Protein AF-A0A9Q8T609-F1 (afdb_monomer)

Mean predicted aligned error: 22.26 Å

Structure (mmCIF, N/CA/C/O backbone):
data_AF-A0A9Q8T609-F1
#
_entry.id   AF-A0A9Q8T609-F1
#
loop_
_atom_site.group_PDB
_atom_site.id
_atom_site.type_symbol
_atom_site.label_atom_id
_atom_site.label_alt_id
_atom_site.label_comp_id
_atom_site.label_asym_id
_atom_site.label_entity_id
_atom_site.label_seq_id
_atom_site.pdbx_PDB_ins_code
_atom_site.Cartn_x
_atom_site.Cartn_y
_atom_site.Cartn_z
_atom_site.occupancy
_atom_site.B_iso_or_equiv
_atom_site.auth_seq_id
_atom_site.auth_comp_id
_atom_site.auth_asym_id
_atom_site.auth_atom_id
_atom_site.pdbx_PDB_model_num
ATOM 1 N N . MET A 1 1 ? 31.200 -46.946 -3.004 1.00 31.06 1 MET A N 1
ATOM 2 C CA . MET A 1 1 ? 31.914 -47.804 -2.026 1.00 31.06 1 MET A CA 1
ATOM 3 C C . MET A 1 1 ? 32.815 -46.915 -1.184 1.00 31.06 1 MET A C 1
ATOM 5 O O . MET A 1 1 ? 33.437 -46.073 -1.811 1.00 31.06 1 MET A O 1
ATOM 9 N N . LYS A 1 2 ? 32.974 -47.193 0.125 1.00 30.47 2 LYS A N 1
ATOM 10 C CA . LYS A 1 2 ? 34.071 -46.719 1.011 1.00 30.47 2 LYS A CA 1
ATOM 11 C C . LYS A 1 2 ? 34.234 -45.188 1.188 1.00 30.47 2 LYS A C 1
ATOM 13 O O . LYS A 1 2 ? 33.857 -44.422 0.320 1.00 30.47 2 LYS A O 1
ATOM 18 N N . ASN A 1 3 ? 34.893 -44.673 2.230 1.00 35.91 3 ASN A N 1
ATOM 19 C CA . ASN A 1 3 ? 34.887 -44.954 3.684 1.00 35.91 3 ASN A CA 1
ATOM 20 C C . ASN A 1 3 ? 35.670 -43.798 4.351 1.00 35.91 3 ASN A C 1
ATOM 22 O O . ASN A 1 3 ? 36.646 -43.342 3.762 1.00 35.91 3 ASN A O 1
ATOM 26 N N . GLY A 1 4 ? 35.326 -43.366 5.572 1.00 28.55 4 GLY A N 1
ATOM 27 C CA . GLY A 1 4 ? 36.106 -42.311 6.243 1.00 28.55 4 GLY A CA 1
ATOM 28 C C . GLY A 1 4 ? 35.560 -41.804 7.581 1.00 28.55 4 GLY A C 1
ATOM 29 O O . GLY A 1 4 ? 35.157 -40.652 7.672 1.00 28.55 4 GLY A O 1
ATOM 30 N N . LYS A 1 5 ? 35.570 -42.644 8.626 1.00 31.84 5 LYS A N 1
ATOM 31 C CA . LYS A 1 5 ? 35.538 -42.157 10.020 1.00 31.84 5 LYS A CA 1
ATOM 32 C C . LYS A 1 5 ? 36.901 -41.564 10.390 1.00 31.84 5 LYS A C 1
ATOM 34 O O . LYS A 1 5 ? 37.906 -42.143 9.990 1.00 31.84 5 LYS A O 1
ATOM 39 N N . TRP A 1 6 ? 36.912 -40.569 11.277 1.00 28.39 6 TRP A N 1
ATOM 40 C CA . TRP A 1 6 ? 37.879 -40.480 12.382 1.00 28.39 6 TRP A CA 1
ATOM 41 C C . TRP A 1 6 ? 37.185 -39.920 13.631 1.00 28.39 6 TRP A C 1
ATOM 43 O O . TRP A 1 6 ? 36.187 -39.210 13.521 1.00 28.39 6 TRP A O 1
ATOM 53 N N . GLU A 1 7 ? 37.663 -40.321 14.809 1.00 29.00 7 GLU A N 1
ATOM 54 C CA . GLU A 1 7 ? 36.998 -40.131 16.108 1.00 29.00 7 GLU A CA 1
ATOM 55 C C . GLU A 1 7 ? 37.816 -39.221 17.046 1.00 29.00 7 GLU A C 1
ATOM 57 O O . GLU A 1 7 ? 38.952 -38.851 16.753 1.00 29.00 7 GLU A O 1
ATOM 62 N N . THR A 1 8 ? 37.210 -38.813 18.162 1.00 33.47 8 THR A N 1
ATOM 63 C CA . THR A 1 8 ? 37.684 -37.738 19.051 1.00 33.47 8 THR A CA 1
ATOM 64 C C . THR A 1 8 ? 38.719 -38.152 20.104 1.00 33.47 8 THR A C 1
ATOM 66 O O . THR A 1 8 ? 38.557 -39.165 20.780 1.00 33.47 8 THR A O 1
ATOM 69 N N . LEU A 1 9 ? 39.657 -37.242 20.377 1.00 26.39 9 LEU A N 1
ATOM 70 C CA . LEU A 1 9 ? 40.377 -37.043 21.649 1.00 26.39 9 LEU A CA 1
ATOM 71 C C . LEU A 1 9 ? 40.203 -35.540 21.996 1.00 26.39 9 LEU A C 1
ATOM 73 O O . LEU A 1 9 ? 40.107 -34.735 21.075 1.00 26.39 9 LEU A O 1
ATOM 77 N N . GLY A 1 10 ? 40.051 -35.054 23.234 1.00 24.52 10 GLY A N 1
ATOM 78 C CA . GLY A 1 10 ? 40.616 -35.488 24.520 1.00 24.52 10 GLY A CA 1
ATOM 79 C C . GLY A 1 10 ? 41.835 -34.595 24.845 1.00 24.52 10 GLY A C 1
ATOM 80 O O . GLY A 1 10 ? 42.736 -34.539 24.023 1.00 24.52 10 GLY A O 1
ATOM 81 N N . CYS A 1 11 ? 41.961 -33.878 25.975 1.00 23.91 11 CYS A N 1
ATOM 82 C CA . CYS A 1 11 ? 41.193 -33.881 27.232 1.00 23.91 11 CYS A CA 1
ATOM 83 C C . CYS A 1 11 ? 41.397 -32.566 28.055 1.00 23.91 11 CYS A C 1
ATOM 85 O O . CYS A 1 11 ? 42.337 -31.826 27.798 1.00 23.91 11 CYS A O 1
ATOM 87 N N . LYS A 1 12 ? 40.516 -32.330 29.046 1.00 26.23 12 LYS A N 1
ATOM 88 C CA . LYS A 1 12 ? 40.528 -31.400 30.218 1.00 26.23 12 LYS A CA 1
ATOM 89 C C . LYS A 1 12 ? 41.727 -30.457 30.503 1.00 26.23 12 LYS A C 1
ATOM 91 O O . LYS A 1 12 ? 42.850 -30.931 30.637 1.00 26.23 12 LYS A O 1
ATOM 96 N N . VAL A 1 13 ? 41.400 -29.231 30.950 1.00 26.06 13 VAL A N 1
ATOM 97 C CA . VAL A 1 13 ? 41.923 -28.573 32.186 1.00 26.06 13 VAL A CA 1
ATOM 98 C C . VAL A 1 13 ? 40.744 -27.845 32.883 1.00 26.06 13 VAL A C 1
ATOM 100 O O . VAL A 1 13 ? 39.734 -27.598 32.225 1.00 26.06 13 VAL A O 1
ATOM 103 N N . SER A 1 14 ? 40.822 -27.573 34.194 1.00 29.27 14 SER A N 1
ATOM 104 C CA . SER A 1 14 ? 39.751 -27.012 35.052 1.00 29.27 14 SER A CA 1
ATOM 105 C C . SER A 1 14 ? 40.099 -25.652 35.697 1.00 29.27 14 SER A C 1
ATOM 107 O O . SER A 1 14 ? 41.209 -25.152 35.530 1.00 29.27 14 SER A O 1
ATOM 109 N N . ASP A 1 15 ? 39.139 -25.068 36.422 1.00 32.31 15 ASP A N 1
ATOM 110 C CA . ASP A 1 15 ? 39.164 -23.730 37.042 1.00 32.31 15 ASP A CA 1
ATOM 111 C C . ASP A 1 15 ? 40.187 -23.527 38.180 1.00 32.31 15 ASP A C 1
ATOM 113 O O . ASP A 1 15 ? 40.457 -24.460 38.931 1.00 32.31 15 ASP A O 1
ATOM 117 N N . GLU A 1 16 ? 40.619 -22.270 38.403 1.00 27.09 16 GLU A N 1
ATOM 118 C CA . GLU A 1 16 ? 40.756 -21.671 39.751 1.00 27.09 16 GLU A CA 1
ATOM 119 C C . GLU A 1 16 ? 40.812 -20.117 39.715 1.00 27.09 16 GLU A C 1
ATOM 121 O O . GLU A 1 16 ? 40.652 -19.517 38.651 1.00 27.09 16 GLU A O 1
ATOM 126 N N . SER A 1 17 ? 40.894 -19.431 40.872 1.00 27.98 17 SER A N 1
ATOM 127 C CA . SER A 1 17 ? 40.297 -18.083 41.058 1.00 27.98 17 SER A CA 1
ATOM 128 C C . SER A 1 17 ? 41.176 -16.929 41.600 1.00 27.98 17 SER A C 1
ATOM 130 O O . SER A 1 17 ? 41.828 -17.067 42.624 1.00 27.98 17 SER A O 1
ATOM 132 N N . ARG A 1 18 ? 40.927 -15.726 41.034 1.00 27.86 18 ARG A N 1
ATOM 133 C CA . ARG A 1 18 ? 40.918 -14.356 41.636 1.00 27.86 18 ARG A CA 1
ATOM 134 C C . ARG A 1 18 ? 42.197 -13.656 42.176 1.00 27.86 18 ARG A C 1
ATOM 136 O O . ARG A 1 18 ? 42.909 -14.164 43.025 1.00 27.86 18 ARG A O 1
ATOM 143 N N . ALA A 1 19 ? 42.211 -12.337 41.892 1.00 27.77 19 ALA A N 1
ATOM 144 C CA . ALA A 1 19 ? 42.904 -11.219 42.578 1.00 27.77 19 ALA A CA 1
ATOM 145 C C . ALA A 1 19 ? 44.429 -11.080 42.306 1.00 27.77 19 ALA A C 1
ATOM 147 O O . ALA A 1 19 ? 45.089 -12.061 42.009 1.00 27.77 19 ALA A O 1
ATOM 148 N N . GLN A 1 20 ? 45.043 -9.882 42.302 1.00 26.61 20 GLN A N 1
ATOM 149 C CA . GLN A 1 20 ? 44.813 -8.689 43.142 1.00 26.61 20 GLN A CA 1
ATOM 150 C C . GLN A 1 20 ? 45.096 -7.315 42.469 1.00 26.61 20 GLN A C 1
ATOM 152 O O . GLN A 1 20 ? 45.850 -7.219 41.514 1.00 26.61 20 GLN A O 1
ATOM 157 N N . MET A 1 21 ? 44.556 -6.266 43.115 1.00 25.81 21 MET A N 1
ATOM 158 C CA . MET A 1 21 ? 45.001 -4.853 43.199 1.00 25.81 21 MET A CA 1
ATOM 159 C C . MET A 1 21 ? 45.035 -3.907 41.973 1.00 25.81 21 MET A C 1
ATOM 161 O O . MET A 1 21 ? 45.574 -4.179 40.909 1.00 25.81 21 MET A O 1
ATOM 165 N N . ARG A 1 22 ? 44.493 -2.703 42.227 1.00 29.80 22 ARG A N 1
ATOM 166 C CA . ARG A 1 22 ? 44.718 -1.433 41.509 1.00 29.80 22 ARG A CA 1
ATOM 167 C C . ARG A 1 22 ? 45.923 -0.717 42.139 1.00 29.80 22 ARG A C 1
ATOM 169 O O . ARG A 1 22 ? 46.106 -0.893 43.338 1.00 29.80 22 ARG A O 1
ATOM 176 N N . GLU A 1 23 ? 46.572 0.213 41.428 1.00 30.14 23 GLU A N 1
ATOM 177 C CA . GLU A 1 23 ? 46.599 1.649 41.802 1.00 30.14 23 GLU A CA 1
ATOM 178 C C . GLU A 1 23 ? 47.384 2.540 40.809 1.00 30.14 23 GLU A C 1
ATOM 180 O O . GLU A 1 23 ? 48.241 2.041 40.097 1.00 30.14 23 GLU A O 1
ATOM 185 N N . ASN A 1 24 ? 47.058 3.848 40.807 1.00 27.86 24 ASN A N 1
ATOM 186 C CA . ASN A 1 24 ? 47.837 5.053 40.417 1.00 27.86 24 ASN A CA 1
ATOM 187 C C . ASN A 1 24 ? 48.691 5.075 39.110 1.00 27.86 24 ASN A C 1
ATOM 189 O O . ASN A 1 24 ? 49.462 4.175 38.829 1.00 27.86 24 ASN A O 1
ATOM 193 N N . GLY A 1 25 ? 48.740 6.150 38.305 1.00 27.23 25 GLY A N 1
ATOM 194 C CA . GLY A 1 25 ? 47.990 7.416 38.313 1.00 27.23 25 GLY A CA 1
ATOM 195 C C . GLY A 1 25 ? 48.813 8.648 37.859 1.00 27.23 25 GLY A C 1
ATOM 196 O O . GLY A 1 25 ? 49.946 8.808 38.293 1.00 27.23 25 GLY A O 1
ATOM 197 N N . LYS A 1 26 ? 48.162 9.570 37.118 1.00 26.81 26 LYS A N 1
ATOM 198 C CA . LYS A 1 26 ? 48.525 10.990 36.821 1.00 26.81 26 LYS A CA 1
ATOM 199 C C . LYS A 1 26 ? 49.594 11.348 35.750 1.00 26.81 26 LYS A C 1
ATOM 201 O O . LYS A 1 26 ? 50.727 10.906 35.821 1.00 26.81 26 LYS A O 1
ATOM 206 N N . MET A 1 27 ? 49.230 12.387 34.965 1.00 25.52 27 MET A N 1
ATOM 207 C CA . MET A 1 27 ? 50.067 13.479 34.389 1.00 25.52 27 MET A CA 1
ATOM 208 C C . MET A 1 27 ? 51.085 13.166 33.262 1.00 25.52 27 MET A C 1
ATOM 210 O O . MET A 1 27 ? 51.623 12.074 33.207 1.00 25.52 27 MET A O 1
ATOM 214 N N . HIS A 1 28 ? 51.479 14.106 32.376 1.00 26.91 28 HIS A N 1
ATOM 215 C CA . HIS A 1 28 ? 50.818 15.277 31.731 1.00 26.91 28 HIS A CA 1
ATOM 216 C C . HIS A 1 28 ? 51.755 15.837 30.613 1.00 26.91 28 HIS A C 1
ATOM 218 O O . HIS A 1 28 ? 52.906 15.422 30.551 1.00 26.91 28 HIS A O 1
ATOM 224 N N . LEU A 1 29 ? 51.314 16.857 29.842 1.00 27.38 29 LEU A N 1
ATOM 225 C CA . LEU A 1 29 ? 52.112 17.677 28.881 1.00 27.38 29 LEU A CA 1
ATOM 226 C C . LEU A 1 29 ? 52.690 16.933 27.636 1.00 27.38 29 LEU A C 1
ATOM 228 O O . LEU A 1 29 ? 52.712 15.713 27.611 1.00 27.38 29 LEU A O 1
ATOM 232 N N . SER A 1 30 ? 53.231 17.580 26.581 1.00 28.02 30 SER A N 1
ATOM 233 C CA . SER A 1 30 ? 52.795 18.768 25.790 1.00 28.02 30 SER A CA 1
ATOM 234 C C . SER A 1 30 ? 53.681 18.955 24.520 1.00 28.02 30 SER A C 1
ATOM 236 O O . SER A 1 30 ? 54.744 18.352 24.449 1.00 28.02 30 SER A O 1
ATOM 238 N N . ARG A 1 31 ? 53.306 19.885 23.612 1.00 28.55 31 ARG A N 1
ATOM 239 C CA . ARG A 1 31 ? 54.139 20.579 22.578 1.00 28.55 31 ARG A CA 1
ATOM 240 C C . ARG A 1 31 ? 54.613 19.843 21.293 1.00 28.55 31 ARG A C 1
ATOM 242 O O . ARG A 1 31 ? 55.639 19.183 21.271 1.00 28.55 31 ARG A O 1
ATOM 249 N N . SER A 1 32 ? 53.917 20.140 20.184 1.00 30.94 32 SER A N 1
ATOM 250 C CA . SER A 1 32 ? 54.398 20.817 18.940 1.00 30.94 32 SER A CA 1
ATOM 251 C C . SER A 1 32 ? 55.887 20.790 18.503 1.00 30.94 32 SER A C 1
ATOM 253 O O . SER A 1 32 ? 56.733 21.218 19.288 1.00 30.94 32 SER A O 1
ATOM 255 N N . GLY A 1 33 ? 56.182 20.576 17.194 1.00 27.28 33 GLY A N 1
ATOM 256 C CA . GLY A 1 33 ? 57.485 21.013 16.624 1.00 27.28 33 GLY A CA 1
ATOM 257 C C . GLY A 1 33 ? 57.980 20.679 15.183 1.00 27.28 33 GLY A C 1
ATOM 258 O O . GLY A 1 33 ? 59.115 20.245 15.090 1.00 27.28 33 GLY A O 1
ATOM 259 N N . GLY A 1 34 ? 57.246 20.978 14.091 1.00 26.55 34 GLY A N 1
ATOM 260 C CA . GLY A 1 34 ? 57.783 21.527 12.799 1.00 26.55 34 GLY A CA 1
ATOM 261 C C . GLY A 1 34 ? 58.767 20.774 11.844 1.00 26.55 34 GLY A C 1
ATOM 262 O O . GLY A 1 34 ? 59.248 19.693 12.150 1.00 26.55 34 GLY A O 1
ATOM 263 N N . VAL A 1 35 ? 59.082 21.449 10.707 1.00 27.67 35 VAL A N 1
ATOM 264 C CA . VAL A 1 35 ? 60.098 21.172 9.628 1.00 27.67 35 VAL A CA 1
ATOM 265 C C . VAL A 1 35 ? 59.763 19.988 8.675 1.00 27.67 35 VAL A C 1
ATOM 267 O O . VAL A 1 35 ? 59.678 18.855 9.124 1.00 27.67 35 VAL A O 1
ATOM 270 N N . GLU A 1 36 ? 59.321 20.188 7.414 1.00 30.50 36 GLU A N 1
ATOM 271 C CA . GLU A 1 36 ? 60.047 20.482 6.129 1.00 30.50 36 GLU A CA 1
ATOM 272 C C . GLU A 1 36 ? 60.939 19.317 5.601 1.00 30.50 36 GLU A C 1
ATOM 274 O O . GLU A 1 36 ? 61.480 18.562 6.397 1.00 30.50 36 GLU A O 1
ATOM 279 N N . VAL A 1 37 ? 61.071 19.014 4.290 1.00 28.11 37 VAL A N 1
ATOM 280 C CA . VAL A 1 37 ? 61.586 19.830 3.148 1.00 28.11 37 VAL A CA 1
ATOM 281 C C . VAL A 1 37 ? 60.996 19.408 1.762 1.00 28.11 37 VAL A C 1
ATOM 283 O O . VAL A 1 37 ? 60.432 18.329 1.612 1.00 28.11 37 VAL A O 1
ATOM 286 N N . HIS A 1 38 ? 61.131 20.277 0.742 1.00 30.44 38 HIS A N 1
ATOM 287 C CA . HIS A 1 38 ? 60.688 20.158 -0.671 1.00 30.44 38 HIS A CA 1
ATOM 288 C C . HIS A 1 38 ? 61.397 19.110 -1.576 1.00 30.44 38 HIS A C 1
ATOM 290 O O . HIS A 1 38 ? 62.567 18.797 -1.377 1.00 30.44 38 HIS A O 1
ATOM 296 N N . GLY A 1 39 ? 60.751 18.746 -2.707 1.00 26.22 39 GLY A N 1
ATOM 297 C CA . GLY A 1 39 ? 61.421 18.225 -3.920 1.00 26.22 39 GLY A CA 1
ATOM 298 C C . GLY A 1 39 ? 60.491 17.873 -5.108 1.00 26.22 39 GLY A C 1
ATOM 299 O O . GLY A 1 39 ? 59.763 16.893 -5.037 1.00 26.22 39 GLY A O 1
ATOM 300 N N . ASN A 1 40 ? 60.547 18.628 -6.219 1.00 31.06 40 ASN A N 1
ATOM 301 C CA . ASN A 1 40 ? 59.840 18.366 -7.498 1.00 31.06 40 ASN A CA 1
ATOM 302 C C . ASN A 1 40 ? 60.847 18.106 -8.641 1.00 31.06 40 ASN A C 1
ATOM 304 O O . ASN A 1 40 ? 61.924 18.688 -8.582 1.00 31.06 40 ASN A O 1
ATOM 308 N N . PHE A 1 41 ? 60.469 17.381 -9.714 1.00 25.09 41 PHE A N 1
ATOM 309 C CA . PHE A 1 41 ? 60.634 17.807 -11.133 1.00 25.09 41 PHE A CA 1
ATOM 310 C C . PHE A 1 41 ? 59.871 16.886 -12.134 1.00 25.09 41 PHE A C 1
ATOM 312 O O . PHE A 1 41 ? 59.037 16.092 -11.707 1.00 25.09 41 PHE A O 1
ATOM 319 N N . PHE A 1 42 ? 60.042 17.075 -13.455 1.00 28.67 42 PHE A N 1
ATOM 320 C CA . PHE A 1 42 ? 59.032 16.828 -14.513 1.00 28.67 42 PHE A CA 1
ATOM 321 C C . PHE A 1 42 ? 59.411 15.789 -15.610 1.00 28.67 42 PHE A C 1
ATOM 323 O O . PHE A 1 42 ? 60.583 15.516 -15.832 1.00 28.67 42 PHE A O 1
ATOM 330 N N . THR A 1 43 ? 58.369 15.290 -16.306 1.00 29.58 43 THR A N 1
ATOM 331 C CA . THR A 1 43 ? 58.205 14.775 -17.709 1.00 29.58 43 THR A CA 1
ATOM 332 C C . THR A 1 43 ? 59.425 14.706 -18.675 1.00 29.58 43 THR A C 1
ATOM 334 O O . THR A 1 43 ? 60.277 15.581 -18.626 1.00 29.58 43 THR A O 1
ATOM 337 N N . ALA A 1 44 ? 59.491 13.841 -19.713 1.00 30.77 44 ALA A N 1
ATOM 338 C CA . ALA A 1 44 ? 58.498 13.747 -20.809 1.00 30.77 44 ALA A CA 1
ATOM 339 C C . ALA A 1 44 ? 58.705 12.615 -21.867 1.00 30.77 44 ALA A C 1
ATOM 341 O O . ALA A 1 44 ? 59.821 12.173 -22.094 1.00 30.77 44 ALA A O 1
ATOM 342 N N . PHE A 1 45 ? 57.597 12.269 -22.554 1.00 28.48 45 PHE A N 1
ATOM 343 C CA . PHE A 1 45 ? 57.391 11.816 -23.958 1.00 28.48 45 PHE A CA 1
ATOM 344 C C . PHE A 1 45 ? 58.316 10.819 -24.706 1.00 28.48 45 PHE A C 1
ATOM 346 O O . PHE A 1 45 ? 59.522 10.991 -24.821 1.00 28.48 45 PHE A O 1
ATOM 353 N N . GLY A 1 46 ? 57.667 9.895 -25.437 1.00 23.17 46 GLY A N 1
ATOM 354 C CA . GLY A 1 46 ? 58.217 9.149 -26.582 1.00 23.17 46 GLY A CA 1
ATOM 355 C C . GLY A 1 46 ? 57.128 8.331 -27.302 1.00 23.17 46 GLY A C 1
ATOM 356 O O . GLY A 1 46 ? 56.347 7.652 -26.642 1.00 23.17 46 GLY A O 1
ATOM 357 N N . GLN A 1 47 ? 57.036 8.408 -28.636 1.00 30.75 47 GLN A N 1
ATOM 358 C CA . GLN A 1 47 ? 55.968 7.782 -29.438 1.00 30.75 47 GLN A CA 1
ATOM 359 C C . GLN A 1 47 ? 56.544 7.201 -30.741 1.00 30.75 47 GLN A C 1
ATOM 361 O O . GLN A 1 47 ? 57.256 7.915 -31.439 1.00 30.75 47 GLN A O 1
ATOM 366 N N . PHE A 1 48 ? 56.223 5.948 -31.091 1.00 24.58 48 PHE A N 1
ATOM 367 C CA . PHE A 1 48 ? 56.367 5.387 -32.449 1.00 24.58 48 PHE A CA 1
ATOM 368 C C . PHE A 1 48 ? 55.522 4.108 -32.605 1.00 24.58 48 PHE A C 1
ATOM 370 O O . PHE A 1 48 ? 55.152 3.486 -31.610 1.00 24.58 48 PHE A O 1
ATOM 377 N N . ALA A 1 49 ? 55.211 3.716 -33.844 1.00 29.67 49 ALA A N 1
ATOM 378 C CA . ALA A 1 49 ? 54.427 2.521 -34.176 1.00 29.67 49 ALA A CA 1
ATOM 379 C C . ALA A 1 49 ? 54.870 1.915 -35.520 1.00 29.67 49 ALA A C 1
ATOM 381 O O . ALA A 1 49 ? 55.310 2.669 -36.386 1.00 29.67 49 ALA A O 1
ATOM 382 N N . LEU A 1 50 ? 54.707 0.593 -35.702 1.00 28.17 50 LEU A N 1
ATOM 383 C CA . LEU A 1 50 ? 54.498 -0.095 -36.995 1.00 28.17 50 LEU A CA 1
ATOM 384 C C . LEU A 1 50 ? 54.136 -1.592 -36.796 1.00 28.17 50 LEU A C 1
ATOM 386 O O . LEU A 1 50 ? 54.005 -2.057 -35.667 1.00 28.17 50 LEU A O 1
ATOM 390 N N . SER A 1 51 ? 53.879 -2.315 -37.893 1.00 26.31 51 SER A N 1
ATOM 391 C CA . SER A 1 51 ? 53.050 -3.539 -37.976 1.00 26.31 51 SER A CA 1
ATOM 392 C C . SER A 1 51 ? 53.786 -4.878 -38.191 1.00 26.31 51 SER A C 1
ATOM 394 O O . SER A 1 51 ? 54.750 -4.905 -38.952 1.00 26.31 51 SER A O 1
ATOM 396 N N . ALA A 1 52 ? 53.217 -6.001 -37.708 1.00 23.83 52 ALA A N 1
ATOM 397 C CA . ALA A 1 52 ? 53.385 -7.359 -38.279 1.00 23.83 52 ALA A CA 1
ATOM 398 C C . ALA A 1 52 ? 52.283 -8.360 -37.818 1.00 23.83 52 ALA A C 1
ATOM 400 O O . ALA A 1 52 ? 51.655 -8.153 -36.783 1.00 23.83 52 ALA A O 1
ATOM 401 N N . THR A 1 53 ? 52.059 -9.444 -38.582 1.00 25.89 53 THR A N 1
ATOM 402 C CA . THR A 1 53 ? 51.133 -10.597 -38.346 1.00 25.89 53 THR A CA 1
ATOM 403 C C . THR A 1 53 ? 51.679 -11.849 -39.089 1.00 25.89 53 THR A C 1
ATOM 405 O O . THR A 1 53 ? 52.667 -11.678 -39.806 1.00 25.89 53 THR A O 1
ATOM 408 N N . PRO A 1 54 ? 51.015 -13.035 -39.133 1.00 51.53 54 PRO A N 1
ATOM 409 C CA . PRO A 1 54 ? 50.433 -13.942 -38.111 1.00 51.53 54 PRO A CA 1
ATOM 410 C C . PRO A 1 54 ? 51.264 -15.278 -38.021 1.00 51.53 54 PRO A C 1
ATOM 412 O O . PRO A 1 54 ? 52.428 -15.207 -38.421 1.00 51.53 54 PRO A O 1
ATOM 415 N N . PRO A 1 55 ? 50.799 -16.468 -37.506 1.00 38.28 55 PRO A N 1
ATOM 416 C CA . PRO A 1 55 ? 49.890 -17.382 -38.262 1.00 38.28 55 PRO A CA 1
ATOM 417 C C . PRO A 1 55 ? 48.990 -18.434 -37.499 1.00 38.28 55 PRO A C 1
ATOM 419 O O . PRO A 1 55 ? 49.340 -18.981 -36.463 1.00 38.28 55 PRO A O 1
ATOM 422 N N . SER A 1 56 ? 47.836 -18.758 -38.113 1.00 27.08 56 SER A N 1
ATOM 423 C CA . SER A 1 56 ? 47.061 -20.039 -38.236 1.00 27.08 56 SER A CA 1
ATOM 424 C C . SER A 1 56 ? 46.955 -21.201 -37.186 1.00 27.08 56 SER A C 1
ATOM 426 O O . SER A 1 56 ? 47.902 -21.948 -36.976 1.00 27.08 56 SER A O 1
ATOM 428 N N . CYS A 1 57 ? 45.688 -21.512 -36.828 1.00 24.61 57 CYS A N 1
ATOM 429 C CA . CYS A 1 57 ? 44.924 -22.800 -36.923 1.00 24.61 57 CYS A CA 1
ATOM 430 C C . CYS A 1 57 ? 45.246 -24.132 -36.178 1.00 24.61 57 CYS A C 1
ATOM 432 O O . CYS A 1 57 ? 46.175 -24.840 -36.547 1.00 24.61 57 CYS A O 1
ATOM 434 N N . SER A 1 58 ? 44.255 -24.608 -35.387 1.00 23.05 58 SER A N 1
ATOM 435 C CA . SER A 1 58 ? 43.543 -25.928 -35.480 1.00 23.05 58 SER A CA 1
ATOM 436 C C . SER A 1 58 ? 42.398 -25.974 -34.426 1.00 23.05 58 SER A C 1
ATOM 438 O O . SER A 1 58 ? 42.651 -25.605 -33.286 1.00 23.05 58 SER A O 1
ATOM 440 N N . CYS A 1 59 ? 41.099 -26.176 -34.728 1.00 24.97 59 CYS A N 1
ATOM 441 C CA . CYS A 1 59 ? 40.362 -27.425 -35.067 1.00 24.97 59 CYS A CA 1
ATOM 442 C C . CYS A 1 59 ? 40.539 -28.567 -34.036 1.00 24.97 59 CYS A C 1
ATOM 444 O O . CYS A 1 59 ? 41.673 -28.913 -33.740 1.00 24.97 59 CYS A O 1
ATOM 446 N N . SER A 1 60 ? 39.512 -29.235 -33.479 1.00 25.97 60 SER A N 1
ATOM 447 C CA . SER A 1 60 ? 38.034 -29.277 -33.693 1.00 25.97 60 SER A CA 1
ATOM 448 C C . SER A 1 60 ? 37.301 -29.350 -32.311 1.00 25.97 60 SER A C 1
ATOM 450 O O . SER A 1 60 ? 37.919 -28.925 -31.342 1.00 25.97 60 SER A O 1
ATOM 452 N N . ASN A 1 61 ? 36.054 -29.788 -32.036 1.00 25.80 61 ASN A N 1
ATOM 453 C CA . ASN A 1 61 ? 34.937 -30.495 -32.717 1.00 25.80 61 ASN A CA 1
ATOM 454 C C . ASN A 1 61 ? 33.631 -30.154 -31.916 1.00 25.80 61 ASN A C 1
ATOM 456 O O . ASN A 1 61 ? 33.698 -30.092 -30.694 1.00 25.80 61 ASN A O 1
ATOM 460 N N . SER A 1 62 ? 32.494 -29.737 -32.496 1.00 24.77 62 SER A N 1
ATOM 461 C CA . SER A 1 62 ? 31.405 -30.500 -33.166 1.00 24.77 62 SER A CA 1
ATOM 462 C C . SER A 1 62 ? 30.246 -30.997 -32.270 1.00 24.77 62 SER A C 1
ATOM 464 O O . SER A 1 62 ? 30.383 -31.975 -31.542 1.00 24.77 62 SER A O 1
ATOM 466 N N . ILE A 1 63 ? 29.063 -30.384 -32.438 1.00 24.75 63 ILE A N 1
ATOM 467 C CA . ILE A 1 63 ? 27.730 -30.925 -32.096 1.00 24.75 63 ILE A CA 1
ATOM 468 C C . ILE A 1 63 ? 26.878 -30.851 -33.372 1.00 24.75 63 ILE A C 1
ATOM 470 O O . ILE A 1 63 ? 26.917 -29.843 -34.076 1.00 24.75 63 ILE A O 1
ATOM 474 N N . ILE A 1 64 ? 26.139 -31.916 -33.689 1.00 24.00 64 ILE A N 1
ATOM 475 C CA . ILE A 1 64 ? 25.432 -32.081 -34.968 1.00 24.00 64 ILE A CA 1
ATOM 476 C C . ILE A 1 64 ? 23.925 -31.861 -34.780 1.00 24.00 64 ILE A C 1
ATOM 478 O O . ILE A 1 64 ? 23.281 -32.598 -34.037 1.00 24.00 64 ILE A O 1
ATOM 482 N N . PHE A 1 65 ? 23.358 -30.901 -35.515 1.00 22.92 65 PHE A N 1
ATOM 483 C CA . PHE A 1 65 ? 21.947 -30.947 -35.911 1.00 22.92 65 PHE A CA 1
ATOM 484 C C . PHE A 1 65 ? 21.802 -31.893 -37.107 1.00 22.92 65 PHE A C 1
ATOM 486 O O . PHE A 1 65 ? 22.634 -31.870 -38.014 1.00 22.92 65 PHE A O 1
ATOM 493 N N . CYS A 1 66 ? 20.741 -32.697 -37.134 1.00 22.56 66 CYS A N 1
ATOM 494 C CA . CYS A 1 66 ? 20.399 -33.516 -38.291 1.00 22.56 66 CYS A CA 1
ATOM 495 C C . CYS A 1 66 ? 18.915 -33.340 -38.620 1.00 22.56 66 CYS A C 1
ATOM 497 O O . CYS A 1 66 ? 18.068 -33.447 -37.737 1.00 22.56 66 CYS A O 1
ATOM 499 N N . ASP A 1 67 ? 18.639 -33.059 -39.888 1.00 24.38 67 ASP A N 1
ATOM 500 C CA . ASP A 1 67 ? 17.315 -32.864 -40.471 1.00 24.38 67 ASP A CA 1
ATOM 501 C C . ASP A 1 67 ? 17.286 -33.606 -41.815 1.00 24.38 67 ASP A C 1
ATOM 503 O O . ASP A 1 67 ? 18.305 -33.625 -42.521 1.00 24.38 67 ASP A O 1
ATOM 507 N N . ARG A 1 68 ? 16.173 -34.279 -42.139 1.00 24.61 68 ARG A N 1
ATOM 508 C CA . ARG A 1 68 ? 15.990 -35.001 -43.410 1.00 24.61 68 ARG A CA 1
ATOM 509 C C . ARG A 1 68 ? 14.569 -35.531 -43.622 1.00 24.61 68 ARG A C 1
ATOM 511 O O . ARG A 1 68 ? 14.127 -36.452 -42.939 1.00 24.61 68 ARG A O 1
ATOM 518 N N . GLU A 1 69 ? 13.936 -35.073 -44.696 1.00 27.62 69 GLU A N 1
ATOM 519 C CA . GLU A 1 69 ? 12.929 -35.849 -45.429 1.00 27.62 69 GLU A CA 1
ATOM 520 C C . GLU A 1 69 ? 13.609 -36.767 -46.467 1.00 27.62 69 GLU A C 1
ATOM 522 O O . GLU A 1 69 ? 14.634 -36.381 -47.031 1.00 27.62 69 GLU A O 1
ATOM 527 N N . GLN A 1 70 ? 13.022 -37.939 -46.771 1.00 27.70 70 GLN A N 1
ATOM 528 C CA . GLN A 1 70 ? 12.530 -38.308 -48.123 1.00 27.70 70 GLN A CA 1
ATOM 529 C C . GLN A 1 70 ? 12.110 -39.796 -48.265 1.00 27.70 70 GLN A C 1
ATOM 531 O O . GLN A 1 70 ? 12.915 -40.692 -48.058 1.00 27.70 70 GLN A O 1
ATOM 536 N N . GLN A 1 71 ? 10.854 -39.983 -48.704 1.00 25.31 71 GLN A N 1
ATOM 537 C CA . GLN A 1 71 ? 10.284 -40.951 -49.677 1.00 25.31 71 GLN A CA 1
ATOM 538 C C . GLN A 1 71 ? 10.579 -42.482 -49.689 1.00 25.31 71 GLN A C 1
ATOM 540 O O . GLN A 1 71 ? 11.690 -42.947 -49.481 1.00 25.31 71 GLN A O 1
ATOM 545 N N . ALA A 1 72 ? 9.541 -43.207 -50.162 1.00 25.84 72 ALA A N 1
ATOM 546 C CA . ALA A 1 72 ? 9.453 -44.628 -50.570 1.00 25.84 72 ALA A CA 1
ATOM 547 C C . ALA A 1 72 ? 9.498 -45.683 -49.432 1.00 25.84 72 ALA A C 1
ATOM 549 O O . ALA A 1 72 ? 10.162 -45.494 -48.424 1.00 25.84 72 ALA A O 1
ATOM 550 N N . ASP A 1 73 ? 8.767 -46.807 -49.493 1.00 23.06 73 ASP A N 1
ATOM 551 C CA . ASP A 1 73 ? 8.276 -47.558 -50.670 1.00 23.06 73 ASP A CA 1
ATOM 552 C C . ASP A 1 73 ? 6.849 -48.169 -50.486 1.00 23.06 73 ASP A C 1
ATOM 554 O O . ASP A 1 73 ? 6.219 -48.021 -49.439 1.00 23.06 73 ASP A O 1
ATOM 558 N N . CYS A 1 74 ? 6.305 -48.833 -51.515 1.00 22.05 74 CYS A N 1
ATOM 559 C CA . CYS A 1 74 ? 4.906 -49.284 -51.629 1.00 22.05 74 CYS A CA 1
ATOM 560 C C . CYS A 1 74 ? 4.669 -50.779 -51.316 1.00 22.05 74 CYS A C 1
ATOM 562 O O . CYS A 1 74 ? 5.538 -51.604 -51.598 1.00 22.05 74 CYS A O 1
ATOM 564 N N . ARG A 1 75 ? 3.426 -51.160 -50.930 1.00 22.77 75 ARG A N 1
ATOM 565 C CA . ARG A 1 75 ? 2.768 -52.427 -51.371 1.00 22.77 75 ARG A CA 1
ATOM 566 C C . ARG A 1 75 ? 1.253 -52.564 -51.062 1.00 22.77 75 ARG A C 1
ATOM 568 O O . ARG A 1 75 ? 0.871 -52.928 -49.963 1.00 22.77 75 ARG A O 1
ATOM 575 N N . ILE A 1 76 ? 0.451 -52.383 -52.121 1.00 24.28 76 ILE A N 1
ATOM 576 C CA . ILE A 1 76 ? -0.615 -53.284 -52.641 1.00 24.28 76 ILE A CA 1
ATOM 577 C C . ILE A 1 76 ? -1.908 -53.578 -51.811 1.00 24.28 76 ILE A C 1
ATOM 579 O O . ILE A 1 76 ? -1.889 -53.939 -50.643 1.00 24.28 76 ILE A O 1
ATOM 583 N N . LEU A 1 77 ? -3.040 -53.449 -52.529 1.00 21.94 77 LEU A N 1
ATOM 584 C CA . LEU A 1 77 ? -4.478 -53.702 -52.235 1.00 21.94 77 LEU A CA 1
ATOM 585 C C . LEU A 1 77 ? -4.867 -55.205 -52.450 1.00 21.94 77 LEU A C 1
ATOM 587 O O . LEU A 1 77 ? -3.935 -55.987 -52.636 1.00 21.94 77 LEU A O 1
ATOM 591 N N . PRO A 1 78 ? -6.150 -55.672 -52.545 1.00 42.53 78 PRO A N 1
ATOM 592 C CA . PRO A 1 78 ? -7.498 -55.054 -52.417 1.00 42.53 78 PRO A CA 1
ATOM 593 C C . PRO A 1 78 ? -8.398 -55.786 -51.369 1.00 42.53 78 PRO A C 1
ATOM 595 O O . PRO A 1 78 ? -7.878 -56.586 -50.604 1.00 42.53 78 PRO A O 1
ATOM 598 N N . THR A 1 79 ? -9.691 -55.506 -51.115 1.00 25.11 79 THR A N 1
ATOM 599 C CA . THR A 1 79 ? -10.952 -55.558 -51.923 1.00 25.11 79 THR A CA 1
ATOM 600 C C . THR A 1 79 ? -12.140 -55.168 -50.998 1.00 25.11 79 THR A C 1
ATOM 602 O O . THR A 1 79 ? -11.980 -55.301 -49.791 1.00 25.11 79 THR A O 1
ATOM 605 N N . SER A 1 80 ? -13.379 -54.815 -51.393 1.00 24.75 80 SER A N 1
ATOM 606 C CA . SER A 1 80 ? -14.026 -54.326 -52.638 1.00 24.75 80 SER A CA 1
ATOM 607 C C . SER A 1 80 ? -15.546 -54.106 -52.375 1.00 24.75 80 SER A C 1
ATOM 609 O O . SER A 1 80 ? -16.040 -54.656 -51.399 1.00 24.75 80 SER A O 1
ATOM 611 N N . ILE A 1 81 ? -16.290 -53.475 -53.309 1.00 27.75 81 ILE A N 1
ATOM 612 C CA . ILE A 1 81 ? -17.784 -53.411 -53.398 1.00 27.75 81 ILE A CA 1
ATOM 613 C C . ILE A 1 81 ? -18.474 -52.409 -52.422 1.00 27.75 81 ILE A C 1
ATOM 615 O O . ILE A 1 81 ? -18.054 -52.304 -51.280 1.00 27.75 81 ILE A O 1
ATOM 619 N N . ASN A 1 82 ? -19.621 -51.764 -52.719 1.00 24.72 82 ASN A N 1
ATOM 620 C CA . ASN A 1 82 ? -20.081 -50.853 -53.806 1.00 24.72 82 ASN A CA 1
ATOM 621 C C . ASN A 1 82 ? -21.614 -50.578 -53.620 1.00 24.72 82 ASN A C 1
ATOM 623 O O . ASN A 1 82 ? -22.285 -51.358 -52.953 1.00 24.72 82 ASN A O 1
ATOM 627 N N . CYS A 1 83 ? -22.160 -49.531 -54.262 1.00 24.11 83 CYS A N 1
ATOM 628 C CA . CYS A 1 83 ? -23.594 -49.203 -54.470 1.00 24.11 83 CYS A CA 1
ATOM 629 C C . CYS A 1 83 ? -24.472 -48.658 -53.304 1.00 24.11 83 CYS A C 1
ATOM 631 O O . CYS A 1 83 ? -24.680 -49.293 -52.277 1.00 24.11 83 CYS A O 1
ATOM 633 N N . GLN A 1 84 ? -25.101 -47.497 -53.565 1.00 20.23 84 GLN A N 1
ATOM 634 C CA . GLN A 1 84 ? -26.431 -47.057 -53.069 1.00 20.23 84 GLN A CA 1
ATOM 635 C C . GLN A 1 84 ? -27.531 -47.528 -54.075 1.00 20.23 84 GLN A C 1
ATOM 637 O O . GLN A 1 84 ? -27.136 -48.179 -55.049 1.00 20.23 84 GLN A O 1
ATOM 642 N N . PRO A 1 85 ? -28.845 -47.157 -54.015 1.00 47.34 85 PRO A N 1
ATOM 643 C CA . PRO A 1 85 ? -29.682 -46.428 -53.026 1.00 47.34 85 PRO A CA 1
ATOM 644 C C . PRO A 1 85 ? -30.890 -47.344 -52.605 1.00 47.34 85 PRO A C 1
ATOM 646 O O . PRO A 1 85 ? -30.578 -48.495 -52.309 1.00 47.34 85 PRO A O 1
ATOM 649 N N . PRO A 1 86 ? -32.222 -47.025 -52.619 1.00 44.16 86 PRO A N 1
ATOM 650 C CA . PRO A 1 86 ? -33.012 -45.770 -52.529 1.00 44.16 86 PRO A CA 1
ATOM 651 C C . PRO A 1 86 ? -34.274 -45.805 -51.592 1.00 44.16 86 PRO A C 1
ATOM 653 O O . PRO A 1 86 ? -34.569 -46.794 -50.940 1.00 44.16 86 PRO A O 1
ATOM 656 N N . HIS A 1 87 ? -35.061 -44.711 -51.626 1.00 24.41 87 HIS A N 1
ATOM 657 C CA . HIS A 1 87 ? -36.514 -44.564 -51.327 1.00 24.41 87 HIS A CA 1
ATOM 658 C C . HIS A 1 87 ? -37.109 -44.722 -49.893 1.00 24.41 87 HIS A C 1
ATOM 660 O O . HIS A 1 87 ? -37.281 -45.817 -49.384 1.00 24.41 87 HIS A O 1
ATOM 666 N N . ARG A 1 88 ? -37.584 -43.578 -49.340 1.00 24.39 88 ARG A N 1
ATOM 667 C CA . ARG A 1 88 ? -39.016 -43.183 -49.110 1.00 24.39 88 ARG A CA 1
ATOM 668 C C . ARG A 1 88 ? -40.004 -44.260 -48.565 1.00 24.39 88 ARG A C 1
ATOM 670 O O . ARG A 1 88 ? -40.115 -45.307 -49.178 1.00 24.39 88 ARG A O 1
ATOM 677 N N . VAL A 1 89 ? -40.875 -44.040 -47.552 1.00 24.19 89 VAL A N 1
ATOM 678 C CA . VAL A 1 89 ? -41.425 -42.821 -46.876 1.00 24.19 89 VAL A CA 1
ATOM 679 C C . VAL A 1 89 ? -41.898 -43.141 -45.419 1.00 24.19 89 VAL A C 1
ATOM 681 O O . VAL A 1 89 ? -42.169 -44.296 -45.125 1.00 24.19 89 VAL A O 1
ATOM 684 N N . PHE A 1 90 ? -42.131 -42.091 -44.603 1.00 22.31 90 PHE A N 1
ATOM 685 C CA . PHE A 1 90 ? -43.178 -41.908 -43.551 1.00 22.31 90 PHE A CA 1
ATOM 686 C C . PHE A 1 90 ? -42.837 -41.891 -42.031 1.00 22.31 90 PHE A C 1
ATOM 688 O O . PHE A 1 90 ? -42.477 -42.891 -41.432 1.00 22.31 90 PHE A O 1
ATOM 695 N N . ILE A 1 91 ? -43.182 -40.730 -41.436 1.00 24.81 91 ILE A N 1
ATOM 696 C CA . ILE A 1 91 ? -43.803 -40.446 -40.115 1.00 24.81 91 ILE A CA 1
ATOM 697 C C . ILE A 1 91 ? -43.020 -40.612 -38.785 1.00 24.81 91 ILE A C 1
ATOM 699 O O . ILE A 1 91 ? -42.539 -41.669 -38.408 1.00 24.81 91 ILE A O 1
ATOM 703 N N . MET A 1 92 ? -43.019 -39.482 -38.059 1.00 25.66 92 MET A N 1
ATOM 704 C CA . MET A 1 92 ? -42.883 -39.213 -36.614 1.00 25.66 92 MET A CA 1
ATOM 705 C C . MET A 1 92 ? -42.585 -40.365 -35.631 1.00 25.66 92 MET A C 1
ATOM 707 O O . MET A 1 92 ? -43.432 -41.219 -35.395 1.00 25.66 92 MET A O 1
ATOM 711 N N . ALA A 1 93 ? -41.534 -40.183 -34.823 1.00 23.19 93 ALA A N 1
ATOM 712 C CA . ALA A 1 93 ? -41.673 -39.647 -33.456 1.00 23.19 93 ALA A CA 1
ATOM 713 C C . ALA A 1 93 ? -40.312 -39.133 -32.931 1.00 23.19 93 ALA A C 1
ATOM 715 O O . ALA A 1 93 ? -39.271 -39.411 -33.521 1.00 23.19 93 ALA A O 1
ATOM 716 N N . ALA A 1 94 ? -40.308 -38.355 -31.845 1.00 33.47 94 ALA A N 1
ATOM 717 C CA . ALA A 1 94 ? -39.085 -37.798 -31.263 1.00 33.47 94 ALA A CA 1
ATOM 718 C C . ALA A 1 94 ? -38.421 -38.746 -30.249 1.00 33.47 94 ALA A C 1
ATOM 720 O O . ALA A 1 94 ? -39.127 -39.383 -29.471 1.00 33.47 94 ALA A O 1
ATOM 721 N N . HIS A 1 95 ? -37.085 -38.728 -30.189 1.00 25.66 95 HIS A N 1
ATOM 722 C CA . HIS A 1 95 ? -36.263 -38.662 -28.965 1.00 25.66 95 HIS A CA 1
ATOM 723 C C . HIS A 1 95 ? -34.884 -38.073 -29.340 1.00 25.66 95 HIS A C 1
ATOM 725 O O . HIS A 1 95 ? -34.464 -38.175 -30.491 1.00 25.66 95 HIS A O 1
ATOM 731 N N . GLY A 1 96 ? -34.227 -37.366 -28.413 1.00 27.73 96 GLY A N 1
ATOM 732 C CA . GLY A 1 96 ? -33.057 -36.521 -28.711 1.00 27.73 96 GLY A CA 1
ATOM 733 C C . GLY A 1 96 ? -31.689 -37.165 -28.453 1.00 27.73 96 GLY A C 1
ATOM 734 O O . GLY A 1 96 ? -31.596 -38.211 -27.815 1.00 27.73 96 GLY A O 1
ATOM 735 N N . ALA A 1 97 ? -30.624 -36.489 -28.899 1.00 29.09 97 ALA A N 1
ATOM 736 C CA . ALA A 1 97 ? -29.235 -36.858 -28.627 1.00 29.09 97 ALA A CA 1
ATOM 737 C C . ALA A 1 97 ? -28.369 -35.625 -28.292 1.00 29.09 97 ALA A C 1
ATOM 739 O O . ALA A 1 97 ? -28.184 -34.739 -29.119 1.00 29.09 97 ALA A O 1
ATOM 740 N N . ASN A 1 98 ? -27.872 -35.609 -27.054 1.00 31.70 98 ASN A N 1
ATOM 741 C CA . ASN A 1 98 ? -26.699 -34.921 -26.499 1.00 31.70 98 ASN A CA 1
ATOM 742 C C . ASN A 1 98 ? -26.069 -33.752 -27.291 1.00 31.70 98 ASN A C 1
ATOM 744 O O . ASN A 1 98 ? -25.245 -33.959 -28.179 1.00 31.70 98 ASN A O 1
ATOM 748 N N . GLY A 1 99 ? -26.305 -32.529 -26.810 1.00 37.81 99 GLY A N 1
ATOM 749 C CA . GLY A 1 99 ? -25.234 -31.535 -26.676 1.00 37.81 99 GLY A CA 1
ATOM 750 C C . GLY A 1 99 ? -24.751 -31.525 -25.221 1.00 37.81 99 GLY A C 1
ATOM 751 O O . GLY A 1 99 ? -25.559 -31.753 -24.319 1.00 37.81 99 GLY A O 1
ATOM 752 N N . GLU A 1 100 ? -23.460 -31.297 -24.974 1.00 49.53 100 GLU A N 1
ATOM 753 C CA . GLU A 1 100 ? -22.950 -31.156 -23.604 1.00 49.53 100 GLU A CA 1
ATOM 754 C C . GLU A 1 100 ? -23.468 -29.858 -22.958 1.00 49.53 100 GLU A C 1
ATOM 756 O O . GLU A 1 100 ? -23.602 -28.821 -23.613 1.00 49.53 100 GLU A O 1
ATOM 761 N N . ALA A 1 101 ? -23.778 -29.913 -21.662 1.00 59.28 101 ALA A N 1
ATOM 762 C CA . ALA A 1 101 ? -24.198 -28.739 -20.905 1.00 59.28 101 ALA A CA 1
ATOM 763 C C . ALA A 1 101 ? -22.978 -27.872 -20.566 1.00 59.28 101 ALA A C 1
ATOM 765 O O . ALA A 1 101 ? -22.044 -28.339 -19.912 1.00 59.28 101 ALA A O 1
ATOM 766 N N . SER A 1 102 ? -22.996 -26.597 -20.961 1.00 66.00 102 SER A N 1
ATOM 767 C CA . SER A 1 102 ? -21.896 -25.655 -20.708 1.00 66.00 102 SER A CA 1
ATOM 768 C C . SER A 1 102 ? -21.972 -25.011 -19.317 1.00 66.00 102 SER A C 1
ATOM 770 O O . SER A 1 102 ? -21.124 -24.192 -18.960 1.00 66.00 102 SER A O 1
ATOM 772 N N . VAL A 1 103 ? -23.035 -25.308 -18.564 1.00 65.88 103 VAL A N 1
ATOM 773 C CA . VAL A 1 103 ? -23.353 -24.708 -17.266 1.00 65.88 103 VAL A CA 1
ATOM 774 C C . VAL A 1 103 ? -23.530 -25.801 -16.211 1.00 65.88 103 VAL A C 1
ATOM 776 O O . VAL A 1 103 ? -24.322 -26.734 -16.373 1.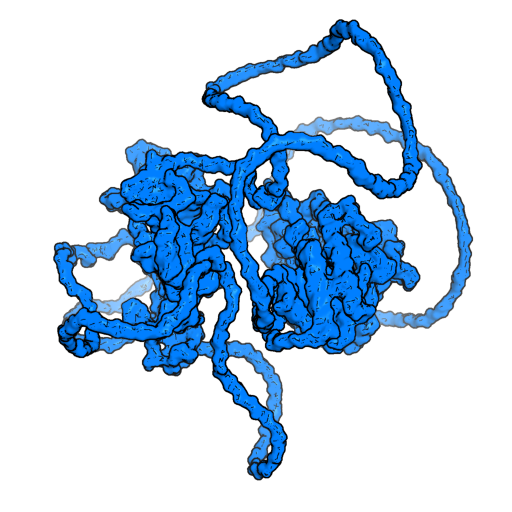00 65.88 103 VAL A O 1
ATOM 779 N N . GLY A 1 104 ? -22.797 -25.663 -15.107 1.00 60.44 104 GLY A N 1
ATOM 780 C CA . GLY A 1 104 ? -22.694 -26.663 -14.049 1.00 60.44 104 GLY A CA 1
ATOM 781 C C . GLY A 1 104 ? -21.402 -27.484 -14.080 1.00 60.44 104 GLY A C 1
ATOM 782 O O . GLY A 1 104 ? -20.525 -27.302 -14.918 1.00 60.44 104 GLY A O 1
ATOM 783 N N . SER A 1 105 ? -21.282 -28.386 -13.109 1.00 61.06 105 SER A N 1
ATOM 784 C CA . SER A 1 105 ? -20.192 -29.360 -12.987 1.00 61.06 105 SER A CA 1
ATOM 785 C C . SER A 1 105 ? -20.563 -30.673 -13.676 1.00 61.06 105 SER A C 1
ATOM 787 O O . SER A 1 105 ? -21.719 -31.080 -13.608 1.00 61.06 105 SER A O 1
ATOM 789 N N . SER A 1 106 ? -19.584 -31.388 -14.234 1.00 59.25 106 SER A N 1
ATOM 790 C CA . SER A 1 106 ? -19.776 -32.763 -14.725 1.00 59.25 106 SER A CA 1
ATOM 791 C C . SER A 1 106 ? -19.955 -33.802 -13.601 1.00 59.25 106 SER A C 1
ATOM 793 O O . SER A 1 106 ? -20.462 -34.892 -13.852 1.00 59.25 106 SER A O 1
ATOM 795 N N . GLU A 1 107 ? -19.593 -33.472 -12.352 1.00 68.44 107 GLU A N 1
ATOM 796 C CA . GLU A 1 107 ? -19.978 -34.255 -11.165 1.00 68.44 107 GLU A CA 1
ATOM 797 C C . GLU A 1 107 ? -21.512 -34.181 -10.942 1.00 68.44 107 GLU A C 1
ATOM 799 O O . GLU A 1 107 ? -22.071 -33.077 -10.964 1.00 68.44 107 GLU A O 1
ATOM 804 N N . PRO A 1 108 ? -22.203 -35.317 -10.696 1.00 66.25 108 PRO A N 1
ATOM 805 C CA . PRO A 1 108 ? -23.664 -35.377 -10.623 1.00 66.25 108 PRO A CA 1
ATOM 806 C C . PRO A 1 108 ? -24.226 -34.617 -9.410 1.00 66.25 108 PRO A C 1
ATOM 808 O O . PRO A 1 108 ? -23.995 -34.984 -8.256 1.00 66.25 108 PRO A O 1
ATOM 811 N N . ARG A 1 109 ? -25.010 -33.567 -9.680 1.00 79.50 109 ARG A N 1
ATOM 812 C CA . ARG A 1 109 ? -25.672 -32.728 -8.667 1.00 79.50 109 ARG A CA 1
ATOM 813 C C . ARG A 1 109 ? -26.973 -33.359 -8.153 1.00 79.50 109 ARG A C 1
ATOM 815 O O . ARG A 1 109 ? -27.677 -34.055 -8.883 1.00 79.50 109 ARG A O 1
ATOM 822 N N . GLN A 1 110 ? -27.314 -33.090 -6.890 1.00 82.88 110 GLN A N 1
ATOM 823 C CA . GLN A 1 110 ? -28.581 -33.532 -6.293 1.00 82.88 110 GLN A CA 1
ATOM 824 C C . GLN A 1 110 ? -29.752 -32.719 -6.858 1.00 82.88 110 GLN A C 1
ATOM 826 O O . GLN A 1 110 ? -29.652 -31.498 -6.964 1.00 82.88 110 GLN A O 1
ATOM 831 N N . LYS A 1 111 ? -30.867 -33.384 -7.180 1.00 85.56 111 LYS A N 1
ATOM 832 C CA . LYS A 1 111 ? -32.109 -32.744 -7.639 1.00 85.56 111 LYS A CA 1
ATOM 833 C C . LYS A 1 111 ? -33.162 -32.700 -6.537 1.00 85.56 111 LYS A C 1
ATOM 835 O O . LYS A 1 111 ? -33.262 -33.636 -5.746 1.00 85.56 111 LYS A O 1
ATOM 840 N N . GLY A 1 112 ? -33.954 -31.633 -6.515 1.00 85.50 112 GLY A N 1
ATOM 841 C CA . GLY A 1 112 ? -35.156 -31.532 -5.689 1.00 85.50 112 GLY A CA 1
ATOM 842 C C . GLY A 1 112 ? -35.797 -30.148 -5.754 1.00 85.50 112 GLY A C 1
ATOM 843 O O . GLY A 1 112 ? -35.129 -29.173 -6.103 1.00 85.50 112 GLY A O 1
ATOM 844 N N . LYS A 1 113 ? -37.082 -30.058 -5.402 1.00 85.94 113 LYS A N 1
ATOM 845 C CA . LYS A 1 113 ? -37.862 -28.812 -5.427 1.00 85.94 113 LYS A CA 1
ATOM 846 C C . LYS A 1 113 ? -37.220 -27.687 -4.614 1.00 85.94 113 LYS A C 1
ATOM 848 O O . LYS A 1 113 ? -36.712 -27.906 -3.515 1.00 85.94 113 LYS A O 1
ATOM 853 N N . ALA A 1 114 ? -37.338 -26.472 -5.138 1.00 85.75 114 ALA A N 1
ATOM 854 C CA . ALA A 1 114 ? -37.016 -25.235 -4.442 1.00 85.75 114 ALA A CA 1
ATOM 855 C C . ALA A 1 114 ? -38.232 -24.303 -4.417 1.00 85.75 114 ALA A C 1
ATOM 857 O O . ALA A 1 114 ? -39.083 -24.339 -5.300 1.00 85.75 114 ALA A O 1
ATOM 858 N N . THR A 1 115 ? -38.268 -23.429 -3.421 1.00 85.88 115 THR A N 1
ATOM 859 C CA . THR A 1 115 ? -39.098 -22.218 -3.373 1.00 85.88 115 THR A CA 1
ATOM 860 C C . THR A 1 115 ? -38.209 -20.964 -3.498 1.00 85.88 115 THR A C 1
ATOM 862 O O . THR A 1 115 ? -36.991 -21.072 -3.281 1.00 85.88 115 THR A O 1
ATOM 865 N N . PRO A 1 116 ? -38.767 -19.768 -3.778 1.00 82.06 116 PRO A N 1
ATOM 866 C CA . PRO A 1 116 ? -38.012 -18.507 -3.861 1.00 82.06 116 PRO A CA 1
ATOM 867 C C . PRO A 1 116 ? -37.194 -18.154 -2.605 1.00 82.06 116 PRO A C 1
ATOM 869 O O . PRO A 1 116 ? -36.216 -17.404 -2.683 1.00 82.06 116 PRO A O 1
ATOM 872 N N . GLU A 1 117 ? -37.581 -18.696 -1.448 1.00 80.75 117 GLU A N 1
ATOM 873 C CA . GLU A 1 117 ? -36.921 -18.509 -0.153 1.00 80.75 117 GLU A CA 1
ATOM 874 C C . GLU A 1 117 ? -35.713 -19.441 0.012 1.00 80.75 117 GLU A C 1
ATOM 876 O O . GLU A 1 117 ? -34.703 -19.034 0.584 1.00 80.75 117 GLU A O 1
ATOM 881 N N . THR A 1 118 ? -35.817 -20.677 -0.490 1.00 84.44 118 THR A N 1
ATOM 882 C CA . THR A 1 118 ? -34.799 -21.740 -0.336 1.00 84.44 118 THR A CA 1
ATOM 883 C C . THR A 1 118 ? -33.710 -21.738 -1.410 1.00 84.44 118 THR A C 1
ATOM 885 O O . THR A 1 118 ? -32.626 -22.278 -1.181 1.00 84.44 118 THR A O 1
ATOM 888 N N . ILE A 1 119 ? -33.995 -21.189 -2.594 1.00 87.00 119 ILE A N 1
ATOM 889 C CA . ILE A 1 119 ? -33.083 -21.246 -3.738 1.00 87.00 119 ILE A CA 1
ATOM 890 C C . ILE A 1 119 ? -31.835 -20.383 -3.481 1.00 87.00 119 ILE A C 1
ATOM 892 O O . ILE A 1 119 ? -31.930 -19.254 -2.998 1.00 87.00 119 ILE A O 1
ATOM 896 N N . ARG A 1 120 ? -30.648 -20.925 -3.779 1.00 86.00 120 ARG A N 1
ATOM 897 C CA . ARG A 1 120 ? -29.344 -20.328 -3.435 1.00 86.00 120 ARG A CA 1
ATOM 898 C C . ARG A 1 120 ? -28.443 -20.161 -4.659 1.00 86.00 120 ARG A C 1
ATOM 900 O O . ARG A 1 120 ? -28.671 -20.778 -5.698 1.00 86.00 120 ARG A O 1
ATOM 907 N N . ALA A 1 121 ? -27.399 -19.344 -4.525 1.00 84.94 121 ALA A N 1
ATOM 908 C CA . ALA A 1 121 ? -26.357 -19.252 -5.544 1.00 84.94 121 ALA A CA 1
ATOM 909 C C . ALA A 1 121 ? -25.688 -20.626 -5.765 1.00 84.94 121 ALA A C 1
ATOM 911 O O . ALA A 1 121 ? -25.534 -21.408 -4.825 1.00 84.94 121 ALA A O 1
ATOM 912 N N . GLY A 1 122 ? -25.338 -20.933 -7.014 1.00 81.75 122 GLY A N 1
ATOM 913 C CA . GLY A 1 122 ? -24.869 -22.246 -7.464 1.00 81.75 122 GLY A CA 1
ATOM 914 C C . GLY A 1 122 ? -25.980 -23.260 -7.778 1.00 81.75 122 GLY A C 1
ATOM 915 O O . GLY A 1 122 ? -25.674 -24.351 -8.255 1.00 81.75 122 GLY A O 1
ATOM 916 N N . CYS A 1 123 ? -27.262 -22.948 -7.544 1.00 87.00 123 CYS A N 1
ATOM 917 C CA . CYS A 1 123 ? -28.360 -23.785 -8.043 1.00 87.00 123 CYS A CA 1
ATOM 918 C C . CYS A 1 123 ? -28.534 -23.622 -9.558 1.00 87.00 123 CYS A C 1
ATOM 920 O O . CYS A 1 123 ? -28.424 -22.511 -10.077 1.00 87.00 123 CYS A O 1
ATOM 922 N N . ILE A 1 124 ? -28.880 -24.710 -10.248 1.00 89.38 124 ILE A N 1
ATOM 923 C CA . ILE A 1 124 ? -29.287 -24.688 -11.658 1.00 89.38 124 ILE A CA 1
ATOM 924 C C . ILE A 1 124 ? -30.788 -24.953 -11.737 1.00 89.38 124 ILE A C 1
ATOM 926 O O . ILE A 1 124 ? -31.274 -25.954 -11.213 1.00 89.38 124 ILE A O 1
ATOM 930 N N . ALA A 1 125 ? -31.515 -24.049 -12.386 1.00 90.88 125 ALA A N 1
ATOM 931 C CA . ALA A 1 125 ? -32.967 -24.080 -12.518 1.00 90.88 125 ALA A CA 1
ATOM 932 C C . ALA A 1 125 ? -33.389 -23.872 -13.981 1.00 90.88 125 ALA A C 1
ATOM 934 O O . ALA A 1 125 ? -32.583 -23.473 -14.827 1.00 90.88 125 ALA A O 1
ATOM 935 N N . MET A 1 126 ? -34.667 -24.111 -14.279 1.00 90.75 126 MET A N 1
ATOM 936 C CA . MET A 1 126 ? -35.256 -23.724 -15.560 1.00 90.75 126 MET A CA 1
ATOM 937 C C . MET A 1 126 ? -35.747 -22.276 -15.474 1.00 90.75 126 MET A C 1
ATOM 939 O O . MET A 1 126 ? -36.568 -21.924 -14.631 1.00 90.75 126 MET A O 1
ATOM 943 N N . VAL A 1 127 ? -35.222 -21.416 -16.345 1.00 90.50 127 VAL A N 1
ATOM 944 C CA . VAL A 1 127 ? -35.459 -19.969 -16.342 1.00 90.50 127 VAL A CA 1
ATOM 945 C C . VAL A 1 127 ? -35.916 -19.525 -17.728 1.00 90.50 127 VAL A C 1
ATOM 947 O O . VAL A 1 127 ? -35.267 -19.795 -18.738 1.00 90.50 127 VAL A O 1
ATOM 950 N N . LYS A 1 128 ? -37.050 -18.825 -17.797 1.00 88.50 128 LYS A N 1
ATOM 951 C CA . LYS A 1 128 ? -37.619 -18.308 -19.048 1.00 88.50 128 LYS A CA 1
ATOM 952 C C . LYS A 1 128 ? -36.749 -17.174 -19.590 1.00 88.50 128 LYS A C 1
ATOM 954 O O . LYS A 1 128 ? -36.604 -16.140 -18.934 1.00 88.50 128 LYS A O 1
ATOM 959 N N . LYS A 1 129 ? -36.209 -17.333 -20.799 1.00 83.38 129 LYS A N 1
ATOM 960 C CA . LYS A 1 129 ? -35.458 -16.323 -21.560 1.00 83.38 129 LYS A CA 1
ATOM 961 C C . LYS A 1 129 ? -36.084 -16.169 -22.936 1.00 83.38 129 LYS A C 1
ATOM 963 O O . LYS A 1 129 ? -36.249 -17.156 -23.643 1.00 83.38 129 LYS A O 1
ATOM 968 N N . GLU A 1 130 ? -36.473 -14.939 -23.274 1.00 80.62 130 GLU A N 1
ATOM 969 C CA . GLU A 1 130 ? -37.240 -14.640 -24.498 1.00 80.62 130 GLU A CA 1
ATOM 970 C C . GLU A 1 130 ? -38.532 -15.492 -24.577 1.00 80.62 130 GLU A C 1
ATOM 972 O O . GLU A 1 130 ? -38.907 -16.011 -25.621 1.00 80.62 130 GLU A O 1
ATOM 977 N N . GLY A 1 131 ? -39.183 -15.706 -23.424 1.00 77.25 131 GLY A N 1
ATOM 978 C CA . GLY A 1 131 ? -40.355 -16.579 -23.255 1.00 77.25 131 GLY A CA 1
ATOM 979 C C . GLY A 1 131 ? -40.041 -18.079 -23.134 1.00 77.25 131 GLY A C 1
ATOM 980 O O . GLY A 1 131 ? -40.774 -18.798 -22.458 1.00 77.25 131 GLY A O 1
ATOM 981 N N . ILE A 1 132 ? -38.930 -18.543 -23.709 1.00 85.19 132 ILE A N 1
ATOM 982 C CA . ILE A 1 132 ? -38.544 -19.961 -23.771 1.00 85.19 132 ILE A CA 1
ATOM 983 C C . ILE A 1 132 ? -37.884 -20.398 -22.448 1.00 85.19 132 ILE A C 1
ATOM 985 O O . ILE A 1 132 ? -36.920 -19.757 -22.024 1.00 85.19 132 ILE A O 1
ATOM 989 N N . PRO A 1 133 ? -38.328 -21.482 -21.781 1.00 86.12 133 PRO A N 1
ATOM 990 C CA . PRO A 1 133 ? -37.637 -22.021 -20.609 1.00 86.12 133 PRO A CA 1
ATOM 991 C C . PRO A 1 133 ? -36.279 -22.621 -21.010 1.00 86.12 133 PRO A C 1
ATOM 993 O O . PRO A 1 133 ? -36.200 -23.460 -21.906 1.00 86.12 133 PRO A O 1
ATOM 996 N N . ARG A 1 134 ? -35.199 -22.195 -20.346 1.00 89.31 134 ARG A N 1
ATOM 997 C CA . ARG A 1 134 ? -33.822 -22.659 -20.584 1.00 89.31 134 ARG A CA 1
ATOM 998 C C . ARG A 1 134 ? -33.138 -22.992 -19.260 1.00 89.31 134 ARG A C 1
ATOM 1000 O O . ARG A 1 134 ? -33.405 -22.340 -18.256 1.00 89.31 134 ARG A O 1
ATOM 1007 N N . ARG A 1 135 ? -32.236 -23.974 -19.259 1.00 89.25 135 ARG A N 1
ATOM 1008 C CA . ARG A 1 135 ? -31.420 -24.321 -18.086 1.00 89.25 135 ARG A CA 1
ATOM 1009 C C . ARG A 1 135 ? -30.449 -23.170 -17.782 1.00 89.25 135 ARG A C 1
ATOM 1011 O O . ARG A 1 135 ? -29.862 -22.605 -18.708 1.00 89.25 135 ARG A O 1
ATOM 1018 N N . ALA A 1 136 ? -30.323 -22.774 -16.517 1.00 89.56 136 ALA A N 1
ATOM 1019 C CA . ALA A 1 136 ? -29.477 -21.653 -16.106 1.00 89.56 136 ALA A CA 1
ATOM 1020 C C . ALA A 1 136 ? -28.981 -21.792 -14.658 1.00 89.56 136 ALA A C 1
ATOM 1022 O O . ALA A 1 136 ? -29.742 -22.195 -13.779 1.00 89.56 136 ALA A O 1
ATOM 1023 N N . GLU A 1 137 ? -27.723 -21.427 -14.400 1.00 89.69 137 GLU A N 1
ATOM 1024 C CA . GLU A 1 137 ? -27.127 -21.387 -13.058 1.00 89.69 137 GLU A CA 1
ATOM 1025 C C . GLU A 1 137 ? -27.303 -19.996 -12.444 1.00 89.69 137 GLU A C 1
ATOM 1027 O O . GLU A 1 137 ? -26.998 -18.970 -13.060 1.00 89.69 137 GLU A O 1
ATOM 1032 N N . ILE A 1 138 ? -27.817 -19.963 -11.217 1.00 88.88 138 ILE A N 1
ATOM 1033 C CA . ILE A 1 138 ? -28.015 -18.748 -10.431 1.00 88.88 138 ILE A CA 1
ATOM 1034 C C . ILE A 1 138 ? -26.672 -18.396 -9.795 1.00 88.88 138 ILE A C 1
ATOM 1036 O O . ILE A 1 138 ? -26.250 -19.022 -8.826 1.00 88.88 138 ILE A O 1
ATOM 1040 N N . LEU A 1 139 ? -25.985 -17.396 -10.339 1.00 84.88 139 LEU A N 1
ATOM 1041 C CA . LEU A 1 139 ? -24.676 -16.956 -9.848 1.00 84.88 139 LEU A CA 1
ATOM 1042 C C . LEU A 1 139 ? -24.790 -15.987 -8.663 1.00 84.88 139 LEU A C 1
ATOM 1044 O O . LEU A 1 139 ? -23.873 -15.890 -7.851 1.00 84.88 139 LEU A O 1
ATOM 1048 N N . SER A 1 140 ? -25.897 -15.247 -8.563 1.00 83.31 140 SER A N 1
ATOM 1049 C CA . SER A 1 140 ? -26.122 -14.269 -7.495 1.00 83.31 140 SER A CA 1
ATOM 1050 C C . SER A 1 140 ? -27.609 -14.022 -7.251 1.00 83.31 140 SER A C 1
ATOM 1052 O O . SER A 1 140 ? -28.450 -14.320 -8.100 1.00 83.31 140 SER A O 1
ATOM 1054 N N . ILE A 1 141 ? -27.928 -13.461 -6.087 1.00 86.56 141 ILE A N 1
ATOM 1055 C CA . ILE A 1 141 ? -29.281 -13.118 -5.648 1.00 86.56 141 ILE A CA 1
ATOM 1056 C C . ILE A 1 141 ? -29.209 -11.725 -5.022 1.00 86.56 141 ILE A C 1
ATOM 1058 O O . ILE A 1 141 ? -28.327 -11.475 -4.201 1.00 86.56 141 ILE A O 1
ATOM 1062 N N . LYS A 1 142 ? -30.123 -10.825 -5.394 1.00 83.75 142 LYS A N 1
ATOM 1063 C CA . LYS A 1 142 ? -30.283 -9.516 -4.745 1.00 83.75 142 LYS A CA 1
ATOM 1064 C C . LYS A 1 142 ? -31.746 -9.237 -4.436 1.00 83.75 142 LYS A C 1
ATOM 1066 O O . LYS A 1 142 ? -32.645 -9.794 -5.065 1.00 83.75 142 LYS A O 1
ATOM 1071 N N . GLU A 1 143 ? -31.976 -8.335 -3.496 1.00 83.00 143 GLU A N 1
ATOM 1072 C CA . GLU A 1 143 ? -33.308 -7.835 -3.174 1.00 83.00 143 GLU A CA 1
ATOM 1073 C C . GLU A 1 143 ? -33.441 -6.396 -3.688 1.00 83.00 143 GLU A C 1
ATOM 1075 O O . GLU A 1 143 ? -32.513 -5.589 -3.606 1.00 83.00 143 GLU A O 1
ATOM 1080 N N . THR A 1 144 ? -34.579 -6.120 -4.317 1.00 80.06 144 THR A N 1
ATOM 1081 C CA . THR A 1 144 ? -34.928 -4.862 -4.991 1.00 80.06 144 THR A CA 1
ATOM 1082 C C . THR A 1 144 ? -36.330 -4.442 -4.569 1.00 80.06 144 THR A C 1
ATOM 1084 O O . THR A 1 144 ? -37.051 -5.225 -3.946 1.00 80.06 144 THR A O 1
ATOM 1087 N N . LYS A 1 145 ? -36.761 -3.230 -4.929 1.00 78.19 145 LYS A N 1
ATOM 1088 C CA . LYS A 1 145 ? -38.117 -2.756 -4.598 1.00 78.19 145 LYS A CA 1
ATOM 1089 C C . LYS A 1 145 ? -39.228 -3.607 -5.230 1.00 78.19 145 LYS A C 1
ATOM 1091 O O . LYS A 1 145 ? -40.291 -3.729 -4.628 1.00 78.19 145 LYS A O 1
ATOM 1096 N N . SER A 1 146 ? -38.981 -4.238 -6.383 1.00 75.31 146 SER A N 1
ATOM 1097 C CA . SER A 1 146 ? -39.889 -5.225 -6.994 1.00 75.31 146 SER A CA 1
ATOM 1098 C C . SER A 1 146 ? -39.835 -6.634 -6.372 1.00 75.31 146 SER A C 1
ATOM 1100 O O . SER A 1 146 ? -40.607 -7.508 -6.771 1.00 75.31 146 SER A O 1
ATOM 1102 N N . GLY A 1 147 ? -38.951 -6.872 -5.396 1.00 81.94 147 GLY A N 1
ATOM 1103 C CA . GLY A 1 147 ? -38.740 -8.165 -4.742 1.00 81.94 147 GLY A CA 1
ATOM 1104 C C . GLY A 1 147 ? -37.375 -8.787 -5.056 1.00 81.94 147 GLY A C 1
ATOM 1105 O O . GLY A 1 147 ? -36.390 -8.094 -5.326 1.00 81.94 147 GLY A O 1
ATOM 1106 N N . ARG A 1 148 ? -37.294 -10.119 -4.978 1.00 84.44 148 ARG A N 1
ATOM 1107 C CA . ARG A 1 148 ? -36.046 -10.874 -5.162 1.00 84.44 148 ARG A CA 1
ATOM 1108 C C . ARG A 1 148 ? -35.722 -11.067 -6.650 1.00 84.44 148 ARG A C 1
ATOM 1110 O O . ARG A 1 148 ? -36.570 -11.492 -7.436 1.00 84.44 148 ARG A O 1
ATOM 1117 N N . GLN A 1 149 ? -34.484 -10.756 -7.027 1.00 86.94 149 GLN A N 1
ATOM 1118 C CA . GLN A 1 149 ? -33.943 -10.928 -8.376 1.00 86.94 149 GLN A CA 1
ATOM 1119 C C . GLN A 1 149 ? -32.742 -11.875 -8.353 1.00 86.94 149 GLN A C 1
ATOM 1121 O O . GLN A 1 149 ? -31.946 -11.873 -7.413 1.00 86.94 149 GLN A O 1
ATOM 1126 N N . PHE A 1 150 ? -32.598 -12.660 -9.416 1.00 87.12 150 PHE A N 1
ATOM 1127 C CA . PHE A 1 150 ? -31.595 -13.714 -9.552 1.00 87.12 150 PHE A CA 1
ATOM 1128 C C . PHE A 1 150 ? -30.726 -13.434 -10.780 1.00 87.12 150 PHE A C 1
ATOM 1130 O O . PHE A 1 150 ? -31.259 -13.179 -11.858 1.00 87.12 150 PHE A O 1
ATOM 1137 N N . TYR A 1 151 ? -29.403 -13.437 -10.627 1.00 87.50 151 TYR A N 1
ATOM 1138 C CA . TYR A 1 151 ? -28.467 -13.242 -11.735 1.00 87.50 151 TYR A CA 1
ATOM 1139 C C . TYR A 1 151 ? -28.157 -14.600 -12.361 1.00 87.50 151 TYR A C 1
ATOM 1141 O O . TYR A 1 151 ? -27.523 -15.445 -11.723 1.00 87.50 151 TYR A O 1
ATOM 1149 N N . CYS A 1 152 ? -28.645 -14.822 -13.579 1.00 86.31 152 CYS A N 1
ATOM 1150 C CA . CYS A 1 152 ? -28.644 -16.135 -14.218 1.00 86.31 152 CYS A CA 1
ATOM 1151 C C . CYS A 1 152 ? -27.681 -16.194 -15.410 1.00 86.31 152 CYS A C 1
ATOM 1153 O O . CYS A 1 152 ? -27.808 -15.402 -16.347 1.00 86.31 152 CYS A O 1
ATOM 1155 N N . ASN A 1 153 ? -26.788 -17.186 -15.389 1.00 87.31 153 ASN A N 1
ATOM 1156 C CA . ASN A 1 153 ? -25.973 -17.612 -16.527 1.00 87.31 153 ASN A CA 1
ATOM 1157 C C . ASN A 1 153 ? -26.672 -18.772 -17.244 1.00 87.31 153 ASN A C 1
ATOM 1159 O O . ASN A 1 153 ? -27.040 -19.759 -16.608 1.00 87.31 153 ASN A O 1
ATOM 1163 N N . PHE A 1 154 ? -26.888 -18.646 -18.552 1.00 85.25 154 PHE A N 1
ATOM 1164 C CA . PHE A 1 154 ? -27.757 -19.539 -19.324 1.00 85.25 154 PHE A CA 1
ATOM 1165 C C . PHE A 1 154 ? -26.954 -20.569 -20.119 1.00 85.25 154 PHE A C 1
ATOM 1167 O O . PHE A 1 154 ? -25.948 -20.238 -20.743 1.00 85.25 154 PHE A O 1
ATOM 1174 N N . ASP A 1 155 ? -27.431 -21.813 -20.129 1.00 82.19 155 ASP A N 1
ATOM 1175 C CA . ASP A 1 155 ? -26.753 -22.939 -20.775 1.00 82.19 155 ASP A CA 1
ATOM 1176 C C . ASP A 1 155 ? -26.554 -22.680 -22.280 1.00 82.19 155 ASP A C 1
ATOM 1178 O O . ASP A 1 155 ? -27.512 -22.383 -23.001 1.00 82.19 155 ASP A O 1
ATOM 1182 N N . ASN A 1 156 ? -25.300 -22.760 -22.736 1.00 75.44 156 ASN A N 1
ATOM 1183 C CA . ASN A 1 156 ? -24.821 -22.387 -24.072 1.00 75.44 156 ASN A CA 1
ATOM 1184 C C . ASN A 1 156 ? -24.968 -20.893 -24.474 1.00 75.44 156 ASN A C 1
ATOM 1186 O O . ASN A 1 156 ? -25.088 -20.573 -25.660 1.00 75.44 156 ASN A O 1
ATOM 1190 N N . PHE A 1 157 ? -24.902 -19.953 -23.518 1.00 72.25 157 PHE A N 1
ATOM 1191 C CA . PHE A 1 157 ? -24.776 -18.506 -23.781 1.00 72.25 157 PHE A CA 1
ATOM 1192 C C . PHE A 1 157 ? -23.443 -17.937 -23.254 1.00 72.25 157 PHE A C 1
ATOM 1194 O O . PHE A 1 157 ? -22.973 -18.293 -22.178 1.00 72.25 157 PHE A O 1
ATOM 1201 N N . ASN A 1 158 ? -22.847 -16.984 -23.981 1.00 66.81 158 ASN A N 1
ATOM 1202 C CA . ASN A 1 158 ? -21.727 -16.178 -23.476 1.00 66.81 158 ASN A CA 1
ATOM 1203 C C . ASN A 1 158 ? -22.175 -15.309 -22.277 1.00 66.81 158 ASN A C 1
ATOM 1205 O O . ASN A 1 158 ? -23.163 -14.582 -22.390 1.00 66.81 158 ASN A O 1
ATOM 1209 N N . LYS A 1 159 ? -21.395 -15.317 -21.182 1.00 68.50 159 LYS A N 1
ATOM 1210 C CA . LYS A 1 159 ? -21.660 -14.631 -19.895 1.00 68.50 159 LYS A CA 1
ATOM 1211 C C . LYS A 1 159 ? -21.998 -13.133 -19.979 1.00 68.50 159 LYS A C 1
ATOM 1213 O O . LYS A 1 159 ? -22.622 -12.584 -19.078 1.00 68.50 159 LYS A O 1
ATOM 1218 N N . ARG A 1 160 ? -21.650 -12.439 -21.070 1.00 62.44 160 ARG A N 1
ATOM 1219 C CA . ARG A 1 160 ? -22.116 -11.052 -21.321 1.00 62.44 160 ARG A CA 1
ATOM 1220 C C . ARG A 1 160 ? -23.631 -10.933 -21.559 1.00 62.44 160 ARG A C 1
ATOM 1222 O O . ARG A 1 160 ? -24.153 -9.826 -21.655 1.00 62.44 160 ARG A O 1
ATOM 1229 N N . LEU A 1 161 ? -24.313 -12.066 -21.730 1.00 71.69 161 LEU A N 1
ATOM 1230 C CA . LEU A 1 161 ? -25.761 -12.190 -21.898 1.00 71.69 161 LEU A CA 1
ATOM 1231 C C . LEU A 1 161 ? -26.457 -12.637 -20.600 1.00 71.69 161 LEU A C 1
ATOM 1233 O O . LEU A 1 161 ? -27.662 -12.904 -20.631 1.00 71.69 161 LEU A O 1
ATOM 1237 N N . ASP A 1 162 ? -25.726 -12.719 -19.486 1.00 80.69 162 ASP A N 1
ATOM 1238 C CA . ASP A 1 162 ? -26.281 -12.927 -18.150 1.00 80.69 162 ASP A CA 1
ATOM 1239 C C . ASP A 1 162 ? -27.194 -11.751 -17.767 1.00 80.69 162 ASP A C 1
ATOM 1241 O O . ASP A 1 162 ? -26.959 -10.583 -18.107 1.00 80.69 162 ASP A O 1
ATOM 1245 N N . GLU A 1 163 ? -28.276 -12.051 -17.057 1.00 83.19 163 GLU A N 1
ATOM 1246 C CA . GLU A 1 163 ? -29.302 -11.066 -16.724 1.00 83.19 163 GLU A CA 1
ATOM 1247 C C . GLU A 1 163 ? -29.888 -11.293 -15.331 1.00 83.19 163 GLU A C 1
ATOM 1249 O O . GLU A 1 163 ? -29.953 -12.418 -14.835 1.00 83.19 163 GLU A O 1
ATOM 1254 N N . TRP A 1 164 ? -30.344 -10.198 -14.716 1.00 84.69 164 TRP A N 1
ATOM 1255 C CA . TRP A 1 164 ? -31.205 -10.252 -13.541 1.00 84.69 164 TRP A CA 1
ATOM 1256 C C . TRP A 1 164 ? -32.620 -10.624 -13.968 1.00 84.69 164 TRP A C 1
ATOM 1258 O O . TRP A 1 164 ? -33.256 -9.888 -14.726 1.00 84.69 164 TRP A O 1
ATOM 1268 N N . VAL A 1 165 ? -33.124 -11.742 -13.453 1.00 86.44 165 VAL A N 1
ATOM 1269 C CA . VAL A 1 165 ? -34.507 -12.175 -13.651 1.00 86.44 165 VAL A CA 1
ATOM 1270 C C . VAL A 1 165 ? -35.298 -12.030 -12.342 1.00 86.44 165 VAL A C 1
ATOM 1272 O O . VAL A 1 165 ? -34.789 -12.408 -11.284 1.00 86.44 165 VAL A O 1
ATOM 1275 N N . PRO A 1 166 ? -36.532 -11.493 -12.360 1.00 87.38 166 PRO A N 1
ATOM 1276 C CA . PRO A 1 166 ? -37.443 -11.582 -11.220 1.00 87.38 166 PRO A CA 1
ATOM 1277 C C . PRO A 1 166 ? -37.916 -13.026 -11.006 1.00 87.38 166 PRO A C 1
ATOM 1279 O O . PRO A 1 166 ? -37.988 -13.804 -11.962 1.00 87.38 166 PRO A O 1
ATOM 1282 N N . THR A 1 167 ? -38.327 -13.352 -9.777 1.00 87.00 167 THR A N 1
ATOM 1283 C CA . THR A 1 167 ? -38.842 -14.673 -9.357 1.00 87.00 167 THR A CA 1
ATOM 1284 C C . THR A 1 167 ? -39.774 -15.344 -10.375 1.00 87.00 167 THR A C 1
ATOM 1286 O O . THR A 1 167 ? -39.598 -16.516 -10.680 1.00 87.00 167 THR A O 1
ATOM 1289 N N . ILE A 1 168 ? -40.717 -14.600 -10.968 1.00 87.38 168 ILE A N 1
ATOM 1290 C CA . ILE A 1 168 ? -41.725 -15.110 -11.924 1.00 87.38 168 ILE A CA 1
ATOM 1291 C C . ILE A 1 168 ? -41.148 -15.692 -13.235 1.00 87.38 168 ILE A C 1
ATOM 1293 O O . ILE A 1 168 ? -41.855 -16.372 -13.982 1.00 87.38 168 ILE A O 1
ATOM 1297 N N . ARG A 1 169 ? -39.869 -15.436 -13.550 1.00 88.69 169 ARG A N 1
ATOM 1298 C CA . ARG A 1 169 ? -39.180 -16.045 -14.703 1.00 88.69 169 ARG A CA 1
ATOM 1299 C C . ARG A 1 169 ? -38.516 -17.385 -14.376 1.00 88.69 169 ARG A C 1
ATOM 1301 O O . ARG A 1 169 ? -38.108 -18.061 -15.319 1.00 88.69 169 ARG A O 1
ATOM 1308 N N . ILE A 1 170 ? -38.415 -17.773 -13.107 1.00 88.25 170 ILE A N 1
ATOM 1309 C CA . ILE A 1 170 ? -37.910 -19.086 -12.686 1.00 88.25 170 ILE A CA 1
ATOM 1310 C C . ILE A 1 170 ? -39.089 -20.059 -12.582 1.00 88.25 170 ILE A C 1
ATOM 1312 O O . ILE A 1 170 ? -40.144 -19.720 -12.048 1.00 88.25 170 ILE A O 1
ATOM 1316 N N . ASP A 1 171 ? -38.910 -21.259 -13.119 1.00 86.62 171 ASP A N 1
ATOM 1317 C CA . ASP A 1 171 ? -39.826 -22.382 -12.949 1.00 86.62 171 ASP A CA 1
ATOM 1318 C C . ASP A 1 171 ? -39.454 -23.139 -11.662 1.00 86.62 171 ASP A C 1
ATOM 1320 O O . ASP A 1 171 ? -38.355 -23.685 -11.552 1.00 86.62 171 ASP A O 1
ATOM 1324 N N . PHE A 1 172 ? -40.360 -23.114 -10.680 1.00 86.12 172 PHE A N 1
ATOM 1325 C CA . PHE A 1 172 ? -40.226 -23.796 -9.386 1.00 86.12 172 PHE A CA 1
ATOM 1326 C C . PHE A 1 172 ? -41.061 -25.089 -9.304 1.00 86.12 172 PHE A C 1
ATOM 1328 O O . PHE A 1 172 ? -41.012 -25.797 -8.294 1.00 86.12 172 PHE A O 1
ATOM 1335 N N . ASP A 1 173 ? -41.834 -25.417 -10.345 1.00 83.44 173 ASP A N 1
ATOM 1336 C CA . ASP A 1 173 ? -42.586 -26.672 -10.401 1.00 83.44 173 ASP A CA 1
ATOM 1337 C C . ASP A 1 173 ? -41.657 -27.846 -10.744 1.00 83.44 173 ASP A C 1
ATOM 1339 O O . ASP A 1 173 ? -41.850 -28.959 -10.233 1.00 83.44 173 ASP A O 1
ATOM 1343 N N . GLN A 1 174 ? -40.611 -27.572 -11.532 1.00 84.69 174 GLN A N 1
ATOM 1344 C CA . GLN A 1 174 ? -39.504 -28.482 -11.839 1.00 84.69 174 GLN A CA 1
ATOM 1345 C C . GLN A 1 174 ? -38.454 -28.548 -10.708 1.00 84.69 174 GLN A C 1
ATOM 1347 O O . GLN A 1 174 ? -38.196 -27.570 -10.008 1.00 84.69 174 GLN A O 1
ATOM 1352 N N . ASP A 1 175 ? -37.810 -29.709 -10.542 1.00 85.94 175 ASP A N 1
ATOM 1353 C CA . ASP A 1 175 ? -36.706 -29.881 -9.587 1.00 85.94 175 ASP A CA 1
ATOM 1354 C C . ASP A 1 175 ? -35.455 -29.099 -10.023 1.00 85.94 175 ASP A C 1
ATOM 1356 O O . ASP A 1 175 ? -35.000 -29.228 -11.163 1.00 85.94 175 ASP A O 1
ATOM 1360 N N . VAL A 1 176 ? -34.842 -28.359 -9.093 1.00 88.50 176 VAL A N 1
ATOM 1361 C CA . VAL A 1 176 ? -33.561 -27.673 -9.330 1.00 88.50 176 VAL A CA 1
ATOM 1362 C C . VAL A 1 176 ? -32.382 -28.586 -8.993 1.00 88.50 176 VAL A C 1
ATOM 1364 O O . VAL A 1 176 ? -32.479 -29.457 -8.126 1.00 88.50 176 VAL A O 1
ATOM 1367 N N . GLU A 1 177 ? -31.248 -28.377 -9.659 1.00 88.00 177 GLU A N 1
ATOM 1368 C CA . GLU A 1 177 ? -29.979 -29.033 -9.329 1.00 88.00 177 GLU A CA 1
ATOM 1369 C C . GLU A 1 177 ? -29.222 -28.181 -8.302 1.00 88.00 177 GLU A C 1
ATOM 1371 O O . GLU A 1 177 ? -28.819 -27.051 -8.586 1.00 88.00 177 GLU A O 1
ATOM 1376 N N . TRP A 1 178 ? -29.015 -28.713 -7.101 1.00 85.69 178 TRP A N 1
ATOM 1377 C CA . TRP A 1 178 ? -28.351 -28.006 -6.007 1.00 85.69 178 TRP A CA 1
ATOM 1378 C C . TRP A 1 178 ? -26.821 -28.026 -6.170 1.00 85.69 178 TRP A C 1
ATOM 1380 O O . TRP A 1 178 ? -26.270 -29.026 -6.641 1.00 85.69 178 TRP A O 1
ATOM 1390 N N . PRO A 1 179 ? -26.098 -26.963 -5.759 1.00 83.19 179 PRO A N 1
ATOM 1391 C CA . PRO A 1 179 ? -24.643 -26.976 -5.776 1.00 83.19 179 PRO A CA 1
ATOM 1392 C C . PRO A 1 179 ? -24.124 -28.024 -4.792 1.00 83.19 179 PRO A C 1
ATOM 1394 O O . PRO A 1 179 ? -24.704 -28.225 -3.716 1.00 83.19 179 PRO A O 1
ATOM 1397 N N . LEU A 1 180 ? -23.026 -28.666 -5.189 1.00 78.44 180 LEU A N 1
ATOM 1398 C CA . LEU A 1 180 ? -22.314 -29.670 -4.405 1.00 78.44 180 LEU A CA 1
ATOM 1399 C C . LEU A 1 180 ? -21.869 -29.079 -3.054 1.00 78.44 180 LEU A C 1
ATOM 1401 O O . LEU A 1 180 ? -21.537 -27.894 -3.000 1.00 78.44 180 LEU A O 1
ATOM 1405 N N . PRO A 1 181 ? -21.853 -29.871 -1.967 1.00 72.12 181 PRO A N 1
ATOM 1406 C CA . PRO A 1 181 ? -21.262 -29.430 -0.710 1.00 72.12 181 PRO A CA 1
ATOM 1407 C C . PRO A 1 181 ? -19.751 -29.231 -0.876 1.00 72.12 181 PRO A C 1
ATOM 1409 O O . PRO A 1 181 ? -19.087 -30.022 -1.554 1.00 72.12 181 PRO A O 1
ATOM 1412 N N . ASP A 1 182 ? -19.208 -28.199 -0.231 1.00 56.53 182 ASP A N 1
ATOM 1413 C CA . ASP A 1 182 ? -17.769 -27.952 -0.204 1.00 56.53 182 ASP A CA 1
ATOM 1414 C C . ASP A 1 182 ? -17.018 -29.167 0.363 1.00 56.53 182 ASP A C 1
ATOM 1416 O O . ASP A 1 182 ? -17.402 -29.752 1.379 1.00 56.53 182 ASP A O 1
ATOM 1420 N N . LYS A 1 183 ? -15.934 -29.568 -0.311 1.00 44.59 183 LYS A N 1
ATOM 1421 C CA . LYS A 1 183 ? -15.103 -30.704 0.106 1.00 44.59 183 LYS A CA 1
ATOM 1422 C C . LYS A 1 183 ? -14.227 -30.273 1.290 1.00 44.59 183 LYS A C 1
ATOM 1424 O O . LYS A 1 183 ? -13.119 -29.773 1.093 1.00 44.59 183 LYS A O 1
ATOM 1429 N N . ASP A 1 184 ? -14.748 -30.463 2.505 1.00 39.94 184 ASP A N 1
ATOM 1430 C CA . ASP A 1 184 ? -14.024 -30.295 3.774 1.00 39.94 184 ASP A CA 1
ATOM 1431 C C . ASP A 1 184 ? -12.617 -30.912 3.694 1.00 39.94 184 ASP A C 1
ATOM 1433 O O . ASP A 1 184 ? -12.451 -32.076 3.315 1.00 39.94 184 ASP A O 1
ATOM 1437 N N . LYS A 1 185 ? -11.588 -30.146 4.081 1.00 30.86 185 LYS A N 1
ATOM 1438 C CA . LYS A 1 185 ? -10.208 -30.655 4.118 1.00 30.86 185 LYS A CA 1
ATOM 1439 C C . LYS A 1 185 ? -10.117 -31.796 5.147 1.00 30.86 185 LYS A C 1
ATOM 1441 O O . LYS A 1 185 ? -10.507 -31.588 6.300 1.00 30.86 185 LYS A O 1
ATOM 1446 N N . PRO A 1 186 ? -9.613 -32.988 4.773 1.00 32.78 186 PRO A N 1
ATOM 1447 C CA . PRO A 1 186 ? -9.669 -34.160 5.638 1.00 32.78 186 PRO A CA 1
ATOM 1448 C C . PRO A 1 186 ? -8.835 -33.984 6.913 1.00 32.78 186 PRO A C 1
ATOM 1450 O O . PRO A 1 186 ? -7.713 -33.483 6.885 1.00 32.78 186 PRO A O 1
ATOM 1453 N N . LYS A 1 187 ? -9.394 -34.442 8.039 1.00 33.72 187 LYS A N 1
ATOM 1454 C CA . LYS A 1 187 ? -8.692 -34.589 9.320 1.00 33.72 187 LYS A CA 1
ATOM 1455 C C . LYS A 1 187 ? -8.200 -36.026 9.452 1.00 33.72 187 LYS A C 1
ATOM 1457 O O . LYS A 1 187 ? -9.024 -36.929 9.600 1.00 33.72 187 LYS A O 1
ATOM 1462 N N . ASP A 1 188 ? -6.886 -36.224 9.446 1.00 29.20 188 ASP A N 1
ATOM 1463 C CA . ASP A 1 188 ? -6.287 -37.539 9.695 1.00 29.20 188 ASP A CA 1
ATOM 1464 C C . ASP A 1 188 ? -6.323 -37.941 11.192 1.00 29.20 188 ASP A C 1
ATOM 1466 O O . ASP A 1 188 ? -6.576 -37.101 12.067 1.00 29.20 188 ASP A O 1
ATOM 1470 N N . PRO A 1 189 ? -6.217 -39.248 11.518 1.00 33.34 189 PRO A N 1
ATOM 1471 C CA . PRO A 1 189 ? -7.097 -39.818 12.537 1.00 33.34 189 PRO A CA 1
ATOM 1472 C C . PRO A 1 189 ? -6.433 -40.119 13.887 1.00 33.34 189 PRO A C 1
ATOM 1474 O O . PRO A 1 189 ? -5.275 -40.522 13.977 1.00 33.34 189 PRO A O 1
ATOM 1477 N N . LYS A 1 190 ? -7.238 -40.081 14.960 1.00 29.41 190 LYS A N 1
ATOM 1478 C CA . LYS A 1 190 ? -6.892 -40.734 16.235 1.00 29.41 190 LYS A CA 1
ATOM 1479 C C . LYS A 1 190 ? -7.258 -42.222 16.220 1.00 29.41 190 LYS A C 1
ATOM 1481 O O . LYS A 1 190 ? -8.266 -42.638 15.652 1.00 29.41 190 LYS A O 1
ATOM 1486 N N . THR A 1 191 ? -6.409 -43.022 16.857 1.00 30.22 191 THR A N 1
ATOM 1487 C CA . THR A 1 191 ? -6.413 -44.490 16.828 1.00 30.22 191 THR A CA 1
ATOM 1488 C C . THR A 1 191 ? -7.634 -45.127 17.500 1.00 30.22 191 THR A C 1
ATOM 1490 O O . THR A 1 191 ? -8.155 -44.639 18.502 1.00 30.22 191 THR A O 1
ATOM 1493 N N . LYS A 1 192 ? -8.062 -46.281 16.970 1.00 28.33 192 LYS A N 1
ATOM 1494 C CA . LYS A 1 192 ? -9.161 -47.090 17.521 1.00 28.33 192 LYS A CA 1
ATOM 1495 C C . LYS A 1 192 ? -8.825 -47.622 18.924 1.00 28.33 192 LYS A C 1
ATOM 1497 O O . LYS A 1 192 ? -7.761 -48.202 19.125 1.00 28.33 192 LYS A O 1
ATOM 1502 N N . LYS A 1 193 ? -9.796 -47.572 19.842 1.00 28.33 193 LYS A N 1
ATOM 1503 C CA . LYS A 1 193 ? -9.948 -48.564 20.925 1.00 28.33 193 LYS A CA 1
ATOM 1504 C C . LYS A 1 193 ? -11.254 -49.342 20.729 1.00 28.33 193 LYS A C 1
ATOM 1506 O O . LYS A 1 193 ? -12.142 -48.891 20.011 1.00 28.33 193 LYS A O 1
ATOM 1511 N N . GLY A 1 194 ? -11.290 -50.562 21.266 1.00 25.58 194 GLY A N 1
ATOM 1512 C CA . GLY A 1 194 ? -12.244 -51.606 20.879 1.00 25.58 194 GLY A CA 1
ATOM 1513 C C . GLY A 1 194 ? -13.685 -51.422 21.366 1.00 25.58 194 GLY A C 1
ATOM 1514 O O . GLY A 1 194 ? -13.984 -50.597 22.225 1.00 25.58 194 GLY A O 1
ATOM 1515 N N . VAL A 1 195 ? -14.570 -52.248 20.805 1.00 27.86 195 VAL A N 1
ATOM 1516 C CA . VAL A 1 195 ? -15.999 -52.324 21.142 1.00 27.86 195 VAL A CA 1
ATOM 1517 C C . VAL A 1 195 ? -16.203 -52.982 22.510 1.00 27.86 195 VAL A C 1
ATOM 1519 O O . VAL A 1 195 ? -15.637 -54.038 22.777 1.00 27.86 195 VAL A O 1
ATOM 1522 N N . ALA A 1 196 ? -17.098 -52.419 23.322 1.00 25.14 196 ALA A N 1
ATOM 1523 C CA . ALA A 1 196 ? -17.744 -53.115 24.433 1.00 25.14 196 ALA A CA 1
ATOM 1524 C C . ALA A 1 196 ? -19.226 -52.710 24.496 1.00 25.14 196 ALA A C 1
ATOM 1526 O O . ALA A 1 196 ? -19.564 -51.531 24.402 1.00 25.14 196 ALA A O 1
ATOM 1527 N N . THR A 1 197 ? -20.122 -53.689 24.623 1.00 24.89 197 THR A N 1
ATOM 1528 C CA . THR A 1 197 ? -21.579 -53.493 24.578 1.00 24.89 197 THR A CA 1
ATOM 1529 C C . THR A 1 197 ? -22.216 -53.518 25.963 1.00 24.89 197 THR A C 1
ATOM 1531 O O . THR A 1 197 ? -21.985 -54.461 26.718 1.00 24.89 197 THR A O 1
ATOM 1534 N N . SER A 1 198 ? -23.160 -52.615 26.237 1.00 24.50 198 SER A N 1
ATOM 1535 C CA . SER A 1 198 ? -24.279 -52.923 27.137 1.00 24.50 198 SER A CA 1
ATOM 1536 C C . SER A 1 198 ? -25.537 -52.115 26.785 1.00 24.50 198 SER A C 1
ATOM 1538 O O . SER A 1 198 ? -25.473 -51.057 26.160 1.00 24.50 198 SER A O 1
ATOM 1540 N N . LYS A 1 199 ? -26.703 -52.643 27.170 1.00 23.69 199 LYS A N 1
ATOM 1541 C CA . LYS A 1 199 ? -28.000 -51.949 27.189 1.00 23.69 199 LYS A CA 1
ATOM 1542 C C . LYS A 1 199 ? -28.508 -51.995 28.629 1.00 23.69 199 LYS A C 1
ATOM 1544 O O . LYS A 1 199 ? -28.516 -53.098 29.172 1.00 23.69 199 LYS A O 1
ATOM 1549 N N . ASN A 1 200 ? -29.038 -50.902 29.195 1.00 25.80 200 ASN A N 1
ATOM 1550 C CA . ASN A 1 200 ? -30.275 -50.987 29.995 1.00 25.80 200 ASN A CA 1
ATOM 1551 C C . ASN A 1 200 ? -30.943 -49.645 30.369 1.00 25.80 200 ASN A C 1
ATOM 1553 O O . ASN A 1 200 ? -30.476 -48.564 30.027 1.00 25.80 200 ASN A O 1
ATOM 1557 N N . LYS A 1 201 ? -32.123 -49.780 30.990 1.00 24.80 201 LYS A N 1
ATOM 1558 C CA . LYS A 1 201 ? -33.219 -48.807 31.132 1.00 24.80 201 LYS A CA 1
ATOM 1559 C C . LYS A 1 201 ? -33.024 -47.688 32.179 1.00 24.80 201 LYS A C 1
ATOM 1561 O O . LYS A 1 201 ? -32.700 -47.957 33.326 1.00 24.80 201 LYS A O 1
ATOM 1566 N N . VAL A 1 202 ? -33.424 -46.476 31.778 1.00 23.03 202 VAL A N 1
ATOM 1567 C CA . VAL A 1 202 ? -34.401 -45.561 32.428 1.00 23.03 202 VAL A CA 1
ATOM 1568 C C . VAL A 1 202 ? -34.466 -45.469 33.968 1.00 23.03 202 VAL A C 1
ATOM 1570 O O . VAL A 1 202 ? -34.981 -46.366 34.629 1.00 23.03 202 VAL A O 1
ATOM 1573 N N . SER A 1 203 ? -34.241 -44.256 34.494 1.00 23.09 203 SER A N 1
ATOM 1574 C CA . SER A 1 203 ? -35.007 -43.685 35.623 1.00 23.09 203 SER A CA 1
ATOM 1575 C C . SER A 1 203 ? -35.049 -42.139 35.539 1.00 23.09 203 SER A C 1
ATOM 1577 O O . SER A 1 203 ? -34.183 -41.527 34.916 1.00 23.09 203 SER A O 1
ATOM 1579 N N . LYS A 1 204 ? -36.091 -41.487 36.088 1.00 24.00 204 LYS A N 1
ATOM 1580 C CA . LYS A 1 204 ? -36.294 -40.015 36.054 1.00 24.00 204 LYS A CA 1
ATOM 1581 C C . LYS A 1 204 ? -36.262 -39.404 37.460 1.00 24.00 204 LYS A C 1
ATOM 1583 O O . LYS A 1 204 ? -37.029 -39.858 38.304 1.00 24.00 204 LYS A O 1
ATOM 1588 N N . LYS A 1 205 ? -35.511 -38.306 37.639 1.00 23.52 205 LYS A N 1
ATOM 1589 C CA . LYS A 1 205 ? -35.761 -37.137 38.529 1.00 23.52 205 LYS A CA 1
ATOM 1590 C C . LYS A 1 205 ? -34.528 -36.204 38.487 1.00 23.52 205 LYS A C 1
ATOM 1592 O O . LYS A 1 205 ? -33.424 -36.719 38.476 1.00 23.52 205 LYS A O 1
ATOM 1597 N N . SER A 1 206 ? -34.561 -34.874 38.604 1.00 22.06 206 SER A N 1
ATOM 1598 C CA . SER A 1 206 ? -35.375 -33.794 38.007 1.00 22.06 206 SER A CA 1
ATOM 1599 C C . SER A 1 206 ? -35.139 -32.499 38.813 1.00 22.06 206 SER A C 1
ATOM 1601 O O . SER A 1 206 ? -35.829 -32.280 39.805 1.00 22.06 206 SER A O 1
ATOM 1603 N N . GLN A 1 207 ? -34.217 -31.627 38.389 1.00 24.70 207 GLN A N 1
ATOM 1604 C CA . GLN A 1 207 ? -34.129 -30.207 38.798 1.00 24.70 207 GLN A CA 1
ATOM 1605 C C . GLN A 1 207 ? -33.237 -29.477 37.767 1.00 24.70 207 GLN A C 1
ATOM 1607 O O . GLN A 1 207 ? -32.047 -29.737 37.688 1.00 24.70 207 GLN A O 1
ATOM 1612 N N . LYS A 1 208 ? -33.804 -28.824 36.744 1.00 22.20 208 LYS A N 1
ATOM 1613 C CA . LYS A 1 208 ? -34.309 -27.430 36.701 1.00 22.20 208 LYS A CA 1
ATOM 1614 C C . LYS A 1 208 ? -33.233 -26.330 36.828 1.00 22.20 208 LYS A C 1
ATOM 1616 O O . LYS A 1 208 ? -33.023 -25.783 37.904 1.00 22.20 208 LYS A O 1
ATOM 1621 N N . ARG A 1 209 ? -32.760 -25.845 35.674 1.00 21.97 209 ARG A N 1
ATOM 1622 C CA . ARG A 1 209 ? -32.671 -24.401 35.364 1.00 21.97 209 ARG A CA 1
ATOM 1623 C C . ARG A 1 209 ? -32.951 -24.219 33.853 1.00 21.97 209 ARG A C 1
ATOM 1625 O O . ARG A 1 209 ? -32.591 -25.124 33.102 1.00 21.97 209 ARG A O 1
ATOM 1632 N N . PRO A 1 210 ? -33.686 -23.182 33.399 1.00 25.08 210 PRO A N 1
ATOM 1633 C CA . PRO A 1 210 ? -34.251 -23.180 32.046 1.00 25.08 210 PRO A CA 1
ATOM 1634 C C . PRO A 1 210 ? -33.367 -22.468 31.014 1.00 25.08 210 PRO A C 1
ATOM 1636 O O . PRO A 1 210 ? -32.904 -21.357 31.256 1.00 25.08 210 PRO A O 1
ATOM 1639 N N . SER A 1 211 ? -33.240 -23.055 29.824 1.00 21.55 211 SER A N 1
ATOM 1640 C CA . SER A 1 211 ? -32.945 -22.313 28.597 1.00 21.55 211 SER A CA 1
ATOM 1641 C C . SER A 1 211 ? -34.256 -21.797 27.994 1.00 21.55 211 SER A C 1
ATOM 1643 O O . SER A 1 211 ? -35.240 -22.535 27.903 1.00 21.55 211 SER A O 1
ATOM 1645 N N . LYS A 1 212 ? -34.290 -20.522 27.591 1.00 24.12 212 LYS A N 1
ATOM 1646 C CA . LYS A 1 212 ? -35.382 -19.955 26.785 1.00 24.12 212 LYS A CA 1
ATOM 1647 C C . LYS A 1 212 ? -34.894 -19.785 2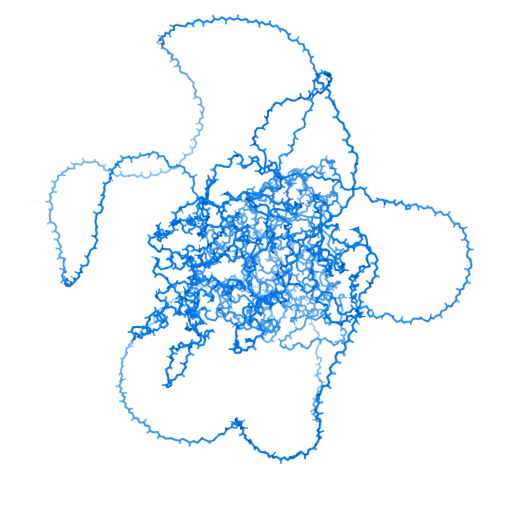5.343 1.00 24.12 212 LYS A C 1
ATOM 1649 O O . LYS A 1 212 ? -33.697 -19.675 25.100 1.00 24.12 212 LYS A O 1
ATOM 1654 N N . ARG A 1 213 ? -35.829 -19.850 24.399 1.00 22.67 213 ARG A N 1
ATOM 1655 C CA . ARG A 1 213 ? -35.594 -19.970 22.958 1.00 22.67 213 ARG A CA 1
ATOM 1656 C C . ARG A 1 213 ? -36.281 -18.807 22.253 1.00 22.67 213 ARG A C 1
ATOM 1658 O O . ARG A 1 213 ? -37.508 -18.773 22.218 1.00 22.67 213 ARG A O 1
ATOM 1665 N N . GLU A 1 214 ? -35.493 -17.902 21.696 1.00 23.97 214 GLU A N 1
ATOM 1666 C CA . GLU A 1 214 ? -35.938 -16.845 20.781 1.00 23.97 214 GLU A CA 1
ATOM 1667 C C . GLU A 1 214 ? -35.601 -17.352 19.365 1.00 23.97 214 GLU A C 1
ATOM 1669 O O . GLU A 1 214 ? -34.524 -17.905 19.156 1.00 23.97 214 GLU A O 1
ATOM 1674 N N . GLN A 1 215 ? -36.529 -17.500 18.414 1.00 23.91 215 GLN A N 1
ATOM 1675 C CA . GLN A 1 215 ? -37.534 -16.569 17.872 1.00 23.91 215 GLN A CA 1
ATOM 1676 C C . GLN A 1 215 ? -36.883 -15.395 17.137 1.00 23.91 215 GLN A C 1
ATOM 1678 O O . GLN A 1 215 ? -36.310 -14.501 17.743 1.00 23.91 215 GLN A O 1
ATOM 1683 N N . SER A 1 216 ? -36.977 -15.446 15.808 1.00 21.58 216 SER A N 1
ATOM 1684 C CA . SER A 1 216 ? -36.239 -14.613 14.861 1.00 21.58 216 SER A CA 1
ATOM 1685 C C . SER A 1 216 ? -37.191 -13.955 13.858 1.00 21.58 216 SER A C 1
ATOM 1687 O O . SER A 1 216 ? -37.646 -14.629 12.935 1.00 21.58 216 SER A O 1
ATOM 1689 N N . ALA A 1 217 ? -37.495 -12.670 14.059 1.00 22.11 217 ALA A N 1
ATOM 1690 C CA . ALA A 1 217 ? -38.029 -11.696 13.090 1.00 22.11 217 ALA A CA 1
ATOM 1691 C C . ALA A 1 217 ? -38.409 -10.392 13.832 1.00 22.11 217 ALA A C 1
ATOM 1693 O O . ALA A 1 217 ? -38.727 -10.476 15.021 1.00 22.11 217 ALA A O 1
ATOM 1694 N N . PRO A 1 218 ? -38.516 -9.227 13.160 1.00 25.52 218 PRO A N 1
ATOM 1695 C CA . PRO A 1 218 ? -37.959 -8.835 11.860 1.00 25.52 218 PRO A CA 1
ATOM 1696 C C . PRO A 1 218 ? -36.965 -7.655 11.993 1.00 25.52 218 PRO A C 1
ATOM 1698 O O . PRO A 1 218 ? -36.770 -7.110 13.077 1.00 25.52 218 PRO A O 1
ATOM 1701 N N . SER A 1 219 ? -36.370 -7.217 10.881 1.00 23.56 219 SER A N 1
ATOM 1702 C CA . SER A 1 219 ? -35.587 -5.974 10.798 1.00 23.56 219 SER A CA 1
ATOM 1703 C C . SER A 1 219 ? -36.308 -4.922 9.947 1.00 23.56 219 SER A C 1
ATOM 1705 O O . SER A 1 219 ? -36.447 -5.113 8.739 1.00 23.56 219 SER A O 1
ATOM 1707 N N . GLU A 1 220 ? -36.715 -3.805 10.553 1.00 24.38 220 GLU A N 1
ATOM 1708 C CA . GLU A 1 220 ? -37.037 -2.560 9.834 1.00 24.38 220 GLU A CA 1
ATOM 1709 C C . GLU A 1 220 ? -35.833 -1.598 9.821 1.00 24.38 220 GLU A C 1
ATOM 1711 O O . GLU A 1 220 ? -34.790 -1.873 10.418 1.00 24.38 220 GLU A O 1
ATOM 1716 N N . ALA A 1 221 ? -35.941 -0.508 9.058 1.00 26.94 221 ALA A N 1
ATOM 1717 C CA . ALA A 1 221 ? -34.796 0.160 8.442 1.00 26.94 221 ALA A CA 1
ATOM 1718 C C . ALA A 1 221 ? -34.580 1.635 8.855 1.00 26.94 221 ALA A C 1
ATOM 1720 O O . ALA A 1 221 ? -35.373 2.242 9.566 1.00 26.94 221 ALA A O 1
ATOM 1721 N N . ALA A 1 222 ? -33.534 2.206 8.244 1.00 27.12 222 ALA A N 1
ATOM 1722 C CA . ALA A 1 222 ? -33.321 3.623 7.930 1.00 27.12 222 ALA A CA 1
ATOM 1723 C C . ALA A 1 222 ? -32.774 4.583 9.011 1.00 27.12 222 ALA A C 1
ATOM 1725 O O . ALA A 1 222 ? -33.386 4.889 10.028 1.00 27.12 222 ALA A O 1
ATOM 1726 N N . THR A 1 223 ? -31.637 5.195 8.669 1.00 23.64 223 THR A N 1
ATOM 1727 C CA . THR A 1 223 ? -31.229 6.583 8.976 1.00 23.64 223 THR A CA 1
ATOM 1728 C C . THR A 1 223 ? -30.197 7.005 7.894 1.00 23.64 223 THR A C 1
ATOM 1730 O O . THR A 1 223 ? -29.722 6.130 7.167 1.00 23.64 223 THR A O 1
ATOM 1733 N N . PRO A 1 224 ? -29.949 8.308 7.626 1.00 27.22 224 PRO A N 1
ATOM 1734 C CA . PRO A 1 224 ? -29.933 8.764 6.228 1.00 27.22 224 PRO A CA 1
ATOM 1735 C C . PRO A 1 224 ? -28.639 9.447 5.739 1.00 27.22 224 PRO A C 1
ATOM 1737 O O . PRO A 1 224 ? -27.759 9.825 6.512 1.00 27.22 224 PRO A O 1
ATOM 1740 N N . HIS A 1 225 ? -28.577 9.692 4.425 1.00 25.72 225 HIS A N 1
ATOM 1741 C CA . HIS A 1 225 ? -27.559 10.521 3.767 1.00 25.72 225 HIS A CA 1
ATOM 1742 C C . HIS A 1 225 ? -28.182 11.662 2.928 1.00 25.72 225 HIS A C 1
ATOM 1744 O O . HIS A 1 225 ? -29.357 11.569 2.566 1.00 25.72 225 HIS A O 1
ATOM 1750 N N . PRO A 1 226 ? -27.453 12.771 2.669 1.00 27.92 226 PRO A N 1
ATOM 1751 C CA . PRO A 1 226 ? -28.095 14.084 2.558 1.00 27.92 226 PRO A CA 1
ATOM 1752 C C . PRO A 1 226 ? -28.079 14.703 1.149 1.00 27.92 226 PRO A C 1
ATOM 1754 O O . PRO A 1 226 ? -27.010 14.867 0.571 1.00 27.92 226 PRO A O 1
ATOM 1757 N N . TRP A 1 227 ? -29.246 15.148 0.654 1.00 23.14 227 TRP A N 1
ATOM 1758 C CA . TRP A 1 227 ? -29.389 16.175 -0.402 1.00 23.14 227 TRP A CA 1
ATOM 1759 C C . TRP A 1 227 ? -30.810 16.786 -0.432 1.00 23.14 227 TRP A C 1
ATOM 1761 O O . TRP A 1 227 ? -31.580 16.533 -1.357 1.00 23.14 227 TRP A O 1
ATOM 1771 N N . THR A 1 228 ? -31.163 17.637 0.539 1.00 24.23 228 THR A N 1
ATOM 1772 C CA . THR A 1 228 ? -32.335 18.538 0.429 1.00 24.23 228 THR A CA 1
ATOM 1773 C C . THR A 1 228 ? -32.169 19.821 1.246 1.00 24.23 228 THR A C 1
ATOM 1775 O O . THR A 1 228 ? -32.443 19.828 2.439 1.00 24.23 228 THR A O 1
ATOM 1778 N N . GLU A 1 229 ? -31.853 20.925 0.570 1.00 23.16 229 GLU A N 1
ATOM 1779 C CA . GLU A 1 229 ? -32.357 22.257 0.930 1.00 23.16 229 GLU A CA 1
ATOM 1780 C C . GLU A 1 229 ? -32.749 22.997 -0.355 1.00 23.16 229 GLU A C 1
ATOM 1782 O O . GLU A 1 229 ? -31.902 23.569 -1.034 1.00 23.16 229 GLU A O 1
ATOM 1787 N N . PHE A 1 230 ? -34.037 22.955 -0.711 1.00 21.36 230 PHE A N 1
ATOM 1788 C CA . PHE A 1 230 ? -34.759 24.115 -1.248 1.00 21.36 230 PHE A CA 1
ATOM 1789 C C . PHE A 1 230 ? -36.270 23.843 -1.270 1.00 21.36 230 PHE A C 1
ATOM 1791 O O . PHE A 1 230 ? -36.703 22.779 -1.707 1.00 21.36 230 PHE A O 1
ATOM 1798 N N . VAL A 1 231 ? -37.057 24.853 -0.885 1.00 24.05 231 VAL A N 1
ATOM 1799 C CA . VAL A 1 231 ? -38.532 24.844 -0.803 1.00 24.05 231 VAL A CA 1
ATOM 1800 C C . VAL A 1 231 ? -39.114 23.847 0.210 1.00 24.05 231 VAL A C 1
ATOM 1802 O O . VAL A 1 231 ? -39.618 22.787 -0.152 1.00 24.05 231 VAL A O 1
ATOM 1805 N N . GLU A 1 232 ? -39.177 24.267 1.474 1.00 25.03 232 GLU A N 1
ATOM 1806 C CA . GLU A 1 232 ? -40.283 23.885 2.356 1.00 25.03 232 GLU A CA 1
ATOM 1807 C C . GLU A 1 232 ? -41.171 25.118 2.578 1.00 25.03 232 GLU A C 1
ATOM 1809 O O . GLU A 1 232 ? -40.705 26.148 3.066 1.00 25.03 232 GLU A O 1
ATOM 1814 N N . SER A 1 233 ? -42.448 25.042 2.195 1.00 24.23 233 SER A N 1
ATOM 1815 C CA . SER A 1 233 ? -43.467 25.991 2.648 1.00 24.23 233 SER A CA 1
ATOM 1816 C C . SER A 1 233 ? -44.884 25.407 2.544 1.00 24.23 233 SER A C 1
ATOM 1818 O O . SER A 1 233 ? -45.207 24.659 1.628 1.00 24.23 233 SER A O 1
ATOM 1820 N N . GLN A 1 234 ? -45.723 25.814 3.502 1.00 23.48 234 GLN A N 1
ATOM 1821 C CA . GLN A 1 234 ? -47.182 25.637 3.588 1.00 23.48 234 GLN A CA 1
ATOM 1822 C C . GLN A 1 234 ? -47.776 24.251 3.963 1.00 23.48 234 GLN A C 1
ATOM 1824 O O . GLN A 1 234 ? -48.102 23.409 3.138 1.00 23.48 234 GLN A O 1
ATOM 1829 N N . SER A 1 235 ? -48.132 24.170 5.255 1.00 23.47 235 SER A N 1
ATOM 1830 C CA . SER A 1 235 ? -49.532 24.002 5.710 1.00 23.47 235 SER A CA 1
ATOM 1831 C C . SER A 1 235 ? -50.210 22.616 5.749 1.00 23.47 235 SER A C 1
ATOM 1833 O O . SER A 1 235 ? -51.001 22.242 4.894 1.00 23.47 235 SER A O 1
ATOM 1835 N N . ARG A 1 236 ? -50.053 21.963 6.910 1.00 22.69 236 ARG A N 1
ATOM 1836 C CA . ARG A 1 236 ? -51.134 21.489 7.817 1.00 22.69 236 ARG A CA 1
ATOM 1837 C C . ARG A 1 236 ? -52.499 21.023 7.233 1.00 22.69 236 ARG A C 1
ATOM 1839 O O . ARG A 1 236 ? -53.369 21.845 6.996 1.00 22.69 236 ARG A O 1
ATOM 1846 N N . LYS A 1 237 ? -52.728 19.705 7.373 1.00 23.27 237 LYS A N 1
ATOM 1847 C CA . LYS A 1 237 ? -53.855 19.019 8.077 1.00 23.27 237 LYS A CA 1
ATOM 1848 C C . LYS A 1 237 ? -55.343 19.218 7.670 1.00 23.27 237 LYS A C 1
ATOM 1850 O O . LYS A 1 237 ? -55.839 20.325 7.562 1.00 23.27 237 LYS A O 1
ATOM 1855 N N . MET A 1 238 ? -56.057 18.081 7.787 1.00 20.05 238 MET A N 1
ATOM 1856 C CA . MET A 1 238 ? -57.510 17.853 8.000 1.00 20.05 238 MET A CA 1
ATOM 1857 C C . MET A 1 238 ? -58.464 17.760 6.788 1.00 20.05 238 MET A C 1
ATOM 1859 O O . MET A 1 238 ? -58.935 18.747 6.243 1.00 20.05 238 MET A O 1
ATOM 1863 N N . THR A 1 239 ? -58.853 16.512 6.498 1.00 22.20 239 THR A N 1
ATOM 1864 C CA . THR A 1 239 ? -60.223 16.055 6.160 1.00 22.20 239 THR A CA 1
ATOM 1865 C C . THR A 1 239 ? -61.186 16.252 7.359 1.00 22.20 239 THR A C 1
ATOM 1867 O O . THR A 1 239 ? -60.663 16.418 8.468 1.00 22.20 239 THR A O 1
ATOM 1870 N N . PRO A 1 240 ? -62.537 16.149 7.233 1.00 26.20 240 PRO A N 1
ATOM 1871 C CA . PRO A 1 240 ? -63.312 15.462 6.177 1.00 26.20 240 PRO A CA 1
ATOM 1872 C C . PRO A 1 240 ? -64.554 16.234 5.650 1.00 26.20 240 PRO A C 1
ATOM 1874 O O . PRO A 1 240 ? -64.735 17.400 5.978 1.00 26.20 240 PRO A O 1
ATOM 1877 N N . THR A 1 241 ? -65.439 15.515 4.929 1.00 19.31 241 THR A N 1
ATOM 1878 C CA . THR A 1 241 ? -66.868 15.822 4.621 1.00 19.31 241 THR A CA 1
ATOM 1879 C C . THR A 1 241 ? -67.172 17.056 3.748 1.00 19.31 241 THR A C 1
ATOM 1881 O O . THR A 1 241 ? -66.530 18.085 3.891 1.00 19.31 241 THR A O 1
ATOM 1884 N N . ALA A 1 242 ? -68.165 17.043 2.849 1.00 20.91 242 ALA A N 1
ATOM 1885 C CA . ALA A 1 242 ? -68.995 15.957 2.291 1.00 20.91 242 ALA A CA 1
ATOM 1886 C C . ALA A 1 242 ? -69.652 16.435 0.971 1.00 20.91 242 ALA A C 1
ATOM 1888 O O . ALA A 1 242 ? -69.706 17.640 0.762 1.00 20.91 242 ALA A O 1
ATOM 1889 N N . GLU A 1 243 ? -70.177 15.485 0.177 1.00 20.64 243 GLU A N 1
ATOM 1890 C CA . GLU A 1 243 ? -71.334 15.608 -0.749 1.00 20.64 243 GLU A CA 1
ATOM 1891 C C . GLU A 1 243 ? -71.353 16.700 -1.856 1.00 20.64 243 GLU A C 1
ATOM 1893 O O . GLU A 1 243 ? -70.720 17.742 -1.772 1.00 20.64 243 GLU A O 1
ATOM 1898 N N . GLU A 1 244 ? -72.158 16.594 -2.919 1.00 22.34 244 GLU A N 1
ATOM 1899 C CA . GLU A 1 244 ? -72.431 15.487 -3.862 1.00 22.34 244 GLU A CA 1
ATOM 1900 C C . GLU A 1 244 ? -73.180 16.091 -5.084 1.00 22.34 244 GLU A C 1
ATOM 1902 O O . GLU A 1 244 ? -73.255 17.315 -5.197 1.00 22.34 244 GLU A O 1
ATOM 1907 N N . SER A 1 245 ? -73.790 15.265 -5.956 1.00 21.61 245 SER A N 1
ATOM 1908 C CA . SER A 1 245 ? -74.589 15.642 -7.152 1.00 21.61 245 SER A CA 1
ATOM 1909 C C . SER A 1 245 ? -73.788 16.270 -8.316 1.00 21.61 245 SER A C 1
ATOM 1911 O O . SER A 1 245 ? -72.879 17.058 -8.095 1.00 21.61 245 SER A O 1
ATOM 1913 N N . GLN A 1 246 ? -74.024 15.983 -9.604 1.00 22.03 246 GLN A N 1
ATOM 1914 C CA . GLN A 1 246 ? -74.922 15.074 -10.355 1.00 22.03 246 GLN A CA 1
ATOM 1915 C C . GLN A 1 246 ? -74.211 14.783 -11.719 1.00 22.03 246 GLN A C 1
ATOM 1917 O O . GLN A 1 246 ? -73.357 15.569 -12.117 1.00 22.03 246 GLN A O 1
ATOM 1922 N N . SER A 1 247 ? -74.453 13.725 -12.508 1.00 21.97 247 SER A N 1
ATOM 1923 C CA . SER A 1 247 ? -75.417 12.613 -12.443 1.00 21.97 247 SER A CA 1
ATOM 1924 C C . SER A 1 247 ? -75.018 11.439 -13.372 1.00 21.97 247 SER A C 1
ATOM 1926 O O . SER A 1 247 ? -74.587 11.674 -14.493 1.00 21.97 247 SER A O 1
ATOM 1928 N N . GLN A 1 248 ? -75.327 10.208 -12.941 1.00 22.22 248 GLN A N 1
ATOM 1929 C CA . GLN A 1 248 ? -75.794 9.050 -13.743 1.00 22.22 248 GLN A CA 1
ATOM 1930 C C . GLN A 1 248 ? -74.873 8.333 -14.778 1.00 22.22 248 GLN A C 1
ATOM 1932 O O . GLN A 1 248 ? -74.635 8.769 -15.898 1.00 22.22 248 GLN A O 1
ATOM 1937 N N . THR A 1 249 ? -74.488 7.118 -14.355 1.00 18.28 249 THR A N 1
ATOM 1938 C CA . THR A 1 249 ? -74.377 5.799 -15.042 1.00 18.28 249 THR A CA 1
ATOM 1939 C C . THR A 1 249 ? -75.428 5.513 -16.146 1.00 18.28 249 THR A C 1
ATOM 1941 O O . THR A 1 249 ? -76.412 6.253 -16.176 1.00 18.28 249 THR A O 1
ATOM 1944 N N . PRO A 1 250 ? -75.326 4.459 -17.020 1.00 28.77 250 PRO A N 1
ATOM 1945 C CA . PRO A 1 250 ? -74.871 3.054 -16.769 1.00 28.77 250 PRO A CA 1
ATOM 1946 C C . PRO A 1 250 ? -74.051 2.368 -17.913 1.00 28.77 250 PRO A C 1
ATOM 1948 O O . PRO A 1 250 ? -73.775 3.004 -18.920 1.00 28.77 250 PRO A O 1
ATOM 1951 N N . ALA A 1 251 ? -73.674 1.070 -17.908 1.00 21.25 251 ALA A N 1
ATOM 1952 C CA . ALA A 1 251 ? -73.247 0.091 -16.874 1.00 21.25 251 ALA A CA 1
ATOM 1953 C C . ALA A 1 251 ? -72.727 -1.217 -17.554 1.00 21.25 251 ALA A C 1
ATOM 1955 O O . ALA A 1 251 ? -73.016 -1.442 -18.725 1.00 21.25 251 ALA A O 1
ATOM 1956 N N . THR A 1 252 ? -72.093 -2.131 -16.787 1.00 21.69 252 THR A N 1
ATOM 1957 C CA . THR A 1 252 ? -71.764 -3.556 -17.127 1.00 21.69 252 THR A CA 1
ATOM 1958 C C . THR A 1 252 ? -70.772 -3.802 -18.297 1.00 21.69 252 THR A C 1
ATOM 1960 O O . THR A 1 252 ? -70.567 -2.923 -19.119 1.00 21.69 252 THR A O 1
ATOM 1963 N N . ALA A 1 253 ? -70.052 -4.934 -18.419 1.00 23.05 253 ALA A N 1
ATOM 1964 C CA . ALA A 1 253 ? -70.100 -6.227 -17.709 1.00 23.05 253 ALA A CA 1
ATOM 1965 C C . ALA A 1 253 ? -68.695 -6.834 -17.400 1.00 23.05 253 ALA A C 1
ATOM 1967 O O . ALA A 1 253 ? -67.665 -6.191 -17.574 1.00 23.05 253 ALA A O 1
ATOM 1968 N N . THR A 1 254 ? -68.683 -8.073 -16.896 1.00 22.02 254 THR A N 1
ATOM 1969 C CA . THR A 1 254 ? -67.567 -8.841 -16.298 1.00 22.02 254 THR A CA 1
ATOM 1970 C C . THR A 1 254 ? -66.714 -9.685 -17.263 1.00 22.02 254 THR A C 1
ATOM 1972 O O . THR A 1 254 ? -67.285 -10.364 -18.110 1.00 22.02 254 THR A O 1
ATOM 1975 N N . GLY A 1 255 ? -65.412 -9.827 -16.956 1.00 22.03 255 GLY A N 1
ATOM 1976 C CA . GLY A 1 255 ? -64.583 -11.017 -17.263 1.00 22.03 255 GLY A CA 1
ATOM 1977 C C . GLY A 1 255 ? -64.141 -11.228 -18.725 1.00 22.03 255 GLY A C 1
ATOM 1978 O O . GLY A 1 255 ? -64.592 -10.523 -19.617 1.00 22.03 255 GLY A O 1
ATOM 1979 N N . ASP A 1 256 ? -63.263 -12.188 -19.045 1.00 21.78 256 ASP A N 1
ATOM 1980 C CA . ASP A 1 256 ? -62.237 -12.885 -18.238 1.00 21.78 256 ASP A CA 1
ATOM 1981 C C . ASP A 1 256 ? -61.183 -13.523 -19.190 1.00 21.78 256 ASP A C 1
ATOM 1983 O O . ASP A 1 256 ? -61.459 -13.700 -20.373 1.00 21.78 256 ASP A O 1
ATOM 1987 N N . ALA A 1 257 ? -60.013 -13.898 -18.661 1.00 24.33 257 ALA A N 1
ATOM 1988 C CA . ALA A 1 257 ? -59.075 -14.918 -19.162 1.00 24.33 257 ALA A CA 1
ATOM 1989 C C . ALA A 1 257 ? -58.479 -14.879 -20.609 1.00 24.33 257 ALA A C 1
ATOM 1991 O O . ALA A 1 257 ? -59.146 -15.080 -21.617 1.00 24.33 257 ALA A O 1
ATOM 1992 N N . THR A 1 258 ? -57.136 -14.973 -20.647 1.00 24.06 258 THR A N 1
ATOM 1993 C CA . THR A 1 258 ? -56.288 -15.724 -21.623 1.00 24.06 258 THR A CA 1
ATOM 1994 C C . THR A 1 258 ? -55.977 -15.202 -23.046 1.00 24.06 258 THR A C 1
ATOM 1996 O O . THR A 1 258 ? -56.647 -14.353 -23.613 1.00 24.06 258 THR A O 1
ATOM 1999 N N . ALA A 1 259 ? -54.925 -15.836 -23.602 1.00 22.00 259 ALA A N 1
ATOM 2000 C CA . ALA A 1 259 ? -54.469 -15.933 -24.998 1.00 22.00 259 ALA A CA 1
ATOM 2001 C C . ALA A 1 259 ? -53.494 -14.871 -25.561 1.00 22.00 259 ALA A C 1
ATOM 2003 O O . ALA A 1 259 ? -53.751 -13.673 -25.595 1.00 22.00 259 ALA A O 1
ATOM 2004 N N . THR A 1 260 ? -52.380 -15.383 -26.101 1.00 36.56 260 THR A N 1
ATOM 2005 C CA . THR A 1 260 ? -51.380 -14.668 -26.908 1.00 36.56 260 THR A CA 1
ATOM 2006 C C . THR A 1 260 ? -51.535 -15.061 -28.382 1.00 36.56 260 THR A C 1
ATOM 2008 O O . THR A 1 260 ? -51.411 -16.250 -28.679 1.00 36.56 260 THR A O 1
ATOM 2011 N N . PRO A 1 261 ? -51.685 -14.110 -29.318 1.00 24.73 261 PRO A N 1
ATOM 2012 C CA . PRO A 1 261 ? -51.256 -14.262 -30.710 1.00 24.73 261 PRO A CA 1
ATOM 2013 C C . PRO A 1 261 ? -49.770 -13.855 -30.805 1.00 24.73 261 PRO A C 1
ATOM 2015 O O . PRO A 1 261 ? -49.366 -12.848 -30.229 1.00 24.73 261 PRO A O 1
ATOM 2018 N N . ALA A 1 262 ? -48.854 -14.665 -31.339 1.00 22.12 262 ALA A N 1
ATOM 2019 C CA . ALA A 1 262 ? -48.779 -15.150 -32.723 1.00 22.12 262 ALA A CA 1
ATOM 2020 C C . ALA A 1 262 ? -48.515 -14.000 -33.715 1.00 22.12 262 ALA A C 1
ATOM 2022 O O . ALA A 1 262 ? -49.280 -13.045 -33.789 1.00 22.12 262 ALA A O 1
ATOM 2023 N N . ALA A 1 263 ? -47.401 -14.095 -34.446 1.00 31.44 263 ALA A N 1
ATOM 2024 C CA . ALA A 1 263 ? -46.986 -13.121 -35.452 1.00 31.44 263 ALA A CA 1
ATOM 2025 C C . ALA A 1 263 ? -47.332 -13.615 -36.864 1.00 31.44 263 ALA A C 1
ATOM 2027 O O . ALA A 1 263 ? -47.305 -14.817 -37.122 1.00 31.44 263 ALA A O 1
ATOM 2028 N N . GLY A 1 264 ? -47.604 -12.667 -37.760 1.00 23.81 264 GLY A N 1
ATOM 2029 C CA . GLY A 1 264 ? -48.099 -12.900 -39.117 1.00 23.81 264 GLY A CA 1
ATOM 2030 C C . GLY A 1 264 ? -49.410 -12.133 -39.333 1.00 23.81 264 GLY A C 1
ATOM 2031 O O . GLY A 1 264 ? -50.309 -12.224 -38.505 1.00 23.81 264 GLY A O 1
ATOM 2032 N N . GLY A 1 265 ? -49.552 -11.329 -40.381 1.00 24.02 265 GLY A N 1
ATOM 2033 C CA . GLY A 1 265 ? -48.550 -10.939 -41.374 1.00 24.02 265 GLY A CA 1
ATOM 2034 C C . GLY A 1 265 ? -49.158 -9.977 -42.394 1.00 24.02 265 GLY A C 1
ATOM 2035 O O . GLY A 1 265 ? -50.371 -9.814 -42.423 1.00 24.02 265 GLY A O 1
ATOM 2036 N N . ASP A 1 266 ? -48.309 -9.359 -43.206 1.00 24.52 266 ASP A N 1
ATOM 2037 C CA . ASP A 1 266 ? -48.663 -8.886 -44.546 1.00 24.52 266 ASP A CA 1
ATOM 2038 C C . ASP A 1 266 ? -47.371 -8.874 -45.371 1.00 24.52 266 ASP A C 1
ATOM 2040 O O . ASP A 1 266 ? -46.296 -8.538 -44.858 1.00 24.52 266 ASP A O 1
ATOM 2044 N N . GLU A 1 267 ? -47.456 -9.340 -46.612 1.00 27.61 267 GLU A N 1
ATOM 2045 C CA . GLU A 1 267 ? -46.305 -9.829 -47.375 1.00 27.61 267 GLU A CA 1
ATOM 2046 C C . GLU A 1 267 ? -45.918 -8.898 -48.530 1.00 27.61 267 GLU A C 1
ATOM 2048 O O . GLU A 1 267 ? -46.706 -8.090 -49.021 1.00 27.61 267 GLU A O 1
ATOM 2053 N N . MET A 1 268 ? -44.682 -9.050 -49.004 1.00 26.36 268 MET A N 1
ATOM 2054 C CA . MET A 1 268 ? -44.324 -8.710 -50.379 1.00 26.36 268 MET A CA 1
ATOM 2055 C C . MET A 1 268 ? -43.180 -9.630 -50.810 1.00 26.36 268 MET A C 1
ATOM 2057 O O . MET A 1 268 ? -42.059 -9.520 -50.310 1.00 26.36 268 MET A O 1
ATOM 2061 N N . GLU A 1 269 ? -43.500 -10.588 -51.677 1.00 28.59 269 GLU A N 1
ATOM 2062 C CA . GLU A 1 269 ? -42.576 -11.611 -52.169 1.00 28.59 269 GLU A CA 1
ATOM 2063 C C . GLU A 1 269 ? -41.484 -11.016 -53.071 1.00 28.59 269 GLU A C 1
ATOM 2065 O O . GLU A 1 269 ? -41.759 -10.161 -53.914 1.00 28.59 269 GLU A O 1
ATOM 2070 N N . ILE A 1 270 ? -40.259 -11.532 -52.933 1.00 26.48 270 ILE A N 1
ATOM 2071 C CA . ILE A 1 270 ? -39.260 -11.639 -54.008 1.00 26.48 270 ILE A CA 1
ATOM 2072 C C . ILE A 1 270 ? -38.595 -13.017 -53.837 1.00 26.48 270 ILE A C 1
ATOM 2074 O O . ILE A 1 270 ? -38.313 -13.424 -52.708 1.00 26.48 270 ILE A O 1
ATOM 2078 N N . ASP A 1 271 ? -38.400 -13.740 -54.940 1.00 25.48 271 ASP A N 1
ATOM 2079 C CA . ASP A 1 271 ? -38.272 -15.204 -54.971 1.00 25.48 271 ASP A CA 1
ATOM 2080 C C . ASP A 1 271 ? -37.083 -15.837 -54.223 1.00 25.48 271 ASP A C 1
ATOM 2082 O O . ASP A 1 271 ? -35.974 -15.303 -54.148 1.00 25.48 271 ASP A O 1
ATOM 2086 N N . LEU A 1 272 ? -37.314 -17.068 -53.748 1.00 30.72 272 LEU A N 1
ATOM 2087 C CA . LEU A 1 272 ? -36.368 -17.922 -53.016 1.00 30.72 272 LEU A CA 1
ATOM 2088 C C . LEU A 1 272 ? -35.750 -19.045 -53.886 1.00 30.72 272 LEU A C 1
ATOM 2090 O O . LEU A 1 272 ? -35.537 -20.157 -53.405 1.00 30.72 272 LEU A O 1
ATOM 2094 N N . GLU A 1 273 ? -35.411 -18.772 -55.152 1.00 26.84 273 GLU A N 1
ATOM 2095 C CA . GLU A 1 273 ? -34.865 -19.780 -56.088 1.00 26.84 273 GLU A CA 1
ATOM 2096 C C . GLU A 1 273 ? -33.420 -19.520 -56.584 1.00 26.84 273 GLU A C 1
ATOM 2098 O O . GLU A 1 273 ? -33.138 -19.621 -57.773 1.00 26.84 273 GLU A O 1
ATOM 2103 N N . GLU A 1 274 ? -32.451 -19.263 -55.687 1.00 25.58 274 GLU A N 1
ATOM 2104 C CA . GLU A 1 274 ? -31.017 -19.461 -56.039 1.00 25.58 274 GLU A CA 1
ATOM 2105 C C . GLU A 1 274 ? -30.064 -19.902 -54.891 1.00 25.58 274 GLU A C 1
ATOM 2107 O O . GLU A 1 274 ? -28.886 -20.175 -55.128 1.00 25.58 274 GLU A O 1
ATOM 2112 N N . GLU A 1 275 ? -30.533 -20.070 -53.645 1.00 26.28 275 GLU A N 1
ATOM 2113 C CA . GLU A 1 275 ? -29.672 -20.364 -52.469 1.00 26.28 275 GLU A CA 1
ATOM 2114 C C . GLU A 1 275 ? -29.092 -21.800 -52.394 1.00 26.28 275 GLU A C 1
ATOM 2116 O O . GLU A 1 275 ? -28.284 -22.103 -51.513 1.00 26.28 275 GLU A O 1
ATOM 2121 N N . VAL A 1 276 ? -29.449 -22.715 -53.303 1.00 32.09 276 VAL A N 1
ATOM 2122 C CA . VAL A 1 276 ? -29.084 -24.144 -53.175 1.00 32.09 276 VAL A CA 1
ATOM 2123 C C . VAL A 1 276 ? -27.653 -24.464 -53.649 1.00 32.09 276 VAL A C 1
ATOM 2125 O O . VAL A 1 276 ? -27.070 -25.447 -53.187 1.00 32.09 276 VAL A O 1
ATOM 2128 N N . GLN A 1 277 ? -27.044 -23.668 -54.544 1.00 28.95 277 GLN A N 1
ATOM 2129 C CA . GLN A 1 277 ? -25.768 -24.036 -55.197 1.00 28.95 277 GLN A CA 1
ATOM 2130 C C . GLN A 1 277 ? -24.716 -22.913 -55.296 1.00 28.95 277 GLN A C 1
ATOM 2132 O O . GLN A 1 277 ? -24.294 -22.530 -56.389 1.00 28.95 277 GLN A O 1
ATOM 2137 N N . LYS A 1 278 ? -24.186 -22.460 -54.145 1.00 30.33 278 LYS A N 1
ATOM 2138 C CA . LYS A 1 278 ? -22.814 -21.891 -54.070 1.00 30.33 278 LYS A CA 1
ATOM 2139 C C . LYS A 1 278 ? -22.121 -21.954 -52.698 1.00 30.33 278 LYS A C 1
ATOM 2141 O O . LYS A 1 278 ? -21.316 -21.091 -52.356 1.00 30.33 278 LYS A O 1
ATOM 2146 N N . LYS A 1 279 ? -22.345 -23.033 -51.940 1.00 32.69 279 LYS A N 1
ATOM 2147 C CA . LYS A 1 279 ? -21.467 -23.412 -50.817 1.00 32.69 279 LYS A CA 1
ATOM 2148 C C . LYS A 1 279 ? -20.135 -23.996 -51.317 1.00 32.69 279 LYS A C 1
ATOM 2150 O O . LYS A 1 279 ? -19.938 -25.198 -51.208 1.00 32.69 279 LYS A O 1
ATOM 2155 N N . ASP A 1 280 ? -19.235 -23.151 -51.832 1.00 37.41 280 ASP A N 1
ATOM 2156 C CA . ASP A 1 280 ? -17.781 -23.395 -51.756 1.00 37.41 280 ASP A CA 1
ATOM 2157 C C . ASP A 1 280 ? -16.917 -22.144 -52.088 1.00 37.41 280 ASP A C 1
ATOM 2159 O O . ASP A 1 280 ? -17.424 -21.124 -52.557 1.00 37.41 280 ASP A O 1
ATOM 2163 N N . LEU A 1 281 ? -15.592 -22.248 -51.890 1.00 34.78 281 LEU A N 1
ATOM 2164 C CA . LEU A 1 281 ? -14.511 -21.347 -52.354 1.00 34.78 281 LEU A CA 1
ATOM 2165 C C . LEU A 1 281 ? -14.203 -20.032 -51.594 1.00 34.78 281 LEU A C 1
ATOM 2167 O O . LEU A 1 281 ? -13.624 -19.103 -52.184 1.00 34.78 281 LEU A O 1
ATOM 2171 N N . LEU A 1 282 ? -14.412 -19.961 -50.270 1.00 34.88 282 LEU A N 1
ATOM 2172 C CA . LEU A 1 282 ? -13.765 -18.915 -49.444 1.00 34.88 282 LEU A CA 1
ATOM 2173 C C . LEU A 1 282 ? -13.322 -19.342 -48.024 1.00 34.88 282 LEU A C 1
ATOM 2175 O O . LEU A 1 282 ? -13.574 -18.660 -47.034 1.00 34.88 282 LEU A O 1
ATOM 2179 N N . SER A 1 283 ? -12.562 -20.437 -47.927 1.00 41.62 283 SER A N 1
ATOM 2180 C CA . SER A 1 283 ? -11.830 -20.808 -46.705 1.00 41.62 283 SER A CA 1
ATOM 2181 C C . SER A 1 283 ? -10.829 -19.709 -46.290 1.00 41.62 283 SER A C 1
ATOM 2183 O O . SER A 1 283 ? -9.764 -19.563 -46.897 1.00 41.62 283 SER A O 1
ATOM 2185 N N . GLY A 1 284 ? -11.159 -18.922 -45.262 1.00 38.28 284 GLY A N 1
ATOM 2186 C CA . GLY A 1 284 ? -10.274 -17.868 -44.753 1.00 38.28 284 GLY A CA 1
ATOM 2187 C C . GLY A 1 284 ? -10.881 -17.015 -43.642 1.00 38.28 284 GLY A C 1
ATOM 2188 O O . GLY A 1 284 ? -10.352 -17.009 -42.538 1.00 38.28 284 GLY A O 1
ATOM 2189 N N . PHE A 1 285 ? -11.985 -16.319 -43.929 1.00 43.72 285 PHE A N 1
ATOM 2190 C CA . PHE A 1 285 ? -12.696 -15.466 -42.969 1.00 43.72 285 PHE A CA 1
ATOM 2191 C C . PHE A 1 285 ? -14.200 -15.466 -43.272 1.00 43.72 285 PHE A C 1
ATOM 2193 O O . PHE A 1 285 ? -14.654 -14.774 -44.182 1.00 43.72 285 PHE A O 1
ATOM 2200 N N . SER A 1 286 ? -14.961 -16.229 -42.488 1.00 42.97 286 SER A N 1
ATOM 2201 C CA . SER A 1 286 ? -16.415 -16.086 -42.378 1.00 42.97 286 SER A CA 1
ATOM 2202 C C . SER A 1 286 ? -16.714 -15.116 -41.235 1.00 42.97 286 SER A C 1
ATOM 2204 O O . SER A 1 286 ? -16.228 -15.296 -40.114 1.00 42.97 286 SER A O 1
ATOM 2206 N N . ARG A 1 287 ? -17.480 -14.059 -41.523 1.00 44.53 287 ARG A N 1
ATOM 2207 C CA . ARG A 1 287 ? -17.864 -13.037 -40.534 1.00 44.53 287 ARG A CA 1
ATOM 2208 C C . ARG A 1 287 ? -18.870 -13.614 -39.538 1.00 44.53 287 ARG A C 1
ATOM 2210 O O . ARG A 1 287 ? -18.891 -13.239 -38.368 1.00 44.53 287 ARG A O 1
ATOM 2217 N N . GLU A 1 288 ? -19.683 -14.537 -40.023 1.00 47.38 288 GLU A N 1
ATOM 2218 C CA . GLU A 1 288 ? -20.741 -15.231 -39.313 1.00 47.38 288 GLU A CA 1
ATOM 2219 C C . GLU A 1 288 ? -20.130 -16.223 -38.307 1.00 47.38 288 GLU A C 1
ATOM 2221 O O . GLU A 1 288 ? -20.481 -16.166 -37.130 1.00 47.38 288 GLU A O 1
ATOM 2226 N N . ASP A 1 289 ? -19.114 -17.000 -38.708 1.00 48.06 289 ASP A N 1
ATOM 2227 C CA . ASP A 1 289 ? -18.355 -17.899 -37.819 1.00 48.06 289 ASP A CA 1
ATOM 2228 C C . ASP A 1 289 ? -17.660 -17.137 -36.678 1.00 48.06 289 ASP A C 1
ATOM 2230 O O . ASP A 1 289 ? -17.562 -17.634 -35.557 1.00 48.06 289 ASP A O 1
ATOM 2234 N N . GLU A 1 290 ? -17.133 -15.938 -36.948 1.00 54.28 290 GLU A N 1
ATOM 2235 C CA . GLU A 1 290 ? -16.448 -15.114 -35.943 1.00 54.28 290 GLU A CA 1
ATOM 2236 C C . GLU A 1 290 ? -17.455 -14.489 -34.957 1.00 54.28 290 GLU A C 1
ATOM 2238 O O . GLU A 1 290 ? -17.213 -14.455 -33.748 1.00 54.28 290 GLU A O 1
ATOM 2243 N N . ILE A 1 291 ? -18.640 -14.098 -35.440 1.00 51.12 291 ILE A N 1
ATOM 2244 C CA . ILE A 1 291 ? -19.770 -13.676 -34.597 1.00 51.12 291 ILE A CA 1
ATOM 2245 C C . ILE A 1 291 ? -20.306 -14.845 -33.752 1.00 51.12 291 ILE A C 1
ATOM 2247 O O . ILE A 1 291 ? -20.636 -14.640 -32.582 1.00 51.12 291 ILE A O 1
ATOM 2251 N N . GLU A 1 292 ? -20.370 -16.060 -34.299 1.00 49.31 292 GLU A N 1
ATOM 2252 C CA . GLU A 1 292 ? -20.835 -17.266 -33.600 1.00 49.31 292 GLU A CA 1
ATOM 2253 C C . GLU A 1 292 ? -19.809 -17.785 -32.578 1.00 49.31 292 GLU A C 1
ATOM 2255 O O . GLU A 1 292 ? -20.174 -18.154 -31.456 1.00 49.31 292 GLU A O 1
ATOM 2260 N N . LYS A 1 293 ? -18.509 -17.682 -32.880 1.00 52.88 293 LYS A N 1
ATOM 2261 C CA . LYS A 1 293 ? -17.433 -17.864 -31.892 1.00 52.88 293 LYS A CA 1
ATOM 2262 C C . LYS A 1 293 ? -17.570 -16.869 -30.745 1.00 52.88 293 LYS A C 1
ATOM 2264 O O . LYS A 1 293 ? -17.600 -17.297 -29.600 1.00 52.88 293 LYS A O 1
ATOM 2269 N N . LEU A 1 294 ? -17.793 -15.581 -31.013 1.00 45.56 294 LEU A N 1
ATOM 2270 C CA . LEU A 1 294 ? -18.068 -14.589 -29.959 1.00 45.56 294 LEU A CA 1
ATOM 2271 C C . LEU A 1 294 ? -19.424 -14.803 -29.245 1.00 45.56 294 LEU A C 1
ATOM 2273 O O . LEU A 1 294 ? -19.674 -14.216 -28.186 1.00 45.56 294 LEU A O 1
ATOM 2277 N N . ARG A 1 295 ? -20.340 -15.605 -29.800 1.00 43.00 295 ARG A N 1
ATOM 2278 C CA . ARG A 1 295 ? -21.631 -15.960 -29.177 1.00 43.00 295 ARG A CA 1
ATOM 2279 C C . ARG A 1 295 ? -21.505 -17.124 -28.190 1.00 43.00 295 ARG A C 1
ATOM 2281 O O . ARG A 1 295 ? -22.257 -17.156 -27.218 1.00 43.00 295 ARG A O 1
ATOM 2288 N N . THR A 1 296 ? -20.557 -18.027 -28.433 1.00 38.56 296 THR A N 1
ATOM 2289 C CA . THR A 1 296 ? -20.336 -19.277 -27.682 1.00 38.56 296 THR A CA 1
ATOM 2290 C C . THR A 1 296 ? -19.125 -19.212 -26.747 1.00 38.56 296 THR A C 1
ATOM 2292 O O . THR A 1 296 ? -19.181 -19.719 -25.632 1.00 38.56 296 THR A O 1
ATOM 2295 N N . HIS A 1 297 ? -18.053 -18.541 -27.166 1.00 43.31 297 HIS A N 1
ATOM 2296 C CA . HIS A 1 297 ? -16.787 -18.409 -26.450 1.00 43.31 297 HIS A CA 1
ATOM 2297 C C . HIS A 1 297 ? -16.562 -16.952 -26.003 1.00 43.31 297 HIS A C 1
ATOM 2299 O O . HIS A 1 297 ? -17.073 -16.002 -26.604 1.00 43.31 297 HIS A O 1
ATOM 2305 N N . GLY A 1 298 ? -15.840 -16.783 -24.892 1.00 44.44 298 GLY A N 1
ATOM 2306 C CA . GLY A 1 298 ? -15.513 -15.478 -24.306 1.00 44.44 298 GLY A CA 1
ATOM 2307 C C . GLY A 1 298 ? -14.266 -14.818 -24.910 1.00 44.44 298 GLY A C 1
ATOM 2308 O O . GLY A 1 298 ? -13.609 -15.390 -25.775 1.00 44.44 298 GLY A O 1
ATOM 2309 N N . SER A 1 299 ? -13.952 -13.617 -24.412 1.00 39.41 299 SER A N 1
ATOM 2310 C CA . SER A 1 299 ? -12.780 -12.812 -24.794 1.00 39.41 299 SER A CA 1
ATOM 2311 C C . SER A 1 299 ? -11.457 -13.590 -24.738 1.00 39.41 299 SER A C 1
ATOM 2313 O O . SER A 1 299 ? -11.247 -14.435 -23.867 1.00 39.41 299 SER A O 1
ATOM 2315 N N . MET A 1 300 ? -10.517 -13.206 -25.605 1.00 33.19 300 MET A N 1
ATOM 2316 C CA . MET A 1 300 ? -9.123 -13.675 -25.611 1.00 33.19 300 MET A CA 1
ATOM 2317 C C . MET A 1 300 ? -8.264 -13.159 -24.429 1.00 33.19 300 MET A C 1
ATOM 2319 O O . MET A 1 300 ? -7.071 -13.458 -24.368 1.00 33.19 300 MET A O 1
ATOM 2323 N N . THR A 1 301 ? -8.825 -12.400 -23.478 1.00 36.41 301 THR A N 1
ATOM 2324 C CA . THR A 1 301 ? -8.106 -11.886 -22.295 1.00 36.41 301 THR A CA 1
ATOM 2325 C C . THR A 1 301 ? -8.155 -12.855 -21.101 1.00 36.41 301 THR A C 1
ATOM 2327 O O . THR A 1 301 ? -9.126 -12.919 -20.348 1.00 36.41 301 THR A O 1
ATOM 2330 N N . GLN A 1 302 ? -7.068 -13.608 -20.887 1.00 33.50 302 GLN A N 1
ATOM 2331 C CA . GLN A 1 302 ? -6.942 -14.587 -19.795 1.00 33.50 302 GLN A CA 1
ATOM 2332 C C . GLN A 1 302 ? -6.684 -13.943 -18.415 1.00 33.50 302 GLN A C 1
ATOM 2334 O O . GLN A 1 302 ? -5.578 -14.017 -17.882 1.00 33.50 302 GLN A O 1
ATOM 2339 N N . ASN A 1 303 ? -7.710 -13.362 -17.785 1.00 33.44 303 ASN A N 1
ATOM 2340 C CA . ASN A 1 303 ? -7.684 -13.093 -16.340 1.00 33.44 303 ASN A CA 1
ATOM 2341 C C . ASN A 1 303 ? -9.025 -13.447 -15.662 1.00 33.44 303 ASN A C 1
ATOM 2343 O O . ASN A 1 303 ? -9.949 -12.628 -15.652 1.00 33.44 303 ASN A O 1
ATOM 2347 N N . PRO A 1 304 ? -9.145 -14.641 -15.045 1.00 36.22 304 PRO A N 1
ATOM 2348 C CA . PRO A 1 304 ? -10.369 -15.073 -14.367 1.00 36.22 304 PRO A CA 1
ATOM 2349 C C . PRO A 1 304 ? -10.841 -14.157 -13.226 1.00 36.22 304 PRO A C 1
ATOM 2351 O O . PRO A 1 304 ? -12.027 -14.170 -12.902 1.00 36.22 304 PRO A O 1
ATOM 2354 N N . ALA A 1 305 ? -9.952 -13.358 -12.622 1.00 40.84 305 ALA A N 1
ATOM 2355 C CA . ALA A 1 305 ? -10.293 -12.525 -11.469 1.00 40.84 305 ALA A CA 1
ATOM 2356 C C . ALA A 1 305 ? -11.283 -11.396 -11.815 1.00 40.84 305 ALA A C 1
ATOM 2358 O O . ALA A 1 305 ? -12.204 -11.123 -11.043 1.00 40.84 305 ALA A O 1
ATOM 2359 N N . GLU A 1 306 ? -11.142 -10.759 -12.983 1.00 43.31 306 GLU A N 1
ATOM 2360 C CA . GLU A 1 306 ? -11.963 -9.593 -13.355 1.00 43.31 306 GLU A CA 1
ATOM 2361 C C . GLU A 1 306 ? -13.349 -9.964 -13.901 1.00 43.31 306 GLU A C 1
ATOM 2363 O O . GLU A 1 306 ? -14.296 -9.185 -13.775 1.00 43.31 306 GLU A O 1
ATOM 2368 N N . ILE A 1 307 ? -13.499 -11.189 -14.416 1.00 43.28 307 ILE A N 1
ATOM 2369 C CA . ILE A 1 307 ? -14.758 -11.741 -14.954 1.00 43.28 307 ILE A CA 1
ATOM 2370 C C . ILE A 1 307 ? -15.833 -11.889 -13.849 1.00 43.28 307 ILE A C 1
ATOM 2372 O O . ILE A 1 307 ? -17.016 -12.049 -14.139 1.00 43.28 307 ILE A O 1
ATOM 2376 N N . SER A 1 308 ? -15.448 -11.796 -12.571 1.00 42.38 308 SER A N 1
ATOM 2377 C CA . SER A 1 308 ? -16.319 -12.017 -11.407 1.00 42.38 308 SER A CA 1
ATOM 2378 C C . SER A 1 308 ? -17.221 -10.836 -11.002 1.00 42.38 308 SER A C 1
ATOM 2380 O O . SER A 1 308 ? -18.087 -11.011 -10.141 1.00 42.38 308 SER A O 1
ATOM 2382 N N . ARG A 1 309 ? -17.071 -9.634 -11.587 1.00 57.59 309 ARG A N 1
ATOM 2383 C CA . ARG A 1 309 ? -17.901 -8.467 -11.214 1.00 57.59 309 ARG A CA 1
ATOM 2384 C C . ARG A 1 309 ? -19.316 -8.557 -11.790 1.00 57.59 309 ARG A C 1
ATOM 2386 O O . ARG A 1 309 ? -19.617 -7.954 -12.821 1.00 57.59 309 ARG A O 1
ATOM 2393 N N . ILE A 1 310 ? -20.180 -9.271 -11.068 1.00 64.44 310 ILE A N 1
ATOM 2394 C CA . ILE A 1 310 ? -21.632 -9.338 -11.279 1.00 64.44 310 ILE A CA 1
ATOM 2395 C C . ILE A 1 310 ? -22.183 -7.933 -11.561 1.00 64.44 310 ILE A C 1
ATOM 2397 O O . ILE A 1 310 ? -21.981 -6.992 -10.788 1.00 64.44 310 ILE A O 1
ATOM 2401 N N . ARG A 1 311 ? -22.888 -7.794 -12.686 1.00 76.88 311 ARG A N 1
ATOM 2402 C CA . ARG A 1 311 ? -23.595 -6.571 -13.085 1.00 76.88 311 ARG A CA 1
ATOM 2403 C C . ARG A 1 311 ? -24.520 -6.119 -11.955 1.00 76.88 311 ARG A C 1
ATOM 2405 O O . ARG A 1 311 ? -25.379 -6.876 -11.529 1.00 76.88 311 ARG A O 1
ATOM 2412 N N . ASN A 1 312 ? -24.415 -4.874 -11.509 1.00 81.12 312 ASN A N 1
ATOM 2413 C CA . ASN A 1 312 ? -25.228 -4.347 -10.409 1.00 81.12 312 ASN A CA 1
ATOM 2414 C C . ASN A 1 312 ? -26.604 -3.804 -10.855 1.00 81.12 312 ASN A C 1
ATOM 2416 O O . ASN A 1 312 ? -27.601 -3.983 -10.152 1.00 81.12 312 ASN A O 1
ATOM 2420 N N . ILE A 1 313 ? -26.676 -3.179 -12.035 1.00 85.19 313 ILE A N 1
ATOM 2421 C CA . ILE A 1 313 ? -27.841 -2.397 -12.490 1.00 85.19 313 ILE A CA 1
ATOM 2422 C C . ILE A 1 313 ? -28.771 -3.239 -13.378 1.00 85.19 313 ILE A C 1
ATOM 2424 O O . ILE A 1 313 ? -28.356 -3.753 -14.424 1.00 85.19 313 ILE A O 1
ATOM 2428 N N . SER A 1 314 ? -30.043 -3.361 -12.981 1.00 83.44 314 SER A N 1
ATOM 2429 C CA . SER A 1 314 ? -31.029 -4.219 -13.660 1.00 83.44 314 SER A CA 1
ATOM 2430 C C . SER A 1 314 ? -31.545 -3.609 -14.971 1.00 83.44 314 SER A C 1
ATOM 2432 O O . SER A 1 314 ? -31.586 -4.312 -15.981 1.00 83.44 314 SER A O 1
ATOM 2434 N N . LYS A 1 315 ? -31.847 -2.306 -15.014 1.00 89.25 315 LYS A N 1
ATOM 2435 C CA . LYS A 1 315 ? -32.323 -1.603 -16.220 1.00 89.25 315 LYS A CA 1
ATOM 2436 C C . LYS A 1 315 ? -31.950 -0.117 -16.175 1.00 89.25 315 LYS A C 1
ATOM 2438 O O . LYS A 1 315 ? -31.846 0.459 -15.094 1.00 89.25 315 LYS A O 1
ATOM 2443 N N . VAL A 1 316 ? -31.777 0.512 -17.337 1.00 93.62 316 VAL A N 1
ATOM 2444 C CA . VAL A 1 316 ? -31.543 1.959 -17.464 1.00 93.62 316 VAL A CA 1
ATOM 2445 C C . VAL A 1 316 ? -32.501 2.556 -18.491 1.00 93.62 316 VAL A C 1
ATOM 2447 O O . VAL A 1 316 ? -32.490 2.152 -19.649 1.00 93.62 316 VAL A O 1
ATOM 2450 N N . GLN A 1 317 ? -33.298 3.540 -18.088 1.00 94.75 317 GLN A N 1
ATOM 2451 C CA . GLN A 1 317 ? -34.079 4.378 -18.996 1.00 94.75 317 GLN A CA 1
ATOM 2452 C C . GLN A 1 317 ? -33.163 5.500 -19.511 1.00 94.75 317 GLN A C 1
ATOM 2454 O O . GLN A 1 317 ? -32.538 6.206 -18.714 1.00 94.75 317 GLN A O 1
ATOM 2459 N N . PHE A 1 318 ? -33.042 5.642 -20.833 1.00 94.44 318 PHE A N 1
ATOM 2460 C CA . PHE A 1 318 ? -32.234 6.680 -21.476 1.00 94.44 318 PHE A CA 1
ATOM 2461 C C . PHE A 1 318 ? -32.994 7.300 -22.659 1.00 94.44 318 PHE A C 1
ATOM 2463 O O . PHE A 1 318 ? -33.092 6.724 -23.749 1.00 94.44 318 PHE A O 1
ATOM 2470 N N . GLY A 1 319 ? -33.556 8.491 -22.443 1.00 89.12 319 GLY A N 1
ATOM 2471 C CA . GLY A 1 319 ? -34.366 9.189 -23.445 1.00 89.12 319 GLY A CA 1
ATOM 2472 C C . GLY A 1 319 ? -35.672 8.440 -23.723 1.00 89.12 319 GLY A C 1
ATOM 2473 O O . GLY A 1 319 ? -36.539 8.367 -22.856 1.00 89.12 319 GLY A O 1
ATOM 2474 N N . LYS A 1 320 ? -35.809 7.869 -24.928 1.00 88.19 320 LYS A N 1
ATOM 2475 C CA . LYS A 1 320 ? -36.936 6.995 -25.325 1.00 88.19 320 LYS A CA 1
ATOM 2476 C C . LYS A 1 320 ? -36.597 5.496 -25.345 1.00 88.19 320 LYS A C 1
ATOM 2478 O O . LYS A 1 320 ? -37.361 4.712 -25.902 1.00 88.19 320 LYS A O 1
ATOM 2483 N N . HIS A 1 321 ? -35.427 5.109 -24.838 1.00 92.00 321 HIS A N 1
ATOM 2484 C CA . HIS A 1 321 ? -34.902 3.751 -24.959 1.00 92.00 321 HIS A CA 1
ATOM 2485 C C . HIS A 1 321 ? -34.624 3.121 -23.598 1.00 92.00 321 HIS A C 1
ATOM 2487 O O . HIS A 1 321 ? -34.020 3.738 -22.724 1.00 92.00 321 HIS A O 1
ATOM 2493 N N . ASP A 1 322 ? -35.011 1.856 -23.468 1.00 92.19 322 ASP A N 1
ATOM 2494 C CA . ASP A 1 322 ? -34.588 0.989 -22.379 1.00 92.19 322 ASP A CA 1
ATOM 2495 C C . ASP A 1 322 ? -33.256 0.326 -22.741 1.00 92.19 322 ASP A C 1
ATOM 2497 O O . ASP A 1 322 ? -33.139 -0.349 -23.766 1.00 92.19 322 ASP A O 1
ATOM 2501 N N . LEU A 1 323 ? -32.246 0.529 -21.899 1.00 91.56 323 LEU A N 1
ATOM 2502 C CA . LEU A 1 323 ? -30.912 -0.038 -22.041 1.00 91.56 323 LEU A CA 1
ATOM 2503 C C . LEU A 1 323 ? -30.661 -1.063 -20.931 1.00 91.56 323 LEU A C 1
ATOM 2505 O O . LEU A 1 323 ? -30.978 -0.842 -19.760 1.00 91.56 323 LEU A O 1
ATOM 2509 N N . PHE A 1 324 ? -30.035 -2.176 -21.302 1.00 89.25 324 PHE A N 1
ATOM 2510 C CA . PHE A 1 324 ? -29.656 -3.247 -20.387 1.00 89.25 324 PHE A CA 1
ATOM 2511 C C . PHE A 1 324 ? -28.125 -3.304 -20.311 1.00 89.25 324 PHE A C 1
ATOM 2513 O O . PHE A 1 324 ? -27.502 -3.692 -21.300 1.00 89.25 324 PHE A O 1
ATOM 2520 N N . PRO A 1 325 ? -27.510 -2.879 -19.188 1.00 89.06 325 PRO A N 1
ATOM 2521 C CA . PRO A 1 325 ? -26.067 -2.964 -18.973 1.00 89.06 325 PRO A CA 1
ATOM 2522 C C . PRO A 1 325 ? -25.494 -4.354 -19.254 1.00 89.06 325 PRO A C 1
ATOM 2524 O O . PRO A 1 325 ? -26.136 -5.364 -18.981 1.00 89.06 325 PRO A O 1
ATOM 2527 N N . TRP A 1 326 ? -24.271 -4.403 -19.770 1.00 84.38 326 TRP A N 1
ATOM 2528 C CA . TRP A 1 326 ? -23.523 -5.641 -20.021 1.00 84.38 326 TRP A CA 1
ATOM 2529 C C . TRP A 1 326 ? -22.504 -5.926 -18.913 1.00 84.38 326 TRP A C 1
ATOM 2531 O O . TRP A 1 326 ? -22.175 -7.078 -18.655 1.00 84.38 326 TRP A O 1
ATOM 2541 N N . TYR A 1 327 ? -22.034 -4.879 -18.228 1.00 84.56 327 TYR A N 1
ATOM 2542 C CA . TYR A 1 327 ? -20.990 -4.966 -17.208 1.00 84.56 327 TYR A CA 1
ATOM 2543 C C . TYR A 1 327 ? -21.349 -4.154 -15.957 1.00 84.56 327 TYR A C 1
ATOM 2545 O O . TYR A 1 327 ? -22.158 -3.224 -16.001 1.00 84.56 327 TYR A O 1
ATOM 2553 N N . PHE A 1 328 ? -20.697 -4.477 -14.838 1.00 85.62 328 PHE A N 1
ATOM 2554 C CA . PHE A 1 328 ? -20.723 -3.670 -13.616 1.00 85.62 328 PHE A CA 1
ATOM 2555 C C . PHE A 1 328 ? -20.258 -2.223 -13.868 1.00 85.62 328 PHE A C 1
ATOM 2557 O O . PHE A 1 328 ? -19.227 -2.007 -14.518 1.00 85.62 328 PHE A O 1
ATOM 2564 N N . SER A 1 329 ? -20.967 -1.251 -13.278 1.00 88.00 329 SER A N 1
ATOM 2565 C CA . SER A 1 329 ? -20.574 0.166 -13.228 1.00 88.00 329 SER A CA 1
ATOM 2566 C C . SER A 1 329 ? -20.847 0.765 -11.836 1.00 88.00 329 SER A C 1
ATOM 2568 O O . SER A 1 329 ? -21.968 0.625 -11.342 1.00 88.00 329 SER A O 1
ATOM 2570 N N . PRO A 1 330 ? -19.874 1.440 -11.190 1.00 87.25 330 PRO A N 1
ATOM 2571 C CA . PRO A 1 330 ? -19.971 1.923 -9.811 1.00 87.25 330 PRO A CA 1
ATOM 2572 C C . PRO A 1 330 ? -20.796 3.217 -9.694 1.00 87.25 330 PRO A C 1
ATOM 2574 O O . PRO A 1 330 ? -20.291 4.278 -9.327 1.00 87.25 330 PRO A O 1
ATOM 2577 N N . TYR A 1 331 ? -22.091 3.125 -9.991 1.00 88.12 331 TYR A N 1
ATOM 2578 C CA . TYR A 1 331 ? -23.074 4.084 -9.487 1.00 88.12 331 TYR A CA 1
ATOM 2579 C C . TYR A 1 331 ? -23.192 3.957 -7.953 1.00 88.12 331 TYR A C 1
ATOM 2581 O O . TYR A 1 331 ? -22.859 2.901 -7.407 1.00 88.12 331 TYR A O 1
ATOM 2589 N N . PRO A 1 332 ? -23.661 5.001 -7.237 1.00 86.69 332 PRO A N 1
ATOM 2590 C CA . PRO A 1 332 ? -23.844 4.932 -5.788 1.00 86.69 332 PRO A CA 1
ATOM 2591 C C . PRO A 1 332 ? -24.768 3.778 -5.375 1.00 86.69 332 PRO A C 1
ATOM 2593 O O . PRO A 1 332 ? -25.736 3.472 -6.068 1.00 86.69 332 PRO A O 1
ATOM 2596 N N . GLU A 1 333 ? -24.496 3.154 -4.230 1.00 78.69 333 GLU A N 1
ATOM 2597 C CA . GLU A 1 333 ? -25.101 1.866 -3.858 1.00 78.69 333 GLU A CA 1
ATOM 2598 C C . GLU A 1 333 ? -26.636 1.874 -3.788 1.00 78.69 333 GLU A C 1
ATOM 2600 O O . GLU A 1 333 ? -27.271 0.887 -4.157 1.00 78.69 333 GLU A O 1
ATOM 2605 N N . VAL A 1 334 ? -27.242 3.009 -3.426 1.00 81.44 334 VAL A N 1
ATOM 2606 C CA . VAL A 1 334 ? -28.704 3.197 -3.418 1.00 81.44 334 VAL A CA 1
ATOM 2607 C C . VAL A 1 334 ? -29.362 2.876 -4.769 1.00 81.44 334 VAL A C 1
ATOM 2609 O O . VAL A 1 334 ? -30.496 2.411 -4.796 1.00 81.44 334 VAL A O 1
ATOM 2612 N N . PHE A 1 335 ? -28.646 3.042 -5.887 1.00 84.81 335 PHE A N 1
ATOM 2613 C CA . PHE A 1 335 ? -29.145 2.734 -7.231 1.00 84.81 335 PHE A CA 1
ATOM 2614 C C . PHE A 1 335 ? -29.030 1.241 -7.609 1.00 84.81 335 PHE A C 1
ATOM 2616 O O . PHE A 1 335 ? -29.581 0.831 -8.626 1.00 84.81 335 PHE A O 1
ATOM 2623 N N . ASN A 1 336 ? -28.356 0.405 -6.806 1.00 80.31 336 ASN A N 1
ATOM 2624 C CA . ASN A 1 336 ? -28.274 -1.049 -7.036 1.00 80.31 336 ASN A CA 1
ATOM 2625 C C . ASN A 1 336 ? -29.588 -1.774 -6.677 1.00 80.31 336 ASN A C 1
ATOM 2627 O O . ASN A 1 336 ? -29.879 -2.843 -7.225 1.00 80.31 336 ASN A O 1
ATOM 2631 N N . GLN A 1 337 ? -30.355 -1.191 -5.748 1.00 78.75 337 GLN A N 1
ATOM 2632 C CA . GLN A 1 337 ? -31.648 -1.683 -5.251 1.00 78.75 337 GLN A CA 1
ATOM 2633 C C . GLN A 1 337 ? -32.834 -1.232 -6.124 1.00 78.75 337 GLN A C 1
ATOM 2635 O O . GLN A 1 337 ? -33.940 -1.756 -5.981 1.00 78.75 337 GLN A O 1
ATOM 2640 N N . GLU A 1 338 ? -32.604 -0.268 -7.021 1.00 85.12 338 GLU A N 1
ATOM 2641 C CA . GLU A 1 338 ? -33.594 0.214 -7.982 1.00 85.12 338 GLU A CA 1
ATOM 2642 C C . GLU A 1 338 ? -33.725 -0.753 -9.163 1.00 85.12 338 GLU A C 1
ATOM 2644 O O . GLU A 1 338 ? -32.737 -1.246 -9.718 1.00 85.12 338 GLU A O 1
ATOM 2649 N N . ASP A 1 339 ? -34.962 -0.986 -9.590 1.00 82.69 339 ASP A N 1
ATOM 2650 C CA . ASP A 1 339 ? -35.266 -1.813 -10.759 1.00 82.69 339 ASP A CA 1
ATOM 2651 C C . ASP A 1 339 ? -34.880 -1.123 -12.076 1.00 82.69 339 ASP A C 1
ATOM 2653 O O . ASP A 1 339 ? -34.462 -1.780 -13.034 1.00 82.69 339 ASP A O 1
ATOM 2657 N N . VAL A 1 340 ? -34.996 0.211 -12.111 1.00 89.44 340 VAL A N 1
ATOM 2658 C CA . VAL A 1 340 ? -34.704 1.066 -13.267 1.00 89.44 340 VAL A CA 1
ATOM 2659 C C . VAL A 1 340 ? -34.012 2.346 -12.803 1.00 89.44 340 VAL A C 1
ATOM 2661 O O . VAL A 1 340 ? -34.550 3.066 -11.968 1.00 89.44 340 VAL A O 1
ATOM 2664 N N . ILE A 1 341 ? -32.855 2.673 -13.383 1.00 93.94 341 ILE A N 1
ATOM 2665 C CA . ILE A 1 341 ? -32.238 4.001 -13.236 1.00 93.94 341 ILE A CA 1
ATOM 2666 C C . ILE A 1 341 ? -32.667 4.873 -14.416 1.00 93.94 341 ILE A C 1
ATOM 2668 O O . ILE A 1 341 ? -32.480 4.489 -15.569 1.00 93.94 341 ILE A O 1
ATOM 2672 N N . PHE A 1 342 ? -33.187 6.065 -14.149 1.00 95.31 342 PHE A N 1
ATOM 2673 C CA . PHE A 1 342 ? -33.565 7.039 -15.170 1.00 95.31 342 PHE A CA 1
ATOM 2674 C C . PHE A 1 342 ? -32.420 8.023 -15.409 1.00 95.31 342 PHE A C 1
ATOM 2676 O O . PHE A 1 342 ? -31.988 8.703 -14.476 1.00 95.31 342 PHE A O 1
ATOM 2683 N N . ILE A 1 343 ? -31.920 8.117 -16.643 1.00 96.19 343 ILE A N 1
ATOM 2684 C CA . ILE A 1 343 ? -30.797 8.993 -17.004 1.00 96.19 343 ILE A CA 1
ATOM 2685 C C . ILE A 1 343 ? -31.242 10.016 -18.050 1.00 96.19 343 ILE A C 1
ATOM 2687 O O . ILE A 1 343 ? -31.716 9.680 -19.136 1.00 96.19 343 ILE A O 1
ATOM 2691 N N . CYS A 1 344 ? -31.051 11.296 -17.733 1.00 94.75 344 CYS A N 1
ATOM 2692 C CA . CYS A 1 344 ? -31.373 12.394 -18.636 1.00 94.75 344 CYS A CA 1
ATOM 2693 C C . CYS A 1 344 ? -30.385 12.430 -19.809 1.00 94.75 344 CYS A C 1
ATOM 2695 O O . CYS A 1 344 ? -29.212 12.749 -19.630 1.00 94.75 344 CYS A O 1
ATOM 2697 N N . GLU A 1 345 ? -30.872 12.153 -21.021 1.00 92.12 345 GLU A N 1
ATOM 2698 C CA . GLU A 1 345 ? -30.058 12.025 -22.243 1.00 92.12 345 GLU A CA 1
ATOM 2699 C C . GLU A 1 345 ? -29.266 13.292 -22.635 1.00 92.12 345 GLU A C 1
ATOM 2701 O O . GLU A 1 345 ? -28.351 13.207 -23.451 1.00 92.12 345 GLU A O 1
ATOM 2706 N N . PHE A 1 346 ? -29.591 14.449 -22.042 1.00 93.81 346 PHE A N 1
ATOM 2707 C CA . PHE A 1 346 ? -28.966 15.745 -22.331 1.00 93.81 346 PHE A CA 1
ATOM 2708 C C . PHE A 1 346 ? -27.918 16.189 -21.305 1.00 93.81 346 PHE A C 1
ATOM 2710 O O . PHE A 1 346 ? -26.920 16.790 -21.687 1.00 93.81 346 PHE A O 1
ATOM 2717 N N . CYS A 1 347 ? -28.131 15.929 -20.010 1.00 93.88 347 CYS A N 1
ATOM 2718 C CA . CYS A 1 347 ? -27.227 16.365 -18.932 1.00 93.88 347 CYS A CA 1
ATOM 2719 C C . CYS A 1 347 ? -26.517 15.208 -18.213 1.00 93.88 347 CYS A C 1
ATOM 2721 O O . CYS A 1 347 ? -25.638 15.448 -17.387 1.00 93.88 347 CYS A O 1
ATOM 2723 N N . LEU A 1 348 ? -26.916 13.967 -18.508 1.00 95.81 348 LEU A N 1
ATOM 2724 C CA . LEU A 1 348 ? -26.435 12.726 -17.900 1.00 95.81 348 LEU A CA 1
ATOM 2725 C C . LEU A 1 348 ? -26.665 12.618 -16.380 1.00 95.81 348 LEU A C 1
ATOM 2727 O O . LEU A 1 348 ? -26.090 11.753 -15.724 1.00 95.81 348 LEU A O 1
ATOM 2731 N N . GLY A 1 349 ? -27.528 13.459 -15.801 1.00 94.31 349 GLY A N 1
ATOM 2732 C CA . GLY A 1 349 ? -28.034 13.289 -14.436 1.00 94.31 349 GLY A CA 1
ATOM 2733 C C . GLY A 1 349 ? -28.868 12.011 -14.308 1.00 94.31 349 GLY A C 1
ATOM 2734 O O . GLY A 1 349 ? -29.666 11.709 -15.198 1.00 94.31 349 GLY A O 1
ATOM 2735 N N . TYR A 1 350 ? -28.669 11.270 -13.216 1.00 94.88 350 TYR A N 1
ATOM 2736 C CA . TYR A 1 350 ? -29.259 9.953 -12.965 1.00 94.88 350 TYR A CA 1
ATOM 2737 C C . TYR A 1 350 ? -30.153 9.949 -11.713 1.00 94.88 350 TYR A C 1
ATOM 2739 O O . TYR A 1 350 ? -29.842 10.603 -10.717 1.00 94.88 350 TYR A O 1
ATOM 2747 N N . TYR A 1 351 ? -31.268 9.217 -11.776 1.00 94.56 351 TYR A N 1
ATOM 2748 C CA . TYR A 1 351 ? -32.361 9.242 -10.798 1.00 94.56 351 TYR A CA 1
ATOM 2749 C C . TYR A 1 351 ? -32.913 7.829 -10.558 1.00 94.56 351 TYR A C 1
ATOM 2751 O O . TYR A 1 351 ? -33.003 7.039 -11.494 1.00 94.56 351 TYR A O 1
ATOM 2759 N N . GLY A 1 352 ? -33.269 7.509 -9.309 1.00 88.88 352 GLY A N 1
ATOM 2760 C CA . GLY A 1 352 ? -33.826 6.201 -8.931 1.00 88.88 352 GLY A CA 1
ATOM 2761 C C . GLY A 1 352 ? -35.350 6.141 -9.041 1.00 88.88 352 GLY A C 1
ATOM 2762 O O . GLY A 1 352 ? -35.911 5.077 -9.268 1.00 88.88 352 GLY A O 1
ATOM 2763 N N . ASP A 1 353 ? -36.026 7.290 -8.939 1.00 88.12 353 ASP A N 1
ATOM 2764 C CA . ASP A 1 353 ? -37.477 7.391 -9.064 1.00 88.12 353 ASP A CA 1
ATOM 2765 C C . ASP A 1 353 ? -37.905 8.279 -10.245 1.00 88.12 353 ASP A C 1
ATOM 2767 O O . ASP A 1 353 ? -37.327 9.335 -10.529 1.00 88.12 353 ASP A O 1
ATOM 2771 N N . GLU A 1 354 ? -38.974 7.853 -10.916 1.00 91.31 354 GLU A N 1
ATOM 2772 C CA . GLU A 1 354 ? -39.524 8.527 -12.092 1.00 91.31 354 GLU A CA 1
ATOM 2773 C C . GLU A 1 354 ? -40.036 9.943 -11.776 1.00 91.31 354 GLU A C 1
ATOM 2775 O O . GLU A 1 354 ? -39.917 10.850 -12.599 1.00 91.31 354 GLU A O 1
ATOM 2780 N N . LYS A 1 355 ? -40.556 10.186 -10.563 1.00 91.81 355 LYS A N 1
ATOM 2781 C CA . LYS A 1 355 ? -41.117 11.493 -10.179 1.00 91.81 355 LYS A CA 1
ATOM 2782 C C . LYS A 1 355 ? -40.020 12.552 -10.049 1.00 91.81 355 LYS A C 1
ATOM 2784 O O . LYS A 1 355 ? -40.230 13.695 -10.463 1.00 91.81 355 LYS A O 1
ATOM 2789 N N . SER A 1 356 ? -38.851 12.198 -9.519 1.00 92.31 356 SER A N 1
ATOM 2790 C CA . SER A 1 356 ? -37.666 13.063 -9.503 1.00 92.31 356 SER A CA 1
ATOM 2791 C C . SER A 1 356 ? -37.075 13.242 -10.898 1.00 92.31 356 SER A C 1
ATOM 2793 O O . SER A 1 356 ? -36.704 14.364 -11.244 1.00 92.31 356 SER A O 1
ATOM 2795 N N . PHE A 1 357 ? -37.052 12.192 -11.725 1.00 94.81 357 PHE A N 1
ATOM 2796 C CA . PHE A 1 357 ? -36.606 12.286 -13.119 1.00 94.81 357 PHE A CA 1
ATOM 2797 C C . PHE A 1 357 ? -37.474 13.242 -13.953 1.00 94.81 357 PHE A C 1
ATOM 2799 O O . PHE A 1 357 ? -36.947 14.157 -14.586 1.00 94.81 357 PHE A O 1
ATOM 2806 N N . VAL A 1 358 ? -38.801 13.102 -13.900 1.00 93.62 358 VAL A N 1
ATOM 2807 C CA . VAL A 1 358 ? -39.752 13.995 -14.586 1.00 93.62 358 VAL A CA 1
ATOM 2808 C C . VAL A 1 358 ? -39.618 15.429 -14.061 1.00 93.62 358 VAL A C 1
ATOM 2810 O O . VAL A 1 358 ? -39.478 16.368 -14.848 1.00 93.62 358 VAL A O 1
ATOM 2813 N N . ARG A 1 359 ? -39.540 15.617 -12.735 1.00 94.12 359 ARG A N 1
ATOM 2814 C CA . ARG A 1 359 ? -39.307 16.933 -12.106 1.00 94.12 359 ARG A CA 1
ATOM 2815 C C . ARG A 1 359 ? -37.977 17.563 -12.533 1.00 94.12 359 ARG A C 1
ATOM 2817 O O . ARG A 1 359 ? -37.921 18.776 -12.728 1.00 94.12 359 ARG A O 1
ATOM 2824 N N . HIS A 1 360 ? -36.922 16.765 -12.695 1.00 94.06 360 HIS A N 1
ATOM 2825 C CA . HIS A 1 360 ? -35.665 17.217 -13.284 1.00 94.06 360 HIS A CA 1
ATOM 2826 C C . HIS A 1 360 ? -35.857 17.598 -14.754 1.00 94.06 360 HIS A C 1
ATOM 2828 O O . HIS A 1 360 ? -35.414 18.672 -15.157 1.00 94.06 360 HIS A O 1
ATOM 2834 N N . ARG A 1 361 ? -36.540 16.774 -15.556 1.00 90.81 361 ARG A N 1
ATOM 2835 C CA . ARG A 1 361 ? -36.697 17.014 -16.996 1.00 90.81 361 ARG A CA 1
ATOM 2836 C C . ARG A 1 361 ? -37.477 18.297 -17.298 1.00 90.81 361 ARG A C 1
ATOM 2838 O O . ARG A 1 361 ? -37.101 18.991 -18.235 1.00 90.81 361 ARG A O 1
ATOM 2845 N N . HIS A 1 362 ? -38.451 18.673 -16.465 1.00 90.56 362 HIS A N 1
ATOM 2846 C CA . HIS A 1 362 ? -39.120 19.984 -16.534 1.00 90.56 362 HIS A CA 1
ATOM 2847 C C . HIS A 1 362 ? -38.218 21.181 -16.170 1.00 90.56 362 HIS A C 1
ATOM 2849 O O . HIS A 1 362 ? -38.513 22.302 -16.573 1.00 90.56 362 HIS A O 1
ATOM 2855 N N . LYS A 1 363 ? -37.134 20.970 -15.410 1.00 92.38 363 LYS A N 1
ATOM 2856 C CA . LYS A 1 363 ? -36.164 22.013 -15.012 1.00 92.38 363 LYS A CA 1
ATOM 2857 C C . LYS A 1 363 ? -34.878 22.011 -15.851 1.00 92.38 363 LYS A C 1
ATOM 2859 O O . LYS A 1 363 ? -34.078 22.937 -15.746 1.00 92.38 363 LYS A O 1
ATOM 2864 N N . CYS A 1 364 ? -34.640 20.967 -16.641 1.00 90.75 364 CYS A N 1
ATOM 2865 C CA . CYS A 1 364 ? -33.406 20.777 -17.393 1.00 90.75 364 CYS A CA 1
ATOM 2866 C C . CYS A 1 364 ? -33.412 21.624 -18.673 1.00 90.75 364 CYS A C 1
ATOM 2868 O O . CYS A 1 364 ? -34.002 21.240 -19.681 1.00 90.75 364 CYS A O 1
ATOM 2870 N N . THR A 1 365 ? -32.721 22.763 -18.634 1.00 91.88 365 THR A N 1
ATOM 2871 C CA . THR A 1 365 ? -32.567 23.690 -19.769 1.00 91.88 365 THR A CA 1
ATOM 2872 C C . THR A 1 365 ? -31.604 23.199 -20.853 1.00 91.88 365 THR A C 1
ATOM 2874 O O . THR A 1 365 ? -31.564 23.771 -21.939 1.00 91.88 365 THR A O 1
ATOM 2877 N N . LEU A 1 366 ? -30.819 22.152 -20.582 1.00 92.56 366 LEU A N 1
ATOM 2878 C CA . LEU A 1 366 ? -29.794 21.660 -21.498 1.00 92.56 366 LEU A CA 1
ATOM 2879 C C . LEU A 1 366 ? -30.414 20.822 -22.631 1.00 92.56 366 LEU A C 1
ATOM 2881 O O . LEU A 1 366 ? -31.181 19.889 -22.380 1.00 92.56 366 LEU A O 1
ATOM 2885 N N . GLN A 1 367 ? -30.057 21.156 -23.874 1.00 92.56 367 GLN A N 1
ATOM 2886 C CA . GLN A 1 367 ? -30.553 20.510 -25.100 1.00 92.56 367 GLN A CA 1
ATOM 2887 C C . GLN A 1 367 ? -29.432 19.957 -26.000 1.00 92.56 367 GLN A C 1
ATOM 2889 O O . GLN A 1 367 ? -29.703 19.440 -27.080 1.00 92.56 367 GLN A O 1
ATOM 2894 N N . HIS A 1 368 ? -28.170 20.041 -25.584 1.00 93.94 368 HIS A N 1
ATOM 2895 C CA . HIS A 1 368 ? -27.017 19.474 -26.291 1.00 93.94 368 HIS A CA 1
ATOM 2896 C C . HIS A 1 368 ? -25.869 19.215 -25.298 1.00 93.94 368 HIS A C 1
ATOM 2898 O O . HIS A 1 368 ? -25.908 19.753 -24.189 1.00 93.94 368 HIS A O 1
ATOM 2904 N N . PRO A 1 369 ? -24.836 18.429 -25.653 1.00 96.25 369 PRO A N 1
ATOM 2905 C CA . PRO A 1 369 ? -23.669 18.249 -24.794 1.00 96.25 369 PRO A CA 1
ATOM 2906 C C . PRO A 1 369 ? -22.995 19.598 -24.462 1.00 96.25 369 PRO A C 1
ATOM 2908 O O . PRO A 1 369 ? -22.893 20.451 -25.348 1.00 96.25 369 PRO A O 1
ATOM 2911 N N . PRO A 1 370 ? -22.526 19.828 -23.220 1.00 92.62 370 PRO A N 1
ATOM 2912 C CA . PRO A 1 370 ? -22.159 21.161 -22.724 1.00 92.62 370 PRO A CA 1
ATOM 2913 C C . PRO A 1 370 ? -20.734 21.603 -23.132 1.00 92.62 370 PRO A C 1
ATOM 2915 O O . PRO A 1 370 ? -19.930 22.027 -22.298 1.00 92.62 370 PRO A O 1
ATOM 2918 N N . GLY A 1 371 ? -20.411 21.492 -24.420 1.00 91.94 371 GLY A N 1
ATOM 2919 C CA . GLY A 1 371 ? -19.114 21.833 -25.007 1.00 91.94 371 GLY A CA 1
ATOM 2920 C C . GLY A 1 371 ? -19.228 22.596 -26.331 1.00 91.94 371 GLY A C 1
ATOM 2921 O O . GLY A 1 371 ? -20.306 23.065 -26.694 1.00 91.94 371 GLY A O 1
ATOM 2922 N N . ASN A 1 372 ? -18.109 22.718 -27.044 1.00 94.25 372 ASN A N 1
ATOM 2923 C CA . ASN A 1 372 ? -18.042 23.382 -28.348 1.00 94.25 372 ASN A CA 1
ATOM 2924 C C . ASN A 1 372 ? -18.579 22.431 -29.429 1.00 94.25 372 ASN A C 1
ATOM 2926 O O . ASN A 1 372 ? -18.104 21.303 -29.513 1.00 94.25 372 ASN A O 1
ATOM 2930 N N . GLU A 1 373 ? -19.506 22.854 -30.292 1.00 95.94 373 GLU A N 1
ATOM 2931 C CA . GLU A 1 373 ? -19.802 22.093 -31.515 1.00 95.94 373 GLU A CA 1
ATOM 2932 C C . GLU A 1 373 ? -18.674 22.328 -32.529 1.00 95.94 373 GLU A C 1
ATOM 2934 O O . GLU A 1 373 ? -18.429 23.466 -32.922 1.00 95.94 373 GLU A O 1
ATOM 2939 N N . ILE A 1 374 ? -17.971 21.264 -32.924 1.00 96.19 374 ILE A N 1
ATOM 2940 C CA . ILE A 1 374 ? -16.776 21.341 -33.791 1.00 96.19 374 ILE A CA 1
ATOM 2941 C C . ILE A 1 374 ? -16.993 20.709 -35.172 1.00 96.19 374 ILE A C 1
ATOM 2943 O O . ILE A 1 374 ? -16.127 20.777 -36.042 1.00 96.19 374 ILE A O 1
ATOM 2947 N N . TYR A 1 375 ? -18.147 20.075 -35.380 1.00 96.50 375 TYR A N 1
ATOM 2948 C CA . TYR A 1 375 ? -18.569 19.511 -36.658 1.00 96.50 375 TYR A CA 1
ATOM 2949 C C . TYR A 1 375 ? -20.089 19.397 -36.706 1.00 96.50 375 TYR A C 1
ATOM 2951 O O . TYR A 1 375 ? -20.709 18.969 -35.727 1.00 96.50 375 TYR A O 1
ATOM 2959 N N . ARG A 1 376 ? -20.667 19.699 -37.871 1.00 93.75 376 ARG A N 1
ATOM 2960 C CA . ARG A 1 376 ? -22.091 19.530 -38.169 1.00 93.75 376 ARG A CA 1
ATOM 2961 C C . ARG A 1 376 ? -22.272 19.103 -39.624 1.00 93.75 376 ARG A C 1
ATOM 2963 O O . ARG A 1 376 ? -21.825 19.802 -40.531 1.00 93.75 376 ARG A O 1
ATOM 2970 N N . ASP A 1 377 ? -23.005 18.017 -39.843 1.00 90.00 377 ASP A N 1
ATOM 2971 C CA . ASP A 1 377 ? -23.609 17.688 -41.137 1.00 90.00 377 ASP A CA 1
ATOM 2972 C C . ASP A 1 377 ? -25.134 17.520 -41.014 1.00 90.00 377 ASP A C 1
ATOM 2974 O O . ASP A 1 377 ? -25.739 17.857 -39.991 1.00 90.00 377 ASP A O 1
ATOM 2978 N N . GLU A 1 378 ? -25.787 17.067 -42.082 1.00 85.25 378 GLU A N 1
ATOM 2979 C CA . GLU A 1 378 ? -27.240 16.852 -42.147 1.00 85.25 378 GLU A CA 1
ATOM 2980 C C . GLU A 1 378 ? -27.735 15.765 -41.177 1.00 85.25 378 GLU A C 1
ATOM 2982 O O . GLU A 1 378 ? -28.891 15.789 -40.759 1.00 85.25 378 GLU A O 1
ATOM 2987 N N . SER A 1 379 ? -26.859 14.835 -40.789 1.00 83.50 379 SER A N 1
ATOM 2988 C CA . SER A 1 379 ? -27.173 13.611 -40.048 1.00 83.50 379 SER A CA 1
ATOM 2989 C C . SER A 1 379 ? -26.646 13.584 -38.609 1.00 83.50 379 SER A C 1
ATOM 2991 O O . SER A 1 379 ? -27.286 12.971 -37.745 1.00 83.50 379 SER A O 1
ATOM 2993 N N . VAL A 1 380 ? -25.501 14.224 -38.337 1.00 94.25 380 VAL A N 1
ATOM 2994 C CA . VAL A 1 380 ? -24.835 14.230 -37.024 1.00 94.25 380 VAL A CA 1
ATOM 2995 C C . VAL A 1 380 ? -24.145 15.559 -36.693 1.00 94.25 380 VAL A C 1
ATOM 2997 O O . VAL A 1 380 ? -23.775 16.333 -37.575 1.00 94.25 380 VAL A O 1
ATOM 3000 N N . SER A 1 381 ? -23.917 15.775 -35.397 1.00 95.62 381 SER A N 1
ATOM 3001 C CA . SER A 1 381 ? -23.061 16.837 -34.850 1.00 95.62 381 SER A CA 1
ATOM 3002 C C . SER A 1 381 ? -22.084 16.270 -33.816 1.00 95.62 381 SER A C 1
ATOM 3004 O O . SER A 1 381 ? -22.487 15.425 -33.008 1.00 95.62 381 SER A O 1
ATOM 3006 N N . PHE A 1 382 ? -20.833 16.745 -33.799 1.00 97.56 382 PHE A N 1
ATOM 3007 C CA . PHE A 1 382 ? -19.845 16.412 -32.758 1.00 97.56 382 PHE A CA 1
ATOM 3008 C C . PHE A 1 382 ? -19.577 17.605 -31.839 1.00 97.56 382 PHE A C 1
ATOM 3010 O O . PHE A 1 382 ? -19.310 18.716 -32.302 1.00 97.56 382 PHE A O 1
ATOM 3017 N N . PHE A 1 383 ? -19.567 17.331 -30.535 1.00 97.56 383 PHE A N 1
ATOM 3018 C CA . PHE A 1 383 ? -19.248 18.292 -29.485 1.00 97.56 383 PHE A CA 1
ATOM 3019 C C . PHE A 1 383 ? -17.928 17.926 -28.797 1.00 97.56 383 PHE A C 1
ATOM 3021 O O . PHE A 1 383 ? -17.801 16.822 -28.268 1.00 97.56 383 PHE A O 1
ATOM 3028 N N . GLU A 1 384 ? -16.971 18.852 -28.776 1.00 96.94 384 GLU A N 1
ATOM 3029 C CA . GLU A 1 384 ? -15.753 18.787 -27.963 1.00 96.94 384 GLU A CA 1
ATOM 3030 C C . GLU A 1 384 ? -16.049 19.288 -26.546 1.00 96.94 384 GLU A C 1
ATOM 3032 O O . GLU A 1 384 ? -16.531 20.406 -26.346 1.00 96.94 384 GLU A O 1
ATOM 3037 N N . ILE A 1 385 ? -15.732 18.467 -25.547 1.00 96.62 385 ILE A N 1
ATOM 3038 C CA . ILE A 1 385 ? -15.995 18.746 -24.138 1.00 96.62 385 ILE A CA 1
ATOM 3039 C C . ILE A 1 385 ? -14.715 18.520 -23.334 1.00 96.62 385 ILE A C 1
ATOM 3041 O O . ILE A 1 385 ? -14.209 17.402 -23.234 1.00 96.62 385 ILE A O 1
ATOM 3045 N N . ASP A 1 386 ? -14.205 19.584 -22.721 1.00 94.25 386 ASP A N 1
ATOM 3046 C CA . ASP A 1 386 ? -13.094 19.506 -21.775 1.00 94.25 386 ASP A CA 1
ATOM 3047 C C . ASP A 1 386 ? -13.582 18.946 -20.428 1.00 94.25 386 ASP A C 1
ATOM 3049 O O . ASP A 1 386 ? -14.408 19.570 -19.750 1.00 94.25 386 ASP A O 1
ATOM 3053 N N . GLY A 1 387 ? -13.042 17.796 -20.009 1.00 92.69 387 GLY A N 1
ATOM 3054 C CA . GLY A 1 387 ? -13.367 17.179 -18.723 1.00 92.69 387 GLY A CA 1
ATOM 3055 C C . GLY A 1 387 ? -13.073 18.074 -17.514 1.00 92.69 387 GLY A C 1
ATOM 3056 O O . GLY A 1 387 ? -13.873 18.085 -16.579 1.00 92.69 387 GLY A O 1
ATOM 3057 N N . ARG A 1 388 ? -12.034 18.924 -17.570 1.00 89.94 388 ARG A N 1
ATOM 3058 C CA . ARG A 1 388 ? -11.700 19.903 -16.511 1.00 89.94 388 ARG A CA 1
ATOM 3059 C C . ARG A 1 388 ? -12.760 20.997 -16.378 1.00 89.94 388 ARG A C 1
ATOM 3061 O O . ARG A 1 388 ? -12.975 21.514 -15.281 1.00 89.94 388 ARG A O 1
ATOM 3068 N N . ARG A 1 389 ? -13.443 21.341 -17.477 1.00 91.31 389 ARG A N 1
ATOM 3069 C CA . ARG A 1 389 ? -14.538 22.329 -17.497 1.00 91.31 389 ARG A CA 1
ATOM 3070 C C . ARG A 1 389 ? -15.890 21.707 -17.147 1.00 91.31 389 ARG A C 1
ATOM 3072 O O . ARG A 1 389 ? -16.684 22.360 -16.483 1.00 91.31 389 ARG A O 1
ATOM 3079 N N . GLN A 1 390 ? -16.146 20.464 -17.562 1.00 93.94 390 GLN A N 1
ATOM 3080 C CA . GLN A 1 390 ? -17.455 19.801 -17.442 1.00 93.94 390 GLN A CA 1
ATOM 3081 C C . GLN A 1 390 ? -17.407 18.506 -16.617 1.00 93.94 390 GLN A C 1
ATOM 3083 O O . GLN A 1 390 ? -18.018 17.495 -16.975 1.00 93.94 390 GLN A O 1
ATOM 3088 N N . ARG A 1 391 ? -16.694 18.540 -15.482 1.00 92.62 391 ARG A N 1
ATOM 3089 C CA . ARG A 1 391 ? -16.392 17.365 -14.643 1.00 92.62 391 ARG A CA 1
ATOM 3090 C C . ARG A 1 391 ? -17.596 16.462 -14.375 1.00 92.62 391 ARG A C 1
ATOM 3092 O O . ARG A 1 391 ? -17.497 15.256 -14.560 1.00 92.62 391 ARG A O 1
ATOM 3099 N N . THR A 1 392 ? -18.736 17.025 -13.970 1.00 92.62 392 THR A N 1
ATOM 3100 C CA . THR A 1 392 ? -19.955 16.253 -13.663 1.00 92.62 392 THR A CA 1
ATOM 3101 C C . THR A 1 392 ? -20.503 15.527 -14.892 1.00 92.62 392 THR A C 1
ATOM 3103 O O . THR A 1 392 ? -20.802 14.339 -14.818 1.00 92.62 392 THR A O 1
ATOM 3106 N N . TYR A 1 393 ? -20.576 16.206 -16.040 1.00 95.56 393 TYR A N 1
ATOM 3107 C CA . TYR A 1 393 ? -21.059 15.608 -17.284 1.00 95.56 393 TYR A CA 1
ATOM 3108 C C . TYR A 1 393 ? -20.135 14.475 -17.749 1.00 95.56 393 TYR A C 1
ATOM 3110 O O . TYR A 1 393 ? -20.597 13.372 -18.036 1.00 95.56 393 TYR A O 1
ATOM 3118 N N . CYS A 1 394 ? -18.820 14.711 -17.757 1.00 95.44 394 CYS A N 1
ATOM 3119 C CA . CYS A 1 394 ? -17.841 13.724 -18.211 1.00 95.44 394 CYS A CA 1
ATOM 3120 C C . CYS A 1 394 ? -17.706 12.529 -17.246 1.00 95.44 394 CYS A C 1
ATOM 3122 O O . CYS A 1 394 ? -17.572 11.394 -17.702 1.00 95.44 394 CYS A O 1
ATOM 3124 N N . ARG A 1 395 ? -17.834 12.739 -15.926 1.00 93.69 395 ARG A N 1
ATOM 3125 C CA . ARG A 1 395 ? -17.945 11.650 -14.932 1.00 93.69 395 ARG A CA 1
ATOM 3126 C C . ARG A 1 395 ? -19.183 10.790 -15.179 1.00 93.69 395 ARG A C 1
ATOM 3128 O O . ARG A 1 395 ? -19.069 9.568 -15.244 1.00 93.69 395 ARG A O 1
ATOM 3135 N N . ASN A 1 396 ? -20.342 11.413 -15.386 1.00 95.00 396 ASN A N 1
ATOM 3136 C CA . ASN A 1 396 ? -21.587 10.689 -15.640 1.00 95.00 396 ASN A CA 1
ATOM 3137 C C . ASN A 1 396 ? -21.562 9.958 -16.995 1.00 95.00 396 ASN A C 1
ATOM 3139 O O . ASN A 1 396 ? -22.062 8.838 -17.091 1.00 95.00 396 ASN A O 1
ATOM 3143 N N . LEU A 1 397 ? -20.912 10.529 -18.017 1.00 95.19 397 LEU A N 1
ATOM 3144 C CA . LEU A 1 397 ? -20.642 9.855 -19.291 1.00 95.19 397 LEU A CA 1
ATOM 3145 C C . LEU A 1 397 ? -19.733 8.633 -19.103 1.00 95.19 397 LEU A C 1
ATOM 3147 O O . LEU A 1 397 ? -20.014 7.572 -19.656 1.00 95.19 397 LEU A O 1
ATOM 3151 N N . CYS A 1 398 ? -18.683 8.736 -18.287 1.00 93.62 398 CYS A N 1
ATOM 3152 C CA . CYS A 1 398 ? -17.828 7.600 -17.943 1.00 93.62 398 CYS A CA 1
ATOM 3153 C C . CYS A 1 398 ? -18.593 6.488 -17.199 1.00 93.62 398 CYS A C 1
ATOM 3155 O O . CYS A 1 398 ? -18.446 5.321 -17.568 1.00 93.62 398 CYS A O 1
ATOM 3157 N N . LEU A 1 399 ? -19.452 6.828 -16.228 1.00 92.62 399 LEU A N 1
ATOM 3158 C CA . LEU A 1 399 ? -20.321 5.869 -15.524 1.00 92.62 399 LEU A CA 1
ATOM 3159 C C . LEU A 1 399 ? -21.317 5.175 -16.470 1.00 92.62 399 LEU A C 1
ATOM 3161 O O . LEU A 1 399 ? -21.430 3.944 -16.443 1.00 92.62 399 LEU A O 1
ATOM 3165 N N . LEU A 1 400 ? -21.969 5.941 -17.355 1.00 94.12 400 LEU A N 1
ATOM 3166 C CA . LEU A 1 400 ? -22.842 5.425 -18.417 1.00 94.12 400 LEU A CA 1
ATOM 3167 C C . LEU A 1 400 ? -22.089 4.451 -19.331 1.00 94.12 400 LEU A C 1
ATOM 3169 O O . LEU A 1 400 ? -22.615 3.410 -19.714 1.00 94.12 400 LEU A O 1
ATOM 3173 N N . SER A 1 401 ? -20.837 4.769 -19.650 1.00 92.56 401 SER A N 1
ATOM 3174 C CA . SER A 1 401 ? -20.030 3.999 -20.598 1.00 92.56 401 SER A CA 1
ATOM 3175 C C . SER A 1 401 ? -19.459 2.720 -19.997 1.00 92.56 401 SER A C 1
ATOM 3177 O O . SER A 1 401 ? -19.370 1.708 -20.689 1.00 92.56 401 SER A O 1
ATOM 3179 N N . LYS A 1 402 ? -19.138 2.714 -18.696 1.00 90.56 402 LYS A N 1
ATOM 3180 C CA . LYS A 1 402 ? -18.671 1.513 -17.986 1.00 90.56 402 LYS A CA 1
ATOM 3181 C C . LYS A 1 402 ? -19.727 0.397 -17.936 1.00 90.56 402 LYS A C 1
ATOM 3183 O O . LYS A 1 402 ? -19.361 -0.770 -17.838 1.00 90.56 402 LYS A O 1
ATOM 3188 N N . MET A 1 403 ? -21.014 0.726 -18.086 1.00 89.12 403 MET A N 1
ATOM 3189 C CA . MET A 1 403 ? -22.086 -0.270 -18.231 1.00 89.12 403 MET A CA 1
ATOM 3190 C C . MET A 1 403 ? -22.009 -1.073 -19.542 1.00 89.12 403 MET A C 1
ATOM 3192 O O . MET A 1 403 ? -22.597 -2.150 -19.616 1.00 89.12 403 MET A O 1
ATOM 3196 N N . PHE A 1 404 ? -21.281 -0.588 -20.555 1.00 88.88 404 PHE A N 1
ATOM 3197 C CA . PHE A 1 404 ? -21.178 -1.201 -21.891 1.00 88.88 404 PHE A CA 1
ATOM 3198 C C . PHE A 1 404 ? -19.730 -1.464 -22.340 1.00 88.88 404 PHE A C 1
ATOM 3200 O O . PHE A 1 404 ? -19.510 -1.878 -23.475 1.00 88.88 404 PHE A O 1
ATOM 3207 N N . LEU A 1 405 ? -18.753 -1.240 -21.455 1.00 85.00 405 LEU A N 1
ATOM 3208 C CA . LEU A 1 405 ? -17.331 -1.508 -21.670 1.00 85.00 405 LEU A CA 1
ATOM 3209 C C . LEU A 1 405 ? -16.764 -2.271 -20.466 1.00 85.00 405 LEU A C 1
ATOM 3211 O O . LEU A 1 405 ? -16.879 -1.810 -19.326 1.00 85.00 405 LEU A O 1
ATOM 3215 N N . ASP A 1 406 ? -16.133 -3.413 -20.721 1.00 73.56 406 ASP A N 1
ATOM 3216 C CA . ASP A 1 406 ? -15.402 -4.224 -19.740 1.00 73.56 406 ASP A CA 1
ATOM 3217 C C . ASP A 1 406 ? -14.180 -3.458 -19.227 1.00 73.56 406 ASP A C 1
ATOM 3219 O O . ASP A 1 406 ? -14.193 -2.946 -18.101 1.00 73.56 406 ASP A O 1
ATOM 3223 N N . HIS A 1 407 ? -13.173 -3.320 -20.089 1.00 72.94 407 HIS A N 1
ATOM 3224 C CA . HIS A 1 407 ? -11.844 -2.789 -19.792 1.00 72.94 407 HIS A CA 1
ATOM 3225 C C . HIS A 1 407 ? -11.806 -1.251 -19.825 1.00 72.94 407 HIS A C 1
ATOM 3227 O O . HIS A 1 407 ? -10.924 -0.642 -20.420 1.00 72.94 407 HIS A O 1
ATOM 3233 N N . LYS A 1 408 ? -12.779 -0.597 -19.175 1.00 80.31 408 LYS A N 1
ATOM 3234 C CA . LYS A 1 408 ? -12.744 0.854 -18.938 1.00 80.31 408 LYS A CA 1
ATOM 3235 C C . LYS A 1 408 ? -12.330 1.161 -17.501 1.00 80.31 408 LYS A C 1
ATOM 3237 O O . LYS A 1 408 ? -13.133 1.021 -16.577 1.00 80.31 408 LYS A O 1
ATOM 3242 N N . THR A 1 409 ? -11.121 1.688 -17.331 1.00 73.38 409 THR A N 1
ATOM 3243 C CA . THR A 1 409 ? -10.694 2.317 -16.076 1.00 73.38 409 THR A CA 1
ATOM 3244 C C . THR A 1 409 ? -11.553 3.552 -15.791 1.00 73.38 409 THR A C 1
ATOM 3246 O O . THR A 1 409 ? -11.803 4.383 -16.671 1.00 73.38 409 THR A O 1
ATOM 3249 N N . LEU A 1 410 ? -12.037 3.666 -14.552 1.00 70.38 410 LEU A N 1
ATOM 3250 C CA . LEU A 1 410 ? -12.798 4.819 -14.074 1.00 70.38 410 LEU A CA 1
ATOM 3251 C C . LEU A 1 410 ? -11.936 5.676 -13.156 1.00 70.38 410 LEU A C 1
ATOM 3253 O O . LEU A 1 410 ? -11.942 5.525 -11.936 1.00 70.38 410 LEU A O 1
ATOM 3257 N N . TYR A 1 411 ? -11.226 6.616 -13.766 1.00 59.22 411 TYR A N 1
ATOM 3258 C CA . TYR A 1 411 ? -10.650 7.738 -13.047 1.00 59.22 411 TYR A CA 1
ATOM 3259 C C . TYR A 1 411 ? -11.785 8.623 -12.511 1.00 59.22 411 TYR A C 1
ATOM 3261 O O . TYR A 1 411 ? -12.658 9.068 -13.259 1.00 59.22 411 TYR A O 1
ATOM 3269 N N . TYR A 1 412 ? -11.782 8.884 -11.200 1.00 60.66 412 TYR A N 1
ATOM 3270 C CA . TYR A 1 412 ? -12.642 9.915 -10.608 1.00 60.66 412 TYR A CA 1
ATOM 3271 C C . TYR A 1 412 ? -12.220 11.320 -11.058 1.00 60.66 412 TYR A C 1
ATOM 3273 O O . TYR A 1 412 ? -13.028 12.249 -11.023 1.00 60.66 412 TYR A O 1
ATOM 3281 N N . ASP A 1 413 ? -10.973 11.484 -11.494 1.00 74.12 413 ASP A N 1
ATOM 3282 C CA . ASP A 1 413 ? -10.535 12.652 -12.241 1.00 74.12 413 ASP A CA 1
ATOM 3283 C C . ASP A 1 413 ? -10.836 12.482 -13.739 1.00 74.12 413 ASP A C 1
ATOM 3285 O O . ASP A 1 413 ? -10.580 11.433 -14.324 1.00 74.12 413 ASP A O 1
ATOM 3289 N N . VAL A 1 414 ? -11.394 13.520 -14.355 1.00 88.94 414 VAL A N 1
ATOM 3290 C CA . VAL A 1 414 ? -11.652 13.596 -15.803 1.00 88.94 414 VAL A CA 1
ATOM 3291 C C . VAL A 1 414 ? -10.924 14.782 -16.443 1.00 88.94 414 VAL A C 1
ATOM 3293 O O . VAL A 1 414 ? -11.009 14.971 -17.655 1.00 88.94 414 VAL A O 1
ATOM 3296 N N . ASP A 1 415 ? -10.174 15.556 -15.655 1.00 89.50 415 ASP A N 1
ATOM 3297 C CA . ASP A 1 415 ? -9.431 16.733 -16.091 1.00 89.50 415 ASP A CA 1
ATOM 3298 C C . ASP A 1 415 ? -8.376 16.485 -17.189 1.00 89.50 415 ASP A C 1
ATOM 3300 O O . ASP A 1 415 ? -8.224 17.388 -18.021 1.00 89.50 415 ASP A O 1
ATOM 3304 N N . PRO A 1 416 ? -7.667 15.335 -17.276 1.00 89.56 416 PRO A N 1
ATOM 3305 C CA . PRO A 1 416 ? -6.692 15.106 -18.349 1.00 89.56 416 PRO A CA 1
ATOM 3306 C C . PRO A 1 416 ? -7.319 14.711 -19.699 1.00 89.56 416 PRO A C 1
ATOM 3308 O O . PRO A 1 416 ? -6.589 14.576 -20.679 1.00 89.56 416 PRO A O 1
ATOM 3311 N N . PHE A 1 417 ? -8.647 14.564 -19.795 1.00 92.75 417 PHE A N 1
ATOM 3312 C CA . PHE A 1 417 ? -9.328 14.088 -21.005 1.00 92.75 417 PHE A CA 1
ATOM 3313 C C . PHE A 1 417 ? -10.133 15.177 -21.736 1.00 92.75 417 PHE A C 1
ATOM 3315 O O . PHE A 1 417 ? -10.792 16.029 -21.130 1.00 92.75 417 PHE A O 1
ATOM 3322 N N . LEU A 1 418 ? -10.138 15.086 -23.066 1.00 94.62 418 LEU A N 1
ATOM 3323 C CA . LEU A 1 418 ? -11.164 15.655 -23.943 1.00 94.62 418 LEU A CA 1
ATOM 3324 C C . LEU A 1 418 ? -12.168 14.563 -24.324 1.00 94.62 418 LEU A C 1
ATOM 3326 O O . LEU A 1 418 ? -11.794 13.404 -24.515 1.00 94.62 418 LEU A O 1
ATOM 3330 N N . PHE A 1 419 ? -13.436 14.936 -24.474 1.00 97.00 419 PHE A N 1
ATOM 3331 C CA . PHE A 1 419 ? -14.525 14.047 -24.875 1.00 97.00 419 PHE A CA 1
ATOM 3332 C C . PHE A 1 419 ? -15.174 14.587 -26.151 1.00 97.00 419 PHE A C 1
ATOM 3334 O O . PHE A 1 419 ? -15.632 15.726 -26.176 1.00 97.00 419 PHE A O 1
ATOM 3341 N N . TYR A 1 420 ? -15.240 13.761 -27.191 1.00 97.69 420 TYR A N 1
ATOM 3342 C CA . TYR A 1 420 ? -15.823 14.082 -28.491 1.00 97.69 420 TYR A CA 1
ATOM 3343 C C . TYR A 1 420 ? -17.138 13.318 -28.646 1.00 97.69 420 TYR A C 1
ATOM 3345 O O . TYR A 1 420 ? -17.153 12.125 -28.963 1.00 97.69 420 TYR A O 1
ATOM 3353 N N . VAL A 1 421 ? -18.250 13.991 -28.348 1.00 97.88 421 VAL A N 1
ATOM 3354 C CA . VAL A 1 421 ? -19.589 13.390 -28.258 1.00 97.88 421 VAL A CA 1
ATOM 3355 C C . VAL A 1 421 ? -20.346 13.584 -29.567 1.00 97.88 421 VAL A C 1
ATOM 3357 O O . VAL A 1 421 ? -20.668 14.711 -29.939 1.00 97.88 421 VAL A O 1
ATOM 3360 N N . MET A 1 422 ? -20.662 12.480 -30.243 1.00 97.44 422 MET A N 1
ATOM 3361 C CA . MET A 1 422 ? -21.453 12.458 -31.471 1.00 97.44 422 MET A CA 1
ATOM 3362 C C . MET A 1 422 ? -22.948 12.373 -31.146 1.00 97.44 422 MET A C 1
ATOM 3364 O O . MET A 1 422 ? -23.388 11.560 -30.324 1.00 97.44 422 MET A O 1
ATOM 3368 N N . THR A 1 423 ? -23.740 13.188 -31.833 1.00 96.62 423 THR A N 1
ATOM 3369 C CA . THR A 1 423 ? -25.174 13.364 -31.582 1.00 96.62 423 THR A CA 1
ATOM 3370 C C . THR A 1 423 ? -25.999 13.348 -32.867 1.00 96.62 423 THR A C 1
ATOM 3372 O O . THR A 1 423 ? -25.496 13.706 -33.931 1.00 96.62 423 THR A O 1
ATOM 3375 N N . SER A 1 424 ? -27.274 12.968 -32.764 1.00 94.00 424 SER A N 1
ATOM 3376 C CA . SER A 1 424 ? -28.304 13.189 -33.791 1.00 94.00 424 SER A CA 1
ATOM 3377 C C . SER A 1 424 ? -29.182 14.368 -33.385 1.00 94.00 424 SER A C 1
ATOM 3379 O O . SER A 1 424 ? -29.630 14.430 -32.236 1.00 94.00 424 SER A O 1
ATOM 3381 N N . ARG A 1 425 ? -29.470 15.272 -34.321 1.00 90.38 425 ARG A N 1
ATOM 3382 C CA . ARG A 1 425 ? -30.310 16.454 -34.080 1.00 90.38 425 ARG A CA 1
ATOM 3383 C C . ARG A 1 425 ? -31.801 16.119 -34.242 1.00 90.38 425 ARG A C 1
ATOM 3385 O O . ARG A 1 425 ? -32.168 15.353 -35.129 1.00 90.38 425 ARG A O 1
ATOM 3392 N N . SER A 1 426 ? -32.644 16.701 -33.394 1.00 88.75 426 SER A N 1
ATOM 3393 C CA . SER A 1 426 ? -34.109 16.729 -33.507 1.00 88.75 426 SER A CA 1
ATOM 3394 C C . SER A 1 426 ? -34.641 18.087 -33.031 1.00 88.75 426 SER A C 1
ATOM 3396 O O . SER A 1 426 ? -33.889 18.876 -32.454 1.00 88.75 426 SER A O 1
ATOM 3398 N N . ASP A 1 427 ? -35.943 18.330 -33.177 1.00 83.62 427 ASP A N 1
ATOM 3399 C CA . ASP A 1 427 ? -36.621 19.542 -32.677 1.00 83.62 427 ASP A CA 1
ATOM 3400 C C . ASP A 1 427 ? -36.525 19.711 -31.145 1.00 83.62 427 ASP A C 1
ATOM 3402 O O . ASP A 1 427 ? -36.805 20.782 -30.611 1.00 83.62 427 ASP A O 1
ATOM 3406 N N . LYS A 1 428 ? -36.129 18.652 -30.420 1.00 83.00 428 LYS A N 1
ATOM 3407 C CA . LYS A 1 428 ? -35.916 18.649 -28.961 1.00 83.00 428 LYS A CA 1
ATOM 3408 C C . LYS A 1 428 ? -34.446 18.813 -28.549 1.00 83.00 428 LYS A C 1
ATOM 3410 O O . LYS A 1 428 ? -34.173 18.845 -27.348 1.00 83.00 428 LYS A O 1
ATOM 3415 N N . GLY A 1 429 ? -33.518 18.883 -29.509 1.00 89.44 429 GLY A N 1
ATOM 3416 C CA . GLY A 1 429 ? -32.084 19.062 -29.272 1.00 89.44 429 GLY A CA 1
ATOM 3417 C C . GLY A 1 429 ? -31.184 17.986 -29.894 1.00 89.44 429 GLY A C 1
ATOM 3418 O O . GLY A 1 429 ? -31.559 17.266 -30.818 1.00 89.44 429 GLY A O 1
ATOM 3419 N N . CYS A 1 430 ? -29.956 17.891 -29.386 1.00 93.12 430 CYS A N 1
ATOM 3420 C CA . CYS A 1 430 ? -28.910 16.978 -29.847 1.00 93.12 430 CYS A CA 1
ATOM 3421 C C . CYS A 1 430 ? -28.825 15.745 -28.932 1.00 93.12 430 CYS A C 1
ATOM 3423 O O . CYS A 1 430 ? -28.295 15.818 -27.823 1.00 93.12 430 CYS A O 1
ATOM 3425 N N . HIS A 1 431 ? -29.331 14.608 -29.408 1.00 93.94 431 HIS A N 1
ATOM 3426 C CA . HIS A 1 431 ? -29.383 13.339 -28.677 1.00 93.94 431 HIS A CA 1
ATOM 3427 C C . HIS A 1 431 ? -28.085 12.546 -28.857 1.00 93.94 431 HIS A C 1
ATOM 3429 O O . HIS A 1 431 ? -27.630 12.365 -29.986 1.00 93.94 431 HIS A O 1
ATOM 3435 N N . ILE A 1 432 ? -27.498 12.035 -27.773 1.00 95.69 432 ILE A N 1
ATOM 3436 C CA . ILE A 1 432 ? -26.216 11.310 -27.812 1.00 95.69 432 ILE A CA 1
ATOM 3437 C C . ILE A 1 432 ? -26.358 9.968 -28.543 1.00 95.69 432 ILE A C 1
ATOM 3439 O O . ILE A 1 432 ? -27.211 9.150 -28.199 1.00 95.69 432 ILE A O 1
ATOM 3443 N N . ILE A 1 433 ? -25.472 9.726 -29.513 1.00 95.56 433 ILE A N 1
ATOM 3444 C CA . ILE A 1 433 ? -25.336 8.454 -30.243 1.00 95.56 433 ILE A CA 1
ATOM 3445 C C . ILE A 1 433 ? -24.193 7.615 -29.656 1.00 95.56 433 ILE A C 1
ATOM 3447 O O . ILE A 1 433 ? -24.278 6.391 -29.526 1.00 95.56 433 ILE A O 1
ATOM 3451 N N . GLY A 1 434 ? -23.097 8.291 -29.323 1.00 95.75 434 GLY A N 1
ATOM 3452 C CA . GLY A 1 434 ? -21.843 7.700 -28.887 1.00 95.75 434 GLY A CA 1
ATOM 3453 C C . GLY A 1 434 ? -20.772 8.774 -28.736 1.00 95.75 434 GLY A C 1
ATOM 3454 O O . GLY A 1 434 ? -21.027 9.954 -28.978 1.00 95.75 434 GLY A O 1
ATOM 3455 N N . TYR A 1 435 ? -19.574 8.380 -28.332 1.00 97.25 435 TYR A N 1
ATOM 3456 C CA . TYR A 1 435 ? -18.456 9.299 -28.146 1.00 97.25 435 TYR A CA 1
ATOM 3457 C C . TYR A 1 435 ? -17.117 8.567 -28.247 1.00 97.25 435 TYR A C 1
ATOM 3459 O O . TYR A 1 435 ? -17.065 7.333 -28.199 1.00 97.25 435 TYR A O 1
ATOM 3467 N N . PHE A 1 436 ? -16.037 9.338 -28.310 1.00 96.56 436 PHE A N 1
ATOM 3468 C CA . PHE A 1 436 ? -14.732 8.882 -27.840 1.00 96.56 436 PHE A CA 1
ATOM 3469 C C . PHE A 1 436 ? -14.103 9.912 -26.895 1.00 96.56 436 PHE A C 1
ATOM 3471 O O . PHE A 1 436 ? -14.467 11.088 -26.919 1.00 96.56 436 PHE A O 1
ATOM 3478 N N . SER A 1 437 ? -13.174 9.483 -26.044 1.00 94.94 437 SER A N 1
ATOM 3479 C CA . SER A 1 437 ? -12.305 10.374 -25.271 1.00 94.94 437 SER A CA 1
ATOM 3480 C C . SER A 1 437 ? -10.848 10.205 -25.678 1.00 94.94 437 SER A C 1
ATOM 3482 O O . SER A 1 437 ? -10.420 9.103 -26.027 1.00 94.94 437 SER A O 1
ATOM 3484 N N . LYS A 1 438 ? -10.096 11.300 -25.601 1.00 92.25 438 LYS A N 1
ATOM 3485 C CA . LYS A 1 438 ? -8.671 11.400 -25.930 1.00 92.25 438 LYS A CA 1
ATOM 3486 C C . LYS A 1 438 ? -7.956 12.105 -24.779 1.00 92.25 438 LYS A C 1
ATOM 3488 O O . LYS A 1 438 ? -8.499 13.059 -24.219 1.00 92.25 438 LYS A O 1
ATOM 3493 N N . GLU A 1 439 ? -6.766 11.649 -24.418 1.00 90.50 439 GLU A N 1
ATOM 3494 C CA . GLU A 1 439 ? -5.914 12.356 -23.458 1.00 90.50 439 GLU A CA 1
ATOM 3495 C C . GLU A 1 439 ? -5.402 13.669 -24.062 1.00 90.50 439 GLU A C 1
ATOM 3497 O O . GLU A 1 439 ? -5.111 13.754 -25.256 1.00 90.50 439 GLU A O 1
ATOM 3502 N N . LYS A 1 440 ? -5.280 14.710 -23.238 1.00 89.12 440 LYS A N 1
ATOM 3503 C CA . LYS A 1 440 ? -4.725 16.004 -23.666 1.00 89.12 440 LYS A CA 1
ATOM 3504 C C . LYS A 1 440 ? -3.249 15.894 -24.047 1.00 89.12 440 LYS A C 1
ATOM 3506 O O . LYS A 1 440 ? -2.811 16.523 -25.007 1.00 89.12 440 LYS A O 1
ATOM 3511 N N . GLU A 1 441 ? -2.514 15.066 -23.311 1.00 81.75 441 GLU A N 1
ATOM 3512 C CA . GLU A 1 441 ? -1.127 14.683 -23.559 1.00 81.75 441 GLU A CA 1
ATOM 3513 C C . GLU A 1 441 ? -1.039 13.171 -23.295 1.00 81.75 441 GLU A C 1
ATOM 3515 O O . GLU A 1 441 ? -1.170 12.750 -22.151 1.00 81.75 441 GLU A O 1
ATOM 3520 N N . SER A 1 442 ? -0.898 12.359 -24.352 1.00 81.25 442 SER A N 1
ATOM 3521 C CA . SER A 1 442 ? -0.766 10.895 -24.260 1.00 81.25 442 SER A CA 1
ATOM 3522 C C . SER A 1 442 ? 0.686 10.498 -24.499 1.00 81.25 442 SER A C 1
ATOM 3524 O O . SER A 1 442 ? 1.257 10.895 -25.519 1.00 81.25 442 SER A O 1
ATOM 3526 N N . ALA A 1 443 ? 1.282 9.731 -23.584 1.00 74.38 443 ALA A N 1
ATOM 3527 C CA . ALA A 1 443 ? 2.698 9.354 -23.653 1.00 74.38 443 ALA A CA 1
ATOM 3528 C C . ALA A 1 443 ? 3.008 8.448 -24.859 1.00 74.38 443 ALA A C 1
ATOM 3530 O O . ALA A 1 443 ? 3.985 8.678 -25.568 1.00 74.38 443 ALA A O 1
ATOM 3531 N N . ASP A 1 444 ? 2.124 7.487 -25.137 1.00 76.44 444 ASP A N 1
ATOM 3532 C CA . ASP A 1 444 ? 2.228 6.547 -26.263 1.00 76.44 444 ASP A CA 1
ATOM 3533 C C . ASP A 1 444 ? 1.658 7.116 -27.582 1.00 76.44 444 ASP A C 1
ATOM 3535 O O . ASP A 1 444 ? 1.644 6.444 -28.614 1.00 76.44 444 ASP A O 1
ATOM 3539 N N . GLY A 1 445 ? 1.152 8.356 -27.568 1.00 82.50 445 GLY A N 1
ATOM 3540 C CA . GLY A 1 445 ? 0.582 9.015 -28.746 1.00 82.50 445 GLY A CA 1
ATOM 3541 C C . GLY A 1 445 ? -0.813 8.526 -29.164 1.00 82.50 445 GLY A C 1
ATOM 3542 O O . GLY A 1 445 ? -1.201 8.725 -30.319 1.00 82.50 445 GLY A O 1
ATOM 3543 N N . TYR A 1 446 ? -1.590 7.905 -28.268 1.00 91.31 446 TYR A N 1
ATOM 3544 C CA . TYR A 1 446 ? -2.931 7.423 -28.611 1.00 91.31 446 TYR A CA 1
ATOM 3545 C C . TYR A 1 446 ? -3.886 8.570 -28.993 1.00 91.31 446 TYR A C 1
ATOM 3547 O O . TYR A 1 446 ? -3.948 9.614 -28.339 1.00 91.31 446 TYR A O 1
ATOM 3555 N N . ASN A 1 447 ? -4.682 8.373 -30.052 1.00 92.31 447 ASN A N 1
ATOM 3556 C CA . ASN A 1 447 ? -5.709 9.334 -30.478 1.00 92.31 447 ASN A CA 1
ATOM 3557 C C . ASN A 1 447 ? -7.109 9.022 -29.922 1.00 92.31 447 ASN A C 1
ATOM 3559 O O . ASN A 1 447 ? -7.987 9.887 -29.957 1.00 92.31 447 ASN A O 1
ATOM 3563 N N . VAL A 1 448 ? -7.296 7.822 -29.366 1.00 94.19 448 VAL A N 1
ATOM 3564 C CA . VAL A 1 448 ? -8.518 7.356 -28.702 1.00 94.19 448 VAL A CA 1
ATOM 3565 C C . VAL A 1 448 ? -8.133 6.535 -27.475 1.00 94.19 448 VAL A C 1
ATOM 3567 O O . VAL A 1 448 ? -7.557 5.464 -27.623 1.00 94.19 448 VAL A O 1
ATOM 3570 N N . ALA A 1 449 ? -8.508 7.005 -26.286 1.00 90.94 449 ALA A N 1
ATOM 3571 C CA . ALA A 1 449 ? -8.383 6.257 -25.031 1.00 90.94 449 ALA A CA 1
ATOM 3572 C C . ALA A 1 449 ? -9.609 5.355 -24.780 1.00 90.94 449 ALA A C 1
ATOM 3574 O O . ALA A 1 449 ? -9.540 4.231 -24.301 1.00 90.94 449 ALA A O 1
ATOM 3575 N N . CYS A 1 450 ? -10.799 5.843 -25.134 1.00 92.12 450 CYS A N 1
ATOM 3576 C CA . CYS A 1 450 ? -12.048 5.109 -24.939 1.00 92.12 450 CYS A CA 1
ATOM 3577 C C . CYS A 1 450 ? -13.046 5.500 -26.024 1.00 92.12 450 CYS A C 1
ATOM 3579 O O . CYS A 1 450 ? -13.179 6.682 -26.325 1.00 92.12 450 CYS A O 1
ATOM 3581 N N . ILE A 1 451 ? -13.780 4.535 -26.578 1.00 94.06 451 ILE A N 1
ATOM 3582 C CA . ILE A 1 451 ? -14.754 4.740 -27.657 1.00 94.06 451 ILE A CA 1
ATOM 3583 C C . ILE A 1 451 ? -16.000 3.885 -27.419 1.00 94.06 451 ILE A C 1
ATOM 3585 O O . ILE A 1 451 ? -15.901 2.707 -27.079 1.00 94.06 451 ILE A O 1
ATOM 3589 N N . LEU A 1 452 ? -17.186 4.475 -27.588 1.00 93.88 452 LEU A N 1
ATOM 3590 C CA . LEU A 1 452 ? -18.462 3.783 -27.404 1.00 93.88 452 LEU A CA 1
ATOM 3591 C C . LEU A 1 452 ? -19.527 4.301 -28.374 1.00 93.88 452 LEU A C 1
ATOM 3593 O O . LEU A 1 452 ? -19.813 5.494 -28.427 1.00 93.88 452 LEU A O 1
ATOM 3597 N N . THR A 1 453 ? -20.190 3.380 -29.075 1.00 94.50 453 THR A N 1
ATOM 3598 C CA . THR A 1 453 ? -21.521 3.608 -29.664 1.00 94.50 453 THR A CA 1
ATOM 3599 C C . THR A 1 453 ? -22.560 2.992 -28.731 1.00 94.50 453 THR A C 1
ATOM 3601 O O . THR A 1 453 ? -22.460 1.799 -28.428 1.00 94.50 453 THR A O 1
ATOM 3604 N N . LEU A 1 454 ? -23.545 3.774 -28.277 1.00 92.75 454 LEU A N 1
ATOM 3605 C CA . LEU A 1 454 ? -24.573 3.277 -27.353 1.00 92.75 454 LEU A CA 1
ATOM 3606 C C . LEU A 1 454 ? -25.387 2.140 -28.015 1.00 92.75 454 LEU A C 1
ATOM 3608 O O . LEU A 1 454 ? -25.610 2.201 -29.231 1.00 92.75 454 LEU A O 1
ATOM 3612 N N . PRO A 1 455 ? -25.830 1.101 -27.272 1.00 90.25 455 PRO A N 1
ATOM 3613 C CA . PRO A 1 455 ? -26.361 -0.140 -27.855 1.00 90.25 455 PRO A CA 1
ATOM 3614 C C . PRO A 1 455 ? -27.459 0.051 -28.911 1.00 90.25 455 PRO A C 1
ATOM 3616 O O . PRO A 1 455 ? -27.399 -0.547 -29.985 1.00 90.25 455 PRO A O 1
ATOM 3619 N N . GLN A 1 456 ? -28.407 0.959 -28.667 1.00 90.25 456 GLN A N 1
ATOM 3620 C CA . GLN A 1 456 ? -29.524 1.287 -29.560 1.00 90.25 456 GLN A CA 1
ATOM 3621 C C . GLN A 1 456 ? -29.106 1.918 -30.906 1.00 90.25 456 GLN A C 1
ATOM 3623 O O . GLN A 1 456 ? -29.923 2.021 -31.829 1.00 90.25 456 GLN A O 1
ATOM 3628 N N . TYR A 1 457 ? -27.841 2.324 -31.046 1.00 91.88 457 TYR A N 1
ATOM 3629 C CA . TYR A 1 457 ? -27.259 2.880 -32.271 1.00 91.88 457 TYR A CA 1
ATOM 3630 C C . TYR A 1 457 ? -26.164 2.002 -32.898 1.00 91.88 457 TYR A C 1
ATOM 3632 O O . TYR A 1 457 ? -25.639 2.339 -33.962 1.00 91.88 457 TYR A O 1
ATOM 3640 N N . GLN A 1 458 ? -25.836 0.856 -32.298 1.00 88.25 458 GLN A N 1
ATOM 3641 C CA . GLN A 1 458 ? -24.890 -0.090 -32.890 1.00 88.25 458 GLN A CA 1
ATOM 3642 C C . GLN A 1 458 ? -25.428 -0.682 -34.205 1.00 88.25 458 GLN A C 1
ATOM 3644 O O . GLN A 1 458 ? -26.610 -0.569 -34.533 1.00 88.25 458 GLN A O 1
ATOM 3649 N N . ARG A 1 459 ? -24.530 -1.268 -35.009 1.00 84.44 459 ARG A N 1
ATOM 3650 C CA . ARG A 1 459 ? -24.776 -1.797 -36.373 1.00 84.44 459 ARG A CA 1
ATOM 3651 C C . ARG A 1 459 ? -25.229 -0.764 -37.430 1.00 84.44 459 ARG A C 1
ATOM 3653 O O . ARG A 1 459 ? -25.080 -1.034 -38.614 1.00 84.44 459 ARG A O 1
ATOM 3660 N N . LYS A 1 460 ? -25.640 0.455 -37.053 1.00 88.19 460 LYS A N 1
ATOM 3661 C CA . LYS A 1 460 ? -26.043 1.564 -37.956 1.00 88.19 460 LYS A CA 1
ATOM 3662 C C . LYS A 1 460 ? -24.864 2.384 -38.529 1.00 88.19 460 LYS A C 1
ATOM 3664 O O . LYS A 1 460 ? -25.023 3.549 -38.878 1.00 88.19 460 LYS A O 1
ATOM 3669 N N . GLY A 1 461 ? -23.655 1.818 -38.571 1.00 87.69 461 GLY A N 1
ATOM 3670 C CA . GLY A 1 461 ? -22.439 2.467 -39.096 1.00 87.69 461 GLY A CA 1
ATOM 3671 C C . GLY A 1 461 ? -21.761 3.510 -38.189 1.00 87.69 461 GLY A C 1
ATOM 3672 O O . GLY A 1 461 ? -20.600 3.836 -38.421 1.00 87.69 461 GLY A O 1
ATOM 3673 N N . TYR A 1 462 ? -22.420 3.987 -37.127 1.00 92.12 462 TYR A N 1
ATOM 3674 C CA . TYR A 1 462 ? -21.919 5.063 -36.255 1.00 92.12 462 TYR A CA 1
ATOM 3675 C C . TYR A 1 462 ? -20.541 4.809 -35.615 1.00 92.12 462 TYR A C 1
ATOM 3677 O O . TYR A 1 462 ? -19.748 5.741 -35.515 1.00 92.12 462 TYR A O 1
ATOM 3685 N N . GLY A 1 463 ? -20.196 3.563 -35.272 1.00 91.31 463 GLY A N 1
ATOM 3686 C CA . GLY A 1 463 ? -18.852 3.227 -34.777 1.00 91.31 463 GLY A CA 1
ATOM 3687 C C . GLY A 1 463 ? -17.739 3.545 -35.785 1.00 91.31 463 GLY A C 1
ATOM 3688 O O . GLY A 1 463 ? -16.696 4.068 -35.404 1.00 91.31 463 GLY A O 1
ATOM 3689 N N . ARG A 1 464 ? -17.988 3.338 -37.089 1.00 91.06 464 ARG A N 1
ATOM 3690 C CA . ARG A 1 464 ? -17.047 3.707 -38.160 1.00 91.06 464 ARG A CA 1
ATOM 3691 C C . ARG A 1 464 ? -16.890 5.229 -38.273 1.00 91.06 464 ARG A C 1
ATOM 3693 O O . ARG A 1 464 ? -15.796 5.690 -38.569 1.00 91.06 464 ARG A O 1
ATOM 3700 N N . LEU A 1 465 ? -17.955 6.001 -38.030 1.00 93.38 465 LEU A N 1
ATOM 3701 C CA . LEU A 1 465 ? -17.897 7.469 -38.040 1.00 93.38 465 LEU A CA 1
ATOM 3702 C C . LEU A 1 465 ? -17.089 8.021 -36.859 1.00 93.38 465 LEU A C 1
ATOM 3704 O O . LEU A 1 465 ? -16.299 8.932 -37.066 1.00 93.38 465 LEU A O 1
ATOM 3708 N N . LEU A 1 466 ? -17.222 7.444 -35.658 1.00 95.81 466 LEU A N 1
ATOM 3709 C CA . LEU A 1 466 ? -16.389 7.811 -34.502 1.00 95.81 466 LEU A CA 1
ATOM 3710 C C . LEU A 1 466 ? -14.895 7.555 -34.780 1.00 95.81 466 LEU A C 1
ATOM 3712 O O . LEU A 1 466 ? -14.077 8.445 -34.560 1.00 95.81 466 LEU A O 1
ATOM 3716 N N . ILE A 1 467 ? -14.554 6.378 -35.325 1.00 95.81 467 ILE A N 1
ATOM 3717 C CA . ILE A 1 467 ? -13.172 6.034 -35.708 1.00 95.81 467 ILE A CA 1
ATOM 3718 C C . ILE A 1 467 ? -12.658 6.981 -36.804 1.00 95.81 467 ILE A C 1
ATOM 3720 O O . ILE A 1 467 ? -11.563 7.528 -36.669 1.00 95.81 467 ILE A O 1
ATOM 3724 N N . GLN A 1 468 ? -13.454 7.235 -37.852 1.00 94.75 468 GLN A N 1
ATOM 3725 C CA . GLN A 1 468 ? -13.081 8.179 -38.910 1.00 94.75 468 GLN A CA 1
ATOM 3726 C C . GLN A 1 468 ? -12.804 9.571 -38.326 1.00 94.75 468 GLN A C 1
ATOM 3728 O O . GLN A 1 468 ? -11.758 10.147 -38.605 1.00 94.75 468 GLN A O 1
ATOM 3733 N N . PHE A 1 469 ? -13.684 10.076 -37.458 1.00 96.31 469 PHE A N 1
ATOM 3734 C CA . PHE A 1 469 ? -13.530 11.396 -36.851 1.00 96.31 469 PHE A CA 1
ATOM 3735 C C . PHE A 1 469 ? -12.257 11.507 -35.994 1.00 96.31 469 PHE A C 1
ATOM 3737 O O . PHE A 1 469 ? -11.551 12.505 -36.096 1.00 96.31 469 PHE A O 1
ATOM 3744 N N . SER A 1 470 ? -11.894 10.477 -35.215 1.00 96.50 470 SER A N 1
ATOM 3745 C CA . SER A 1 470 ? -10.629 10.496 -34.454 1.00 96.50 470 SER A CA 1
ATOM 3746 C C . SER A 1 470 ? -9.379 10.575 -35.340 1.00 96.50 470 SER A C 1
ATOM 3748 O O . SER A 1 470 ? -8.417 11.253 -34.977 1.00 96.50 470 SER A O 1
ATOM 3750 N N . TYR A 1 471 ? -9.404 9.949 -36.522 1.00 95.81 471 TYR A N 1
ATOM 3751 C CA . TYR A 1 471 ? -8.308 10.035 -37.491 1.00 95.81 471 TYR A CA 1
ATOM 3752 C C . TYR A 1 471 ? -8.286 11.367 -38.251 1.00 95.81 471 TYR A C 1
ATOM 3754 O O . TYR A 1 471 ? -7.205 11.889 -38.515 1.00 95.81 471 TYR A O 1
ATOM 3762 N N . GLU A 1 472 ? -9.444 11.973 -38.525 1.00 95.12 472 GLU A N 1
ATOM 3763 C CA . GLU A 1 472 ? -9.506 13.334 -39.074 1.00 95.12 472 GLU A CA 1
ATOM 3764 C C . GLU A 1 472 ? -8.907 14.372 -38.110 1.00 95.12 472 GLU A C 1
ATOM 3766 O O . GLU A 1 472 ? -8.130 15.226 -38.538 1.00 95.12 472 GLU A O 1
ATOM 3771 N N . LEU A 1 473 ? -9.169 14.263 -36.799 1.00 94.44 473 LEU A N 1
ATOM 3772 C CA . LEU A 1 473 ? -8.512 15.124 -35.805 1.00 94.44 473 LEU A CA 1
ATOM 3773 C C . LEU A 1 473 ? -6.990 14.900 -35.766 1.00 94.44 473 LEU A C 1
ATOM 3775 O O . LEU A 1 473 ? -6.240 15.873 -35.753 1.00 94.44 473 LEU A O 1
ATOM 3779 N N . SER A 1 474 ? -6.516 13.646 -35.801 1.00 93.75 474 SER A N 1
ATOM 3780 C CA . SER A 1 474 ? -5.078 13.332 -35.913 1.00 93.75 474 SER A CA 1
ATOM 3781 C C . SER A 1 474 ? -4.439 13.961 -37.159 1.00 93.75 474 SER A C 1
ATOM 3783 O O . SER A 1 474 ? -3.364 14.558 -37.067 1.00 93.75 474 SER A O 1
ATOM 3785 N N . ARG A 1 475 ? -5.131 13.911 -38.305 1.00 92.88 475 ARG A N 1
ATOM 3786 C CA . ARG A 1 475 ? -4.686 14.536 -39.558 1.00 92.88 475 ARG A CA 1
ATOM 3787 C C . ARG A 1 475 ? -4.595 16.063 -39.450 1.00 92.88 475 ARG A C 1
ATOM 3789 O O . ARG A 1 475 ? -3.618 16.633 -39.926 1.00 92.88 475 ARG A O 1
ATOM 3796 N N . ILE A 1 476 ? -5.548 16.715 -38.779 1.00 92.81 476 ILE A N 1
ATOM 3797 C CA . ILE A 1 476 ? -5.522 18.169 -38.519 1.00 92.81 476 ILE A CA 1
ATOM 3798 C C . ILE A 1 476 ? -4.438 18.551 -37.487 1.00 92.81 476 ILE A C 1
ATOM 3800 O O . ILE A 1 476 ? -3.864 19.635 -37.575 1.00 92.81 476 ILE A O 1
ATOM 3804 N N . GLU A 1 477 ? -4.102 17.668 -36.540 1.00 89.75 477 GLU A N 1
ATOM 3805 C CA . GLU A 1 477 ? -2.958 17.845 -35.626 1.00 89.75 477 GLU A CA 1
ATOM 3806 C C . GLU A 1 477 ? -1.586 17.652 -36.294 1.00 89.75 477 GLU A C 1
ATOM 3808 O O . GLU A 1 477 ? -0.572 17.979 -35.677 1.00 89.75 477 GLU A O 1
ATOM 3813 N N . GLY A 1 478 ? -1.528 17.090 -37.508 1.00 89.44 478 GLY A N 1
ATOM 3814 C CA . GLY A 1 478 ? -0.271 16.668 -38.134 1.00 89.44 478 GLY A CA 1
ATOM 3815 C C . GLY A 1 478 ? 0.399 15.491 -37.411 1.00 89.44 478 GLY A C 1
ATOM 3816 O O . GLY A 1 478 ? 1.624 15.380 -37.429 1.00 89.44 478 GLY A O 1
ATOM 3817 N N . LYS A 1 479 ? -0.384 14.631 -36.744 1.00 90.75 479 LYS A N 1
ATOM 3818 C CA . LYS A 1 479 ? 0.107 13.498 -35.942 1.00 90.75 479 LYS A CA 1
ATOM 3819 C C . LYS A 1 479 ? -0.434 12.166 -36.450 1.00 90.75 479 LYS A C 1
ATOM 3821 O O . LYS A 1 479 ? -1.563 12.079 -36.921 1.00 90.75 479 LYS A O 1
ATOM 3826 N N . LEU A 1 480 ? 0.354 11.110 -36.272 1.00 93.06 480 LEU A N 1
ATOM 3827 C CA . LEU A 1 480 ? -0.113 9.731 -36.416 1.00 93.06 480 LEU A CA 1
ATOM 3828 C C . LEU A 1 480 ? -0.929 9.325 -35.178 1.00 93.06 480 LEU A C 1
ATOM 3830 O O . LEU A 1 480 ? -0.734 9.884 -34.099 1.00 93.06 480 LEU A O 1
ATOM 3834 N N . GLY A 1 481 ? -1.845 8.369 -35.331 1.00 90.25 481 GLY A N 1
ATOM 3835 C CA . GLY A 1 481 ? -2.740 7.924 -34.266 1.00 90.25 481 GLY A CA 1
ATOM 3836 C C . GLY A 1 481 ? -2.953 6.410 -34.214 1.00 90.25 481 GLY A C 1
ATOM 3837 O O . GLY A 1 481 ? -2.992 5.712 -35.230 1.00 90.25 481 GLY A O 1
ATOM 3838 N N . SER A 1 482 ? -3.143 5.921 -32.994 1.00 92.50 482 SER A N 1
ATOM 3839 C CA . SER A 1 482 ? -3.571 4.563 -32.647 1.00 92.50 482 SER A CA 1
ATOM 3840 C C . SER A 1 482 ? -4.611 4.663 -31.528 1.00 92.50 482 SER A C 1
ATOM 3842 O O . SER A 1 482 ? -4.505 5.572 -30.699 1.00 92.50 482 SER A O 1
ATOM 3844 N N . PRO A 1 483 ? -5.582 3.743 -31.433 1.00 92.75 483 PRO A N 1
ATOM 3845 C CA . PRO A 1 483 ? -6.335 3.566 -30.200 1.00 92.75 483 PRO A CA 1
ATOM 3846 C C . PRO A 1 483 ? -5.456 2.958 -29.097 1.00 92.75 483 PRO A C 1
ATOM 3848 O O . PRO A 1 483 ? -4.491 2.242 -29.393 1.00 92.75 483 PRO A O 1
ATOM 3851 N N . GLU A 1 484 ? -5.831 3.222 -27.847 1.00 86.06 484 GLU A N 1
ATOM 3852 C CA . GLU A 1 484 ? -5.331 2.555 -26.641 1.00 86.06 484 GLU A CA 1
ATOM 3853 C C . GLU A 1 484 ? -5.564 1.034 -26.726 1.00 86.06 484 GLU A C 1
ATOM 3855 O O . GLU A 1 484 ? -6.521 0.555 -27.348 1.00 86.06 484 GLU A O 1
ATOM 3860 N N . LYS A 1 485 ? -4.642 0.260 -26.145 1.00 84.12 485 LYS A N 1
ATOM 3861 C CA . LYS A 1 485 ? -4.563 -1.203 -26.267 1.00 84.12 485 LYS A CA 1
ATOM 3862 C C . LYS A 1 485 ? -4.530 -1.828 -24.857 1.00 84.12 485 LYS A C 1
ATOM 3864 O O . LYS A 1 485 ? -3.823 -1.301 -24.003 1.00 84.12 485 LYS A O 1
ATOM 3869 N N . PRO A 1 486 ? -5.234 -2.950 -24.597 1.00 78.25 486 PRO A N 1
ATOM 3870 C CA . PRO A 1 486 ? -5.930 -3.814 -25.553 1.00 78.25 486 PRO A CA 1
ATOM 3871 C C . PRO A 1 486 ? -7.299 -3.282 -26.009 1.00 78.25 486 PRO A C 1
ATOM 3873 O O . PRO A 1 486 ? -8.072 -2.729 -25.234 1.00 78.25 486 PRO A O 1
ATOM 3876 N N . LEU A 1 487 ? -7.628 -3.529 -27.280 1.00 75.94 487 LEU A N 1
ATOM 3877 C CA . LEU A 1 487 ? -8.971 -3.310 -27.821 1.00 75.94 487 LEU A CA 1
ATOM 3878 C C . LEU A 1 487 ? -9.926 -4.425 -27.366 1.00 75.94 487 LEU A C 1
ATOM 3880 O O . LEU A 1 487 ? -9.557 -5.597 -27.397 1.00 75.94 487 LEU A O 1
ATOM 3884 N N . SER A 1 488 ? -11.176 -4.079 -27.048 1.00 78.06 488 SER A N 1
ATOM 3885 C CA . SER A 1 488 ? -12.256 -5.068 -26.898 1.00 78.06 488 SER A CA 1
ATOM 3886 C C . SER A 1 488 ? -12.589 -5.733 -28.241 1.00 78.06 488 SER A C 1
ATOM 3888 O O . SER A 1 488 ? -12.377 -5.127 -29.294 1.00 78.06 488 SER A O 1
ATOM 3890 N N . ASP A 1 489 ? -13.160 -6.945 -28.233 1.00 72.38 489 ASP A N 1
ATOM 3891 C CA . ASP A 1 489 ? -13.431 -7.738 -29.452 1.00 72.38 489 ASP A CA 1
ATOM 3892 C C . ASP A 1 489 ? -14.160 -6.932 -30.548 1.00 72.38 489 ASP A C 1
ATOM 3894 O O . ASP A 1 489 ? -13.770 -6.915 -31.717 1.00 72.38 489 ASP A O 1
ATOM 3898 N N . LEU A 1 490 ? -15.209 -6.196 -30.158 1.00 78.25 490 LEU A N 1
ATOM 3899 C CA . LEU A 1 490 ? -15.999 -5.360 -31.068 1.00 78.25 490 LEU A CA 1
ATOM 3900 C C . LEU A 1 490 ? -15.213 -4.135 -31.569 1.00 78.25 490 LEU A C 1
ATOM 3902 O O . LEU A 1 490 ? -15.410 -3.700 -32.708 1.00 78.25 490 LEU A O 1
ATOM 3906 N N . GLY A 1 491 ? -14.318 -3.592 -30.739 1.00 84.62 491 GLY A N 1
ATOM 3907 C CA . GLY A 1 491 ? -13.378 -2.542 -31.123 1.00 84.62 491 GLY A CA 1
ATOM 3908 C C . GLY A 1 491 ? -12.369 -3.051 -32.150 1.00 84.62 491 GLY A C 1
ATOM 3909 O O . GLY A 1 491 ? -12.247 -2.459 -33.220 1.00 84.62 491 GLY A O 1
ATOM 3910 N N . LEU A 1 492 ? -11.721 -4.187 -31.880 1.00 82.94 492 LEU A N 1
ATOM 3911 C CA . LEU A 1 492 ? -10.730 -4.812 -32.759 1.00 82.94 492 LEU A CA 1
ATOM 3912 C C . LEU A 1 492 ? -11.301 -5.107 -34.153 1.00 82.94 492 LEU A C 1
ATOM 3914 O O . LEU A 1 492 ? -10.678 -4.750 -35.154 1.00 82.94 492 LEU A O 1
ATOM 3918 N N . LEU A 1 493 ? -12.506 -5.681 -34.232 1.00 83.31 493 LEU A N 1
ATOM 3919 C CA . LEU A 1 493 ? -13.206 -5.901 -35.504 1.00 83.31 493 LEU A CA 1
ATOM 3920 C C . LEU A 1 493 ? -13.512 -4.583 -36.236 1.00 83.31 493 LEU A C 1
ATOM 3922 O O . LEU A 1 493 ? -13.343 -4.493 -37.453 1.00 83.31 493 LEU A O 1
ATOM 3926 N N . SER A 1 494 ? -13.925 -3.543 -35.503 1.00 87.81 494 SER A N 1
ATOM 3927 C CA . SER A 1 494 ? -14.256 -2.232 -36.080 1.00 87.81 494 SER A CA 1
ATOM 3928 C C . SER A 1 494 ? -13.024 -1.496 -36.619 1.00 87.81 494 SER A C 1
ATOM 3930 O O . SER A 1 494 ? -13.080 -0.957 -37.726 1.00 87.81 494 SER A O 1
ATOM 3932 N N . TYR A 1 495 ? -11.908 -1.505 -35.881 1.00 91.75 495 TYR A N 1
ATOM 3933 C CA . TYR A 1 495 ? -10.641 -0.906 -36.315 1.00 91.75 495 TYR A CA 1
ATOM 3934 C C . TYR A 1 495 ? -10.009 -1.692 -37.469 1.00 91.75 495 TYR A C 1
ATOM 3936 O O . TYR A 1 495 ? -9.655 -1.075 -38.470 1.00 91.75 495 TYR A O 1
ATOM 3944 N N . ARG A 1 496 ? -9.969 -3.034 -37.417 1.00 87.12 496 ARG A N 1
ATOM 3945 C CA . ARG A 1 496 ? -9.491 -3.864 -38.543 1.00 87.12 496 ARG A CA 1
ATOM 3946 C C . ARG A 1 496 ? -10.292 -3.621 -39.822 1.00 87.12 496 ARG A C 1
ATOM 3948 O O . ARG A 1 496 ? -9.689 -3.449 -40.881 1.00 87.12 496 ARG A O 1
ATOM 3955 N N . GLN A 1 497 ? -11.628 -3.550 -39.740 1.00 87.06 497 GLN A N 1
ATOM 3956 C CA . GLN A 1 497 ? -12.448 -3.214 -40.909 1.00 87.06 497 GLN A CA 1
ATOM 3957 C C . GLN A 1 497 ? -12.153 -1.782 -41.394 1.00 87.06 497 GLN A C 1
ATOM 3959 O O . GLN A 1 497 ? -11.989 -1.573 -42.593 1.00 87.06 497 GLN A O 1
ATOM 3964 N N . TYR A 1 498 ? -12.048 -0.796 -40.496 1.00 91.75 498 TYR A N 1
ATOM 3965 C CA . TYR A 1 498 ? -11.749 0.587 -40.879 1.00 91.75 498 TYR A CA 1
ATOM 3966 C C . TYR A 1 498 ? -10.374 0.731 -41.550 1.00 91.75 498 TYR A C 1
ATOM 3968 O O . TYR A 1 498 ? -10.295 1.273 -42.653 1.00 91.75 498 TYR A O 1
ATOM 3976 N N . TRP A 1 499 ? -9.301 0.240 -40.927 1.00 94.19 499 TRP A N 1
ATOM 3977 C CA . TRP A 1 499 ? -7.950 0.312 -41.484 1.00 94.19 499 TRP A CA 1
ATOM 3978 C C . TRP A 1 499 ? -7.867 -0.428 -42.818 1.00 94.19 499 TRP A C 1
ATOM 3980 O O . TRP A 1 499 ? -7.450 0.168 -43.808 1.00 94.19 499 TRP A O 1
ATOM 3990 N N . GLY A 1 500 ? -8.352 -1.673 -42.883 1.00 90.44 500 GLY A N 1
ATOM 3991 C CA . GLY A 1 500 ? -8.298 -2.480 -44.102 1.00 90.44 500 GLY A CA 1
ATOM 3992 C C . GLY A 1 500 ? -9.053 -1.863 -45.280 1.00 90.44 500 GLY A C 1
ATOM 3993 O O . GLY A 1 500 ? -8.563 -1.900 -46.406 1.00 90.44 500 GLY A O 1
ATOM 3994 N N . GLU A 1 501 ? -10.208 -1.232 -45.036 1.00 88.12 501 GLU A N 1
ATOM 3995 C CA . GLU A 1 501 ? -10.954 -0.527 -46.083 1.00 88.12 501 GLU A CA 1
ATOM 3996 C C . GLU A 1 501 ? -10.219 0.711 -46.630 1.00 88.12 501 GLU A C 1
ATOM 3998 O O . GLU A 1 501 ? -10.243 0.931 -47.841 1.00 88.12 501 GLU A O 1
ATOM 4003 N N . ASN A 1 502 ? -9.593 1.524 -45.768 1.00 91.31 502 ASN A N 1
ATOM 4004 C CA . ASN A 1 502 ? -8.925 2.765 -46.191 1.00 91.31 502 ASN A CA 1
ATOM 4005 C C . ASN A 1 502 ? -7.526 2.506 -46.780 1.00 91.31 502 ASN A C 1
ATOM 4007 O O . ASN A 1 502 ? -7.156 3.133 -47.770 1.00 91.31 502 ASN A O 1
ATOM 4011 N N . ILE A 1 503 ? -6.772 1.556 -46.213 1.00 92.88 503 ILE A N 1
ATOM 4012 C CA . ILE A 1 503 ? -5.466 1.123 -46.732 1.00 92.88 503 ILE A CA 1
ATOM 4013 C C . ILE A 1 503 ? -5.633 0.522 -48.135 1.00 92.88 503 ILE A C 1
ATOM 4015 O O . ILE A 1 503 ? -4.889 0.889 -49.042 1.00 92.88 503 ILE A O 1
ATOM 4019 N N . LEU A 1 504 ? -6.649 -0.326 -48.351 1.00 90.25 504 LEU A N 1
ATOM 4020 C CA . LEU A 1 504 ? -6.922 -0.900 -49.672 1.00 90.25 504 LEU A CA 1
ATOM 4021 C C . LEU A 1 504 ? -7.317 0.164 -50.708 1.00 90.25 504 LEU A C 1
ATOM 4023 O O . LEU A 1 504 ? -6.770 0.144 -51.806 1.00 90.25 504 LEU A O 1
ATOM 4027 N N . ASP A 1 505 ? -8.216 1.102 -50.386 1.00 88.50 505 ASP A N 1
ATOM 4028 C CA . ASP A 1 505 ? -8.581 2.170 -51.335 1.00 88.50 505 ASP A CA 1
ATOM 4029 C C . ASP A 1 505 ? -7.379 3.057 -51.702 1.00 88.50 505 ASP A C 1
ATOM 4031 O O . ASP A 1 505 ? -7.231 3.425 -52.867 1.00 88.50 505 ASP A O 1
ATOM 4035 N N . LEU A 1 506 ? -6.499 3.362 -50.740 1.00 90.75 506 LEU A N 1
ATOM 4036 C CA . LEU A 1 506 ? -5.298 4.159 -50.990 1.00 90.75 506 LEU A CA 1
ATOM 4037 C C . LEU A 1 506 ? -4.289 3.420 -51.887 1.00 90.75 506 LEU A C 1
ATOM 4039 O O . LEU A 1 506 ? -3.777 4.008 -52.838 1.00 90.75 506 LEU A O 1
ATOM 4043 N N . ILE A 1 507 ? -4.018 2.137 -51.618 1.00 89.69 507 ILE A N 1
ATOM 4044 C CA . ILE A 1 507 ? -3.079 1.330 -52.418 1.00 89.69 507 ILE A CA 1
ATOM 4045 C C . ILE A 1 507 ? -3.637 1.068 -53.824 1.00 89.69 507 ILE A C 1
ATOM 4047 O O . ILE A 1 507 ? -2.883 1.152 -54.790 1.00 89.69 507 ILE A O 1
ATOM 4051 N N . VAL A 1 508 ? -4.946 0.821 -53.966 1.00 87.56 508 VAL A N 1
ATOM 4052 C CA . VAL A 1 508 ? -5.597 0.733 -55.287 1.00 87.56 508 VAL A CA 1
ATOM 4053 C C . VAL A 1 508 ? -5.432 2.047 -56.050 1.00 87.56 508 VAL A C 1
ATOM 4055 O O . VAL A 1 508 ? -5.019 2.012 -57.202 1.00 87.56 508 VAL A O 1
ATOM 4058 N N . GLY A 1 509 ? -5.638 3.199 -55.403 1.00 86.94 509 GLY A N 1
ATOM 4059 C CA . GLY A 1 509 ? -5.416 4.501 -56.035 1.00 86.94 509 GLY A CA 1
ATOM 4060 C C . GLY A 1 509 ? -3.962 4.741 -56.471 1.00 86.94 509 GLY A C 1
ATOM 4061 O O . GLY A 1 509 ? -3.742 5.334 -57.522 1.00 86.94 509 GLY A O 1
ATOM 4062 N N . TYR A 1 510 ? -2.966 4.279 -55.704 1.00 88.12 510 TYR A N 1
ATOM 4063 C CA . TYR A 1 510 ? -1.558 4.303 -56.132 1.00 88.12 510 TYR A CA 1
ATOM 4064 C C . TYR A 1 510 ? -1.317 3.383 -57.344 1.00 88.12 510 TYR A C 1
ATOM 4066 O O . TYR A 1 510 ? -0.701 3.802 -58.323 1.00 88.12 510 TYR A O 1
ATOM 4074 N N . ASN A 1 511 ? -1.869 2.166 -57.327 1.00 85.12 511 ASN A N 1
ATOM 4075 C CA . ASN A 1 511 ? -1.771 1.199 -58.425 1.00 85.12 511 ASN A CA 1
ATOM 4076 C C . ASN A 1 511 ? -2.453 1.701 -59.716 1.00 85.12 511 ASN A C 1
ATOM 4078 O O . ASN A 1 511 ? -1.938 1.482 -60.806 1.00 85.12 511 ASN A O 1
ATOM 4082 N N . GLU A 1 512 ? -3.586 2.402 -59.611 1.00 86.31 512 GLU A N 1
ATOM 4083 C CA . GLU A 1 512 ? -4.279 3.059 -60.735 1.00 86.31 512 GLU A CA 1
ATOM 4084 C C . GLU A 1 512 ? -3.447 4.184 -61.389 1.00 86.31 512 GLU A C 1
ATOM 4086 O O . GLU A 1 512 ? -3.748 4.584 -62.513 1.00 86.31 512 GLU A O 1
ATOM 4091 N N . ARG A 1 513 ? -2.393 4.678 -60.718 1.00 88.62 513 ARG A N 1
ATOM 4092 C CA . ARG A 1 513 ? -1.456 5.700 -61.226 1.00 88.62 513 ARG A CA 1
ATOM 4093 C C . ARG A 1 513 ? -0.044 5.167 -61.529 1.00 88.62 513 ARG A C 1
ATOM 4095 O O . ARG A 1 513 ? 0.829 5.963 -61.855 1.00 88.62 513 ARG A O 1
ATOM 4102 N N . ASP A 1 514 ? 0.182 3.854 -61.410 1.00 84.94 514 ASP A N 1
ATOM 4103 C CA . ASP A 1 514 ? 1.511 3.202 -61.461 1.00 84.94 514 ASP A CA 1
ATOM 4104 C C . ASP A 1 514 ? 2.538 3.799 -60.462 1.00 84.94 514 ASP A C 1
ATOM 4106 O O . ASP A 1 514 ? 3.753 3.811 -60.669 1.00 84.94 514 ASP A O 1
ATOM 4110 N N . GLU A 1 515 ? 2.042 4.322 -59.336 1.00 86.44 515 GLU A N 1
ATOM 4111 C CA . GLU A 1 515 ? 2.853 4.956 -58.296 1.00 86.44 515 GLU A CA 1
ATOM 4112 C C . GLU A 1 515 ? 3.316 3.941 -57.239 1.00 86.44 515 GLU A C 1
ATOM 4114 O O . GLU A 1 515 ? 2.532 3.169 -56.681 1.00 86.44 515 GLU A O 1
ATOM 4119 N N . LYS A 1 516 ? 4.608 3.982 -56.890 1.00 82.81 516 LYS A N 1
ATOM 4120 C CA . LYS A 1 516 ? 5.167 3.189 -55.783 1.00 82.81 516 LYS A CA 1
ATOM 4121 C C . LYS A 1 516 ? 4.876 3.858 -54.440 1.00 82.81 516 LYS A C 1
ATOM 4123 O O . LYS A 1 516 ? 5.059 5.061 -54.292 1.00 82.81 516 LYS A O 1
ATOM 4128 N N . THR A 1 517 ? 4.505 3.058 -53.442 1.00 87.12 517 THR A N 1
ATOM 4129 C CA . THR A 1 517 ? 4.206 3.515 -52.076 1.00 87.12 517 THR A CA 1
ATOM 4130 C C . THR A 1 517 ? 4.918 2.656 -51.026 1.00 87.12 517 THR A C 1
ATOM 4132 O O . THR A 1 517 ? 5.326 1.529 -51.315 1.00 87.12 517 THR A O 1
ATOM 4135 N N . THR A 1 518 ? 5.076 3.185 -49.812 1.00 89.69 518 THR A N 1
ATOM 4136 C CA . THR A 1 518 ? 5.702 2.507 -48.662 1.00 89.69 518 THR A CA 1
ATOM 4137 C C . THR A 1 518 ? 4.762 2.501 -47.452 1.00 89.69 518 THR A C 1
ATOM 4139 O O . THR A 1 518 ? 3.726 3.171 -47.455 1.00 89.69 518 THR A O 1
ATOM 4142 N N . ILE A 1 519 ? 5.110 1.758 -46.395 1.00 90.06 519 ILE A N 1
ATOM 4143 C CA . ILE A 1 519 ? 4.306 1.702 -45.161 1.00 90.06 519 ILE A CA 1
ATOM 4144 C C . ILE A 1 519 ? 4.252 3.086 -44.497 1.00 90.06 519 ILE A C 1
ATOM 4146 O O . ILE A 1 519 ? 3.193 3.501 -44.031 1.00 90.06 519 ILE A O 1
ATOM 4150 N N . GLU A 1 520 ? 5.352 3.837 -44.533 1.00 90.25 520 GLU A N 1
ATOM 4151 C CA . GLU A 1 520 ? 5.477 5.197 -43.995 1.00 90.25 520 GLU A CA 1
ATOM 4152 C C . GLU A 1 520 ? 4.598 6.183 -44.777 1.00 90.25 520 GLU A C 1
ATOM 4154 O O . GLU A 1 520 ? 3.892 6.989 -44.173 1.00 90.25 520 GLU A O 1
ATOM 4159 N N . ALA A 1 521 ? 4.571 6.073 -46.112 1.00 89.62 521 ALA A N 1
ATOM 4160 C CA . ALA A 1 521 ? 3.712 6.894 -46.965 1.00 89.62 521 ALA A CA 1
ATOM 4161 C C . ALA A 1 521 ? 2.216 6.633 -46.700 1.00 89.62 521 ALA A C 1
ATOM 4163 O O . ALA A 1 521 ? 1.433 7.579 -46.591 1.00 89.62 521 ALA A O 1
ATOM 4164 N N . ILE A 1 522 ? 1.818 5.364 -46.539 1.00 92.31 522 ILE A N 1
ATOM 4165 C CA . ILE A 1 522 ? 0.448 4.971 -46.160 1.00 92.31 522 ILE A CA 1
ATOM 4166 C C . ILE A 1 522 ? 0.103 5.488 -44.752 1.00 92.31 522 ILE A C 1
ATOM 4168 O O . ILE A 1 522 ? -0.972 6.056 -44.550 1.00 92.31 522 ILE A O 1
ATOM 4172 N N . SER A 1 523 ? 1.030 5.338 -43.800 1.00 94.38 523 SER A N 1
ATOM 4173 C CA . SER A 1 523 ? 0.931 5.834 -42.420 1.00 94.38 523 SER A CA 1
ATOM 4174 C C . SER A 1 523 ? 0.653 7.340 -42.383 1.00 94.38 523 SER A C 1
ATOM 4176 O O . SER A 1 523 ? -0.358 7.772 -41.824 1.00 94.38 523 SER A O 1
ATOM 4178 N N . THR A 1 524 ? 1.481 8.144 -43.059 1.00 92.62 524 THR A N 1
ATOM 4179 C CA . THR A 1 524 ? 1.318 9.605 -43.131 1.00 92.62 524 THR A CA 1
ATOM 4180 C C . THR A 1 524 ? 0.036 10.015 -43.856 1.00 92.62 524 THR A C 1
ATOM 4182 O O . THR A 1 524 ? -0.661 10.912 -43.384 1.00 92.62 524 THR A O 1
ATOM 4185 N N . ALA A 1 525 ? -0.323 9.356 -44.963 1.00 91.56 525 ALA A N 1
ATOM 4186 C CA . ALA A 1 525 ? -1.521 9.696 -45.737 1.00 91.56 525 ALA A CA 1
ATOM 4187 C C . ALA A 1 525 ? -2.841 9.429 -44.986 1.00 91.56 525 ALA A C 1
ATOM 4189 O O . ALA A 1 525 ? -3.822 10.148 -45.194 1.00 91.56 525 ALA A O 1
ATOM 4190 N N . LEU A 1 526 ? -2.873 8.412 -44.116 1.00 93.56 526 LEU A N 1
ATOM 4191 C CA . LEU A 1 526 ? -4.063 8.009 -43.351 1.00 93.56 526 LEU A CA 1
ATOM 4192 C C . LEU A 1 526 ? -4.033 8.439 -41.872 1.00 93.56 526 LEU A C 1
ATOM 4194 O O . LEU A 1 526 ? -5.008 8.206 -41.158 1.00 93.56 526 LEU A O 1
ATOM 4198 N N . ALA A 1 527 ? -2.935 9.049 -41.414 1.00 94.62 527 ALA A N 1
ATOM 4199 C CA . ALA A 1 527 ? -2.651 9.354 -40.009 1.00 94.62 527 ALA A CA 1
ATOM 4200 C C . ALA A 1 527 ? -2.695 8.124 -39.067 1.00 94.62 527 ALA A C 1
ATOM 4202 O O . ALA A 1 527 ? -3.012 8.255 -37.886 1.00 94.62 527 ALA A O 1
ATOM 4203 N N . ILE A 1 528 ? -2.362 6.928 -39.569 1.00 95.00 528 ILE A N 1
ATOM 4204 C CA . ILE A 1 528 ? -2.298 5.662 -38.809 1.00 95.00 528 ILE A CA 1
ATOM 4205 C C . ILE A 1 528 ? -0.826 5.352 -38.504 1.00 95.00 528 ILE A C 1
ATOM 4207 O O . ILE A 1 528 ? 0.012 5.544 -39.378 1.00 95.00 528 ILE A O 1
ATOM 4211 N N . ILE A 1 529 ? -0.488 4.857 -37.307 1.00 93.62 529 ILE A N 1
ATOM 4212 C CA . ILE A 1 529 ? 0.904 4.463 -37.003 1.00 93.62 529 ILE A CA 1
ATOM 4213 C C . ILE A 1 529 ? 1.396 3.309 -37.913 1.00 93.62 529 ILE A C 1
ATOM 4215 O O . ILE A 1 529 ? 0.597 2.426 -38.249 1.00 93.62 529 ILE A O 1
ATOM 4219 N N . PRO A 1 530 ? 2.695 3.244 -38.283 1.00 93.44 530 PRO A N 1
ATOM 4220 C CA . PRO A 1 530 ? 3.215 2.229 -39.208 1.00 93.44 530 PRO A CA 1
ATOM 4221 C C . PRO A 1 530 ? 2.926 0.784 -38.785 1.00 93.44 530 PRO A C 1
ATOM 4223 O O . PRO A 1 530 ? 2.630 -0.056 -39.629 1.00 93.44 530 PRO A O 1
ATOM 4226 N N . GLN A 1 531 ? 2.941 0.504 -37.480 1.00 91.69 531 GLN A N 1
ATOM 4227 C CA . GLN A 1 531 ? 2.707 -0.828 -36.919 1.00 91.69 531 GLN A CA 1
ATOM 4228 C C . GLN A 1 531 ? 1.270 -1.316 -37.164 1.00 91.69 531 GLN A C 1
ATOM 4230 O O . GLN A 1 531 ? 1.059 -2.479 -37.495 1.00 91.69 531 GLN A O 1
ATOM 4235 N N . ASP A 1 532 ? 0.269 -0.438 -37.048 1.00 92.38 532 ASP A N 1
ATOM 4236 C CA . ASP A 1 532 ? -1.131 -0.805 -37.303 1.00 92.38 532 ASP A CA 1
ATOM 4237 C C . ASP A 1 532 ? -1.410 -0.934 -38.814 1.00 92.38 532 ASP A C 1
ATOM 4239 O O . ASP A 1 532 ? -2.236 -1.758 -39.223 1.00 92.38 532 ASP A O 1
ATOM 4243 N N . VAL A 1 533 ? -0.670 -0.199 -39.659 1.00 93.19 533 VAL A N 1
ATOM 4244 C CA . VAL A 1 533 ? -0.652 -0.409 -41.119 1.00 93.19 533 VAL A CA 1
ATOM 4245 C C . VAL A 1 533 ? -0.050 -1.776 -41.460 1.00 93.19 533 VAL A C 1
ATOM 4247 O O . VAL A 1 533 ? -0.689 -2.553 -42.171 1.00 93.19 533 VAL A O 1
ATOM 4250 N N . GLU A 1 534 ? 1.130 -2.111 -40.929 1.00 90.50 534 GLU A N 1
ATOM 4251 C CA . GLU A 1 534 ? 1.799 -3.394 -41.178 1.00 90.50 534 GLU A CA 1
ATOM 4252 C C . GLU A 1 534 ? 0.953 -4.586 -40.709 1.00 90.50 534 GLU A C 1
ATOM 4254 O O . GLU A 1 534 ? 0.669 -5.482 -41.508 1.00 90.50 534 GLU A O 1
ATOM 4259 N N . HIS A 1 535 ? 0.458 -4.573 -39.466 1.00 88.38 535 HIS A N 1
ATOM 4260 C CA . HIS A 1 535 ? -0.425 -5.628 -38.959 1.00 88.38 535 HIS A CA 1
ATOM 4261 C C . HIS A 1 535 ? -1.691 -5.797 -39.820 1.00 88.38 535 HIS A C 1
ATOM 4263 O O . HIS A 1 535 ? -2.188 -6.915 -39.985 1.00 88.38 535 HIS A O 1
ATOM 4269 N N . THR A 1 536 ? -2.213 -4.711 -40.403 1.00 90.94 536 THR A N 1
ATOM 4270 C CA . THR A 1 536 ? -3.364 -4.778 -41.316 1.00 90.94 536 THR A CA 1
ATOM 4271 C C . THR A 1 536 ? -2.984 -5.386 -42.671 1.00 90.94 536 THR A C 1
ATOM 4273 O O . THR A 1 536 ? -3.714 -6.241 -43.176 1.00 90.94 536 THR A O 1
ATOM 4276 N N . LEU A 1 537 ? -1.829 -5.025 -43.242 1.00 89.62 537 LEU A N 1
ATOM 4277 C CA . LEU A 1 537 ? -1.309 -5.630 -44.478 1.00 89.62 537 LEU A CA 1
ATOM 4278 C C . LEU A 1 537 ? -1.025 -7.132 -44.307 1.00 89.62 537 LEU A C 1
ATOM 4280 O O . LEU A 1 537 ? -1.327 -7.919 -45.207 1.00 89.62 537 LEU A O 1
ATOM 4284 N N . GLN A 1 538 ? -0.509 -7.542 -43.147 1.00 86.69 538 GLN A N 1
ATOM 4285 C CA . GLN A 1 538 ? -0.303 -8.948 -42.785 1.00 86.69 538 GLN A CA 1
ATOM 4286 C C . GLN A 1 538 ? -1.633 -9.701 -42.649 1.00 86.69 538 GLN A C 1
ATOM 4288 O O . GLN A 1 538 ? -1.810 -10.753 -43.267 1.00 86.69 538 GLN A O 1
ATOM 4293 N N . ALA A 1 539 ? -2.606 -9.143 -41.918 1.00 84.38 539 ALA A N 1
ATOM 4294 C CA . ALA A 1 539 ? -3.931 -9.747 -41.749 1.00 84.38 539 ALA A CA 1
ATOM 4295 C C . ALA A 1 539 ? -4.685 -9.924 -43.083 1.00 84.38 539 ALA A C 1
ATOM 4297 O O . ALA A 1 539 ? -5.372 -10.928 -43.278 1.00 84.38 539 ALA A O 1
ATOM 4298 N N . LEU A 1 540 ? -4.517 -8.985 -44.021 1.00 85.56 540 LEU A N 1
ATOM 4299 C CA . LEU A 1 540 ? -5.075 -9.052 -45.377 1.00 85.56 540 LEU A CA 1
ATOM 4300 C C . LEU A 1 540 ? -4.226 -9.876 -46.367 1.00 85.56 540 LEU A C 1
ATOM 4302 O O . LEU A 1 540 ? -4.610 -10.002 -47.530 1.00 85.56 540 LEU A O 1
ATOM 4306 N N . LYS A 1 541 ? -3.097 -10.449 -45.923 1.00 86.31 541 LYS A N 1
ATOM 4307 C CA . LYS A 1 541 ? -2.136 -11.218 -46.740 1.00 86.31 541 LYS A CA 1
ATOM 4308 C C . LYS A 1 541 ? -1.599 -10.441 -47.954 1.00 86.31 541 LYS A C 1
ATOM 4310 O O . LYS A 1 541 ? -1.383 -11.016 -49.018 1.00 86.31 541 LYS A O 1
ATOM 4315 N N . MET A 1 542 ? -1.384 -9.134 -47.785 1.00 86.06 542 MET A N 1
ATOM 4316 C CA . MET A 1 542 ? -0.855 -8.231 -48.817 1.00 86.06 542 MET A CA 1
ATOM 4317 C C . MET A 1 542 ? 0.676 -8.092 -48.796 1.00 86.06 542 MET A C 1
ATOM 4319 O O . MET A 1 542 ? 1.254 -7.616 -49.767 1.00 86.06 542 MET A O 1
ATOM 4323 N N . GLN A 1 543 ? 1.348 -8.474 -47.706 1.00 83.19 543 GLN A N 1
ATOM 4324 C CA . GLN A 1 543 ? 2.810 -8.405 -47.583 1.00 83.19 543 GLN A CA 1
ATOM 4325 C C . GLN A 1 543 ? 3.440 -9.705 -48.119 1.00 83.19 543 GLN A C 1
ATOM 4327 O O . GLN A 1 543 ? 3.207 -10.779 -47.567 1.00 83.19 543 GLN A O 1
ATOM 4332 N N . VAL A 1 544 ? 4.240 -9.618 -49.188 1.00 82.00 544 VAL A N 1
ATOM 4333 C CA . VAL A 1 544 ? 4.913 -10.767 -49.826 1.00 82.00 544 VAL A CA 1
ATOM 4334 C C . VAL A 1 544 ? 6.415 -10.502 -49.923 1.00 82.00 544 VAL A C 1
ATOM 4336 O O . VAL A 1 544 ? 6.829 -9.450 -50.403 1.00 82.00 544 VAL A O 1
ATOM 4339 N N . TYR A 1 545 ? 7.247 -11.456 -49.506 1.00 80.75 545 TYR A N 1
ATOM 4340 C CA . TYR A 1 545 ? 8.702 -11.369 -49.665 1.00 80.75 545 TYR A CA 1
ATOM 4341 C C . TYR A 1 545 ? 9.136 -11.978 -51.006 1.00 80.75 545 TYR A C 1
ATOM 4343 O O . TYR A 1 545 ? 8.808 -13.129 -51.300 1.00 80.75 545 TYR A O 1
ATOM 4351 N N . HIS A 1 546 ? 9.859 -11.225 -51.839 1.00 75.19 546 HIS A N 1
ATOM 4352 C CA . HIS A 1 546 ? 10.280 -11.683 -53.165 1.00 75.19 546 HIS A CA 1
ATOM 4353 C C . HIS A 1 546 ? 11.627 -11.079 -53.588 1.00 75.19 546 HIS A C 1
ATOM 4355 O O . HIS A 1 546 ? 11.767 -9.862 -53.683 1.00 75.19 546 HIS A O 1
ATOM 4361 N N . LYS A 1 547 ? 12.602 -11.944 -53.915 1.00 70.44 547 LYS A N 1
ATOM 4362 C CA . LYS A 1 547 ? 13.959 -11.575 -54.384 1.00 70.44 547 LYS A CA 1
ATOM 4363 C C . LYS A 1 547 ? 14.706 -10.593 -53.459 1.00 70.44 547 LYS A C 1
ATOM 4365 O O . LYS A 1 547 ? 15.409 -9.711 -53.933 1.00 70.44 547 LYS A O 1
ATOM 4370 N N . GLY A 1 548 ? 14.561 -10.761 -52.144 1.00 71.75 548 GLY A N 1
ATOM 4371 C CA . GLY A 1 548 ? 15.224 -9.926 -51.133 1.00 71.75 548 GLY A CA 1
ATOM 4372 C C . GLY A 1 548 ? 14.386 -8.749 -50.621 1.00 71.75 548 GLY A C 1
ATOM 4373 O O . GLY A 1 548 ? 14.700 -8.196 -49.572 1.00 71.75 548 GLY A O 1
ATOM 4374 N N . GLU A 1 549 ? 13.305 -8.393 -51.318 1.00 76.44 549 GLU A N 1
ATOM 4375 C CA . GLU A 1 549 ? 12.478 -7.217 -51.029 1.00 76.44 549 GLU A CA 1
ATOM 4376 C C . GLU A 1 549 ? 11.098 -7.614 -50.477 1.00 76.44 549 GLU A C 1
ATOM 4378 O O . GLU A 1 549 ? 10.480 -8.573 -50.949 1.00 76.44 549 GLU A O 1
ATOM 4383 N N . HIS A 1 550 ? 10.562 -6.832 -49.535 1.00 78.12 550 HIS A N 1
ATOM 4384 C CA . HIS A 1 550 ? 9.138 -6.881 -49.193 1.00 78.12 550 HIS A CA 1
ATOM 4385 C C . HIS A 1 550 ? 8.336 -6.101 -50.238 1.00 78.12 550 HIS A C 1
ATOM 4387 O O . HIS A 1 550 ? 8.657 -4.954 -50.548 1.00 78.12 550 HIS A O 1
ATOM 4393 N N . LYS A 1 551 ? 7.280 -6.714 -50.774 1.00 83.00 551 LYS A N 1
ATOM 4394 C CA . LYS A 1 551 ? 6.396 -6.122 -51.783 1.00 83.00 551 LYS A CA 1
ATOM 4395 C C . LYS A 1 551 ? 4.957 -6.169 -51.296 1.00 83.00 551 LYS A C 1
ATOM 4397 O O . LYS A 1 551 ? 4.514 -7.175 -50.743 1.00 83.00 551 LYS A O 1
ATOM 4402 N N . ILE A 1 552 ? 4.238 -5.074 -51.513 1.00 84.50 552 ILE A N 1
ATOM 4403 C CA . ILE A 1 552 ? 2.796 -5.007 -51.297 1.00 84.50 552 ILE A CA 1
ATOM 4404 C C . ILE A 1 552 ? 2.131 -5.543 -52.567 1.00 84.50 552 ILE A C 1
ATOM 4406 O O . ILE A 1 552 ? 2.351 -5.012 -53.654 1.00 84.50 552 ILE A O 1
ATOM 4410 N N . VAL A 1 553 ? 1.351 -6.612 -52.434 1.00 84.31 553 VAL A N 1
ATOM 4411 C CA . VAL A 1 553 ? 0.621 -7.266 -53.526 1.00 84.31 553 VAL A CA 1
ATOM 4412 C C . VAL A 1 553 ? -0.851 -7.308 -53.139 1.00 84.31 553 VAL A C 1
ATOM 4414 O O . VAL A 1 553 ? -1.186 -7.793 -52.062 1.00 84.31 553 VAL A O 1
ATOM 4417 N N . ILE A 1 554 ? -1.742 -6.810 -53.997 1.00 84.56 554 ILE A N 1
ATOM 4418 C CA . ILE A 1 554 ? -3.186 -6.835 -53.736 1.00 84.56 554 ILE A CA 1
ATOM 4419 C C . ILE A 1 554 ? -3.763 -8.171 -54.238 1.00 84.56 554 ILE A C 1
ATOM 4421 O O . ILE A 1 554 ? -3.687 -8.442 -55.437 1.00 84.56 554 ILE A O 1
ATOM 4425 N N . PRO A 1 555 ? -4.369 -9.018 -53.384 1.00 84.88 555 PRO A N 1
ATOM 4426 C CA . PRO A 1 555 ? -5.071 -10.207 -53.849 1.00 84.88 555 PRO A CA 1
ATOM 4427 C C . PRO A 1 555 ? -6.322 -9.828 -54.650 1.00 84.88 555 PRO A C 1
ATOM 4429 O O . PRO A 1 555 ? -7.194 -9.123 -54.143 1.00 84.88 555 PRO A O 1
ATOM 4432 N N . GLU A 1 556 ? -6.463 -10.378 -55.857 1.00 80.81 556 GLU A N 1
ATOM 4433 C CA . GLU A 1 556 ? -7.595 -10.146 -56.773 1.00 80.81 556 GLU A CA 1
ATOM 4434 C C . GLU A 1 556 ? -8.974 -10.294 -56.093 1.00 80.81 556 GLU A C 1
ATOM 4436 O O . GLU A 1 556 ? -9.869 -9.468 -56.271 1.00 80.81 556 GLU A O 1
ATOM 4441 N N . LYS A 1 557 ? -9.129 -11.288 -55.202 1.00 83.00 557 LYS A N 1
ATOM 4442 C CA . LYS A 1 557 ? -10.363 -11.485 -54.416 1.00 83.00 557 LYS A CA 1
ATOM 4443 C C . LYS A 1 557 ? -10.750 -10.250 -53.585 1.00 83.00 557 LYS A C 1
ATOM 4445 O O . LYS A 1 557 ? -11.941 -9.982 -53.432 1.00 83.00 557 LYS A O 1
ATOM 4450 N N . LEU A 1 558 ? -9.780 -9.494 -53.063 1.00 82.44 558 LEU A N 1
ATOM 4451 C CA . LEU A 1 558 ? -10.031 -8.279 -52.278 1.00 82.44 558 LEU A CA 1
ATOM 4452 C C . LEU A 1 558 ? -10.393 -7.084 -53.169 1.00 82.44 558 LEU A C 1
ATOM 4454 O O . LEU A 1 558 ? -11.229 -6.280 -52.763 1.00 82.44 558 LEU A O 1
ATOM 4458 N N . ILE A 1 559 ? -9.864 -7.004 -54.396 1.00 80.62 559 ILE A N 1
ATOM 4459 C CA . ILE A 1 559 ? -10.287 -6.008 -55.397 1.00 80.62 559 ILE A CA 1
ATOM 4460 C C . ILE A 1 559 ? -11.764 -6.235 -55.744 1.00 80.62 559 ILE A C 1
ATOM 4462 O O . ILE A 1 559 ? -12.593 -5.336 -55.578 1.00 80.62 559 ILE A O 1
ATOM 4466 N N . GLN A 1 560 ? -12.131 -7.467 -56.109 1.00 80.88 560 GLN A N 1
ATOM 4467 C CA . GLN A 1 560 ? -13.516 -7.846 -56.423 1.00 80.88 560 GLN A CA 1
ATOM 4468 C C . GLN A 1 560 ? -14.470 -7.620 -55.238 1.00 80.88 560 GLN A C 1
ATOM 4470 O O . GLN A 1 560 ? -15.586 -7.115 -55.410 1.00 80.88 560 GLN A O 1
ATOM 4475 N N . GLN A 1 561 ? -14.036 -7.946 -54.016 1.00 78.56 561 GLN A N 1
ATOM 4476 C CA . GLN A 1 561 ? -14.800 -7.664 -52.800 1.00 78.56 561 GLN A CA 1
ATOM 4477 C C . GLN A 1 561 ? -14.949 -6.152 -52.562 1.00 78.56 561 GLN A C 1
ATOM 4479 O O . GLN A 1 561 ? -16.030 -5.705 -52.171 1.00 78.56 561 GLN A O 1
ATOM 4484 N N . ARG A 1 562 ? -13.911 -5.346 -52.831 1.00 77.69 562 ARG A N 1
ATOM 4485 C CA . ARG A 1 562 ? -13.956 -3.889 -52.652 1.00 77.69 562 ARG A CA 1
ATOM 4486 C C . ARG A 1 562 ? -14.870 -3.208 -53.663 1.00 77.69 562 ARG A C 1
ATOM 4488 O O . ARG A 1 562 ? -15.652 -2.352 -53.255 1.00 77.69 562 ARG A O 1
ATOM 4495 N N . VAL A 1 563 ? -14.862 -3.635 -54.927 1.00 77.88 563 VAL A N 1
ATOM 4496 C CA . VAL A 1 563 ? -15.819 -3.169 -55.948 1.00 77.88 563 VAL A CA 1
ATOM 4497 C C . VAL A 1 563 ? -17.258 -3.434 -55.488 1.00 77.88 563 VAL A C 1
ATOM 4499 O O . VAL A 1 563 ? -18.054 -2.499 -55.406 1.00 77.88 563 VAL A O 1
ATOM 4502 N N . LYS A 1 564 ? -17.572 -4.661 -55.042 1.00 77.69 564 LYS A N 1
ATOM 4503 C CA . LYS A 1 564 ? -18.896 -5.002 -54.475 1.00 77.69 564 LYS A CA 1
ATOM 4504 C C . LYS A 1 564 ? -19.257 -4.183 -53.223 1.00 77.69 564 LYS A C 1
ATOM 4506 O O . LYS A 1 564 ? -20.435 -3.931 -52.974 1.00 77.69 564 LYS A O 1
ATOM 4511 N N . GLN A 1 565 ? -18.275 -3.744 -52.433 1.00 71.88 565 GLN A N 1
ATOM 4512 C CA . GLN A 1 565 ? -18.498 -2.862 -51.279 1.00 71.88 565 GLN A CA 1
ATOM 4513 C C . GLN A 1 565 ? -18.683 -1.382 -51.648 1.00 71.88 565 GLN A C 1
ATOM 4515 O O . GLN A 1 565 ? -19.381 -0.689 -50.906 1.00 71.88 565 GLN A O 1
ATOM 4520 N N . LYS A 1 566 ? -18.079 -0.887 -52.741 1.00 70.94 566 LYS A N 1
ATOM 4521 C CA . LYS A 1 566 ? -18.214 0.513 -53.200 1.00 70.94 566 LYS A CA 1
ATOM 4522 C C . LYS A 1 566 ? -19.635 0.840 -53.687 1.00 70.94 566 LYS A C 1
ATOM 4524 O O . LYS A 1 566 ? -20.053 1.984 -53.572 1.00 70.94 566 LYS A O 1
ATOM 4529 N N . VAL A 1 567 ? -20.406 -0.164 -54.121 1.00 69.38 567 VAL A N 1
ATOM 4530 C CA . VAL A 1 567 ? -21.834 -0.025 -54.489 1.00 69.38 567 VAL A CA 1
ATOM 4531 C C . VAL A 1 567 ? -22.726 0.352 -53.290 1.00 69.38 567 VAL A C 1
ATOM 4533 O O . VAL A 1 567 ? -23.784 0.950 -53.464 1.00 69.38 567 VAL A O 1
ATOM 4536 N N . LYS A 1 568 ? -22.326 0.026 -52.051 1.00 72.38 568 LYS A N 1
ATOM 4537 C CA . LYS A 1 568 ? -23.133 0.325 -50.857 1.00 72.38 568 LYS A CA 1
ATOM 4538 C C . LYS A 1 568 ? -22.868 1.752 -50.378 1.00 72.38 568 LYS A C 1
ATOM 4540 O O . LYS A 1 568 ? -21.766 2.048 -49.920 1.00 72.38 568 LYS A O 1
ATOM 4545 N N . GLN A 1 569 ? -23.891 2.610 -50.416 1.00 65.06 569 GLN A N 1
ATOM 4546 C CA . GLN A 1 569 ? -23.812 3.984 -49.914 1.00 65.06 569 GLN A CA 1
ATOM 4547 C C . GLN A 1 569 ? -23.423 3.993 -48.423 1.00 65.06 569 GLN A C 1
ATOM 4549 O O . GLN A 1 569 ? -24.115 3.427 -47.574 1.00 65.06 569 GLN A O 1
ATOM 4554 N N . LYS A 1 570 ? -22.292 4.629 -48.100 1.00 72.31 570 LYS A N 1
ATOM 4555 C CA . LYS A 1 570 ? -21.750 4.745 -46.737 1.00 72.31 570 LYS A CA 1
ATOM 4556 C C . LYS A 1 570 ? -21.834 6.193 -46.269 1.00 72.31 570 LYS A C 1
ATOM 4558 O O . LYS A 1 570 ? -21.591 7.110 -47.045 1.00 72.31 570 LYS A O 1
ATOM 4563 N N . ARG A 1 571 ? -22.110 6.392 -44.978 1.00 79.44 571 ARG A N 1
ATOM 4564 C CA . ARG A 1 571 ? -21.899 7.691 -44.323 1.00 79.44 571 ARG A CA 1
ATOM 4565 C C . ARG A 1 571 ? -20.399 7.892 -44.099 1.00 79.44 571 ARG A C 1
ATOM 4567 O O . ARG A 1 571 ? -19.716 6.960 -43.665 1.00 79.44 571 ARG A O 1
ATOM 4574 N N . LEU A 1 572 ? -19.917 9.095 -44.385 1.00 85.81 572 LEU A N 1
ATOM 4575 C CA . LEU A 1 572 ? -18.524 9.519 -44.261 1.00 85.81 572 LEU A CA 1
ATOM 4576 C C . LEU A 1 572 ? -18.492 10.874 -43.551 1.00 85.81 572 LEU A C 1
ATOM 4578 O O . LEU A 1 572 ? -19.399 11.678 -43.747 1.00 85.81 572 LEU A O 1
ATOM 4582 N N . ILE A 1 573 ? -17.450 11.125 -42.759 1.00 91.25 573 ILE A N 1
ATOM 4583 C CA . ILE A 1 573 ? -17.148 12.479 -42.279 1.00 91.25 573 ILE A CA 1
ATOM 4584 C C . ILE A 1 573 ? -16.627 13.305 -43.461 1.00 91.25 573 ILE A C 1
ATOM 4586 O O . ILE A 1 573 ? -15.768 12.830 -44.205 1.00 91.25 573 ILE A O 1
ATOM 4590 N N . ASP A 1 574 ? -17.147 14.521 -43.618 1.00 91.88 574 ASP A N 1
ATOM 4591 C CA . ASP A 1 574 ? -16.697 15.524 -44.591 1.00 91.88 574 ASP A CA 1
ATOM 4592 C C . ASP A 1 574 ? -15.632 16.430 -43.944 1.00 91.88 574 ASP A C 1
ATOM 4594 O O . ASP A 1 574 ? -15.980 17.258 -43.097 1.00 91.88 574 ASP A O 1
ATOM 4598 N N . PRO A 1 575 ? -14.341 16.328 -44.310 1.00 90.81 575 PRO A N 1
ATOM 4599 C CA . PRO A 1 575 ? -13.288 17.066 -43.615 1.00 90.81 575 PRO A CA 1
ATOM 4600 C C . PRO A 1 575 ? -13.440 18.591 -43.688 1.00 90.81 575 PRO A C 1
ATOM 4602 O O . PRO A 1 575 ? -13.007 19.284 -42.770 1.00 90.81 575 PRO A O 1
ATOM 4605 N N . SER A 1 576 ? -14.094 19.136 -44.724 1.00 92.06 576 SER A N 1
ATOM 4606 C CA . SER A 1 576 ? -14.264 20.590 -44.871 1.00 92.06 576 SER A CA 1
ATOM 4607 C C . SER A 1 576 ? -15.246 21.202 -43.862 1.00 92.06 576 SER A C 1
ATOM 4609 O O . SER A 1 576 ? -15.252 22.418 -43.667 1.00 92.06 576 SER A O 1
ATOM 4611 N N . LYS A 1 577 ? -16.061 20.372 -43.196 1.00 93.25 577 LYS A N 1
ATOM 4612 C CA . LYS A 1 577 ? -17.044 20.797 -42.185 1.00 93.25 577 LYS A CA 1
ATOM 4613 C C . LYS A 1 577 ? -16.508 20.708 -40.750 1.00 93.25 577 LYS A C 1
ATOM 4615 O O . LYS A 1 577 ? -17.241 21.018 -39.810 1.00 93.25 577 LYS A O 1
ATOM 4620 N N . ILE A 1 578 ? -15.248 20.300 -40.560 1.00 94.75 578 ILE A N 1
ATOM 4621 C CA . ILE A 1 578 ? -14.595 20.257 -39.245 1.00 94.75 578 ILE A CA 1
ATOM 4622 C C . ILE A 1 578 ? -14.100 21.666 -38.885 1.00 94.75 578 ILE A C 1
ATOM 4624 O O . ILE A 1 578 ? -13.067 22.129 -39.364 1.00 94.75 578 ILE A O 1
ATOM 4628 N N . GLN A 1 579 ? -14.839 22.354 -38.016 1.00 92.19 579 GLN A N 1
ATOM 4629 C CA . GLN A 1 579 ? -14.500 23.686 -37.508 1.00 92.19 579 GLN A CA 1
ATOM 4630 C C . GLN A 1 579 ? -13.737 23.559 -36.188 1.00 92.19 579 GLN A C 1
ATOM 4632 O O . GLN A 1 579 ? -14.241 23.870 -35.110 1.00 92.19 579 GLN A O 1
ATOM 4637 N N . TRP A 1 580 ? -12.505 23.060 -36.280 1.00 92.94 580 TRP A N 1
ATOM 4638 C CA . TRP A 1 580 ? -11.667 22.745 -35.126 1.00 92.94 580 TRP A CA 1
ATOM 4639 C C . TRP A 1 580 ? -10.244 23.283 -35.285 1.00 92.94 580 TRP A C 1
ATOM 4641 O O . TRP A 1 580 ? -9.753 23.482 -36.396 1.00 92.94 580 TRP A O 1
ATOM 4651 N N . LYS A 1 581 ? -9.572 23.516 -34.156 1.00 87.44 581 LYS A N 1
ATOM 4652 C CA . LYS A 1 581 ? -8.147 23.854 -34.083 1.00 87.44 581 LYS A CA 1
ATOM 4653 C C . LYS A 1 581 ? -7.523 23.049 -32.940 1.00 87.44 581 LYS A C 1
ATOM 4655 O O . LYS A 1 581 ? -8.116 23.055 -31.862 1.00 87.44 581 LYS A O 1
ATOM 4660 N N . PRO A 1 582 ? -6.348 22.419 -33.131 1.00 84.88 582 PRO A N 1
ATOM 4661 C CA . PRO A 1 582 ? -5.663 21.685 -32.072 1.00 84.88 582 PRO A CA 1
ATOM 4662 C C . PRO A 1 582 ? -5.522 22.516 -30.781 1.00 84.88 582 PRO A C 1
ATOM 4664 O O . PRO A 1 582 ? -4.925 23.599 -30.823 1.00 84.88 582 PRO A O 1
ATOM 4667 N N . PRO A 1 583 ? -6.070 22.062 -29.638 1.00 79.94 583 PRO A N 1
ATOM 4668 C CA . PRO A 1 583 ? -6.037 22.827 -28.400 1.00 79.94 583 PRO A CA 1
ATOM 4669 C C . PRO A 1 583 ? -4.624 22.840 -27.806 1.00 79.94 583 PRO A C 1
ATOM 4671 O O . PRO A 1 583 ? -4.048 21.802 -27.484 1.00 79.94 583 PRO A O 1
ATOM 4674 N N . VAL A 1 584 ? -4.061 24.039 -27.643 1.00 74.88 584 VAL A N 1
ATOM 4675 C CA . VAL A 1 584 ? -2.716 24.235 -27.085 1.00 74.88 584 VAL A CA 1
ATOM 4676 C C . VAL A 1 584 ? -2.798 24.353 -25.564 1.00 74.88 584 VAL A C 1
ATOM 4678 O O . VAL A 1 584 ? -3.118 25.412 -25.024 1.00 74.88 584 VAL A O 1
ATOM 4681 N N . PHE A 1 585 ? -2.485 23.265 -24.863 1.00 72.62 585 PHE A N 1
ATOM 4682 C CA . PHE A 1 585 ? -2.376 23.264 -23.403 1.00 72.62 585 PHE A CA 1
ATOM 4683 C C . PHE A 1 585 ? -1.066 23.917 -22.945 1.00 72.62 585 PHE A C 1
ATOM 4685 O O . PHE A 1 585 ? -0.000 23.701 -23.523 1.00 72.62 585 PHE A O 1
ATOM 4692 N N . THR A 1 586 ? -1.142 24.706 -21.877 1.00 57.00 586 THR A N 1
ATOM 4693 C CA . THR A 1 586 ? -0.025 25.428 -21.246 1.00 57.00 586 THR A CA 1
ATOM 4694 C C . THR A 1 586 ? 0.342 24.792 -19.906 1.00 57.00 586 THR A C 1
ATOM 4696 O O . THR A 1 586 ? -0.499 24.165 -19.270 1.00 57.00 586 THR A O 1
ATOM 4699 N N . ALA A 1 587 ? 1.566 24.995 -19.406 1.00 48.66 587 ALA A N 1
ATOM 4700 C CA . ALA A 1 587 ? 2.005 24.399 -18.135 1.00 48.66 587 ALA A CA 1
ATOM 4701 C C . ALA A 1 587 ? 1.044 24.661 -16.947 1.00 48.66 587 ALA A C 1
ATOM 4703 O O . ALA A 1 587 ? 0.815 23.769 -16.136 1.00 48.66 587 ALA A O 1
ATOM 4704 N N . SER A 1 588 ? 0.404 25.835 -16.887 1.00 46.75 588 SER A N 1
ATOM 4705 C CA . SER A 1 588 ? -0.602 26.190 -15.870 1.00 46.75 588 SER A CA 1
ATOM 4706 C C . SER A 1 588 ? -1.990 25.562 -16.082 1.00 46.75 588 SER A C 1
ATOM 4708 O O . SER A 1 588 ? -2.776 25.469 -15.139 1.00 46.75 588 SER A O 1
ATOM 4710 N N . THR A 1 589 ? -2.309 25.089 -17.291 1.00 48.69 589 THR A N 1
ATOM 4711 C CA . THR A 1 589 ? -3.523 24.295 -17.568 1.00 48.69 589 THR A CA 1
ATOM 4712 C C . THR A 1 589 ? -3.282 22.780 -17.502 1.00 48.69 589 THR A C 1
ATOM 4714 O O . THR A 1 589 ? -4.257 22.027 -17.433 1.00 48.69 589 THR A O 1
ATOM 4717 N N . ARG A 1 590 ? -2.018 22.335 -17.423 1.00 53.16 590 ARG A N 1
ATOM 4718 C CA . ARG A 1 590 ? -1.605 20.924 -17.276 1.00 53.16 590 ARG A CA 1
ATOM 4719 C C . ARG A 1 590 ? -1.541 20.412 -15.829 1.00 53.16 590 ARG A C 1
ATOM 4721 O O . ARG A 1 590 ? -1.608 19.207 -15.626 1.00 53.16 590 ARG A O 1
ATOM 4728 N N . THR A 1 591 ? -1.392 21.276 -14.821 1.00 37.69 591 THR A N 1
ATOM 4729 C CA . THR A 1 591 ? -1.107 20.840 -13.436 1.00 37.69 591 THR A CA 1
ATOM 4730 C C . THR A 1 591 ? -2.333 20.740 -12.519 1.00 37.69 591 THR A C 1
ATOM 4732 O O . THR A 1 591 ? -3.298 21.500 -12.625 1.00 37.69 591 THR A O 1
ATOM 4735 N N . TRP A 1 592 ? -2.237 19.818 -11.551 1.00 38.25 592 TRP A N 1
ATOM 4736 C CA . TRP A 1 592 ? -3.212 19.533 -10.480 1.00 38.25 592 TRP A CA 1
ATOM 4737 C C . TRP A 1 592 ? -3.234 20.582 -9.340 1.00 38.25 592 TRP A C 1
ATOM 4739 O O . TRP A 1 592 ? -3.912 20.405 -8.331 1.00 38.25 592 TRP A O 1
ATOM 4749 N N . ALA A 1 593 ? -2.475 21.674 -9.468 1.00 33.38 593 ALA A N 1
ATOM 4750 C CA . ALA A 1 593 ? -2.143 22.583 -8.371 1.00 33.38 593 ALA A CA 1
ATOM 4751 C C . ALA A 1 593 ? -2.793 23.967 -8.537 1.00 33.38 593 ALA A C 1
ATOM 4753 O O . ALA A 1 593 ? -2.155 24.907 -9.005 1.00 33.38 593 ALA A O 1
ATOM 4754 N N . HIS A 1 594 ? -4.065 24.111 -8.140 1.00 30.95 594 HIS A N 1
ATOM 4755 C CA . HIS A 1 594 ? -4.692 25.438 -8.013 1.00 30.95 594 HIS A CA 1
ATOM 4756 C C . HIS A 1 594 ? -5.817 25.511 -6.960 1.00 30.95 594 HIS A C 1
ATOM 4758 O O . HIS A 1 594 ? -6.907 26.012 -7.226 1.00 30.95 594 HIS A O 1
ATOM 4764 N N . PHE A 1 595 ? -5.544 25.020 -5.744 1.00 28.23 595 PHE A N 1
ATOM 4765 C CA . PHE A 1 595 ? -6.417 25.215 -4.570 1.00 28.23 595 PHE A CA 1
ATOM 4766 C C . PHE A 1 595 ? -5.676 25.671 -3.293 1.00 28.23 595 PHE A C 1
ATOM 4768 O O . PHE A 1 595 ? -6.229 25.623 -2.201 1.00 28.23 595 PHE A O 1
ATOM 4775 N N . LEU A 1 596 ? -4.438 26.165 -3.437 1.00 32.78 596 LEU A N 1
ATOM 4776 C CA . LEU A 1 596 ? -3.630 26.768 -2.364 1.00 32.78 596 LEU A CA 1
ATOM 4777 C C . LEU A 1 596 ? -3.112 28.168 -2.750 1.00 32.78 596 LEU A C 1
ATOM 4779 O O . LEU A 1 596 ? -1.939 28.479 -2.588 1.00 32.78 596 LEU A O 1
ATOM 4783 N N . SER A 1 597 ? -3.996 29.021 -3.280 1.00 30.77 597 SER A N 1
ATOM 4784 C CA . SER A 1 597 ? -3.797 30.479 -3.267 1.00 30.77 597 SER A CA 1
ATOM 4785 C C . SER A 1 597 ? -5.118 31.219 -3.500 1.00 30.77 597 SER A C 1
ATOM 4787 O O . SER A 1 597 ? -5.577 31.341 -4.634 1.00 30.77 597 SER A O 1
ATOM 4789 N N . LEU A 1 598 ? -5.728 31.700 -2.413 1.00 28.44 598 LEU A N 1
ATOM 4790 C CA . LEU A 1 598 ? -6.764 32.738 -2.417 1.00 28.44 598 LEU A CA 1
ATOM 4791 C C . LEU A 1 598 ? -6.618 33.605 -1.155 1.00 28.44 598 LEU A C 1
ATOM 4793 O O . LEU A 1 598 ? -7.346 33.450 -0.178 1.00 28.44 598 LEU A O 1
ATOM 4797 N N . ALA A 1 599 ? -5.668 34.536 -1.205 1.00 27.42 599 ALA A N 1
ATOM 4798 C CA . ALA A 1 599 ? -5.678 35.753 -0.396 1.00 27.42 599 ALA A CA 1
ATOM 4799 C C . ALA A 1 599 ? -5.800 36.948 -1.366 1.00 27.42 599 ALA A C 1
ATOM 4801 O O . ALA A 1 599 ? -5.132 36.933 -2.405 1.00 27.42 599 ALA A O 1
ATOM 4802 N N . PRO A 1 600 ? -6.668 37.942 -1.108 1.00 28.59 600 PRO A N 1
ATOM 4803 C CA . PRO A 1 600 ? -6.984 38.970 -2.096 1.00 28.59 600 PRO A CA 1
ATOM 4804 C C . PRO A 1 600 ? -5.898 40.062 -2.179 1.00 28.59 600 PRO A C 1
ATOM 4806 O O . PRO A 1 600 ? -5.524 40.620 -1.145 1.00 28.59 600 PRO A O 1
ATOM 4809 N N . PRO A 1 601 ? -5.423 40.434 -3.382 1.00 31.52 601 PRO A N 1
ATOM 4810 C CA . PRO A 1 601 ? -4.645 41.653 -3.577 1.00 31.52 601 PRO A CA 1
ATOM 4811 C C . PRO A 1 601 ? -5.568 42.884 -3.608 1.00 31.52 601 PRO A C 1
ATOM 4813 O O . PRO A 1 601 ? -6.653 42.845 -4.187 1.00 31.52 601 PRO A O 1
ATOM 4816 N N . HIS A 1 602 ? -5.126 43.991 -3.010 1.00 28.31 602 HIS A N 1
ATOM 4817 C CA . HIS A 1 602 ? -5.832 45.276 -3.056 1.00 28.31 602 HIS A CA 1
ATOM 4818 C C . HIS A 1 602 ? -5.354 46.170 -4.213 1.00 28.31 602 HIS A C 1
ATOM 4820 O O . HIS A 1 602 ? -4.183 46.147 -4.581 1.00 28.31 602 HIS A O 1
ATOM 4826 N N . SER A 1 603 ? -6.269 47.036 -4.664 1.00 28.83 603 SER A N 1
ATOM 4827 C CA . SER A 1 603 ? -6.064 48.269 -5.451 1.00 28.83 603 SER A CA 1
ATOM 4828 C C . SER A 1 603 ? -5.384 48.164 -6.826 1.00 28.83 603 SER A C 1
ATOM 4830 O O . SER A 1 603 ? -4.183 47.966 -6.970 1.00 28.83 603 SER A O 1
ATOM 4832 N N . GLU A 1 604 ? -6.221 48.428 -7.824 1.00 28.97 604 GLU A N 1
ATOM 4833 C CA . GLU A 1 604 ? -5.970 48.649 -9.246 1.00 28.97 604 GLU A CA 1
ATOM 4834 C C . GLU A 1 604 ? -4.952 49.765 -9.564 1.00 28.97 604 GLU A C 1
ATOM 4836 O O . GLU A 1 604 ? -4.808 50.735 -8.821 1.00 28.97 604 GLU A O 1
ATOM 4841 N N . ALA A 1 605 ? -4.380 49.704 -10.772 1.00 26.62 605 ALA A N 1
ATOM 4842 C CA . ALA A 1 605 ? -4.034 50.886 -11.564 1.00 26.62 605 ALA A CA 1
ATOM 4843 C C . ALA A 1 605 ? -4.232 50.569 -13.061 1.00 26.62 605 ALA A C 1
ATOM 4845 O O . ALA A 1 605 ? -3.725 49.564 -13.557 1.00 26.62 605 ALA A O 1
ATOM 4846 N N . THR A 1 606 ? -4.992 51.405 -13.775 1.00 26.08 606 THR A N 1
ATOM 4847 C CA . THR A 1 606 ? -5.557 51.079 -15.100 1.00 26.08 606 THR A CA 1
ATOM 4848 C C . THR A 1 606 ? -4.914 51.876 -16.234 1.00 26.08 606 THR A C 1
ATOM 4850 O O . THR A 1 606 ? -4.885 53.105 -16.189 1.00 26.08 606 THR A O 1
ATOM 4853 N N . THR A 1 607 ? -4.520 51.216 -17.329 1.00 26.08 607 THR A N 1
ATOM 4854 C CA . THR A 1 607 ? -4.483 51.841 -18.670 1.00 26.08 607 THR A CA 1
ATOM 4855 C C . THR A 1 607 ? -4.645 50.792 -19.777 1.00 26.08 607 THR A C 1
ATOM 4857 O O . THR A 1 607 ? -4.203 49.656 -19.630 1.00 26.08 607 THR A O 1
ATOM 4860 N N . LEU A 1 608 ? -5.305 51.162 -20.878 1.00 25.91 608 LEU A N 1
ATOM 4861 C CA . LEU A 1 608 ? -5.579 50.297 -22.032 1.00 25.91 608 LEU A CA 1
ATOM 4862 C C . LEU A 1 608 ? -4.471 50.410 -23.097 1.00 25.91 608 LEU A C 1
ATOM 4864 O O . LEU A 1 608 ? -3.859 51.470 -23.219 1.00 25.91 608 LEU A O 1
ATOM 4868 N N . ASN A 1 609 ? -4.322 49.392 -23.961 1.00 24.28 609 ASN A N 1
ATOM 4869 C CA . ASN A 1 609 ? -4.737 49.505 -25.376 1.00 24.28 609 ASN A CA 1
ATOM 4870 C C . ASN A 1 609 ? -4.571 48.202 -26.195 1.00 24.28 609 ASN A C 1
ATOM 4872 O O . ASN A 1 609 ? -3.760 47.337 -25.879 1.00 24.28 609 ASN A O 1
ATOM 4876 N N . PHE A 1 610 ? -5.369 48.088 -27.265 1.00 22.56 610 PHE A N 1
ATOM 4877 C CA . PHE A 1 610 ? -5.211 47.133 -28.381 1.00 22.56 610 PHE A CA 1
ATOM 4878 C C . PHE A 1 610 ? -4.023 47.594 -29.294 1.00 22.56 610 PHE A C 1
ATOM 4880 O O . PHE A 1 610 ? -3.493 48.678 -29.077 1.00 22.56 610 PHE A O 1
ATOM 4887 N N . THR A 1 611 ? -3.519 46.915 -30.345 1.00 22.39 611 THR A N 1
ATOM 4888 C CA . THR A 1 611 ? -4.155 46.050 -31.371 1.00 22.39 611 THR A CA 1
ATOM 4889 C C . THR A 1 611 ? -3.089 45.348 -32.262 1.00 22.39 611 THR A C 1
ATOM 4891 O O . THR A 1 611 ? -1.955 45.802 -32.302 1.00 22.39 611 THR A O 1
ATOM 4894 N N . LEU A 1 612 ? -3.507 44.351 -33.067 1.00 23.12 612 LEU A N 1
ATOM 4895 C CA . LEU A 1 612 ? -2.977 43.946 -34.402 1.00 23.12 612 LEU A CA 1
ATOM 4896 C C . LEU A 1 612 ? -1.515 43.433 -34.590 1.00 23.12 612 LEU A C 1
ATOM 4898 O O . LEU A 1 612 ? -0.557 44.189 -34.569 1.00 23.12 612 LEU A O 1
ATOM 4902 N N . THR A 1 613 ? -1.412 42.135 -34.942 1.00 23.77 613 THR A N 1
ATOM 4903 C CA . THR A 1 613 ? -0.740 41.529 -36.139 1.00 23.77 613 THR A CA 1
ATOM 4904 C C . THR A 1 613 ? 0.472 42.235 -36.792 1.00 23.77 613 THR A C 1
ATOM 4906 O O . THR A 1 613 ? 0.380 43.405 -37.140 1.00 23.77 613 THR A O 1
ATOM 4909 N N . TYR A 1 614 ? 1.537 41.522 -37.201 1.00 22.89 614 TYR A N 1
ATOM 4910 C CA . TYR A 1 614 ? 1.512 40.709 -38.444 1.00 22.89 614 TYR A CA 1
ATOM 4911 C C . TYR A 1 614 ? 2.578 39.584 -38.548 1.00 22.89 614 TYR A C 1
ATOM 4913 O O . TYR A 1 614 ? 3.397 39.387 -37.656 1.00 22.89 614 TYR A O 1
ATOM 4921 N N . ASN A 1 615 ? 2.505 38.840 -39.661 1.00 24.00 615 ASN A N 1
ATOM 4922 C CA . ASN A 1 615 ? 3.294 37.661 -40.062 1.00 24.00 615 ASN A CA 1
ATOM 4923 C C . ASN A 1 615 ? 4.823 37.751 -39.893 1.00 24.00 615 ASN A C 1
ATOM 4925 O O . ASN A 1 615 ? 5.422 38.812 -40.050 1.00 24.00 615 ASN A O 1
ATOM 4929 N N . TYR A 1 616 ? 5.452 36.576 -39.777 1.00 22.69 616 TYR A N 1
ATOM 4930 C CA . TYR A 1 616 ? 6.861 36.360 -40.119 1.00 22.69 616 TYR A CA 1
ATOM 4931 C C . TYR A 1 616 ? 6.982 35.608 -41.451 1.00 22.69 616 TYR A C 1
ATOM 4933 O O . TYR A 1 616 ? 6.229 34.665 -41.701 1.00 22.69 616 TYR A O 1
ATOM 4941 N N . SER A 1 617 ? 7.958 35.988 -42.275 1.00 23.59 617 SER A N 1
ATOM 4942 C CA . SER A 1 617 ? 8.385 35.237 -43.459 1.00 23.59 617 SER A CA 1
ATOM 4943 C C . SER A 1 617 ? 9.911 35.222 -43.549 1.00 23.59 617 SER A C 1
ATOM 4945 O O . SER A 1 617 ? 10.567 36.240 -43.350 1.00 23.59 617 SER A O 1
ATOM 4947 N N . GLU A 1 618 ? 10.448 34.044 -43.841 1.00 25.77 618 GLU A N 1
ATOM 4948 C CA . GLU A 1 618 ? 11.860 33.714 -44.088 1.00 25.77 618 GLU A CA 1
ATOM 4949 C C . GLU A 1 618 ? 12.476 34.431 -45.324 1.00 25.77 618 GLU A C 1
ATOM 4951 O O . GLU A 1 618 ? 11.708 35.005 -46.102 1.00 25.77 618 GLU A O 1
ATOM 4956 N N . PRO A 1 619 ? 13.800 34.317 -45.635 1.00 47.03 619 PRO A N 1
ATOM 4957 C CA . PRO A 1 619 ? 14.931 33.745 -44.865 1.00 47.03 619 PRO A CA 1
ATOM 4958 C C . PRO A 1 619 ? 16.292 34.520 -45.002 1.00 47.03 619 PRO A C 1
ATOM 4960 O O . PRO A 1 619 ? 16.364 35.593 -45.588 1.00 47.03 619 PRO A O 1
ATOM 4963 N N . LYS A 1 620 ? 17.399 33.859 -44.592 1.00 26.09 620 LYS A N 1
ATOM 4964 C CA . LYS A 1 620 ? 18.806 33.945 -45.101 1.00 26.09 620 LYS A CA 1
ATOM 4965 C C . LYS A 1 620 ? 19.804 35.023 -44.590 1.00 26.09 620 LYS A C 1
ATOM 4967 O O . LYS A 1 620 ? 19.816 36.157 -45.038 1.00 26.09 620 LYS A O 1
ATOM 4972 N N . ALA A 1 621 ? 20.837 34.485 -43.918 1.00 26.14 621 ALA A N 1
ATOM 4973 C CA . ALA A 1 621 ? 22.279 34.583 -44.249 1.00 26.14 621 ALA A CA 1
ATOM 4974 C C . ALA A 1 621 ? 23.214 35.698 -43.690 1.00 26.14 621 ALA A C 1
ATOM 4976 O O . ALA A 1 621 ? 23.069 36.877 -43.970 1.00 26.14 621 ALA A O 1
ATOM 4977 N N . ARG A 1 622 ? 24.329 35.192 -43.121 1.00 26.70 622 ARG A N 1
ATOM 4978 C CA . ARG A 1 622 ? 25.738 35.673 -43.130 1.00 26.70 622 ARG A CA 1
ATOM 4979 C C . ARG A 1 622 ? 26.208 36.910 -42.320 1.00 26.70 622 ARG A C 1
ATOM 4981 O O . ARG A 1 622 ? 25.958 38.045 -42.687 1.00 26.70 622 ARG A O 1
ATOM 4988 N N . ALA A 1 623 ? 27.171 36.585 -41.439 1.00 25.00 623 ALA A N 1
ATOM 4989 C CA . ALA A 1 623 ? 28.527 37.162 -41.306 1.00 25.00 623 ALA A CA 1
ATOM 4990 C C . ALA A 1 623 ? 28.837 38.216 -40.213 1.00 25.00 623 ALA A C 1
ATOM 4992 O O . ALA A 1 623 ? 28.087 39.152 -39.996 1.00 25.00 623 ALA A O 1
ATOM 4993 N N . GLU A 1 624 ? 30.008 37.985 -39.589 1.00 25.03 624 GLU A N 1
ATOM 4994 C CA . GLU A 1 624 ? 30.968 38.867 -38.878 1.00 25.03 624 GLU A CA 1
ATOM 4995 C C . GLU A 1 624 ? 30.447 39.860 -37.806 1.00 25.03 624 GLU A C 1
ATOM 4997 O O . GLU A 1 624 ? 29.514 40.614 -38.017 1.00 25.03 624 GLU A O 1
ATOM 5002 N N . VAL A 1 625 ? 30.941 39.912 -36.557 1.00 27.20 625 VAL A N 1
ATOM 5003 C CA . VAL A 1 625 ? 32.300 39.773 -35.969 1.00 27.20 625 VAL A CA 1
ATOM 5004 C C . VAL A 1 625 ? 33.215 40.995 -36.175 1.00 27.20 625 VAL A C 1
ATOM 5006 O O . VAL A 1 625 ? 34.224 40.907 -36.858 1.00 27.20 625 VAL A O 1
ATOM 5009 N N . MET A 1 626 ? 32.961 42.082 -35.431 1.00 24.05 626 MET A N 1
ATOM 5010 C CA . MET A 1 626 ? 33.983 42.756 -34.598 1.00 24.05 626 MET A CA 1
ATOM 5011 C C . MET A 1 626 ? 33.308 43.341 -33.332 1.00 24.05 626 MET A C 1
ATOM 5013 O O . MET A 1 626 ? 32.155 43.738 -33.420 1.00 24.05 626 MET A O 1
ATOM 5017 N N . LYS A 1 627 ? 33.812 43.302 -32.084 1.00 24.41 627 LYS A N 1
ATOM 5018 C CA . LYS A 1 627 ? 35.136 43.449 -31.413 1.00 24.41 627 LYS A CA 1
ATOM 5019 C C . LYS A 1 627 ? 35.433 44.887 -30.935 1.00 24.41 627 LYS A C 1
ATOM 5021 O O . LYS A 1 627 ? 35.443 45.811 -31.729 1.00 24.41 627 LYS A O 1
ATOM 5026 N N . HIS A 1 628 ? 35.851 44.972 -29.664 1.00 25.55 628 HIS A N 1
ATOM 5027 C CA . HIS A 1 628 ? 36.347 46.134 -28.892 1.00 25.55 628 HIS A CA 1
ATOM 5028 C C . HIS A 1 628 ? 35.268 47.092 -28.316 1.00 25.55 628 HIS A C 1
ATOM 5030 O O . HIS A 1 628 ? 34.219 47.243 -28.922 1.00 25.55 628 HIS A O 1
ATOM 5036 N N . ARG A 1 629 ? 35.332 47.626 -27.072 1.00 26.22 629 ARG A N 1
ATOM 5037 C CA . ARG A 1 629 ? 36.426 48.152 -26.190 1.00 26.22 629 ARG A CA 1
ATOM 5038 C C . ARG A 1 629 ? 36.989 49.508 -26.691 1.00 26.22 629 ARG A C 1
ATOM 5040 O O . ARG A 1 629 ? 37.246 49.627 -27.873 1.00 26.22 629 ARG A O 1
ATOM 5047 N N . VAL A 1 630 ? 37.234 50.550 -25.878 1.00 23.61 630 VAL A N 1
ATOM 5048 C CA . VAL A 1 630 ? 37.084 50.764 -24.413 1.00 23.61 630 VAL A CA 1
ATOM 5049 C C . VAL A 1 630 ? 37.072 52.289 -24.083 1.00 23.61 630 VAL A C 1
ATOM 5051 O O . VAL A 1 630 ? 37.123 53.105 -24.994 1.00 23.61 630 VAL A O 1
ATOM 5054 N N . THR A 1 631 ? 37.077 52.663 -22.791 1.00 23.70 631 THR A N 1
ATOM 5055 C CA . THR A 1 631 ? 37.481 53.974 -22.188 1.00 23.70 631 THR A CA 1
ATOM 5056 C C . THR A 1 631 ? 36.592 55.247 -22.270 1.00 23.70 631 THR A C 1
ATOM 5058 O O . THR A 1 631 ? 36.627 55.982 -23.243 1.00 23.70 631 THR A O 1
ATOM 5061 N N . THR A 1 632 ? 35.958 55.585 -21.128 1.00 23.81 632 THR A N 1
ATOM 5062 C CA . THR A 1 632 ? 36.406 56.642 -20.164 1.00 23.81 632 THR A CA 1
ATOM 5063 C C . THR A 1 632 ? 36.255 58.164 -20.455 1.00 23.81 632 THR A C 1
ATOM 5065 O O . THR A 1 632 ? 37.055 58.732 -21.182 1.00 23.81 632 THR A O 1
ATOM 5068 N N . VAL A 1 633 ? 35.399 58.828 -19.634 1.00 25.38 633 VAL A N 1
ATOM 5069 C CA . VAL A 1 633 ? 35.505 60.219 -19.063 1.00 25.38 633 VAL A CA 1
ATOM 5070 C C . VAL A 1 633 ? 35.269 61.416 -20.024 1.00 25.38 633 VAL A C 1
ATOM 5072 O O . VAL A 1 633 ? 35.919 61.539 -21.047 1.00 25.38 633 VAL A O 1
ATOM 5075 N N . SER A 1 634 ? 34.386 62.391 -19.717 1.00 23.59 634 SER A N 1
ATOM 5076 C CA . SER A 1 634 ? 34.638 63.374 -18.641 1.00 23.59 634 SER A CA 1
ATOM 5077 C C . SER A 1 634 ? 33.451 64.208 -18.102 1.00 23.59 634 SER A C 1
ATOM 5079 O O . SER A 1 634 ? 32.570 64.632 -18.837 1.00 23.59 634 SER A O 1
ATOM 5081 N N . LYS A 1 635 ? 33.542 64.479 -16.789 1.00 27.06 635 LYS A N 1
ATOM 5082 C CA . LYS A 1 635 ? 33.057 65.599 -15.941 1.00 27.06 635 LYS A CA 1
ATOM 5083 C C . LYS A 1 635 ? 32.182 66.722 -16.546 1.00 27.06 635 LYS A C 1
ATOM 5085 O O . LYS A 1 635 ? 32.586 67.362 -17.512 1.00 27.06 635 LYS A O 1
ATOM 5090 N N . HIS A 1 636 ? 31.206 67.178 -15.747 1.00 25.27 636 HIS A N 1
ATOM 5091 C CA . HIS A 1 636 ? 31.261 68.514 -15.106 1.00 25.27 636 HIS A CA 1
ATOM 5092 C C . HIS A 1 636 ? 30.573 68.513 -13.719 1.00 25.27 636 HIS A C 1
ATOM 5094 O O . HIS A 1 636 ? 30.124 67.459 -13.272 1.00 25.27 636 HIS A O 1
ATOM 5100 N N . PHE A 1 637 ? 30.621 69.631 -12.982 1.00 26.05 637 PHE A N 1
ATOM 5101 C CA . PHE A 1 637 ? 30.556 69.661 -11.507 1.00 26.05 637 PHE A CA 1
ATOM 5102 C C . PHE A 1 637 ? 29.704 70.835 -10.980 1.00 26.05 637 PHE A C 1
ATOM 5104 O O . PHE A 1 637 ? 29.908 71.958 -11.433 1.00 26.05 637 PHE A O 1
ATOM 5111 N N . ALA A 1 638 ? 28.835 70.612 -9.982 1.00 26.16 638 ALA A N 1
ATOM 5112 C CA . ALA A 1 638 ? 28.245 71.675 -9.151 1.00 26.16 638 ALA A CA 1
ATOM 5113 C C . ALA A 1 638 ? 27.825 71.161 -7.752 1.00 26.16 638 ALA A C 1
ATOM 5115 O O . ALA A 1 638 ? 27.277 70.074 -7.609 1.00 26.16 638 ALA A O 1
ATOM 5116 N N . GLN A 1 639 ? 28.150 71.968 -6.740 1.00 25.53 639 GLN A N 1
ATOM 5117 C CA . GLN A 1 639 ? 28.070 71.793 -5.275 1.00 25.53 639 GLN A CA 1
ATOM 5118 C C . GLN A 1 639 ? 26.654 71.432 -4.730 1.00 25.53 639 GLN A C 1
ATOM 5120 O O . GLN A 1 639 ? 25.673 71.767 -5.381 1.00 25.53 639 GLN A O 1
ATOM 5125 N N . LEU A 1 640 ? 26.416 70.695 -3.619 1.00 25.12 640 LEU A N 1
ATOM 5126 C CA . LEU A 1 640 ? 27.023 70.594 -2.256 1.00 25.12 640 LEU A CA 1
ATOM 5127 C C . LEU A 1 640 ? 26.755 71.811 -1.330 1.00 25.12 640 LEU A C 1
ATOM 5129 O O . LEU A 1 640 ? 26.591 72.902 -1.868 1.00 25.12 640 LEU A O 1
ATOM 5133 N N . PRO A 1 641 ? 26.856 71.709 0.028 1.00 49.97 641 PRO A N 1
ATOM 5134 C CA . PRO A 1 641 ? 26.876 70.537 0.949 1.00 49.97 641 PRO A CA 1
ATOM 5135 C C . PRO A 1 641 ? 25.872 70.662 2.148 1.00 49.97 641 PRO A C 1
ATOM 5137 O O . PRO A 1 641 ? 25.277 71.712 2.344 1.00 49.97 641 PRO A O 1
ATOM 5140 N N . HIS A 1 642 ? 25.577 69.619 2.952 1.00 27.08 642 HIS A N 1
ATOM 5141 C CA . HIS A 1 642 ? 26.091 69.336 4.331 1.00 27.08 642 HIS A CA 1
ATOM 5142 C C . HIS A 1 642 ? 25.033 68.454 5.082 1.00 27.08 642 HIS A C 1
ATOM 5144 O O . HIS A 1 642 ? 23.868 68.541 4.722 1.00 27.08 642 HIS A O 1
ATOM 5150 N N . HIS A 1 643 ? 25.272 67.620 6.118 1.00 26.73 643 HIS A N 1
ATOM 5151 C CA . HIS A 1 643 ? 26.490 67.113 6.785 1.00 26.73 643 HIS A CA 1
ATOM 5152 C C . HIS A 1 643 ? 26.216 65.808 7.612 1.00 26.73 643 HIS A C 1
ATOM 5154 O O . HIS A 1 643 ? 25.120 65.623 8.116 1.00 26.73 643 HIS A O 1
ATOM 5160 N N . ARG A 1 644 ? 27.267 64.991 7.839 1.00 25.41 644 ARG A N 1
ATOM 5161 C CA . ARG A 1 644 ? 27.557 64.092 9.006 1.00 25.41 644 ARG A CA 1
ATOM 5162 C C . ARG A 1 644 ? 26.548 63.019 9.507 1.00 25.41 644 ARG A C 1
ATOM 5164 O O . ARG A 1 644 ? 25.673 63.314 10.300 1.00 25.41 644 ARG A O 1
ATOM 5171 N N . ARG A 1 645 ? 26.872 61.752 9.177 1.00 25.56 645 ARG A N 1
ATOM 5172 C CA . ARG A 1 645 ? 27.373 60.620 10.031 1.00 25.56 645 ARG A CA 1
ATOM 5173 C C . ARG A 1 645 ? 26.698 60.221 11.391 1.00 25.56 645 ARG A C 1
ATOM 5175 O O . ARG A 1 645 ? 26.067 61.049 12.026 1.00 25.56 645 ARG A O 1
ATOM 5182 N N . PRO A 1 646 ? 26.858 58.945 11.842 1.00 53.09 646 PRO A N 1
ATOM 5183 C CA . PRO A 1 646 ? 26.031 58.290 12.883 1.00 53.09 646 PRO A CA 1
ATOM 5184 C C . PRO A 1 646 ? 26.732 58.127 14.255 1.00 53.09 646 PRO A C 1
ATOM 5186 O O . PRO A 1 646 ? 27.891 58.522 14.360 1.00 53.09 646 PRO A O 1
ATOM 5189 N N . LEU A 1 647 ? 26.082 57.453 15.236 1.00 26.11 647 LEU A N 1
ATOM 5190 C CA . LEU A 1 647 ? 26.648 56.364 16.086 1.00 26.11 647 LEU A CA 1
ATOM 5191 C C . LEU A 1 647 ? 25.658 55.798 17.160 1.00 26.11 647 LEU A C 1
ATOM 5193 O O . LEU A 1 647 ? 24.989 56.559 17.840 1.00 26.11 647 LEU A O 1
ATOM 5197 N N . THR A 1 648 ? 25.646 54.459 17.307 1.00 26.39 648 THR A N 1
ATOM 5198 C CA . THR A 1 648 ? 25.485 53.589 18.519 1.00 26.39 648 THR A CA 1
ATOM 5199 C C . THR A 1 648 ? 24.422 53.739 19.641 1.00 26.39 648 THR A C 1
ATOM 5201 O O . THR A 1 648 ? 24.218 54.808 20.197 1.00 26.39 648 THR A O 1
ATOM 5204 N N . HIS A 1 649 ? 24.054 52.543 20.148 1.00 27.95 649 HIS A N 1
ATOM 5205 C CA . HIS A 1 649 ? 23.882 52.100 21.557 1.00 27.95 649 HIS A CA 1
ATOM 5206 C C . HIS A 1 649 ? 22.494 52.014 22.250 1.00 27.95 649 HIS A C 1
ATOM 5208 O O . HIS A 1 649 ? 21.714 52.954 22.307 1.00 27.95 649 HIS A O 1
ATOM 5214 N N . ASP A 1 650 ? 22.337 50.839 22.882 1.00 26.73 650 ASP A N 1
ATOM 5215 C CA . ASP A 1 650 ? 21.677 50.478 24.148 1.00 26.73 650 ASP A CA 1
ATOM 5216 C C . ASP A 1 650 ? 20.158 50.329 24.356 1.00 26.73 650 ASP A C 1
ATOM 5218 O O . ASP A 1 650 ? 19.289 50.997 23.806 1.00 26.73 650 ASP A O 1
ATOM 5222 N N . THR A 1 651 ? 19.886 49.353 25.230 1.00 28.27 651 THR A N 1
ATOM 5223 C CA . THR A 1 651 ? 18.589 48.872 25.711 1.00 28.27 651 THR A CA 1
ATOM 5224 C C . THR A 1 651 ? 18.256 49.457 27.086 1.00 28.27 651 THR A C 1
ATOM 5226 O O . THR A 1 651 ? 19.153 49.602 27.916 1.00 28.27 651 THR A O 1
ATOM 5229 N N . ARG A 1 652 ? 16.961 49.690 27.367 1.00 25.70 652 ARG A N 1
ATOM 5230 C CA . ARG A 1 652 ? 16.270 49.460 28.667 1.00 25.70 652 ARG A CA 1
ATOM 5231 C C . ARG A 1 652 ? 14.772 49.809 28.529 1.00 25.70 652 ARG A C 1
ATOM 5233 O O . ARG A 1 652 ? 14.443 50.808 27.912 1.00 25.70 652 ARG A O 1
ATOM 5240 N N . ILE A 1 653 ? 13.855 48.872 28.804 1.00 26.27 653 ILE A N 1
ATOM 5241 C CA . ILE A 1 653 ? 13.166 48.587 30.091 1.00 26.27 653 ILE A CA 1
ATOM 5242 C C . ILE A 1 653 ? 12.066 49.610 30.462 1.00 26.27 65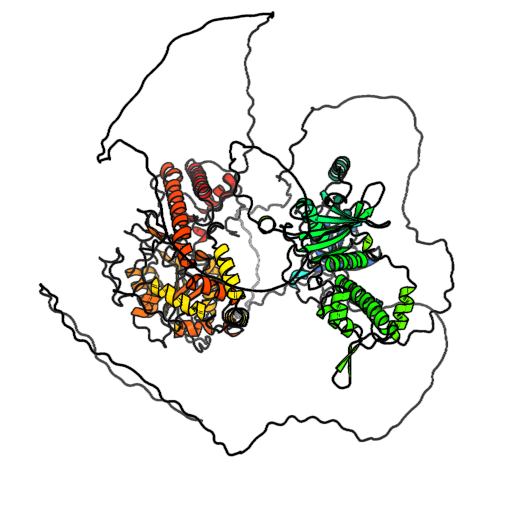3 ILE A C 1
ATOM 5244 O O . ILE A 1 653 ? 12.365 50.779 30.658 1.00 26.27 653 ILE A O 1
ATOM 5248 N N . SER A 1 654 ? 10.852 49.087 30.739 1.00 23.50 654 SER A N 1
ATOM 5249 C CA . SER A 1 654 ? 9.731 49.705 31.496 1.00 23.50 654 SER A CA 1
ATOM 5250 C C . SER A 1 654 ? 8.965 50.879 30.840 1.00 23.50 654 SER A C 1
ATOM 5252 O O . SER A 1 654 ? 9.555 51.661 30.113 1.00 23.50 654 SER A O 1
ATOM 5254 N N . SER A 1 655 ? 7.674 51.144 31.119 1.00 25.22 655 SER A N 1
ATOM 5255 C CA . SER A 1 655 ? 6.495 50.330 31.528 1.00 25.22 655 SER A CA 1
ATOM 5256 C C . SER A 1 655 ? 5.248 51.254 31.589 1.00 25.22 655 SER A C 1
ATOM 5258 O O . SER A 1 655 ? 5.403 52.472 31.582 1.00 25.22 655 SER A O 1
ATOM 5260 N N . THR A 1 656 ? 4.032 50.701 31.759 1.00 25.72 656 THR A N 1
ATOM 5261 C CA . THR A 1 656 ? 2.782 51.408 32.181 1.00 25.72 656 THR A CA 1
ATOM 5262 C C . THR A 1 656 ? 2.242 52.547 31.278 1.00 25.72 656 THR A C 1
ATOM 5264 O O . THR A 1 656 ? 2.860 52.903 30.285 1.00 25.72 656 THR A O 1
ATOM 5267 N N . CYS A 1 657 ? 1.085 53.171 31.562 1.00 23.41 657 CYS A N 1
ATOM 5268 C CA . CYS A 1 657 ? -0.274 52.590 31.661 1.00 23.41 657 CYS A CA 1
ATOM 5269 C C . CYS A 1 657 ? -1.363 53.694 31.507 1.00 23.41 657 CYS A C 1
ATOM 5271 O O . CYS A 1 657 ? -1.151 54.810 31.960 1.00 23.41 657 CYS A O 1
ATOM 5273 N N . ALA A 1 658 ? -2.545 53.319 30.990 1.00 27.19 658 ALA A N 1
ATOM 5274 C CA . ALA A 1 658 ? -3.882 53.910 31.229 1.00 27.19 658 ALA A CA 1
ATOM 5275 C C . ALA A 1 658 ? -4.275 55.353 30.777 1.00 27.19 658 ALA A C 1
ATOM 5277 O O . ALA A 1 658 ? -3.524 56.313 30.883 1.00 27.19 658 ALA A O 1
ATOM 5278 N N . THR A 1 659 ? -5.583 55.488 30.464 1.00 26.05 659 THR A N 1
ATOM 5279 C CA . THR A 1 659 ? -6.480 56.684 30.578 1.00 26.05 659 THR A CA 1
ATOM 5280 C C . THR A 1 659 ? -6.255 57.955 29.716 1.00 26.05 659 THR A C 1
ATOM 5282 O O . THR A 1 659 ? -5.134 58.265 29.352 1.00 26.05 659 THR A O 1
ATOM 5285 N N . SER A 1 660 ? -7.255 58.813 29.405 1.00 24.75 660 SER A N 1
ATOM 5286 C CA . SER A 1 660 ? -8.702 58.620 29.086 1.00 24.75 660 SER A CA 1
ATOM 5287 C C . SER A 1 660 ? -9.439 59.938 28.703 1.00 24.75 660 SER A C 1
ATOM 5289 O O . SER A 1 660 ? -9.346 60.906 29.446 1.00 24.75 660 SER A O 1
ATOM 5291 N N . VAL A 1 661 ? -10.335 59.880 27.697 1.00 28.02 661 VAL A N 1
ATOM 5292 C CA . VAL A 1 661 ? -11.690 60.522 27.649 1.00 28.02 661 VAL A CA 1
ATOM 5293 C C . VAL A 1 661 ? -11.889 62.060 27.436 1.00 28.02 661 VAL A C 1
ATOM 5295 O O . VAL A 1 661 ? -11.557 62.877 28.281 1.00 28.02 661 VAL A O 1
ATOM 5298 N N . ASN A 1 662 ? -12.686 62.384 26.388 1.00 29.16 662 ASN A N 1
ATOM 5299 C CA . ASN A 1 662 ? -13.534 63.587 26.123 1.00 29.16 662 ASN A CA 1
ATOM 5300 C C . ASN A 1 662 ? -12.891 64.974 25.830 1.00 29.16 662 ASN A C 1
ATOM 5302 O O . ASN A 1 662 ? -11.968 65.420 26.492 1.00 29.16 662 ASN A O 1
ATOM 5306 N N . THR A 1 663 ? -13.430 65.772 24.888 1.00 26.08 663 THR A N 1
ATOM 5307 C CA . THR A 1 663 ? -14.716 66.502 25.057 1.00 26.08 663 THR A CA 1
ATOM 5308 C C . THR A 1 663 ? -15.323 67.097 23.759 1.00 26.08 663 THR A C 1
ATOM 5310 O O . THR A 1 663 ? -14.575 67.564 22.919 1.00 26.08 663 THR A O 1
ATOM 5313 N N . ARG A 1 664 ? -16.679 67.169 23.699 1.00 25.70 664 ARG A N 1
ATOM 5314 C CA . ARG A 1 664 ? -17.586 68.224 23.117 1.00 25.70 664 ARG A CA 1
ATOM 5315 C C . ARG A 1 664 ? -17.334 68.767 21.676 1.00 25.70 664 ARG A C 1
ATOM 5317 O O . ARG A 1 664 ? -16.212 69.048 21.316 1.00 25.70 664 ARG A O 1
ATOM 5324 N N . LYS A 1 665 ? -18.295 69.197 20.837 1.00 27.53 665 LYS A N 1
ATOM 5325 C CA . LYS A 1 665 ? -19.754 69.043 20.588 1.00 27.53 665 LYS A CA 1
ATOM 5326 C C . LYS A 1 665 ? -20.161 70.170 19.585 1.00 27.53 665 LYS A C 1
ATOM 5328 O O . LYS A 1 665 ? -20.125 71.319 20.001 1.00 27.53 665 LYS A O 1
ATOM 5333 N N . LEU A 1 666 ? -20.689 69.808 18.397 1.00 25.53 666 LEU A N 1
ATOM 5334 C CA . LEU A 1 666 ? -21.881 70.403 17.711 1.00 25.53 666 LEU A CA 1
ATOM 5335 C C . LEU A 1 666 ? -21.818 71.877 17.176 1.00 25.53 666 LEU A C 1
ATOM 5337 O O . LEU A 1 666 ? -20.854 72.557 17.514 1.00 25.53 666 LEU A O 1
ATOM 5341 N N . PRO A 1 667 ? -22.797 72.404 16.366 1.00 51.03 667 PRO A N 1
ATOM 5342 C CA . PRO A 1 667 ? -24.143 71.865 16.027 1.00 51.03 667 PRO A CA 1
ATOM 5343 C C . PRO A 1 667 ? -24.733 72.060 14.579 1.00 51.03 667 PRO A C 1
ATOM 5345 O O . PRO A 1 667 ? -24.210 72.831 13.789 1.00 51.03 667 PRO A O 1
ATOM 5348 N N . PHE A 1 668 ? -25.933 71.470 14.350 1.00 30.61 668 PHE A N 1
ATOM 5349 C CA . PHE A 1 668 ? -27.112 71.984 13.576 1.00 30.61 668 PHE A CA 1
ATOM 5350 C C . PHE A 1 668 ? -27.105 72.150 12.024 1.00 30.61 668 PHE A C 1
ATOM 5352 O O . PHE A 1 668 ? -26.067 72.414 11.439 1.00 30.61 668 PHE A O 1
ATOM 5359 N N . ASN A 1 669 ? -28.244 72.077 11.287 1.00 28.45 669 ASN A N 1
ATOM 5360 C CA . ASN A 1 669 ? -29.606 71.503 11.520 1.00 28.45 669 ASN A CA 1
ATOM 5361 C C . ASN A 1 669 ? -30.425 71.395 10.195 1.00 28.45 669 ASN A C 1
ATOM 5363 O O . ASN A 1 669 ? -30.197 72.236 9.332 1.00 28.45 669 ASN A O 1
ATOM 5367 N N . PHE A 1 670 ? -31.408 70.476 10.076 1.00 25.47 670 PHE A N 1
ATOM 5368 C CA . PHE A 1 670 ? -32.844 70.710 9.719 1.00 25.47 670 PHE A CA 1
ATOM 5369 C C . PHE A 1 670 ? -33.656 69.395 9.509 1.00 25.47 670 PHE A C 1
ATOM 5371 O O . PHE A 1 670 ? -33.091 68.306 9.531 1.00 25.47 670 PHE A O 1
ATOM 5378 N N . ASP A 1 671 ? -34.990 69.519 9.412 1.00 27.23 671 ASP A N 1
ATOM 5379 C CA . ASP A 1 671 ? -36.080 68.554 9.734 1.00 27.23 671 ASP A CA 1
ATOM 5380 C C . ASP A 1 671 ? -37.382 69.028 8.992 1.00 27.23 671 ASP A C 1
ATOM 5382 O O . ASP A 1 671 ? -37.275 70.071 8.332 1.00 27.23 671 ASP A O 1
ATOM 5386 N N . PRO A 1 672 ? -38.628 68.481 9.114 1.00 55.88 672 PRO A N 1
ATOM 5387 C CA . PRO A 1 672 ? -39.167 67.148 9.492 1.00 55.88 672 PRO A CA 1
ATOM 5388 C C . PRO A 1 672 ? -40.155 66.551 8.439 1.00 55.88 672 PRO A C 1
ATOM 5390 O O . PRO A 1 672 ? -40.401 67.168 7.409 1.00 55.88 672 PRO A O 1
ATOM 5393 N N . HIS A 1 673 ? -40.824 65.411 8.733 1.00 26.11 673 HIS A N 1
ATOM 5394 C CA . HIS A 1 673 ? -42.315 65.368 8.810 1.00 26.11 673 HIS A CA 1
ATOM 5395 C C . HIS A 1 673 ? -42.948 64.046 9.340 1.00 26.11 673 HIS A C 1
ATOM 5397 O O . HIS A 1 673 ? -42.870 62.998 8.712 1.00 26.11 673 HIS A O 1
ATOM 5403 N N . SER A 1 674 ? -43.749 64.175 10.414 1.00 26.81 674 SER A N 1
ATOM 5404 C CA . SER A 1 674 ? -44.913 63.343 10.837 1.00 26.81 674 SER A CA 1
ATOM 5405 C C . SER A 1 674 ? -44.791 61.846 11.227 1.00 26.81 674 SER A C 1
ATOM 5407 O O . SER A 1 674 ? -44.165 61.029 10.568 1.00 26.81 674 SER A O 1
ATOM 5409 N N . ALA A 1 675 ? -45.543 61.481 12.279 1.00 27.30 675 ALA A N 1
ATOM 5410 C CA . ALA A 1 675 ? -45.890 60.120 12.730 1.00 27.30 675 ALA A CA 1
ATOM 5411 C C . ALA A 1 675 ? -47.395 60.064 13.105 1.00 27.30 675 ALA A C 1
ATOM 5413 O O . ALA A 1 675 ? -48.044 61.114 13.111 1.00 27.30 675 ALA A O 1
ATOM 5414 N N . PRO A 1 676 ? -47.968 58.894 13.469 1.00 41.75 676 PRO A N 1
ATOM 5415 C CA . PRO A 1 676 ? -48.593 58.793 14.807 1.00 41.75 676 PRO A CA 1
ATOM 5416 C C . PRO A 1 676 ? -48.407 57.420 15.520 1.00 41.75 676 PRO A C 1
ATOM 5418 O O . PRO A 1 676 ? -47.526 56.643 15.169 1.00 41.75 676 PRO A O 1
ATOM 5421 N N . ARG A 1 677 ? -49.162 57.158 16.610 1.00 26.23 677 ARG A N 1
ATOM 5422 C CA . ARG A 1 677 ? -48.901 56.132 17.661 1.00 26.23 677 ARG A CA 1
ATOM 5423 C C . ARG A 1 677 ? -50.135 55.278 18.058 1.00 26.23 677 ARG A C 1
ATOM 5425 O O . ARG A 1 677 ? -51.254 55.708 17.801 1.00 26.23 677 ARG A O 1
ATOM 5432 N N . ARG A 1 678 ? -49.885 54.266 18.929 1.00 29.38 678 ARG A N 1
ATOM 5433 C CA . ARG A 1 678 ? -50.760 53.530 19.910 1.00 29.38 678 ARG A CA 1
ATOM 5434 C C . ARG A 1 678 ? -51.103 52.077 19.492 1.00 29.38 678 ARG A C 1
ATOM 5436 O O . ARG A 1 678 ? -51.074 51.798 18.305 1.00 29.38 678 ARG A O 1
ATOM 5443 N N . SER A 1 679 ? -51.373 51.112 20.393 1.00 23.56 679 SER A N 1
ATOM 5444 C CA . SER A 1 679 ? -51.629 51.126 21.863 1.00 23.56 679 SER A CA 1
ATOM 5445 C C . SER A 1 679 ? -51.001 49.931 22.643 1.00 23.56 679 SER A C 1
ATOM 5447 O O . SER A 1 679 ? -50.403 49.043 22.050 1.00 23.56 679 SER A O 1
ATOM 5449 N N . PHE A 1 680 ? -51.139 49.918 23.981 1.00 26.23 680 PHE A N 1
ATOM 5450 C CA . PHE A 1 680 ? -50.718 48.851 24.928 1.00 26.23 680 PHE A CA 1
ATOM 5451 C C . PHE A 1 680 ? -51.827 47.791 25.167 1.00 26.23 680 PHE A C 1
ATOM 5453 O O . PHE A 1 680 ? -52.986 48.128 24.941 1.00 26.23 680 PHE A O 1
ATOM 5460 N N . PHE A 1 681 ? -51.509 46.595 25.718 1.00 25.86 681 PHE A N 1
ATOM 5461 C CA . PHE A 1 681 ? -51.885 46.160 27.099 1.00 25.86 681 PHE A CA 1
ATOM 5462 C C . PHE A 1 681 ? -51.378 44.740 27.523 1.00 25.86 681 PHE A C 1
ATOM 5464 O O . PHE A 1 681 ? -51.283 43.820 26.721 1.00 25.86 681 PHE A O 1
ATOM 5471 N N . THR A 1 682 ? -51.041 44.624 28.816 1.00 26.89 682 THR A N 1
ATOM 5472 C CA . THR A 1 682 ? -50.829 43.472 29.750 1.00 26.89 682 THR A CA 1
ATOM 5473 C C . THR A 1 682 ? -50.835 41.977 29.329 1.00 26.89 682 THR A C 1
ATOM 5475 O O . THR A 1 682 ? -51.877 41.392 29.056 1.00 26.89 682 THR A O 1
ATOM 5478 N N . SER A 1 683 ? -49.677 41.327 29.529 1.00 26.31 683 SER A N 1
ATOM 5479 C CA . SER A 1 683 ? -49.399 40.110 30.350 1.00 26.31 683 SER A CA 1
ATOM 5480 C C . SER A 1 683 ? -50.492 39.086 30.763 1.00 26.31 683 SER A C 1
ATOM 5482 O O . SER A 1 683 ? -51.394 39.438 31.522 1.00 26.31 683 SER A O 1
ATOM 5484 N N . ALA A 1 684 ? -50.233 37.783 30.522 1.00 24.89 684 ALA A N 1
ATOM 5485 C CA . ALA A 1 684 ? -50.580 36.659 31.426 1.00 24.89 684 ALA A CA 1
ATOM 5486 C C . ALA A 1 684 ? -49.733 35.375 31.172 1.00 24.89 684 ALA A C 1
ATOM 5488 O O . ALA A 1 684 ? -49.275 35.127 30.063 1.00 24.89 684 ALA A O 1
ATOM 5489 N N . ASN A 1 685 ? -49.525 34.576 32.224 1.00 25.84 685 ASN A N 1
ATOM 5490 C CA . ASN A 1 685 ? -48.560 33.469 32.384 1.00 25.84 685 ASN A CA 1
ATOM 5491 C C . ASN A 1 685 ? -48.728 32.166 31.546 1.00 25.84 685 ASN A C 1
ATOM 5493 O O . ASN A 1 685 ? -49.836 31.668 31.371 1.00 25.84 685 ASN A O 1
ATOM 5497 N N . SER A 1 686 ? -47.580 31.481 31.360 1.00 24.23 686 SER A N 1
ATOM 5498 C CA . SER A 1 686 ? -47.306 30.039 31.650 1.00 24.23 686 SER A CA 1
ATOM 5499 C C . SER A 1 686 ? -47.137 28.982 30.528 1.00 24.23 686 SER A C 1
ATOM 5501 O O . SER A 1 686 ? -47.680 29.081 29.437 1.00 24.23 686 SER A O 1
ATOM 5503 N N . LEU A 1 687 ? -46.386 27.930 30.913 1.00 25.14 687 LEU A N 1
ATOM 5504 C CA . LEU A 1 687 ? -46.266 26.568 30.351 1.00 25.14 687 LEU A CA 1
ATOM 5505 C C . LEU A 1 687 ? -45.494 26.343 29.029 1.00 25.14 687 LEU A C 1
ATOM 5507 O O . LEU A 1 687 ? -46.046 26.169 27.952 1.00 25.14 687 LEU A O 1
ATOM 5511 N N . SER A 1 688 ? -44.173 26.204 29.197 1.00 36.47 688 SER A N 1
ATOM 5512 C CA . SER A 1 688 ? -43.329 25.090 28.706 1.00 36.47 688 SER A CA 1
ATOM 5513 C C . SER A 1 688 ? -43.722 24.298 27.442 1.00 36.47 688 SER A C 1
ATOM 5515 O O . SER A 1 688 ? -44.694 23.545 27.440 1.00 36.47 688 SER A O 1
ATOM 5517 N N . SER A 1 689 ? -42.784 24.207 26.494 1.00 24.23 689 SER A N 1
ATOM 5518 C CA . SER A 1 689 ? -42.500 22.930 25.817 1.00 24.23 689 SER A CA 1
ATOM 5519 C C . SER A 1 689 ? -41.012 22.803 25.468 1.00 24.23 689 SER A C 1
ATOM 5521 O O . SER A 1 689 ? -40.361 23.772 25.083 1.00 24.23 689 SER A O 1
ATOM 5523 N N . SER A 1 690 ? -40.458 21.605 25.654 1.00 39.62 690 SER A N 1
ATOM 5524 C CA . SER A 1 690 ? -39.084 21.260 25.277 1.00 39.62 690 SER A CA 1
ATOM 5525 C C . SER A 1 690 ? -39.055 20.763 23.832 1.00 39.62 690 SER A C 1
ATOM 5527 O O . SER A 1 690 ? -39.889 19.942 23.457 1.00 39.62 690 SER A O 1
ATOM 5529 N N . SER A 1 691 ? -38.065 21.175 23.041 1.00 29.78 691 SER A N 1
ATOM 5530 C CA . SER A 1 691 ? -37.729 20.516 21.771 1.00 29.78 691 SER A CA 1
ATOM 5531 C C . SER A 1 691 ? -36.239 20.173 21.755 1.00 29.78 691 SER A C 1
ATOM 5533 O O . SER A 1 691 ? -35.417 20.912 22.293 1.00 29.78 691 SER A O 1
ATOM 5535 N N . MET A 1 692 ? -35.902 18.990 21.239 1.00 34.62 692 MET A N 1
ATOM 5536 C CA . MET A 1 692 ? -34.538 18.458 21.273 1.00 34.62 692 MET A CA 1
ATOM 5537 C C . MET A 1 692 ? -33.764 18.884 20.026 1.00 34.62 692 MET A C 1
ATOM 5539 O O . MET A 1 692 ? -34.233 18.674 18.909 1.00 34.62 692 MET A O 1
ATOM 5543 N N . ASN A 1 693 ? -32.550 19.403 20.211 1.00 33.34 693 ASN A N 1
ATOM 5544 C CA . ASN A 1 693 ? -31.611 19.594 19.108 1.00 33.34 693 ASN A CA 1
ATOM 5545 C C . ASN A 1 693 ? -31.143 18.231 18.579 1.00 33.34 693 ASN A C 1
ATOM 5547 O O . ASN A 1 693 ? -30.664 17.397 19.350 1.00 33.34 693 ASN A O 1
ATOM 5551 N N . ALA A 1 694 ? -31.212 18.029 17.262 1.00 35.59 694 ALA A N 1
ATOM 5552 C CA . ALA A 1 694 ? -30.482 16.948 16.609 1.00 35.59 694 ALA A CA 1
ATOM 5553 C C . ALA A 1 694 ? -28.965 17.252 16.640 1.00 35.59 694 ALA A C 1
ATOM 5555 O O . ALA A 1 694 ? -28.576 18.410 16.458 1.00 35.59 694 ALA A O 1
ATOM 5556 N N . PRO A 1 695 ? -28.091 16.258 16.881 1.00 44.19 695 PRO A N 1
ATOM 5557 C CA . PRO A 1 695 ? -26.650 16.486 16.933 1.00 44.19 695 PRO A CA 1
ATOM 5558 C C . PRO A 1 695 ? -26.072 16.726 15.531 1.00 44.19 695 PRO A C 1
ATOM 5560 O O . PRO A 1 695 ? -26.368 15.984 14.595 1.00 44.19 695 PRO A O 1
ATOM 5563 N N . LEU A 1 696 ? -25.188 17.719 15.388 1.00 47.56 696 LEU A N 1
ATOM 5564 C CA . LEU A 1 696 ? -24.390 17.868 14.169 1.00 47.56 696 LEU A CA 1
ATOM 5565 C C . LEU A 1 696 ? -23.431 16.674 14.031 1.00 47.56 696 LEU A C 1
ATOM 5567 O O . LEU A 1 696 ? -22.719 16.330 14.977 1.00 47.56 696 LEU A O 1
ATOM 5571 N N . HIS A 1 697 ? -23.368 16.073 12.840 1.00 71.25 697 HIS A N 1
ATOM 5572 C CA . HIS A 1 697 ? -22.409 15.007 12.549 1.00 71.25 697 HIS A CA 1
ATOM 5573 C C . HIS A 1 697 ? -20.968 15.537 12.619 1.00 71.25 697 HIS A C 1
ATOM 5575 O O . HIS A 1 697 ? -20.551 16.373 11.818 1.00 71.25 697 HIS A O 1
ATOM 5581 N N . LYS A 1 698 ? -20.192 15.023 13.578 1.00 87.25 698 LYS A N 1
ATOM 5582 C CA . LYS A 1 698 ? -18.782 15.380 13.778 1.00 87.25 698 LYS A CA 1
ATOM 5583 C C . LYS A 1 698 ? -17.908 14.795 12.660 1.00 87.25 698 LYS A C 1
ATOM 5585 O O . LYS A 1 698 ? -18.050 13.619 12.308 1.00 87.25 698 LYS A O 1
ATOM 5590 N N . LYS A 1 699 ? -16.965 15.601 12.150 1.00 93.75 699 LYS A N 1
ATOM 5591 C CA . LYS A 1 699 ? -15.906 15.177 11.211 1.00 93.75 699 LYS A CA 1
ATOM 5592 C C . LYS A 1 699 ? -15.203 13.913 11.749 1.00 93.75 699 LYS A C 1
ATOM 5594 O O . LYS A 1 699 ? -14.798 13.951 12.913 1.00 93.75 699 LYS A O 1
ATOM 5599 N N . PRO A 1 700 ? -15.038 12.834 10.957 1.00 94.69 700 PRO A N 1
ATOM 5600 C CA . PRO A 1 700 ? -14.270 11.665 11.383 1.00 94.69 700 PRO A CA 1
ATOM 5601 C C . PRO A 1 700 ? -12.806 12.031 11.660 1.00 94.69 700 PRO A C 1
ATOM 5603 O O . PRO A 1 700 ? -12.222 12.787 10.887 1.00 94.69 700 PRO A O 1
ATOM 5606 N N . ILE A 1 701 ? -12.216 11.475 12.720 1.00 97.38 701 ILE A N 1
ATOM 5607 C CA . ILE A 1 701 ? -10.783 11.619 13.046 1.00 97.38 701 ILE A CA 1
ATOM 5608 C C . ILE A 1 701 ? -10.218 10.229 13.371 1.00 97.38 701 ILE A C 1
ATOM 5610 O O . ILE A 1 701 ? -10.860 9.460 14.092 1.00 97.38 701 ILE A O 1
ATOM 5614 N N . ASN A 1 702 ? -9.039 9.883 12.849 1.00 96.75 702 ASN A N 1
ATOM 5615 C CA . ASN A 1 702 ? -8.416 8.571 13.019 1.00 96.75 702 ASN A CA 1
ATOM 5616 C C . ASN A 1 702 ? -7.005 8.672 13.628 1.00 96.75 702 ASN A C 1
ATOM 5618 O O . ASN A 1 702 ? -5.994 8.718 12.928 1.00 96.75 702 ASN A O 1
ATOM 5622 N N . LEU A 1 703 ? -6.945 8.600 14.961 1.00 97.44 703 LEU A N 1
ATOM 5623 C CA . LEU A 1 703 ? -5.701 8.506 15.732 1.00 97.44 703 LEU A CA 1
ATOM 5624 C C . LEU A 1 703 ? -5.202 7.053 15.882 1.00 97.44 703 LEU A C 1
ATOM 5626 O O . LEU A 1 703 ? -4.237 6.809 16.600 1.00 97.44 703 LEU A O 1
ATOM 5630 N N . LEU A 1 704 ? -5.812 6.076 15.203 1.00 94.75 704 LEU A N 1
ATOM 5631 C CA . LEU A 1 704 ? -5.335 4.688 15.155 1.00 94.75 704 LEU A CA 1
ATOM 5632 C C . LEU A 1 704 ? -4.312 4.462 14.025 1.00 94.75 704 LEU A C 1
ATOM 5634 O O . LEU A 1 704 ? -3.388 3.659 14.183 1.00 94.75 704 LEU A O 1
ATOM 5638 N N . ARG A 1 705 ? -4.460 5.143 12.882 1.00 92.31 705 ARG A N 1
ATOM 5639 C CA . ARG A 1 705 ? -3.733 4.857 11.630 1.00 92.31 705 ARG A CA 1
ATOM 5640 C C . ARG A 1 705 ? -2.240 5.217 11.699 1.00 92.31 705 ARG A C 1
ATOM 5642 O O . ARG A 1 705 ? -1.843 6.368 11.571 1.00 92.31 705 ARG A O 1
ATOM 5649 N N . GLY A 1 706 ? -1.383 4.202 11.828 1.00 90.50 706 GLY A N 1
ATOM 5650 C CA . GLY A 1 706 ? 0.083 4.324 11.922 1.00 90.50 706 GLY A CA 1
ATOM 5651 C C . GLY A 1 706 ? 0.834 4.598 10.607 1.00 90.50 706 GLY A C 1
ATOM 5652 O O . GLY A 1 706 ? 1.843 3.932 10.335 1.00 90.50 706 GLY A O 1
ATOM 5653 N N . TRP A 1 707 ? 0.339 5.512 9.770 1.00 91.56 707 TRP A N 1
ATOM 5654 C CA . TRP A 1 707 ? 0.916 5.886 8.466 1.00 91.56 707 TRP A CA 1
ATOM 5655 C C . TRP A 1 707 ? 1.463 7.326 8.500 1.00 91.56 707 TRP A C 1
ATOM 5657 O O . TRP A 1 707 ? 0.926 8.132 9.259 1.00 91.56 707 TRP A O 1
ATOM 5667 N N . PRO A 1 708 ? 2.475 7.680 7.680 1.00 93.25 708 PRO A N 1
ATOM 5668 C CA . PRO A 1 708 ? 2.820 9.083 7.462 1.00 93.25 708 PRO A CA 1
ATOM 5669 C C . PRO A 1 708 ? 1.636 9.833 6.844 1.00 93.25 708 PRO A C 1
ATOM 5671 O O . PRO A 1 708 ? 0.966 9.317 5.945 1.00 93.25 708 PRO A O 1
ATOM 5674 N N . SER A 1 709 ? 1.398 11.058 7.309 1.00 94.25 709 SER A N 1
ATOM 5675 C CA . SER A 1 709 ? 0.427 11.973 6.704 1.00 94.25 709 SER A CA 1
ATOM 5676 C C . SER A 1 709 ? 0.741 12.228 5.225 1.00 94.25 709 SER A C 1
ATOM 5678 O O . SER A 1 709 ? 1.920 12.362 4.879 1.00 94.25 709 SER A O 1
ATOM 5680 N N . PRO A 1 710 ? -0.274 12.395 4.353 1.00 92.50 710 PRO A N 1
ATOM 5681 C CA . PRO A 1 710 ? -0.065 12.740 2.947 1.00 92.50 710 PRO A CA 1
ATOM 5682 C C . PRO A 1 710 ? 0.793 13.996 2.734 1.00 92.50 710 PRO A C 1
ATOM 5684 O O . PRO A 1 710 ? 1.484 14.090 1.726 1.00 92.50 710 PRO A O 1
ATOM 5687 N N . SER A 1 711 ? 0.797 14.929 3.696 1.00 92.50 711 SER A N 1
ATOM 5688 C CA . SER A 1 711 ? 1.584 16.168 3.646 1.00 92.50 711 SER A CA 1
ATOM 5689 C C . SER A 1 711 ? 3.094 15.987 3.849 1.00 92.50 711 SER A C 1
ATOM 5691 O O . SER A 1 711 ? 3.811 16.975 3.777 1.00 92.50 711 SER A O 1
ATOM 5693 N N . LEU A 1 712 ? 3.567 14.781 4.189 1.00 93.25 712 LEU A N 1
ATOM 5694 C CA . LEU A 1 712 ? 4.989 14.480 4.435 1.00 93.25 712 LEU A CA 1
ATOM 5695 C C . LEU A 1 712 ? 5.587 13.546 3.370 1.00 93.25 712 LEU A C 1
ATOM 5697 O O . LEU A 1 712 ? 6.753 13.166 3.466 1.00 93.25 712 LEU A O 1
ATOM 5701 N N . LEU A 1 713 ? 4.789 13.147 2.373 1.00 94.69 713 LEU A N 1
ATOM 5702 C CA . LEU A 1 713 ? 5.222 12.254 1.304 1.00 94.69 713 LEU A CA 1
ATOM 5703 C C . LEU A 1 713 ? 6.068 13.040 0.282 1.00 94.69 713 LEU A C 1
ATOM 5705 O O . LEU A 1 713 ? 5.551 13.994 -0.304 1.00 94.69 713 LEU A O 1
ATOM 5709 N N . PRO A 1 714 ? 7.318 12.630 -0.011 1.00 94.81 714 PRO A N 1
ATOM 5710 C CA . PRO A 1 714 ? 8.238 13.364 -0.880 1.00 94.81 714 PRO A CA 1
ATOM 5711 C C . PRO A 1 714 ? 7.920 13.145 -2.370 1.00 94.81 714 PRO A C 1
ATOM 5713 O O . PRO A 1 714 ? 8.747 12.673 -3.149 1.00 94.81 714 PRO A O 1
ATOM 5716 N N . ALA A 1 715 ? 6.690 13.456 -2.786 1.00 94.00 715 ALA A N 1
ATOM 5717 C CA . ALA A 1 715 ? 6.176 13.167 -4.124 1.00 94.00 715 ALA A CA 1
ATOM 5718 C C . ALA A 1 715 ? 6.948 13.906 -5.234 1.00 94.00 715 ALA A C 1
ATOM 5720 O O . ALA A 1 715 ? 7.220 13.323 -6.282 1.00 94.00 715 ALA A O 1
ATOM 5721 N N . ALA A 1 716 ? 7.354 15.158 -4.994 1.00 92.81 716 ALA A N 1
ATOM 5722 C CA . ALA A 1 716 ? 8.166 15.928 -5.938 1.00 92.81 716 ALA A CA 1
ATOM 5723 C C . ALA A 1 716 ? 9.570 15.320 -6.118 1.00 92.81 716 ALA A C 1
ATOM 5725 O O . ALA A 1 716 ? 10.027 15.148 -7.246 1.00 92.81 716 ALA A O 1
ATOM 5726 N N . ALA A 1 717 ? 10.214 14.922 -5.019 1.00 93.75 717 ALA A N 1
ATOM 5727 C CA . ALA A 1 717 ? 11.512 14.255 -5.037 1.00 93.75 717 ALA A CA 1
ATOM 5728 C C . ALA A 1 717 ? 11.449 12.874 -5.710 1.00 93.75 717 ALA A C 1
ATOM 5730 O O . ALA A 1 717 ? 12.284 12.568 -6.557 1.00 93.75 717 ALA A O 1
ATOM 5731 N N . LEU A 1 718 ? 10.426 12.065 -5.406 1.00 95.12 718 LEU A N 1
ATOM 5732 C CA . LEU A 1 718 ? 10.165 10.796 -6.096 1.00 95.12 718 LEU A CA 1
ATOM 5733 C C . LEU A 1 718 ? 9.945 11.003 -7.600 1.00 95.12 718 LEU A C 1
ATOM 5735 O O . LEU A 1 718 ? 10.471 10.235 -8.399 1.00 95.12 718 LEU A O 1
ATOM 5739 N N . SER A 1 719 ? 9.221 12.055 -7.998 1.00 96.06 719 SER A N 1
ATOM 5740 C CA . SER A 1 719 ? 9.032 12.398 -9.411 1.00 96.06 719 SER A CA 1
ATOM 5741 C C . SER A 1 719 ? 10.341 12.817 -10.086 1.00 96.06 719 SER A C 1
ATOM 5743 O O . SER A 1 719 ? 10.577 12.427 -11.226 1.00 96.06 719 SER A O 1
ATOM 5745 N N . ALA A 1 720 ? 11.201 13.583 -9.409 1.00 93.38 720 ALA A N 1
ATOM 5746 C CA . ALA A 1 720 ? 12.513 13.965 -9.932 1.00 93.38 720 ALA A CA 1
ATOM 5747 C C . ALA A 1 720 ? 13.447 12.748 -10.064 1.00 93.38 720 ALA A C 1
ATOM 5749 O O . ALA A 1 720 ? 14.086 12.570 -11.102 1.00 93.38 720 ALA A O 1
ATOM 5750 N N . ALA A 1 721 ? 13.461 11.872 -9.055 1.00 95.69 721 ALA A N 1
ATOM 5751 C CA . ALA A 1 721 ? 14.208 10.619 -9.070 1.00 95.69 721 ALA A CA 1
ATOM 5752 C C . ALA A 1 721 ? 13.734 9.682 -10.193 1.00 95.69 721 ALA A C 1
ATOM 5754 O O . ALA A 1 721 ? 14.559 9.140 -10.929 1.00 95.69 721 ALA A O 1
ATOM 5755 N N . ALA A 1 722 ? 12.418 9.542 -10.381 1.00 95.88 722 ALA A N 1
ATOM 5756 C CA . ALA A 1 722 ? 11.831 8.785 -11.484 1.00 95.88 722 ALA A CA 1
ATOM 5757 C C . ALA A 1 722 ? 12.236 9.359 -12.850 1.00 95.88 722 ALA A C 1
ATOM 5759 O O . ALA A 1 722 ? 12.727 8.617 -13.693 1.00 95.88 722 ALA A O 1
ATOM 5760 N N . VAL A 1 723 ? 12.107 10.675 -13.061 1.00 96.00 723 VAL A N 1
ATOM 5761 C CA . VAL A 1 723 ? 12.495 11.321 -14.329 1.00 96.00 723 VAL A CA 1
ATOM 5762 C C . VAL A 1 723 ? 13.985 11.136 -14.622 1.00 96.00 723 VAL A C 1
ATOM 5764 O O . VAL A 1 723 ? 14.332 10.768 -15.740 1.00 96.00 723 VAL A O 1
ATOM 5767 N N . LYS A 1 724 ? 14.873 11.334 -13.638 1.00 92.56 724 LYS A N 1
ATOM 5768 C CA . LYS A 1 724 ? 16.321 11.162 -13.836 1.00 92.56 724 LYS A CA 1
ATOM 5769 C C . LYS A 1 724 ? 16.685 9.706 -14.144 1.00 92.56 724 LYS A C 1
ATOM 5771 O O . LYS A 1 724 ? 17.417 9.453 -15.095 1.00 92.56 724 LYS A O 1
ATOM 5776 N N . THR A 1 725 ? 16.165 8.755 -13.368 1.00 93.75 725 THR A N 1
ATOM 5777 C CA . THR A 1 725 ? 16.497 7.327 -13.529 1.00 93.75 725 THR A CA 1
ATOM 5778 C C . THR A 1 725 ? 15.866 6.691 -14.770 1.00 93.75 725 THR A C 1
ATOM 5780 O O . THR A 1 725 ? 16.437 5.749 -15.308 1.00 93.75 725 THR A O 1
ATOM 5783 N N . LEU A 1 726 ? 14.746 7.226 -15.272 1.00 95.44 726 LEU A N 1
ATOM 5784 C CA . LEU A 1 726 ? 14.107 6.793 -16.523 1.00 95.44 726 LEU A CA 1
ATOM 5785 C C . LEU A 1 726 ? 14.606 7.537 -17.777 1.00 95.44 726 LEU A C 1
ATOM 5787 O O . LEU A 1 726 ? 14.260 7.138 -18.886 1.00 95.44 726 LEU A O 1
ATOM 5791 N N . ALA A 1 727 ? 15.426 8.584 -17.637 1.00 94.56 727 ALA A N 1
ATOM 5792 C CA . ALA A 1 727 ? 16.010 9.303 -18.774 1.00 94.56 727 ALA A CA 1
ATOM 5793 C C . ALA A 1 727 ? 17.287 8.646 -19.336 1.00 94.56 727 ALA A C 1
ATOM 5795 O O . ALA A 1 727 ? 17.590 8.826 -20.515 1.00 94.56 727 ALA A O 1
ATOM 5796 N N . ASP A 1 728 ? 18.031 7.893 -18.519 1.00 88.75 728 ASP A N 1
ATOM 5797 C CA . ASP A 1 728 ? 19.285 7.238 -18.913 1.00 88.75 728 ASP A CA 1
ATOM 5798 C C . ASP A 1 728 ? 19.086 5.721 -19.127 1.00 88.75 728 ASP A C 1
ATOM 5800 O O . ASP A 1 728 ? 18.779 5.013 -18.162 1.00 88.75 728 ASP A O 1
ATOM 5804 N N . PRO A 1 729 ? 19.301 5.184 -20.347 1.00 92.56 729 PRO A N 1
ATOM 5805 C CA . PRO A 1 729 ? 19.275 3.744 -20.607 1.00 92.56 729 PRO A CA 1
ATOM 5806 C C . PRO A 1 729 ? 20.218 2.924 -19.718 1.00 92.56 729 PRO A C 1
ATOM 5808 O O . PRO A 1 729 ? 19.886 1.786 -19.385 1.00 92.56 729 PRO A O 1
ATOM 5811 N N . ALA A 1 730 ? 21.359 3.477 -19.292 1.00 90.56 730 ALA A N 1
ATOM 5812 C CA . ALA A 1 730 ? 22.278 2.781 -18.391 1.00 90.56 730 ALA A CA 1
ATOM 5813 C C . ALA A 1 730 ? 21.684 2.571 -16.984 1.00 90.56 730 ALA A C 1
ATOM 5815 O O . ALA A 1 730 ? 22.061 1.618 -16.302 1.00 90.56 730 ALA A O 1
ATOM 5816 N N . ALA A 1 731 ? 20.728 3.413 -16.573 1.00 88.00 731 ALA A N 1
ATOM 5817 C CA . ALA A 1 731 ? 19.980 3.269 -15.328 1.00 88.00 731 ALA A CA 1
ATOM 5818 C C . ALA A 1 731 ? 18.688 2.456 -15.523 1.00 88.00 731 ALA A C 1
ATOM 5820 O O . ALA A 1 731 ? 18.480 1.457 -14.829 1.00 88.00 731 ALA A O 1
ATOM 5821 N N . TYR A 1 732 ? 17.826 2.821 -16.482 1.00 93.56 732 TYR A N 1
ATOM 5822 C CA . TYR A 1 732 ? 16.502 2.195 -16.571 1.00 93.56 732 TYR A CA 1
ATOM 5823 C C . TYR A 1 732 ? 16.522 0.751 -17.068 1.00 93.56 732 TYR A C 1
ATOM 5825 O O . TYR A 1 732 ? 15.661 -0.023 -16.658 1.00 93.56 732 TYR A O 1
ATOM 5833 N N . VAL A 1 733 ? 17.478 0.344 -17.912 1.00 90.88 733 VAL A N 1
ATOM 5834 C CA . VAL A 1 733 ? 17.533 -1.044 -18.407 1.00 90.88 733 VAL A CA 1
ATOM 5835 C C . VAL A 1 733 ? 17.709 -2.049 -17.251 1.00 90.88 733 VAL A C 1
ATOM 5837 O O . VAL A 1 733 ? 16.853 -2.925 -17.121 1.00 90.88 733 VAL A O 1
ATOM 5840 N N . PRO A 1 734 ? 18.706 -1.923 -16.347 1.00 88.25 734 PRO A N 1
ATOM 5841 C CA . PRO A 1 734 ? 18.797 -2.789 -15.164 1.00 88.25 734 PRO A CA 1
ATOM 5842 C C . PRO A 1 734 ? 17.725 -2.510 -14.089 1.00 88.25 734 PRO A C 1
ATOM 5844 O O . PRO A 1 734 ? 17.512 -3.352 -13.213 1.00 88.25 734 PRO A O 1
ATOM 5847 N N . GLY A 1 735 ? 17.046 -1.357 -14.132 1.00 88.25 735 GLY A N 1
ATOM 5848 C CA . GLY A 1 735 ? 15.918 -1.027 -13.248 1.00 88.25 735 GLY A CA 1
ATOM 5849 C C . GLY A 1 735 ? 14.563 -1.622 -13.668 1.00 88.25 735 GLY A C 1
ATOM 5850 O O . GLY A 1 735 ? 13.692 -1.805 -12.816 1.00 88.25 735 GLY A O 1
ATOM 5851 N N . LEU A 1 736 ? 14.384 -1.928 -14.959 1.00 93.06 736 LEU A N 1
ATOM 5852 C CA . LEU A 1 736 ? 13.148 -2.471 -15.549 1.00 93.06 736 LEU A CA 1
ATOM 5853 C C . LEU A 1 736 ? 13.238 -3.964 -15.921 1.00 93.06 736 LEU A C 1
ATOM 5855 O O . LEU A 1 736 ? 12.218 -4.573 -16.240 1.00 93.06 736 LEU A O 1
ATOM 5859 N N . GLN A 1 737 ? 14.430 -4.562 -15.882 1.00 91.75 737 GLN A N 1
ATOM 5860 C CA . GLN A 1 737 ? 14.643 -6.005 -16.052 1.00 91.75 737 GLN A CA 1
ATOM 5861 C C . GLN A 1 737 ? 14.620 -6.760 -14.709 1.00 91.75 737 GLN A C 1
ATOM 5863 O O . GLN A 1 737 ? 14.571 -6.160 -13.634 1.00 91.75 737 GLN A O 1
ATOM 5868 N N . TYR A 1 738 ? 14.671 -8.097 -14.770 1.00 92.38 738 TYR A N 1
ATOM 5869 C CA . TYR A 1 738 ? 14.922 -8.935 -13.594 1.00 92.38 738 TYR A CA 1
ATOM 5870 C C . TYR A 1 738 ? 16.247 -8.551 -12.918 1.00 92.38 738 TYR A C 1
ATOM 5872 O O . TYR A 1 738 ? 17.247 -8.281 -13.585 1.00 92.38 738 TYR A O 1
ATOM 5880 N N . GLY A 1 739 ? 16.240 -8.509 -11.586 1.00 89.50 739 GLY A N 1
ATOM 5881 C CA . GLY A 1 739 ? 17.361 -8.018 -10.787 1.00 89.50 739 GLY A CA 1
ATOM 5882 C C . GLY A 1 739 ? 18.296 -9.123 -10.280 1.00 89.50 739 GLY A C 1
ATOM 5883 O O . GLY A 1 739 ? 17.978 -10.307 -10.368 1.00 89.50 739 GLY A O 1
ATOM 5884 N N . PRO A 1 740 ? 19.437 -8.755 -9.669 1.00 93.94 740 PRO A N 1
ATOM 5885 C CA . PRO A 1 740 ? 20.222 -9.676 -8.849 1.00 93.94 740 PRO A CA 1
ATOM 5886 C C . PRO A 1 740 ? 19.423 -10.156 -7.625 1.00 93.94 740 PRO A C 1
ATOM 5888 O O . PRO A 1 740 ? 18.654 -9.377 -7.057 1.00 93.94 740 PRO A O 1
ATOM 5891 N N . ASP A 1 741 ? 19.671 -11.381 -7.145 1.00 95.56 741 ASP A N 1
ATOM 5892 C CA . ASP A 1 741 ? 19.040 -11.909 -5.919 1.00 95.56 741 ASP A CA 1
ATOM 5893 C C . ASP A 1 741 ? 19.177 -10.960 -4.704 1.00 95.56 741 ASP A C 1
ATOM 5895 O O . ASP A 1 741 ? 18.183 -10.730 -4.017 1.00 95.56 741 ASP A O 1
ATOM 5899 N N . PRO A 1 742 ? 20.343 -10.335 -4.414 1.00 95.44 742 PRO A N 1
ATOM 5900 C CA . PRO A 1 742 ? 20.459 -9.394 -3.293 1.00 95.44 742 PRO A CA 1
ATOM 5901 C C . PRO A 1 742 ? 19.790 -8.029 -3.542 1.00 95.44 742 PRO A C 1
ATOM 5903 O O . PRO A 1 742 ? 19.738 -7.199 -2.631 1.00 95.44 742 PRO A O 1
ATOM 5906 N N . GLY A 1 743 ? 19.314 -7.786 -4.768 1.00 95.88 743 GLY A N 1
ATOM 5907 C CA . GLY A 1 743 ? 18.655 -6.567 -5.234 1.00 95.88 743 GLY A CA 1
ATOM 5908 C C . GLY A 1 743 ? 19.546 -5.554 -5.948 1.00 95.88 743 GLY A C 1
ATOM 5909 O O . GLY A 1 743 ? 20.754 -5.745 -6.094 1.00 95.88 743 GLY A O 1
ATOM 5910 N N . TYR A 1 744 ? 18.915 -4.469 -6.412 1.00 95.69 744 TYR A N 1
ATOM 5911 C CA . TYR A 1 744 ? 19.538 -3.395 -7.191 1.00 95.69 744 TYR A CA 1
ATOM 5912 C C . TYR A 1 744 ? 20.810 -2.846 -6.521 1.00 95.69 744 TYR A C 1
ATOM 5914 O O . TYR A 1 744 ? 20.761 -2.279 -5.428 1.00 95.69 744 TYR A O 1
ATOM 5922 N N . GLN A 1 745 ? 21.959 -3.025 -7.179 1.00 95.31 745 GLN A N 1
ATOM 5923 C CA . GLN A 1 745 ? 23.274 -2.830 -6.562 1.00 95.31 745 GLN A CA 1
ATOM 5924 C C . GLN A 1 745 ? 23.526 -1.392 -6.054 1.00 95.31 745 GLN A C 1
ATOM 5926 O O . GLN A 1 745 ? 23.924 -1.276 -4.892 1.00 95.31 745 GLN A O 1
ATOM 5931 N N . PRO A 1 746 ? 23.222 -0.309 -6.807 1.00 96.00 746 PRO A N 1
ATOM 5932 C CA . PRO A 1 746 ? 23.371 1.058 -6.299 1.00 96.00 746 PRO A CA 1
ATOM 5933 C C . PRO A 1 746 ? 22.562 1.320 -5.023 1.00 96.00 746 PRO A C 1
ATOM 5935 O O . PRO A 1 746 ? 23.079 1.915 -4.081 1.00 96.00 746 PRO A O 1
ATOM 5938 N N . LEU A 1 747 ? 21.337 0.778 -4.910 1.00 97.62 747 LEU A N 1
ATOM 5939 C CA . LEU A 1 747 ? 20.560 0.904 -3.671 1.00 97.62 747 LEU A CA 1
ATOM 5940 C C . LEU A 1 747 ? 21.290 0.256 -2.490 1.00 97.62 747 LEU A C 1
ATOM 5942 O O . LEU A 1 747 ? 21.339 0.840 -1.412 1.00 97.62 747 LEU A O 1
ATOM 5946 N N . ARG A 1 748 ? 21.870 -0.936 -2.673 1.00 97.88 748 ARG A N 1
ATOM 5947 C CA . ARG A 1 748 ? 22.586 -1.646 -1.599 1.00 97.88 748 ARG A CA 1
ATOM 5948 C C . ARG A 1 748 ? 23.808 -0.859 -1.122 1.00 97.88 748 ARG A C 1
ATOM 5950 O O . ARG A 1 748 ? 24.048 -0.780 0.081 1.00 97.88 748 ARG A O 1
ATOM 5957 N N . GLU A 1 749 ? 24.561 -0.268 -2.046 1.00 97.81 749 GLU A N 1
ATOM 5958 C CA . GLU A 1 749 ? 25.743 0.555 -1.749 1.00 97.81 749 GLU A CA 1
ATOM 5959 C C . GLU A 1 749 ? 25.364 1.878 -1.075 1.00 97.81 749 GLU A C 1
ATOM 5961 O O . GLU A 1 749 ? 26.015 2.313 -0.122 1.00 97.81 749 GLU A O 1
ATOM 5966 N N . SER A 1 750 ? 24.284 2.509 -1.526 1.00 97.94 750 SER A N 1
ATOM 5967 C CA . SER A 1 750 ? 23.780 3.768 -0.973 1.00 97.94 750 SER A CA 1
ATOM 5968 C C . SER A 1 750 ? 23.115 3.579 0.393 1.00 97.94 750 SER A C 1
ATOM 5970 O O . SER A 1 750 ? 23.353 4.391 1.285 1.00 97.94 750 SER A O 1
ATOM 5972 N N . ILE A 1 751 ? 22.419 2.460 0.626 1.00 98.00 751 ILE A N 1
ATOM 5973 C CA . ILE A 1 751 ? 21.993 2.033 1.968 1.00 98.00 751 ILE A CA 1
ATOM 5974 C C . ILE A 1 751 ? 23.214 1.775 2.856 1.00 98.00 751 ILE A C 1
ATOM 5976 O O . ILE A 1 751 ? 23.287 2.342 3.942 1.00 98.00 751 ILE A O 1
ATOM 5980 N N . ALA A 1 752 ? 24.195 0.980 2.412 1.00 97.31 752 ALA A N 1
ATOM 5981 C CA . ALA A 1 752 ? 25.373 0.669 3.227 1.00 97.31 752 ALA A CA 1
ATOM 5982 C C . ALA A 1 752 ? 26.127 1.938 3.667 1.00 97.31 752 ALA A C 1
ATOM 5984 O O . ALA A 1 752 ? 26.508 2.044 4.831 1.00 97.31 752 ALA A O 1
ATOM 5985 N N . ARG A 1 753 ? 26.289 2.922 2.767 1.00 96.00 753 ARG A N 1
ATOM 5986 C CA . ARG A 1 753 ? 26.867 4.244 3.076 1.00 96.00 753 ARG A CA 1
ATOM 5987 C C . ARG A 1 753 ? 26.001 5.062 4.038 1.00 96.00 753 ARG A C 1
ATOM 5989 O O . ARG A 1 753 ? 26.536 5.649 4.973 1.00 96.00 753 ARG A O 1
ATOM 5996 N N . TRP A 1 754 ? 24.687 5.096 3.830 1.00 95.19 754 TRP A N 1
ATOM 5997 C CA . TRP A 1 754 ? 23.758 5.888 4.641 1.00 95.19 754 TRP A CA 1
ATOM 5998 C C . TRP A 1 754 ? 23.617 5.355 6.074 1.00 95.19 754 TRP A C 1
ATOM 6000 O O . TRP A 1 754 ? 23.719 6.126 7.028 1.00 95.19 754 TRP A O 1
ATOM 6010 N N . LEU A 1 755 ? 23.487 4.034 6.245 1.00 94.00 755 LEU A N 1
ATOM 6011 C CA . LEU A 1 755 ? 23.478 3.394 7.565 1.00 94.00 755 LEU A CA 1
ATOM 6012 C C . LEU A 1 755 ? 24.826 3.596 8.279 1.00 94.00 755 LEU A C 1
ATOM 6014 O O . LEU A 1 755 ? 24.836 3.971 9.449 1.00 94.00 755 LEU A O 1
ATOM 6018 N N . ALA A 1 756 ? 25.951 3.435 7.572 1.00 91.00 756 ALA A N 1
ATOM 6019 C CA . ALA A 1 756 ? 27.288 3.682 8.118 1.00 91.00 756 ALA A CA 1
ATOM 6020 C C . ALA A 1 756 ? 27.515 5.143 8.548 1.00 91.00 756 ALA A C 1
ATOM 6022 O O . ALA A 1 756 ? 28.207 5.382 9.529 1.00 91.00 756 ALA A O 1
ATOM 6023 N N . ALA A 1 757 ? 26.927 6.125 7.859 1.00 89.56 757 ALA A N 1
ATOM 6024 C CA . ALA A 1 757 ? 26.986 7.530 8.273 1.00 89.56 757 ALA A CA 1
ATOM 6025 C C . ALA A 1 757 ? 26.081 7.839 9.485 1.00 89.56 757 ALA A C 1
ATOM 6027 O O . ALA A 1 757 ? 26.328 8.795 10.227 1.00 89.56 757 ALA A O 1
ATOM 6028 N N . PHE A 1 758 ? 25.030 7.040 9.699 1.00 89.50 758 PHE A N 1
ATOM 6029 C CA . PHE A 1 758 ? 24.069 7.241 10.779 1.00 89.50 758 PHE A CA 1
ATOM 6030 C C . PHE A 1 758 ? 24.489 6.554 12.085 1.00 89.50 758 PHE A C 1
ATOM 6032 O O . PHE A 1 758 ? 24.626 7.238 13.104 1.00 89.50 758 PHE A O 1
ATOM 6039 N N . TYR A 1 759 ? 24.709 5.236 12.073 1.00 88.38 759 TYR A N 1
ATOM 6040 C CA . TYR A 1 759 ? 25.011 4.458 13.280 1.00 88.38 759 TYR A CA 1
ATOM 6041 C C . TYR A 1 759 ? 26.510 4.512 13.613 1.00 88.38 759 TYR A C 1
ATOM 6043 O O . TYR A 1 759 ? 27.338 4.198 12.753 1.00 88.38 759 TYR A O 1
ATOM 6051 N N . PRO A 1 760 ? 26.886 4.906 14.841 1.00 82.25 760 PRO A N 1
ATOM 6052 C CA . PRO A 1 760 ? 28.284 4.980 15.237 1.00 82.25 760 PRO A CA 1
ATOM 6053 C C . PRO A 1 760 ? 28.864 3.588 15.530 1.00 82.25 760 PRO A C 1
ATOM 6055 O O . PRO A 1 760 ? 28.142 2.591 15.601 1.00 82.25 760 PRO A O 1
ATOM 6058 N N . ALA A 1 761 ? 30.183 3.514 15.703 1.00 78.56 761 ALA A N 1
ATOM 6059 C CA . ALA A 1 761 ? 30.864 2.265 16.017 1.00 78.56 761 ALA A CA 1
ATOM 6060 C C . ALA A 1 761 ? 30.569 1.782 17.453 1.00 78.56 761 ALA A C 1
ATOM 6062 O O . ALA A 1 761 ? 30.540 2.567 18.404 1.00 78.56 761 ALA A O 1
ATOM 6063 N N . VAL A 1 762 ? 30.382 0.470 17.607 1.00 79.38 762 VAL A N 1
ATOM 6064 C CA . VAL A 1 762 ? 30.086 -0.178 18.898 1.00 79.38 762 VAL A CA 1
ATOM 6065 C C . VAL A 1 762 ? 31.359 -0.722 19.547 1.00 79.38 762 VAL A C 1
ATOM 6067 O O . VAL A 1 762 ? 32.153 -1.388 18.879 1.00 79.38 762 VAL A O 1
ATOM 6070 N N . ASP A 1 763 ? 31.519 -0.512 20.853 1.00 70.44 763 ASP A N 1
ATOM 6071 C CA . ASP A 1 763 ? 32.482 -1.264 21.665 1.00 70.44 763 ASP A CA 1
ATOM 6072 C C . ASP A 1 763 ? 31.953 -2.703 21.893 1.00 70.44 763 ASP A C 1
ATOM 6074 O O . ASP A 1 763 ? 30.760 -2.880 22.151 1.00 70.44 763 ASP A O 1
ATOM 6078 N N . PRO A 1 764 ? 32.765 -3.769 21.762 1.00 70.00 764 PRO A N 1
ATOM 6079 C CA . PRO A 1 764 ? 32.341 -5.123 22.129 1.00 70.00 764 PRO A CA 1
ATOM 6080 C C . PRO A 1 764 ? 32.069 -5.308 23.635 1.00 70.00 764 PRO A C 1
ATOM 6082 O O . PRO A 1 764 ? 31.346 -6.239 24.005 1.00 70.00 764 PRO A O 1
ATOM 6085 N N . ALA A 1 765 ? 32.621 -4.469 24.516 1.00 68.31 765 ALA A N 1
ATOM 6086 C CA . ALA A 1 765 ? 32.339 -4.522 25.948 1.00 68.31 765 ALA A CA 1
ATOM 6087 C C . ALA A 1 765 ? 30.950 -3.923 26.269 1.00 68.31 765 ALA A C 1
ATOM 6089 O O . ALA A 1 765 ? 30.605 -2.859 25.755 1.00 68.31 765 ALA A O 1
ATOM 6090 N N . PRO A 1 766 ? 30.133 -4.563 27.129 1.00 66.50 766 PRO A N 1
ATOM 6091 C CA . PRO A 1 766 ? 28.878 -3.968 27.581 1.00 66.50 766 PRO A CA 1
ATOM 6092 C C . PRO A 1 766 ? 29.143 -2.739 28.477 1.00 66.50 766 PRO A C 1
ATOM 6094 O O . PRO A 1 766 ? 30.071 -2.777 29.291 1.00 66.50 766 PRO A O 1
ATOM 6097 N N . PRO A 1 767 ? 28.329 -1.669 28.377 1.00 68.25 767 PRO A N 1
ATOM 6098 C CA . PRO A 1 767 ? 28.483 -0.471 29.205 1.00 68.25 767 PRO A CA 1
ATOM 6099 C C . PRO A 1 767 ? 28.232 -0.768 30.690 1.00 68.25 767 PRO A C 1
ATOM 6101 O O . PRO A 1 767 ? 27.506 -1.707 31.035 1.00 68.25 767 PRO A O 1
ATOM 6104 N N . SER A 1 768 ? 28.798 0.045 31.590 1.00 62.16 768 SER A N 1
ATOM 6105 C CA . SER A 1 768 ? 28.522 -0.111 33.020 1.00 62.16 768 SER A CA 1
ATOM 6106 C C . SER A 1 768 ? 27.128 0.420 33.371 1.00 62.16 768 SER A C 1
ATOM 6108 O O . SER A 1 768 ? 26.563 1.269 32.681 1.00 62.16 768 SER A O 1
ATOM 6110 N N . ALA A 1 769 ? 26.578 -0.035 34.500 1.00 56.72 769 ALA A N 1
ATOM 6111 C CA . ALA A 1 769 ? 25.269 0.409 34.983 1.00 56.72 769 ALA A CA 1
ATOM 6112 C C . ALA A 1 769 ? 25.196 1.914 35.338 1.00 56.72 769 ALA A C 1
ATOM 6114 O O . ALA A 1 769 ? 24.105 2.413 35.600 1.00 56.72 769 ALA A O 1
ATOM 6115 N N . ALA A 1 770 ? 26.326 2.633 35.353 1.00 51.34 770 ALA A N 1
ATOM 6116 C CA . ALA A 1 770 ? 26.367 4.087 35.523 1.00 51.34 770 ALA A CA 1
ATOM 6117 C C . ALA A 1 770 ? 26.294 4.861 34.189 1.00 51.34 770 ALA A C 1
ATOM 6119 O O . ALA A 1 770 ? 25.939 6.038 34.197 1.00 51.34 770 ALA A O 1
ATOM 6120 N N . ASP A 1 771 ? 26.603 4.218 33.057 1.00 56.34 771 ASP A N 1
ATOM 6121 C CA . ASP A 1 771 ? 26.728 4.879 31.748 1.00 56.34 771 ASP A CA 1
ATOM 6122 C C . ASP A 1 771 ? 25.428 4.830 30.918 1.00 56.34 771 ASP A C 1
ATOM 6124 O O . ASP A 1 771 ? 25.240 5.639 30.010 1.00 56.34 771 ASP A O 1
ATOM 6128 N N . ASP A 1 772 ? 24.521 3.900 31.251 1.00 54.56 772 ASP A N 1
ATOM 6129 C CA . ASP A 1 772 ? 23.340 3.464 30.470 1.00 54.56 772 ASP A CA 1
ATOM 6130 C C . ASP A 1 772 ? 22.310 4.578 30.151 1.00 54.56 772 ASP A C 1
ATOM 6132 O O . ASP A 1 772 ? 21.401 4.376 29.347 1.00 54.56 772 ASP A O 1
ATOM 6136 N N . ALA A 1 773 ? 22.452 5.760 30.764 1.00 47.44 773 ALA A N 1
ATOM 6137 C CA . ALA A 1 773 ? 21.574 6.924 30.600 1.00 47.44 773 ALA A CA 1
ATOM 6138 C C . ALA A 1 773 ? 22.122 8.023 29.661 1.00 47.44 773 ALA A C 1
ATOM 6140 O O . ALA A 1 773 ? 21.442 9.028 29.452 1.00 47.44 773 ALA A O 1
ATOM 6141 N N . THR A 1 774 ? 23.333 7.882 29.101 1.00 49.88 774 THR A N 1
ATOM 6142 C CA . THR A 1 774 ? 23.910 8.886 28.180 1.00 49.88 774 THR A CA 1
ATOM 6143 C C . THR A 1 774 ? 24.536 8.244 26.942 1.00 49.88 774 THR A C 1
ATOM 6145 O O . THR A 1 774 ? 25.093 7.152 27.010 1.00 49.88 774 THR A O 1
ATOM 6148 N N . THR A 1 775 ? 24.494 8.936 25.801 1.00 51.62 775 THR A N 1
ATOM 6149 C CA . THR A 1 775 ? 24.966 8.457 24.482 1.00 51.62 775 THR A CA 1
ATOM 6150 C C . THR A 1 775 ? 26.505 8.386 24.352 1.00 51.62 775 THR A C 1
ATOM 6152 O O . THR A 1 775 ? 27.053 8.615 23.275 1.00 51.62 775 THR A O 1
ATOM 6155 N N . THR A 1 776 ? 27.221 8.139 25.452 1.00 43.72 776 THR A N 1
ATOM 6156 C CA . THR A 1 776 ? 28.629 8.547 25.625 1.00 43.72 776 THR A CA 1
ATOM 6157 C C . THR A 1 776 ? 29.630 7.389 25.553 1.00 43.72 776 THR A C 1
ATOM 6159 O O . THR A 1 776 ? 30.781 7.604 25.184 1.00 43.72 776 THR A O 1
ATOM 6162 N N . THR A 1 777 ? 29.215 6.149 25.833 1.00 47.69 777 THR A N 1
ATOM 6163 C CA . THR A 1 777 ? 30.040 4.924 25.700 1.00 47.69 777 THR A CA 1
ATOM 6164 C C . THR A 1 777 ? 30.014 4.362 24.273 1.00 47.69 777 THR A C 1
ATOM 6166 O O . THR A 1 777 ? 29.842 3.170 24.030 1.00 47.69 777 THR A O 1
ATOM 6169 N N . VAL A 1 778 ? 30.176 5.262 23.306 1.00 56.06 778 VAL A N 1
ATOM 6170 C CA . VAL A 1 778 ? 30.191 4.983 21.869 1.00 56.06 778 VAL A CA 1
ATOM 6171 C C . VAL A 1 778 ? 31.637 5.056 21.378 1.00 56.06 778 VAL A C 1
ATOM 6173 O O . VAL A 1 778 ? 32.356 5.998 21.715 1.00 56.06 778 VAL A O 1
ATOM 6176 N N . ALA A 1 779 ? 32.084 4.077 20.586 1.00 55.19 779 ALA A N 1
ATOM 6177 C CA . ALA A 1 779 ? 33.459 4.070 20.095 1.00 55.19 779 ALA A CA 1
ATOM 6178 C C . ALA A 1 779 ? 33.694 5.254 19.138 1.00 55.19 779 ALA A C 1
ATOM 6180 O O . ALA A 1 779 ? 32.811 5.630 18.367 1.00 55.19 779 ALA A O 1
ATOM 6181 N N . ALA A 1 780 ? 34.888 5.852 19.185 1.00 52.38 780 ALA A N 1
ATOM 6182 C CA . ALA A 1 780 ? 35.210 7.097 18.482 1.00 52.38 780 ALA A CA 1
ATOM 6183 C C . ALA A 1 780 ? 35.343 6.913 16.953 1.00 52.38 780 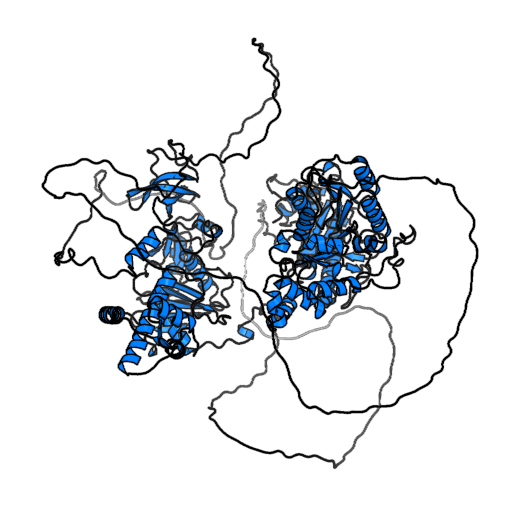ALA A C 1
ATOM 6185 O O . ALA A 1 780 ? 36.442 6.927 16.398 1.00 52.38 780 ALA A O 1
ATOM 6186 N N . GLY A 1 781 ? 34.211 6.739 16.272 1.00 67.94 781 GLY A N 1
ATOM 6187 C CA . GLY A 1 781 ? 34.109 6.593 14.825 1.00 67.94 781 GLY A CA 1
ATOM 6188 C C . GLY A 1 781 ? 32.778 5.982 14.384 1.00 67.94 781 GLY A C 1
ATOM 6189 O O . GLY A 1 781 ? 31.840 5.823 15.164 1.00 67.94 781 GLY A O 1
ATOM 6190 N N . HIS A 1 782 ? 32.730 5.589 13.115 1.00 78.25 782 HIS A N 1
ATOM 6191 C CA . HIS A 1 782 ? 31.612 4.889 12.483 1.00 78.25 782 HIS A CA 1
ATOM 6192 C C . HIS A 1 782 ? 32.127 3.610 11.820 1.00 78.25 782 HIS A C 1
ATOM 6194 O O . HIS A 1 782 ? 33.304 3.518 11.462 1.00 78.25 782 HIS A O 1
ATOM 6200 N N . HIS A 1 783 ? 31.268 2.606 11.647 1.00 79.50 783 HIS A N 1
ATOM 6201 C CA . HIS A 1 783 ? 31.663 1.394 10.927 1.00 79.50 783 HIS A CA 1
ATOM 6202 C C . HIS A 1 783 ? 31.838 1.671 9.428 1.00 79.50 783 HIS A C 1
ATOM 6204 O O . HIS A 1 783 ? 31.056 2.402 8.828 1.00 79.50 783 HIS A O 1
ATOM 6210 N N . ALA A 1 784 ? 32.827 1.036 8.793 1.00 86.62 784 ALA A N 1
ATOM 6211 C CA . ALA A 1 784 ? 32.968 1.099 7.341 1.00 86.62 784 ALA A CA 1
ATOM 6212 C C . ALA A 1 784 ? 31.739 0.465 6.640 1.00 86.62 784 ALA A C 1
ATOM 6214 O O . ALA A 1 784 ? 31.270 -0.595 7.086 1.00 86.62 784 ALA A O 1
ATOM 6215 N N . PRO A 1 785 ? 31.227 1.077 5.553 1.00 91.69 785 PRO A N 1
ATOM 6216 C CA . PRO A 1 785 ? 30.080 0.559 4.814 1.00 91.69 785 PRO A CA 1
ATOM 6217 C C . PRO A 1 785 ? 30.430 -0.768 4.134 1.00 91.69 785 PRO A C 1
ATOM 6219 O O . PRO A 1 785 ? 31.430 -0.870 3.428 1.00 91.69 785 PRO A O 1
ATOM 6222 N N . ASP A 1 786 ? 29.585 -1.782 4.320 1.00 94.12 786 ASP A N 1
ATOM 6223 C CA . ASP A 1 786 ? 29.766 -3.107 3.723 1.00 94.12 786 ASP A CA 1
ATOM 6224 C C . ASP A 1 786 ? 28.482 -3.557 3.020 1.00 94.12 786 ASP A C 1
ATOM 6226 O O . ASP A 1 786 ? 27.536 -4.048 3.640 1.00 94.12 786 ASP A O 1
ATOM 6230 N N . VAL A 1 787 ? 28.471 -3.412 1.694 1.00 97.12 787 VAL A N 1
ATOM 6231 C CA . VAL A 1 787 ? 27.346 -3.785 0.824 1.00 97.12 787 VAL A CA 1
ATOM 6232 C C . VAL A 1 787 ? 26.962 -5.265 0.941 1.00 97.12 787 VAL A C 1
ATOM 6234 O O . VAL A 1 787 ? 25.807 -5.627 0.708 1.00 97.12 787 VAL A O 1
ATOM 6237 N N . ARG A 1 788 ? 27.893 -6.140 1.348 1.00 96.44 788 ARG A N 1
ATOM 6238 C CA . ARG A 1 788 ? 27.656 -7.587 1.471 1.00 96.44 788 ARG A CA 1
ATOM 6239 C C . ARG A 1 788 ? 26.666 -7.911 2.592 1.00 96.44 788 ARG A C 1
ATOM 6241 O O . ARG A 1 788 ? 26.011 -8.943 2.516 1.00 96.44 788 ARG A O 1
ATOM 6248 N N . ARG A 1 789 ? 26.523 -7.021 3.584 1.00 96.06 789 ARG A N 1
ATOM 6249 C CA . ARG A 1 789 ? 25.549 -7.123 4.687 1.00 96.06 789 ARG A CA 1
ATOM 6250 C C . ARG A 1 789 ? 24.118 -6.748 4.286 1.00 96.06 789 ARG A C 1
ATOM 6252 O O . ARG A 1 789 ? 23.211 -7.016 5.065 1.00 96.06 789 ARG A O 1
ATOM 6259 N N . ILE A 1 790 ? 23.908 -6.136 3.114 1.00 98.12 790 ILE A N 1
ATOM 6260 C CA . ILE A 1 790 ? 22.609 -5.591 2.685 1.00 98.12 790 ILE A CA 1
ATOM 6261 C C . ILE A 1 790 ? 21.925 -6.501 1.657 1.00 98.12 790 ILE A C 1
ATOM 6263 O O . ILE A 1 790 ? 22.512 -6.834 0.622 1.00 98.12 790 ILE A O 1
ATOM 6267 N N . CYS A 1 791 ? 20.654 -6.828 1.895 1.00 97.75 791 CYS A N 1
ATOM 6268 C CA . CYS A 1 791 ? 19.733 -7.409 0.911 1.00 97.75 791 CYS A CA 1
ATOM 6269 C C . CYS A 1 791 ? 18.517 -6.483 0.752 1.00 97.75 791 CYS A C 1
ATOM 6271 O O . CYS A 1 791 ? 17.963 -6.044 1.759 1.00 97.75 791 CYS A O 1
ATOM 6273 N N . VAL A 1 792 ? 18.088 -6.181 -0.477 1.00 97.88 792 VAL A N 1
ATOM 6274 C CA . VAL A 1 792 ? 16.868 -5.387 -0.741 1.00 97.88 792 VAL A CA 1
ATOM 6275 C C . VAL A 1 792 ? 15.622 -6.255 -0.536 1.00 97.88 792 VAL A C 1
ATOM 6277 O O . VAL A 1 792 ? 15.648 -7.458 -0.793 1.00 97.88 792 VAL A O 1
ATOM 6280 N N . THR A 1 793 ? 14.534 -5.660 -0.042 1.00 97.00 793 THR A N 1
ATOM 6281 C CA . THR A 1 793 ? 13.305 -6.373 0.348 1.00 97.00 793 THR A CA 1
ATOM 6282 C C . THR A 1 793 ? 12.044 -5.588 -0.021 1.00 97.00 793 THR A C 1
ATOM 6284 O O . THR A 1 793 ? 12.101 -4.392 -0.311 1.00 97.00 793 THR A O 1
ATOM 6287 N N . GLY A 1 794 ? 10.876 -6.233 0.049 1.00 95.56 794 GLY A N 1
ATOM 6288 C CA . GLY A 1 794 ? 9.558 -5.647 -0.240 1.00 95.56 794 GLY A CA 1
ATOM 6289 C C . GLY A 1 794 ? 9.011 -4.714 0.856 1.00 95.56 794 GLY A C 1
ATOM 6290 O O . GLY A 1 794 ? 7.799 -4.483 0.942 1.00 95.56 794 GLY A O 1
ATOM 6291 N N . GLY A 1 795 ? 9.886 -4.233 1.745 1.00 96.38 795 GLY A N 1
ATOM 6292 C CA . GLY A 1 795 ? 9.537 -3.614 3.022 1.00 96.38 795 GLY A CA 1
ATOM 6293 C C . GLY A 1 795 ? 9.378 -4.634 4.158 1.00 96.38 795 GLY A C 1
ATOM 6294 O O . GLY A 1 795 ? 9.237 -5.835 3.928 1.00 96.38 795 GLY A O 1
ATOM 6295 N N . ALA A 1 796 ? 9.385 -4.135 5.398 1.00 96.88 796 ALA A N 1
ATOM 6296 C CA . ALA A 1 796 ? 9.634 -4.933 6.603 1.00 96.88 796 ALA A CA 1
ATOM 6297 C C . ALA A 1 796 ? 8.730 -6.172 6.766 1.00 96.88 796 ALA A C 1
ATOM 6299 O O . ALA A 1 796 ? 9.221 -7.250 7.089 1.00 96.88 796 ALA A O 1
ATOM 6300 N N . SER A 1 797 ? 7.431 -6.062 6.471 1.00 96.62 797 SER A N 1
ATOM 6301 C CA . SER A 1 797 ? 6.484 -7.185 6.581 1.00 96.62 797 SER A CA 1
ATOM 6302 C C . SER A 1 797 ? 6.734 -8.302 5.556 1.00 96.62 797 SER A C 1
ATOM 6304 O O . SER A 1 797 ? 6.562 -9.474 5.872 1.00 96.62 797 SER A O 1
ATOM 6306 N N . GLN A 1 798 ? 7.160 -7.961 4.332 1.00 96.19 798 GLN A N 1
ATOM 6307 C CA . GLN A 1 798 ? 7.513 -8.959 3.312 1.00 96.19 798 GLN A CA 1
ATOM 6308 C C . GLN A 1 798 ? 8.869 -9.600 3.632 1.00 96.19 798 GLN A C 1
ATOM 6310 O O . GLN A 1 798 ? 9.044 -10.803 3.434 1.00 96.19 798 GLN A O 1
ATOM 6315 N N . ASN A 1 799 ? 9.799 -8.815 4.184 1.00 97.62 799 ASN A N 1
ATOM 6316 C CA . ASN A 1 799 ? 11.075 -9.331 4.656 1.00 97.62 799 ASN A CA 1
ATOM 6317 C C . ASN A 1 799 ? 10.899 -10.313 5.821 1.00 97.62 799 ASN A C 1
ATOM 6319 O O . ASN A 1 799 ? 11.496 -11.380 5.794 1.00 97.62 799 ASN A O 1
ATOM 6323 N N . LEU A 1 800 ? 10.037 -10.006 6.798 1.00 98.31 800 LEU A N 1
ATOM 6324 C CA . LEU A 1 800 ? 9.751 -10.899 7.926 1.00 98.31 800 LEU A CA 1
ATOM 6325 C C . LEU A 1 800 ? 9.282 -12.284 7.445 1.00 98.31 800 LEU A C 1
ATOM 6327 O O . LEU A 1 800 ? 9.793 -13.303 7.907 1.00 98.31 800 LEU A O 1
ATOM 6331 N N . ALA A 1 801 ? 8.393 -12.327 6.447 1.00 97.25 801 ALA A N 1
ATOM 6332 C CA . ALA A 1 801 ? 7.975 -13.578 5.814 1.00 97.25 801 ALA A CA 1
ATOM 6333 C C . ALA A 1 801 ? 9.147 -14.321 5.134 1.00 97.25 801 ALA A C 1
ATOM 6335 O O . ALA A 1 801 ? 9.274 -15.534 5.294 1.00 97.25 801 ALA A O 1
ATOM 6336 N N . CYS A 1 802 ? 10.042 -13.615 4.430 1.00 96.31 802 CYS A N 1
ATOM 6337 C CA . CYS A 1 802 ? 11.230 -14.222 3.806 1.00 96.31 802 CYS A CA 1
ATOM 6338 C C . CYS A 1 802 ? 12.259 -14.717 4.838 1.00 96.31 802 CYS A C 1
ATOM 6340 O O . CYS A 1 802 ? 12.860 -15.777 4.649 1.00 96.31 802 CYS A O 1
ATOM 6342 N N . ILE A 1 803 ? 12.438 -13.989 5.946 1.00 97.56 803 ILE A N 1
ATOM 6343 C CA . ILE A 1 803 ? 13.293 -14.384 7.071 1.00 97.56 803 ILE A CA 1
ATOM 6344 C C . ILE A 1 803 ? 12.785 -15.698 7.668 1.00 97.56 803 ILE A C 1
ATOM 6346 O O . ILE A 1 803 ? 13.584 -16.608 7.862 1.00 97.56 803 ILE A O 1
ATOM 6350 N N . LEU A 1 804 ? 11.476 -15.850 7.879 1.00 96.81 804 LEU A N 1
ATOM 6351 C CA . LEU A 1 804 ? 10.894 -17.110 8.353 1.00 96.81 804 LEU A CA 1
ATOM 6352 C C . LEU A 1 804 ? 11.082 -18.234 7.318 1.00 96.81 804 LEU A C 1
ATOM 6354 O O . LEU A 1 804 ? 11.713 -19.251 7.607 1.00 96.81 804 LEU A O 1
ATOM 6358 N N . GLN A 1 805 ? 10.658 -18.015 6.068 1.00 93.81 805 GLN A N 1
ATOM 6359 C CA . GLN A 1 805 ? 10.790 -18.997 4.979 1.00 93.81 805 GLN A CA 1
ATOM 6360 C C . GLN A 1 805 ? 12.230 -19.507 4.783 1.00 93.81 805 GLN A C 1
ATOM 6362 O O . GLN A 1 805 ? 12.428 -20.691 4.489 1.00 93.81 805 GLN A O 1
ATOM 6367 N N . SER A 1 806 ? 13.244 -18.657 4.981 1.00 93.88 806 SER A N 1
ATOM 6368 C CA . SER A 1 806 ? 14.652 -19.065 4.929 1.00 93.88 806 SER A CA 1
ATOM 6369 C C . SER A 1 806 ? 15.176 -19.633 6.256 1.00 93.88 806 SER A C 1
ATOM 6371 O O . SER A 1 806 ? 15.692 -20.751 6.250 1.00 93.88 806 SER A O 1
ATOM 6373 N N . PHE A 1 807 ? 15.016 -18.943 7.386 1.00 96.12 807 PHE A N 1
ATOM 6374 C CA . PHE A 1 807 ? 15.773 -19.192 8.627 1.00 96.12 807 PHE A CA 1
ATOM 6375 C C . PHE A 1 807 ? 15.002 -19.901 9.756 1.00 96.12 807 PHE A C 1
ATOM 6377 O O . PHE A 1 807 ? 15.601 -20.206 10.789 1.00 96.12 807 PHE A O 1
ATOM 6384 N N . THR A 1 808 ? 13.717 -20.227 9.575 1.00 95.12 808 THR A N 1
ATOM 6385 C CA . THR A 1 808 ? 12.963 -21.091 10.504 1.00 95.12 808 THR A CA 1
ATOM 6386 C C . THR A 1 808 ? 12.380 -22.318 9.821 1.00 95.12 808 THR A C 1
ATOM 6388 O O . THR A 1 808 ? 12.117 -22.324 8.621 1.00 95.12 808 THR A O 1
ATOM 6391 N N . ASP A 1 809 ? 12.174 -23.384 10.582 1.00 93.44 809 ASP A N 1
ATOM 6392 C CA . ASP A 1 809 ? 11.392 -24.541 10.149 1.00 93.44 809 ASP A CA 1
ATOM 6393 C C . ASP A 1 809 ? 10.392 -24.864 11.263 1.00 93.44 809 ASP A C 1
ATOM 6395 O O . ASP A 1 809 ? 10.821 -24.920 12.417 1.00 93.44 809 ASP A O 1
ATOM 6399 N N . PRO A 1 810 ? 9.089 -25.051 10.983 1.00 91.56 810 PRO A N 1
ATOM 6400 C CA . PRO A 1 810 ? 8.100 -25.345 12.014 1.00 91.56 810 PRO A CA 1
ATOM 6401 C C . PRO A 1 810 ? 8.432 -26.540 12.922 1.00 91.56 810 PRO A C 1
ATOM 6403 O O . PRO A 1 810 ? 7.960 -26.529 14.058 1.00 91.56 810 PRO A O 1
ATOM 6406 N N . LEU A 1 811 ? 9.226 -27.516 12.464 1.00 89.81 811 LEU A N 1
ATOM 6407 C CA . LEU A 1 811 ? 9.648 -28.697 13.233 1.00 89.81 811 LEU A CA 1
ATOM 6408 C C . LEU A 1 811 ? 10.927 -28.454 14.062 1.00 89.81 811 LEU A C 1
ATOM 6410 O O . LEU A 1 811 ? 11.105 -29.058 15.117 1.00 89.81 811 LEU A O 1
ATOM 6414 N N . TYR A 1 812 ? 11.818 -27.557 13.618 1.00 90.50 812 TYR A N 1
ATOM 6415 C CA . TYR A 1 812 ? 13.089 -27.261 14.306 1.00 90.50 812 TYR A CA 1
ATOM 6416 C C . TYR A 1 812 ? 13.006 -26.042 15.234 1.00 90.50 812 TYR A C 1
ATOM 6418 O O . TYR A 1 812 ? 13.491 -26.058 16.370 1.00 90.50 812 TYR A O 1
ATOM 6426 N N . THR A 1 813 ? 12.410 -24.961 14.733 1.00 94.00 813 THR A N 1
ATOM 6427 C CA . THR A 1 813 ? 12.201 -23.709 15.456 1.00 94.00 813 THR A CA 1
ATOM 6428 C C . THR A 1 813 ? 11.018 -23.898 16.399 1.00 94.00 81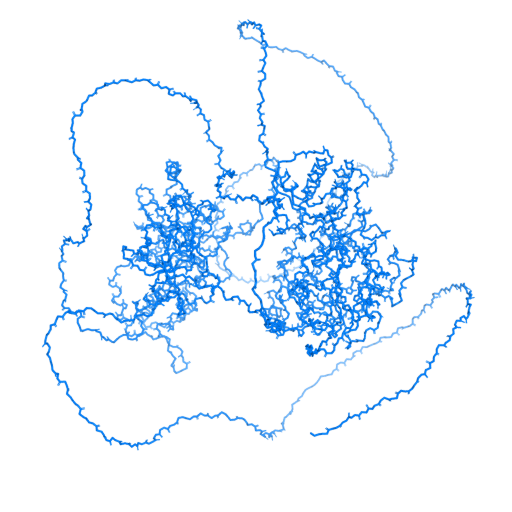3 THR A C 1
ATOM 6430 O O . THR A 1 813 ? 9.900 -24.160 15.959 1.00 94.00 813 THR A O 1
ATOM 6433 N N . LYS A 1 814 ? 11.259 -23.775 17.705 1.00 91.38 814 LYS A N 1
ATOM 6434 C CA . LYS A 1 814 ? 10.285 -24.090 18.756 1.00 91.38 814 LYS A CA 1
ATOM 6435 C C . LYS A 1 814 ? 9.234 -22.999 18.937 1.00 91.38 814 LYS A C 1
ATOM 6437 O O . LYS A 1 814 ? 8.063 -23.232 18.647 1.00 91.38 814 LYS A O 1
ATOM 6442 N N . ASN A 1 815 ? 9.678 -21.828 19.397 1.00 95.25 815 ASN A N 1
ATOM 6443 C CA . ASN A 1 815 ? 8.829 -20.711 19.819 1.00 95.25 815 ASN A CA 1
ATOM 6444 C C . ASN A 1 815 ? 9.254 -19.413 19.123 1.00 95.25 815 ASN A C 1
ATOM 6446 O O . ASN A 1 815 ? 10.451 -19.193 18.892 1.00 95.25 815 ASN A O 1
ATOM 6450 N N . VAL A 1 816 ? 8.281 -18.532 18.892 1.00 97.94 816 VAL A N 1
ATOM 6451 C CA . VAL A 1 816 ? 8.497 -17.130 18.514 1.00 97.94 816 VAL A CA 1
ATOM 6452 C C . VAL A 1 816 ? 8.213 -16.263 19.738 1.00 97.94 816 VAL A C 1
ATOM 6454 O O . VAL A 1 816 ? 7.063 -16.107 20.138 1.00 97.94 816 VAL A O 1
ATOM 6457 N N . TRP A 1 817 ? 9.255 -15.700 20.339 1.00 98.25 817 TRP A N 1
ATOM 6458 C CA . TRP A 1 817 ? 9.136 -14.764 21.455 1.00 98.25 817 TRP A CA 1
ATOM 6459 C C . TRP A 1 817 ? 8.868 -13.359 20.909 1.00 98.25 817 TRP A C 1
ATOM 6461 O O . TRP A 1 817 ? 9.609 -12.876 20.051 1.00 98.25 817 TRP A O 1
ATOM 6471 N N . MET A 1 818 ? 7.819 -12.697 21.385 1.00 98.06 818 MET A N 1
ATOM 6472 C CA . MET A 1 818 ? 7.407 -11.371 20.919 1.00 98.06 818 MET A CA 1
ATOM 6473 C C . MET A 1 818 ? 7.305 -10.422 22.110 1.00 98.06 818 MET A C 1
ATOM 6475 O O . MET A 1 818 ? 6.649 -10.748 23.100 1.00 98.06 818 MET A O 1
ATOM 6479 N N . VAL A 1 819 ? 7.936 -9.246 22.018 1.00 97.12 819 VAL A N 1
ATOM 6480 C CA . VAL A 1 819 ? 7.757 -8.200 23.039 1.00 97.12 819 VAL A CA 1
ATOM 6481 C C . VAL A 1 819 ? 6.281 -7.797 23.117 1.00 97.12 819 VAL A C 1
ATOM 6483 O O . VAL A 1 819 ? 5.644 -7.612 22.082 1.00 97.12 819 VAL A O 1
ATOM 6486 N N . ALA A 1 820 ? 5.738 -7.694 24.327 1.00 96.62 820 ALA A N 1
ATOM 6487 C CA . ALA A 1 820 ? 4.333 -7.421 24.594 1.00 96.62 820 ALA A CA 1
ATOM 6488 C C . ALA A 1 820 ? 4.194 -6.124 25.419 1.00 96.62 820 ALA A C 1
ATOM 6490 O O . ALA A 1 820 ? 4.738 -6.063 26.527 1.00 96.62 820 ALA A O 1
ATOM 6491 N N . PRO A 1 821 ? 3.474 -5.100 24.920 1.00 96.62 821 PRO A N 1
ATOM 6492 C CA . PRO A 1 821 ? 2.634 -5.112 23.720 1.00 96.62 821 PRO A CA 1
ATOM 6493 C C . PRO A 1 821 ? 3.448 -4.993 22.416 1.00 96.62 821 PRO A C 1
ATOM 6495 O O . PRO A 1 821 ? 4.560 -4.468 22.401 1.00 96.62 821 PRO A O 1
ATOM 6498 N N . CYS A 1 822 ? 2.878 -5.479 21.312 1.00 95.25 822 CYS A N 1
ATOM 6499 C CA . CYS A 1 822 ? 3.585 -5.748 20.058 1.00 95.25 822 CYS A CA 1
ATOM 6500 C C . CYS A 1 822 ? 3.035 -4.979 18.842 1.00 95.25 822 CYS A C 1
ATOM 6502 O O . CYS A 1 822 ? 1.923 -4.440 18.846 1.00 95.25 822 CYS A O 1
ATOM 6504 N N . TYR A 1 823 ? 3.763 -5.027 17.720 1.00 95.06 823 TYR A N 1
ATOM 6505 C CA . TYR A 1 823 ? 3.179 -4.732 16.411 1.00 95.06 823 TYR A CA 1
ATOM 6506 C C . TYR A 1 823 ? 2.310 -5.912 15.944 1.00 95.06 823 TYR A C 1
ATOM 6508 O O . TYR A 1 823 ? 2.763 -6.783 15.208 1.00 95.06 823 TYR A O 1
ATOM 6516 N N . PHE A 1 824 ? 1.040 -5.913 16.351 1.00 90.62 824 PHE A N 1
ATOM 6517 C CA . PHE A 1 824 ? 0.076 -7.006 16.145 1.00 90.62 824 PHE A CA 1
ATOM 6518 C C . PHE A 1 824 ? -0.047 -7.553 14.714 1.00 90.62 824 PHE A C 1
ATOM 6520 O O . PHE A 1 824 ? -0.297 -8.739 14.525 1.00 90.62 824 PHE A O 1
ATOM 6527 N N . LEU A 1 825 ? 0.186 -6.731 13.683 1.00 93.75 825 LEU A N 1
ATOM 6528 C CA . LEU A 1 825 ? 0.178 -7.183 12.284 1.00 93.75 825 LEU A CA 1
ATOM 6529 C C . LEU A 1 825 ? 1.363 -8.103 11.926 1.00 93.75 825 LEU A C 1
ATOM 6531 O O . LEU A 1 825 ? 1.375 -8.660 10.830 1.00 93.75 825 LEU A O 1
ATOM 6535 N N . ALA A 1 826 ? 2.329 -8.297 12.829 1.00 96.00 826 ALA A N 1
ATOM 6536 C CA . ALA A 1 826 ? 3.339 -9.345 12.731 1.00 96.00 826 ALA A CA 1
ATOM 6537 C C . ALA A 1 826 ? 2.811 -10.723 13.182 1.00 96.00 826 ALA A C 1
ATOM 6539 O O . ALA A 1 826 ? 3.237 -11.730 12.619 1.00 96.00 826 ALA A O 1
ATOM 6540 N N . CYS A 1 827 ? 1.860 -10.797 14.126 1.00 96.19 827 CYS A N 1
ATOM 6541 C CA . CYS A 1 827 ? 1.326 -12.070 14.640 1.00 96.19 827 CYS A CA 1
ATOM 6542 C C . CYS A 1 827 ? 0.768 -12.978 13.517 1.00 96.19 827 CYS A C 1
ATOM 6544 O O . CYS A 1 827 ? 1.163 -14.145 13.467 1.00 96.19 827 CYS A O 1
ATOM 6546 N N . PRO A 1 828 ? -0.039 -12.480 12.548 1.00 96.00 828 PRO A N 1
ATOM 6547 C CA . PRO A 1 828 ? -0.458 -13.275 11.392 1.00 96.00 828 PRO A CA 1
ATOM 6548 C C . PRO A 1 828 ? 0.703 -13.779 10.526 1.00 96.00 828 PRO A C 1
ATOM 6550 O O . PRO A 1 828 ? 0.644 -14.898 10.041 1.00 96.00 828 PRO A O 1
ATOM 6553 N N . ILE A 1 829 ? 1.785 -13.006 10.372 1.00 97.75 829 ILE A N 1
ATOM 6554 C CA . ILE A 1 829 ? 2.938 -13.386 9.533 1.00 97.75 829 ILE A CA 1
ATOM 6555 C C . ILE A 1 829 ? 3.683 -14.586 10.144 1.00 97.75 829 ILE A C 1
ATOM 6557 O O . ILE A 1 829 ? 4.151 -15.462 9.417 1.00 97.75 829 ILE A O 1
ATOM 6561 N N . PHE A 1 830 ? 3.756 -14.664 11.476 1.00 97.62 830 PHE A N 1
ATOM 6562 C CA . PHE A 1 830 ? 4.275 -15.845 12.168 1.00 97.62 830 PHE A CA 1
ATOM 6563 C C . PHE A 1 830 ? 3.292 -17.029 12.126 1.00 97.62 830 PHE A C 1
ATOM 6565 O O . PHE A 1 830 ? 3.725 -18.167 11.940 1.00 97.62 830 PHE A O 1
ATOM 6572 N N . ALA A 1 831 ? 1.982 -16.783 12.245 1.00 95.38 831 ALA A N 1
ATOM 6573 C CA . ALA A 1 831 ? 0.960 -17.827 12.135 1.00 95.38 831 ALA A CA 1
ATOM 6574 C C . ALA A 1 831 ? 0.943 -18.479 10.736 1.00 95.38 831 ALA A C 1
ATOM 6576 O O . ALA A 1 831 ? 1.035 -19.704 10.638 1.00 95.38 831 ALA A O 1
ATOM 6577 N N . ASP A 1 832 ? 0.950 -17.673 9.668 1.00 96.12 832 ASP A N 1
ATOM 6578 C CA . ASP A 1 832 ? 1.048 -18.107 8.263 1.00 96.12 832 ASP A CA 1
ATOM 6579 C C . ASP A 1 832 ? 2.334 -18.913 7.985 1.00 96.12 832 ASP A C 1
ATOM 6581 O O . ASP A 1 832 ? 2.351 -19.801 7.133 1.00 96.12 832 ASP A O 1
ATOM 6585 N N . ALA A 1 833 ? 3.412 -18.638 8.728 1.00 95.44 833 ALA A N 1
ATOM 6586 C CA . ALA A 1 833 ? 4.670 -19.383 8.669 1.00 95.44 833 ALA A CA 1
ATOM 6587 C C . ALA A 1 833 ? 4.684 -20.673 9.522 1.00 95.44 833 ALA A C 1
ATOM 6589 O O . ALA A 1 833 ? 5.721 -21.331 9.608 1.00 95.44 833 ALA A O 1
ATOM 6590 N N . GLY A 1 834 ? 3.561 -21.056 10.143 1.00 95.19 834 GLY A N 1
ATOM 6591 C CA . GLY A 1 834 ? 3.419 -22.297 10.916 1.00 95.19 834 GLY A CA 1
ATOM 6592 C C . GLY A 1 834 ? 3.734 -22.183 12.413 1.00 95.19 834 GLY A C 1
ATOM 6593 O O . GLY A 1 834 ? 3.953 -23.209 13.066 1.00 95.19 834 GLY A O 1
ATOM 6594 N N . PHE A 1 835 ? 3.759 -20.968 12.974 1.00 95.81 835 PHE A N 1
ATOM 6595 C CA . PHE A 1 835 ? 3.998 -20.713 14.407 1.00 95.81 835 PHE A CA 1
ATOM 6596 C C . PHE A 1 835 ? 2.726 -20.357 15.195 1.00 95.81 835 PHE A C 1
ATOM 6598 O O . PHE A 1 835 ? 2.814 -19.863 16.319 1.00 95.81 835 PHE A O 1
ATOM 6605 N N . ASP A 1 836 ? 1.547 -20.653 14.640 1.00 92.50 836 ASP A N 1
ATOM 6606 C CA . ASP A 1 836 ? 0.279 -20.593 15.375 1.00 92.50 836 ASP A CA 1
ATOM 6607 C C . ASP A 1 836 ? 0.331 -21.450 16.658 1.00 92.50 836 ASP A C 1
ATOM 6609 O O . ASP A 1 836 ? 0.984 -22.499 16.701 1.00 92.50 836 ASP A O 1
ATOM 6613 N N . GLY A 1 837 ? -0.271 -20.949 17.740 1.00 91.62 837 GLY A N 1
ATOM 6614 C CA . GLY A 1 837 ? -0.154 -21.501 19.099 1.00 91.62 837 GLY A CA 1
ATOM 6615 C C . GLY A 1 837 ? 1.257 -21.476 19.723 1.00 91.62 837 GLY A C 1
ATOM 6616 O O . GLY A 1 837 ? 1.427 -21.911 20.864 1.00 91.62 837 GLY A O 1
ATOM 6617 N N . ARG A 1 838 ? 2.281 -20.984 19.007 1.00 94.19 838 ARG A N 1
ATOM 6618 C CA . ARG A 1 838 ? 3.702 -20.980 19.426 1.00 94.19 838 ARG A CA 1
ATOM 6619 C C . ARG A 1 838 ? 4.340 -19.590 19.447 1.00 94.19 838 ARG A C 1
ATOM 6621 O O . ARG A 1 838 ? 5.548 -19.464 19.671 1.00 94.19 838 ARG A O 1
ATOM 6628 N N . LEU A 1 839 ? 3.522 -18.557 19.268 1.00 97.25 839 LEU A N 1
ATOM 6629 C CA . LEU A 1 839 ? 3.849 -17.197 19.684 1.00 97.25 839 LEU A CA 1
ATOM 6630 C C . LEU A 1 839 ? 3.873 -17.166 21.216 1.00 97.25 839 LEU A C 1
ATOM 6632 O O . LEU A 1 839 ? 3.074 -17.852 21.859 1.00 97.25 839 LEU A O 1
ATOM 6636 N N . LYS A 1 840 ? 4.816 -16.436 21.806 1.00 97.62 840 LYS A N 1
ATOM 6637 C CA . LYS A 1 840 ? 4.989 -16.325 23.258 1.00 97.62 840 LYS A CA 1
ATOM 6638 C C . LYS A 1 840 ? 5.231 -14.870 23.635 1.00 97.62 840 LYS A C 1
ATOM 6640 O O . LYS A 1 840 ? 6.168 -14.253 23.122 1.00 97.62 840 LYS A O 1
ATOM 6645 N N . ALA A 1 841 ? 4.382 -14.326 24.497 1.00 97.88 841 ALA A N 1
ATOM 6646 C CA . ALA A 1 841 ? 4.474 -12.952 24.955 1.00 97.88 841 ALA A CA 1
ATOM 6647 C C . ALA A 1 841 ? 5.657 -12.785 25.916 1.00 97.88 841 ALA A C 1
ATOM 6649 O O . ALA A 1 841 ? 5.931 -13.642 26.756 1.00 97.88 841 ALA A O 1
ATOM 6650 N N . VAL A 1 842 ? 6.352 -11.657 25.805 1.00 97.88 842 VAL A N 1
ATOM 6651 C CA . VAL A 1 842 ? 7.410 -11.256 26.732 1.00 97.88 842 VAL A CA 1
ATOM 6652 C C . VAL A 1 842 ? 7.138 -9.814 27.154 1.00 97.88 842 VAL A C 1
ATOM 6654 O O . VAL A 1 842 ? 7.270 -8.924 26.311 1.00 97.88 842 VAL A O 1
ATOM 6657 N N . PRO A 1 843 ? 6.746 -9.552 28.413 1.00 96.62 843 PRO A N 1
ATOM 6658 C CA . PRO A 1 843 ? 6.483 -8.197 28.894 1.00 96.62 843 PRO A CA 1
ATOM 6659 C C . PRO A 1 843 ? 7.655 -7.230 28.658 1.00 96.62 843 PRO A C 1
ATOM 6661 O O . PRO A 1 843 ? 8.815 -7.642 28.602 1.00 96.62 843 PRO A O 1
ATOM 6664 N N . GLU A 1 844 ? 7.367 -5.931 28.555 1.00 93.62 844 GLU A N 1
ATOM 6665 C CA . GLU A 1 844 ? 8.384 -4.869 28.530 1.00 93.62 844 GLU A CA 1
ATOM 6666 C C . GLU A 1 844 ? 8.388 -4.004 29.803 1.00 93.62 844 GLU A C 1
ATOM 6668 O O . GLU A 1 844 ? 7.405 -3.339 30.141 1.00 93.62 844 GLU A O 1
ATOM 6673 N N . ASP A 1 845 ? 9.550 -3.933 30.456 1.00 91.56 845 ASP A N 1
ATOM 6674 C CA . ASP A 1 845 ? 9.843 -3.003 31.545 1.00 91.56 845 ASP A CA 1
ATOM 6675 C C . ASP A 1 845 ? 10.255 -1.613 31.014 1.00 91.56 845 ASP A C 1
ATOM 6677 O O . ASP A 1 845 ? 10.040 -1.272 29.848 1.00 91.56 845 ASP A O 1
ATOM 6681 N N . ASP A 1 846 ? 10.797 -0.761 31.881 1.00 85.62 846 ASP A N 1
ATOM 6682 C CA . ASP A 1 846 ? 11.177 0.615 31.554 1.00 85.62 846 ASP A CA 1
ATOM 6683 C C . ASP A 1 846 ? 12.275 0.750 30.477 1.00 85.62 846 ASP A C 1
ATOM 6685 O O . ASP A 1 846 ? 12.278 1.762 29.765 1.00 85.62 846 ASP A O 1
ATOM 6689 N N . ASP A 1 847 ? 13.153 -0.254 30.340 1.00 85.94 847 ASP A N 1
ATOM 6690 C CA . ASP A 1 847 ? 14.241 -0.314 29.352 1.00 85.94 847 ASP A CA 1
ATOM 6691 C C . ASP A 1 847 ? 13.847 -1.125 28.096 1.00 85.94 847 ASP A C 1
ATOM 6693 O O . ASP A 1 847 ? 14.660 -1.264 27.182 1.00 85.94 847 ASP A O 1
ATOM 6697 N N . GLY A 1 848 ? 12.640 -1.703 28.040 1.00 90.88 848 GLY A N 1
ATOM 6698 C CA . GLY A 1 848 ? 12.168 -2.562 26.946 1.00 90.88 848 GLY A CA 1
ATOM 6699 C C . GLY A 1 848 ? 11.932 -4.015 27.376 1.00 90.88 848 GLY A C 1
ATOM 6700 O O . GLY A 1 848 ? 11.534 -4.274 28.504 1.00 90.88 848 GLY A O 1
ATOM 6701 N N . ILE A 1 849 ? 12.128 -4.973 26.462 1.00 95.31 849 ILE A N 1
ATOM 6702 C CA . ILE A 1 849 ? 11.811 -6.401 26.674 1.00 95.31 849 ILE A CA 1
ATOM 6703 C C . ILE A 1 849 ? 12.449 -6.970 27.958 1.00 95.31 849 ILE A C 1
ATOM 6705 O O . ILE A 1 849 ? 13.655 -6.816 28.172 1.00 95.31 849 ILE A O 1
ATOM 6709 N N . ASP A 1 850 ? 11.657 -7.632 28.804 1.00 96.62 850 ASP A N 1
ATOM 6710 C CA . ASP A 1 850 ? 12.120 -8.249 30.053 1.00 96.62 850 ASP A CA 1
ATOM 6711 C C . ASP A 1 850 ? 13.040 -9.451 29.757 1.00 96.62 850 ASP A C 1
ATOM 6713 O O . ASP A 1 850 ? 12.616 -10.516 29.297 1.00 96.62 850 ASP A O 1
ATOM 6717 N N . ILE A 1 851 ? 14.334 -9.264 30.033 1.00 96.25 851 ILE A N 1
ATOM 6718 C CA . ILE A 1 851 ? 15.392 -10.261 29.819 1.00 96.25 851 ILE A CA 1
ATOM 6719 C C . ILE A 1 851 ? 15.285 -11.421 30.813 1.00 96.25 851 ILE A C 1
ATOM 6721 O O . ILE A 1 851 ? 15.674 -12.544 30.489 1.00 96.25 851 ILE A O 1
ATOM 6725 N N . GLU A 1 852 ? 14.773 -11.181 32.017 1.00 96.44 852 GLU A N 1
ATOM 6726 C CA . GLU A 1 852 ? 14.631 -12.195 33.059 1.00 96.44 852 GLU A CA 1
ATOM 6727 C C . GLU A 1 852 ? 13.452 -13.126 32.749 1.00 96.44 852 GLU A C 1
ATOM 6729 O O . GLU A 1 852 ? 13.586 -14.351 32.842 1.00 96.44 852 GLU A O 1
ATOM 6734 N N . TYR A 1 853 ? 12.328 -12.560 32.301 1.00 97.00 853 TYR A N 1
ATOM 6735 C CA . TYR A 1 853 ? 11.190 -13.314 31.771 1.00 97.00 853 TYR A CA 1
ATOM 6736 C C . TYR A 1 853 ? 11.596 -14.122 30.529 1.00 97.00 853 TYR A C 1
ATOM 6738 O O . TYR A 1 853 ? 11.405 -15.342 30.488 1.00 97.00 853 TYR A O 1
ATOM 6746 N N . LEU A 1 854 ? 12.235 -13.474 29.545 1.00 97.50 854 LEU A N 1
ATOM 6747 C CA . LEU A 1 854 ? 12.700 -14.125 28.316 1.00 97.50 854 LEU A CA 1
ATOM 6748 C C . LEU A 1 854 ? 13.693 -15.261 28.593 1.00 97.50 854 LEU A C 1
ATOM 6750 O O . LEU A 1 854 ? 13.579 -16.331 27.994 1.00 97.50 854 LEU A O 1
ATOM 6754 N N . ARG A 1 855 ? 14.652 -15.066 29.509 1.00 97.19 855 ARG A N 1
ATOM 6755 C CA . ARG A 1 855 ? 15.634 -16.102 29.865 1.00 97.19 855 ARG A CA 1
ATOM 6756 C C . ARG A 1 855 ? 14.952 -17.341 30.437 1.00 97.19 855 ARG A C 1
ATOM 6758 O O . ARG A 1 855 ? 15.255 -18.441 29.985 1.00 97.19 855 ARG A O 1
ATOM 6765 N N . LYS A 1 856 ? 14.007 -17.163 31.365 1.00 96.31 856 LYS A N 1
ATOM 6766 C CA . LYS A 1 856 ? 13.225 -18.266 31.948 1.00 96.31 856 LYS A CA 1
ATOM 6767 C C . LYS A 1 856 ? 12.397 -18.994 30.890 1.00 96.31 856 LYS A C 1
ATOM 6769 O O . LYS A 1 856 ? 12.363 -20.220 30.900 1.00 96.31 856 LYS A O 1
ATOM 6774 N N . GLY A 1 857 ? 11.792 -18.263 29.951 1.00 95.62 857 GLY A N 1
ATOM 6775 C CA . GLY A 1 857 ? 11.070 -18.846 28.817 1.00 95.62 857 GLY A CA 1
ATOM 6776 C C . GLY A 1 857 ? 11.964 -19.687 27.897 1.00 95.62 857 GLY A C 1
ATOM 6777 O O . GLY A 1 857 ? 11.616 -20.823 27.570 1.00 95.62 857 GLY A O 1
ATOM 6778 N N . LEU A 1 858 ? 13.134 -19.161 27.517 1.00 95.25 858 LEU A N 1
ATOM 6779 C CA . LEU A 1 858 ? 14.124 -19.871 26.695 1.00 95.25 858 LEU A CA 1
ATOM 6780 C C . LEU A 1 858 ? 14.669 -21.122 27.401 1.00 95.25 858 LEU A C 1
ATOM 6782 O O . LEU A 1 858 ? 14.762 -22.181 26.788 1.00 95.25 858 LEU A O 1
ATOM 6786 N N . GLU A 1 859 ? 14.968 -21.030 28.697 1.00 93.75 859 GLU A N 1
ATOM 6787 C CA . GLU A 1 859 ? 15.479 -22.155 29.493 1.00 93.75 859 GLU A CA 1
ATOM 6788 C C . GLU A 1 859 ? 14.407 -23.235 29.720 1.00 93.75 859 GLU A C 1
ATOM 6790 O O . GLU A 1 859 ? 14.706 -24.427 29.632 1.00 93.75 859 GLU A O 1
ATOM 6795 N N . ALA A 1 860 ? 13.141 -22.846 29.906 1.00 92.12 860 ALA A N 1
ATOM 6796 C CA . ALA A 1 860 ? 12.014 -23.774 30.019 1.00 92.12 860 ALA A CA 1
ATOM 6797 C C . ALA A 1 860 ? 11.639 -24.471 28.695 1.00 92.12 860 ALA A C 1
ATOM 6799 O O . ALA A 1 860 ? 10.988 -25.516 28.722 1.00 92.12 860 ALA A O 1
ATOM 6800 N N . ALA A 1 861 ? 12.042 -23.935 27.536 1.00 85.62 861 ALA A N 1
ATOM 6801 C CA . ALA A 1 861 ? 11.743 -24.544 26.238 1.00 85.62 861 ALA A CA 1
ATOM 6802 C C . ALA A 1 861 ? 12.521 -25.853 25.981 1.00 85.62 861 ALA A C 1
ATOM 6804 O O . ALA A 1 861 ? 12.098 -26.649 25.135 1.00 85.62 861 ALA A O 1
ATOM 6805 N N . GLY A 1 862 ? 13.626 -26.085 26.703 1.00 70.00 862 GLY A N 1
ATOM 6806 C CA . GLY A 1 862 ? 14.441 -27.307 26.667 1.00 70.00 862 GLY A CA 1
ATOM 6807 C C . GLY A 1 862 ? 15.127 -27.595 25.324 1.00 70.00 862 GLY A C 1
ATOM 6808 O O . GLY A 1 862 ? 15.036 -26.830 24.362 1.00 70.00 862 GLY A O 1
ATOM 6809 N N . GLU A 1 863 ? 15.765 -28.759 25.204 1.00 63.16 863 GLU A N 1
ATOM 6810 C CA . GLU A 1 863 ? 16.354 -29.231 23.939 1.00 63.16 863 GLU A CA 1
ATOM 6811 C C . GLU A 1 863 ? 15.298 -29.910 23.041 1.00 63.16 863 GLU A C 1
ATOM 6813 O O . GLU A 1 863 ? 14.216 -30.281 23.500 1.00 63.16 863 GLU A O 1
ATOM 6818 N N . GLY A 1 864 ? 15.517 -29.932 21.723 1.00 58.75 864 GLY A N 1
ATOM 6819 C CA . GLY A 1 864 ? 14.561 -30.461 20.733 1.00 58.75 864 GLY A CA 1
ATOM 6820 C C . GLY A 1 864 ? 14.995 -31.821 20.189 1.00 58.75 864 GLY A C 1
ATOM 6821 O O . GLY A 1 864 ? 16.194 -32.045 20.061 1.00 58.75 864 GLY A O 1
ATOM 6822 N N . GLY A 1 865 ? 14.035 -32.694 19.869 1.00 56.91 865 GLY A N 1
ATOM 6823 C CA . GLY A 1 865 ? 14.305 -34.028 19.322 1.00 56.91 865 GLY A CA 1
ATOM 6824 C C . GLY A 1 865 ? 14.725 -34.028 17.847 1.00 56.91 865 GLY A C 1
ATOM 6825 O O . GLY A 1 865 ? 14.459 -33.076 17.114 1.00 56.91 865 GLY A O 1
ATOM 6826 N N . ASP A 1 866 ? 15.354 -35.125 17.422 1.00 55.69 866 ASP A N 1
ATOM 6827 C CA . ASP A 1 866 ? 15.865 -35.335 16.060 1.00 55.69 866 ASP A CA 1
ATOM 6828 C C . ASP A 1 866 ? 14.754 -35.735 15.064 1.00 55.69 866 ASP A C 1
ATOM 6830 O O . ASP A 1 866 ? 14.723 -36.850 14.538 1.00 55.69 866 ASP A O 1
ATOM 6834 N N . GLU A 1 867 ? 13.820 -34.820 14.797 1.00 70.19 867 GLU A N 1
ATOM 6835 C CA . GLU A 1 867 ? 12.888 -34.939 13.666 1.00 70.19 867 GLU A CA 1
ATOM 6836 C C . GLU A 1 867 ? 13.523 -34.445 12.351 1.00 70.19 867 GLU A C 1
ATOM 6838 O O . GLU A 1 867 ? 14.479 -33.668 12.345 1.00 70.19 867 GLU A O 1
ATOM 6843 N N . HIS A 1 868 ? 13.000 -34.891 11.203 1.00 76.38 868 HIS A N 1
ATOM 6844 C CA . HIS A 1 868 ? 13.538 -34.516 9.892 1.00 76.38 868 HIS A CA 1
ATOM 6845 C C . HIS A 1 868 ? 12.980 -33.165 9.407 1.00 76.38 868 HIS A C 1
ATOM 6847 O O . HIS A 1 868 ? 11.918 -33.103 8.788 1.00 76.38 868 HIS A O 1
ATOM 6853 N N . PHE A 1 869 ? 13.720 -32.090 9.681 1.00 83.50 869 PHE A N 1
ATOM 6854 C CA . PHE A 1 869 ? 13.454 -30.719 9.225 1.00 83.50 869 PHE A CA 1
ATOM 6855 C C . PHE A 1 869 ? 14.175 -30.379 7.901 1.00 83.50 869 PHE A C 1
ATOM 6857 O O . PHE A 1 869 ? 15.029 -31.134 7.424 1.00 83.50 869 PHE A O 1
ATOM 6864 N N . LYS A 1 870 ? 13.852 -29.227 7.293 1.00 83.44 870 LYS A N 1
ATOM 6865 C CA . LYS A 1 870 ? 14.373 -28.817 5.976 1.00 83.44 870 LYS A CA 1
ATOM 6866 C C . LYS A 1 870 ? 15.904 -28.701 5.932 1.00 83.44 870 LYS A C 1
ATOM 6868 O O . LYS A 1 870 ? 16.543 -28.093 6.790 1.00 83.44 870 LYS A O 1
ATOM 6873 N N . GLU A 1 871 ? 16.502 -29.195 4.850 1.00 79.12 871 GLU A N 1
ATOM 6874 C CA . GLU A 1 871 ? 17.946 -29.099 4.628 1.00 79.12 871 GLU A CA 1
ATOM 6875 C C . GLU A 1 871 ? 18.362 -27.646 4.308 1.00 79.12 871 GLU A C 1
ATOM 6877 O O . GLU A 1 871 ? 18.079 -27.109 3.233 1.00 79.12 871 GLU A O 1
ATOM 6882 N N . ALA A 1 872 ? 19.050 -26.991 5.247 1.00 75.69 872 ALA A N 1
ATOM 6883 C CA . ALA A 1 872 ? 19.356 -25.558 5.212 1.00 75.69 872 ALA A CA 1
ATOM 6884 C C . ALA A 1 872 ? 20.515 -25.173 4.263 1.00 75.69 872 ALA A C 1
ATOM 6886 O O . ALA A 1 872 ? 21.473 -24.499 4.639 1.00 75.69 872 ALA A O 1
ATOM 6887 N N . LYS A 1 873 ? 20.433 -25.563 2.988 1.00 73.75 873 LYS A N 1
ATOM 6888 C CA . LYS A 1 873 ? 21.424 -25.196 1.962 1.00 73.75 873 LYS A CA 1
ATOM 6889 C C . LYS A 1 873 ? 21.572 -23.668 1.864 1.00 73.75 873 LYS A C 1
ATOM 6891 O O . LYS A 1 873 ? 20.612 -22.977 1.534 1.00 73.75 873 LYS A O 1
ATOM 6896 N N . LYS A 1 874 ? 22.790 -23.164 2.123 1.00 83.31 874 LYS A N 1
ATOM 6897 C CA . LYS A 1 874 ? 23.171 -21.731 2.190 1.00 83.31 874 LYS A CA 1
ATOM 6898 C C . LYS A 1 874 ? 22.515 -20.908 3.322 1.00 83.31 874 LYS A C 1
ATOM 6900 O O . LYS A 1 874 ? 22.558 -19.681 3.262 1.00 83.31 874 LYS A O 1
ATOM 6905 N N . ARG A 1 875 ? 21.914 -21.535 4.340 1.00 88.44 875 ARG A N 1
ATOM 6906 C CA . ARG A 1 875 ? 21.210 -20.851 5.449 1.00 88.44 875 ARG A CA 1
ATOM 6907 C C . ARG A 1 875 ? 21.521 -21.513 6.794 1.00 88.44 875 ARG A C 1
ATOM 6909 O O . ARG A 1 875 ? 22.005 -22.637 6.844 1.00 88.44 875 ARG A O 1
ATOM 6916 N N . LYS A 1 876 ? 21.186 -20.826 7.883 1.00 92.19 876 LYS A N 1
ATOM 6917 C CA . LYS A 1 876 ? 21.086 -21.398 9.232 1.00 92.19 876 LYS A CA 1
ATOM 6918 C C . LYS A 1 876 ? 19.609 -21.547 9.605 1.00 92.19 876 LYS A C 1
ATOM 6920 O O . LYS A 1 876 ? 18.801 -20.728 9.180 1.00 92.19 876 LYS A O 1
ATOM 6925 N N . LEU A 1 877 ? 19.267 -22.563 10.396 1.00 94.19 877 LEU A N 1
ATOM 6926 C CA . LEU A 1 877 ? 18.004 -22.591 11.139 1.00 94.19 877 LEU A CA 1
ATOM 6927 C C . LEU A 1 877 ? 18.277 -22.186 12.584 1.00 94.19 877 LEU A C 1
ATOM 6929 O O . LEU A 1 877 ? 19.330 -22.532 13.115 1.00 94.19 877 LEU A O 1
ATOM 6933 N N . TYR A 1 878 ? 17.342 -21.471 13.198 1.00 95.19 878 TYR A N 1
ATOM 6934 C CA . TYR A 1 878 ? 17.433 -21.055 14.598 1.00 95.19 878 TYR A CA 1
ATOM 6935 C C . TYR A 1 878 ? 16.385 -21.789 15.430 1.00 95.19 878 TYR A C 1
ATOM 6937 O O . TYR A 1 878 ? 15.231 -21.922 15.002 1.00 95.19 878 TYR A O 1
ATOM 6945 N N . ARG A 1 879 ? 16.759 -22.256 16.626 1.00 93.94 879 ARG A N 1
ATOM 6946 C CA . ARG A 1 879 ? 15.815 -22.902 17.557 1.00 93.94 879 ARG A CA 1
ATOM 6947 C C . ARG A 1 879 ? 14.717 -21.950 18.037 1.00 93.94 879 ARG A C 1
ATOM 6949 O O . ARG A 1 879 ? 13.616 -22.410 18.337 1.00 93.94 879 ARG A O 1
ATOM 6956 N N . HIS A 1 880 ? 14.979 -20.644 18.061 1.00 97.56 880 HIS A N 1
ATOM 6957 C CA . HIS A 1 880 ? 14.016 -19.618 18.468 1.00 97.56 880 HIS A CA 1
ATOM 6958 C C . HIS A 1 880 ? 14.049 -18.385 17.557 1.00 97.56 880 HIS A C 1
ATOM 6960 O O . HIS A 1 880 ? 15.087 -18.042 16.993 1.00 97.56 880 HIS A O 1
ATOM 6966 N N . ILE A 1 881 ? 12.925 -17.673 17.476 1.00 98.56 881 ILE A N 1
ATOM 6967 C CA . ILE A 1 881 ? 12.880 -16.281 17.001 1.00 98.56 881 ILE A CA 1
ATOM 6968 C C . ILE A 1 881 ? 12.570 -15.374 18.187 1.00 98.56 881 ILE A C 1
ATOM 6970 O O . ILE A 1 881 ? 11.774 -15.746 19.048 1.00 98.56 881 ILE A O 1
ATOM 6974 N N . ILE A 1 882 ? 13.174 -14.189 18.218 1.00 98.75 882 ILE A N 1
ATOM 6975 C CA . ILE A 1 882 ? 12.806 -13.095 19.118 1.00 98.75 882 ILE A CA 1
ATOM 6976 C C . ILE A 1 882 ? 12.499 -11.871 18.244 1.00 98.75 882 ILE A C 1
ATOM 6978 O O . ILE A 1 882 ? 13.366 -11.414 17.499 1.00 98.75 882 ILE A O 1
ATOM 6982 N N . TYR A 1 883 ? 11.273 -11.353 18.312 1.00 98.69 883 TYR A N 1
ATOM 6983 C CA . TYR A 1 883 ? 10.792 -10.243 17.484 1.00 98.69 883 TYR A CA 1
ATOM 6984 C C . TYR A 1 883 ? 10.436 -9.011 18.323 1.00 98.69 883 TYR A C 1
ATOM 6986 O O . TYR A 1 883 ? 9.728 -9.113 19.331 1.00 98.69 883 TYR A O 1
ATOM 6994 N N . LEU A 1 884 ? 10.927 -7.842 17.895 1.00 98.12 884 LEU A N 1
ATOM 6995 C CA . LEU A 1 884 ? 10.739 -6.575 18.600 1.00 98.12 884 LEU A CA 1
ATOM 6996 C C . LEU A 1 884 ? 10.973 -5.333 17.721 1.00 98.12 884 LEU A C 1
ATOM 6998 O O . LEU A 1 884 ? 11.559 -5.405 16.642 1.00 98.12 884 LEU A O 1
ATOM 7002 N N . VAL A 1 885 ? 10.575 -4.173 18.250 1.00 97.62 885 VAL A N 1
ATOM 7003 C CA . VAL A 1 885 ? 10.888 -2.832 17.726 1.00 97.62 885 VAL A CA 1
ATOM 7004 C C . VAL A 1 885 ? 11.802 -2.130 18.753 1.00 97.62 885 VAL A C 1
ATOM 7006 O O . VAL A 1 885 ? 11.289 -1.628 19.752 1.00 97.62 885 VAL A O 1
ATOM 7009 N N . PRO A 1 886 ? 13.145 -2.120 18.597 1.00 95.88 886 PRO A N 1
ATOM 7010 C CA . PRO A 1 886 ? 14.056 -1.654 19.657 1.00 95.88 886 PRO A CA 1
ATOM 7011 C C . PRO A 1 886 ? 14.061 -0.140 19.912 1.00 95.88 886 PRO A C 1
ATOM 7013 O O . PRO A 1 886 ? 14.546 0.299 20.959 1.00 95.88 886 PRO A O 1
ATOM 7016 N N . THR A 1 887 ? 13.586 0.661 18.959 1.00 94.69 887 THR A N 1
ATOM 7017 C CA . THR A 1 887 ? 13.640 2.129 18.984 1.00 94.69 887 THR A CA 1
ATOM 7018 C C . THR A 1 887 ? 12.247 2.691 18.716 1.00 94.69 887 THR A C 1
ATOM 7020 O O . THR A 1 887 ? 11.624 2.331 17.718 1.00 94.69 887 THR A O 1
ATOM 7023 N N . CYS A 1 888 ? 11.760 3.573 19.592 1.00 95.12 888 CYS A N 1
ATOM 7024 C CA . CYS A 1 888 ? 10.435 4.198 19.509 1.00 95.12 888 CYS A CA 1
ATOM 7025 C C . CYS A 1 888 ? 9.307 3.183 19.222 1.00 95.12 888 CYS A C 1
ATOM 7027 O O . CYS A 1 888 ? 8.540 3.332 18.267 1.00 95.12 888 CYS A O 1
ATOM 7029 N N . SER A 1 889 ? 9.263 2.136 20.053 1.00 95.38 889 SER A N 1
ATOM 7030 C CA . SER A 1 889 ? 8.479 0.907 19.895 1.00 95.38 889 SER A CA 1
ATOM 7031 C C . SER A 1 889 ? 7.017 1.129 19.494 1.00 95.38 889 SER A C 1
ATOM 7033 O O . SER A 1 889 ? 6.358 2.081 19.913 1.00 95.38 889 SER A O 1
ATOM 7035 N N . ASN A 1 890 ? 6.478 0.201 18.706 1.00 95.62 890 ASN A N 1
ATOM 7036 C CA . ASN A 1 890 ? 5.059 0.149 18.382 1.00 95.62 890 ASN A CA 1
ATOM 7037 C C . ASN A 1 890 ? 4.398 -0.954 19.234 1.00 95.62 890 ASN A C 1
ATOM 7039 O O . ASN A 1 890 ? 4.660 -2.124 18.954 1.00 95.62 890 ASN A O 1
ATOM 7043 N N . PRO A 1 891 ? 3.550 -0.617 20.226 1.00 95.62 891 PRO A N 1
ATOM 7044 C CA . PRO A 1 891 ? 2.861 0.669 20.382 1.00 95.62 891 PRO A CA 1
ATOM 7045 C C . PRO A 1 891 ? 3.475 1.667 21.387 1.00 95.62 891 PRO A C 1
ATOM 7047 O O . PRO A 1 891 ? 3.039 2.816 21.396 1.00 95.62 891 PRO A O 1
ATOM 7050 N N . THR A 1 892 ? 4.419 1.259 22.245 1.00 95.31 892 THR A N 1
ATOM 7051 C CA . THR A 1 892 ? 4.719 1.945 23.526 1.00 95.31 892 THR A CA 1
ATOM 7052 C C . THR A 1 892 ? 5.573 3.211 23.460 1.00 95.31 892 THR A C 1
ATOM 7054 O O . THR A 1 892 ? 5.720 3.900 24.471 1.00 95.31 892 THR A O 1
ATOM 7057 N N . GLY A 1 893 ? 6.176 3.521 22.313 1.00 94.06 893 GLY A N 1
ATOM 7058 C CA . GLY A 1 893 ? 7.117 4.632 22.143 1.00 94.06 893 GLY A CA 1
ATOM 7059 C C . GLY A 1 893 ? 8.467 4.444 22.853 1.00 94.06 893 GLY A C 1
ATOM 7060 O O . GLY A 1 893 ? 9.332 5.309 22.730 1.00 94.06 893 GLY A O 1
ATOM 7061 N N . LYS A 1 894 ? 8.682 3.330 23.572 1.00 94.31 894 LYS A N 1
ATOM 7062 C CA . LYS A 1 894 ? 9.931 3.034 24.294 1.00 94.31 894 LYS A CA 1
ATOM 7063 C C . LYS A 1 894 ? 11.117 2.860 23.340 1.00 94.31 894 LYS A C 1
ATOM 7065 O O . LYS A 1 894 ? 10.982 2.240 22.287 1.00 94.31 894 LYS A O 1
ATOM 7070 N N . THR A 1 895 ? 12.293 3.327 23.750 1.00 94.25 895 THR A N 1
ATOM 7071 C CA . THR A 1 895 ? 13.581 2.989 23.130 1.00 94.25 895 THR A CA 1
ATOM 7072 C C . THR A 1 895 ? 14.432 2.203 24.118 1.00 94.25 895 THR A C 1
ATOM 7074 O O . THR A 1 895 ? 14.615 2.617 25.260 1.00 94.25 895 THR A O 1
ATOM 7077 N N . MET A 1 896 ? 14.959 1.072 23.657 1.00 93.88 896 MET A N 1
ATOM 7078 C CA . MET A 1 896 ? 15.744 0.134 24.452 1.00 93.88 896 MET A CA 1
ATOM 7079 C C . MET A 1 896 ? 17.155 0.654 24.757 1.00 93.88 896 MET A C 1
ATOM 7081 O O . MET A 1 896 ? 17.851 1.065 23.823 1.00 93.88 896 MET A O 1
ATOM 7085 N N . SER A 1 897 ? 17.588 0.580 26.026 1.00 91.19 897 SER A N 1
ATOM 7086 C CA . SER A 1 897 ? 18.921 1.039 26.466 1.00 91.19 897 SER A CA 1
ATOM 7087 C C . SER A 1 897 ? 20.068 0.233 25.841 1.00 91.19 897 SER A C 1
ATOM 7089 O O . SER A 1 897 ? 19.874 -0.893 25.369 1.00 91.19 897 SER A O 1
ATOM 7091 N N . LEU A 1 898 ? 21.286 0.788 25.834 1.00 88.62 898 LEU A N 1
ATOM 7092 C CA . LEU A 1 898 ? 22.437 0.104 25.238 1.00 88.62 898 LEU A CA 1
ATOM 7093 C C . LEU A 1 898 ? 22.792 -1.173 26.013 1.00 88.62 898 LEU A C 1
ATOM 7095 O O . LEU A 1 898 ? 22.977 -2.223 25.392 1.00 88.62 898 LEU A O 1
ATOM 7099 N N . ARG A 1 899 ? 22.796 -1.134 27.353 1.00 88.94 899 ARG A N 1
ATOM 7100 C CA . ARG A 1 899 ? 22.996 -2.338 28.178 1.00 88.94 899 ARG A CA 1
ATOM 7101 C C . ARG A 1 899 ? 21.956 -3.411 27.852 1.00 88.94 899 ARG A C 1
ATOM 7103 O O . ARG A 1 899 ? 22.327 -4.557 27.602 1.00 88.94 899 ARG A O 1
ATOM 7110 N N . ARG A 1 900 ? 20.672 -3.035 27.780 1.00 92.75 900 ARG A N 1
ATOM 7111 C CA . ARG A 1 900 ? 19.567 -3.957 27.472 1.00 92.75 900 ARG A CA 1
ATOM 7112 C C . ARG A 1 900 ? 19.735 -4.618 26.099 1.00 92.75 900 ARG A C 1
ATOM 7114 O O . ARG A 1 900 ? 19.485 -5.815 25.958 1.00 92.75 900 ARG A O 1
ATOM 7121 N N . ARG A 1 901 ? 20.231 -3.873 25.102 1.00 94.56 901 ARG A N 1
ATOM 7122 C CA . ARG A 1 901 ? 20.570 -4.405 23.769 1.00 94.56 901 ARG A CA 1
ATOM 7123 C C . ARG A 1 901 ? 21.735 -5.413 23.822 1.00 94.56 901 ARG A C 1
ATOM 7125 O O . ARG A 1 901 ? 21.636 -6.463 23.189 1.00 94.56 901 ARG A O 1
ATOM 7132 N N . HIS A 1 902 ? 22.794 -5.160 24.601 1.00 92.81 902 HIS A N 1
ATOM 7133 C CA . HIS A 1 902 ? 23.890 -6.129 24.802 1.00 92.81 902 HIS A CA 1
ATOM 7134 C C . HIS A 1 902 ? 23.423 -7.403 25.527 1.00 92.81 902 HIS A C 1
ATOM 7136 O O . HIS A 1 902 ? 23.719 -8.510 25.070 1.00 92.81 902 HIS A O 1
ATOM 7142 N N . GLU A 1 903 ? 22.661 -7.266 26.617 1.00 95.00 903 GLU A N 1
ATOM 7143 C CA . GLU A 1 903 ? 22.077 -8.392 27.366 1.00 95.00 903 GLU A CA 1
ATOM 7144 C C . GLU A 1 903 ? 21.239 -9.304 26.451 1.00 95.00 903 GLU A C 1
ATOM 7146 O O . GLU A 1 903 ? 21.370 -10.531 26.497 1.00 95.00 903 GLU A O 1
ATOM 7151 N N . LEU A 1 904 ? 20.434 -8.704 25.567 1.00 97.50 904 LEU A N 1
ATOM 7152 C CA . LEU A 1 904 ? 19.573 -9.412 24.621 1.00 97.50 904 LEU A CA 1
ATOM 7153 C C . LEU A 1 904 ? 20.358 -10.172 23.536 1.00 97.50 904 LEU A C 1
ATOM 7155 O O . LEU A 1 904 ? 20.039 -11.330 23.263 1.00 97.50 904 LEU A O 1
ATOM 7159 N N . VAL A 1 905 ? 21.400 -9.574 22.942 1.00 96.88 905 VAL A N 1
ATOM 7160 C CA . VAL A 1 905 ? 22.250 -10.248 21.933 1.00 96.88 905 VAL A CA 1
ATOM 7161 C C . VAL A 1 905 ? 23.007 -11.432 22.541 1.00 96.88 905 VAL A C 1
ATOM 7163 O O . VAL A 1 905 ? 23.059 -12.510 21.943 1.00 96.88 905 VAL A O 1
ATOM 7166 N N . LEU A 1 906 ? 23.552 -11.271 23.750 1.00 95.56 906 LEU A N 1
ATOM 7167 C CA . LEU A 1 906 ? 24.244 -12.350 24.463 1.00 95.56 906 LEU A CA 1
ATOM 7168 C C . LEU A 1 906 ? 23.290 -13.507 24.807 1.00 95.56 906 LEU A C 1
ATOM 7170 O O . LEU A 1 906 ? 23.648 -14.675 24.629 1.00 95.56 906 LEU A O 1
ATOM 7174 N N . LEU A 1 907 ? 22.059 -13.200 25.230 1.00 96.94 907 LEU A N 1
ATOM 7175 C CA . LEU A 1 907 ? 21.028 -14.207 25.492 1.00 96.94 907 LEU A CA 1
ATOM 7176 C C . LEU A 1 907 ? 20.586 -14.933 24.209 1.00 96.94 907 LEU A C 1
ATOM 7178 O O . LEU A 1 907 ? 20.459 -16.159 24.215 1.00 96.94 907 LEU A O 1
ATOM 7182 N N . ALA A 1 908 ? 20.405 -14.205 23.103 1.00 97.19 908 ALA A N 1
ATOM 7183 C CA . ALA A 1 908 ? 20.018 -14.784 21.818 1.00 97.19 908 ALA A CA 1
ATOM 7184 C C . ALA A 1 908 ? 21.085 -15.744 21.265 1.00 97.19 908 ALA A C 1
ATOM 7186 O O . ALA A 1 908 ? 20.753 -16.826 20.779 1.00 97.19 908 ALA A O 1
ATOM 7187 N N . ARG A 1 909 ? 22.372 -15.403 21.415 1.00 94.62 909 ARG A N 1
ATOM 7188 C CA . ARG A 1 909 ? 23.492 -16.306 21.097 1.00 94.62 909 ARG A CA 1
ATOM 7189 C C . ARG A 1 909 ? 23.483 -17.574 21.951 1.00 94.62 909 ARG A C 1
ATOM 7191 O O . ARG A 1 909 ? 23.609 -18.661 21.396 1.00 94.62 909 ARG A O 1
ATOM 7198 N N . LYS A 1 910 ? 23.307 -17.443 23.274 1.00 95.00 910 LYS A N 1
ATOM 7199 C CA . LYS A 1 910 ? 23.292 -18.575 24.226 1.00 95.00 910 LYS A CA 1
ATOM 7200 C C . LYS A 1 910 ? 22.244 -19.638 23.861 1.00 95.00 910 LYS A C 1
ATOM 7202 O O . LYS A 1 910 ? 22.513 -20.822 24.028 1.00 95.00 910 LYS A O 1
ATOM 7207 N N . HIS A 1 911 ? 21.074 -19.217 23.378 1.00 95.06 911 HIS A N 1
ATOM 7208 C CA . HIS A 1 911 ? 19.907 -20.089 23.157 1.00 95.06 911 HIS A CA 1
ATOM 7209 C C . HIS A 1 911 ? 19.573 -20.352 21.682 1.00 95.06 911 HIS A C 1
ATOM 7211 O O . HIS A 1 911 ? 18.463 -20.773 21.365 1.00 95.06 911 HIS A O 1
ATOM 7217 N N . ASP A 1 912 ? 20.515 -20.093 20.772 1.00 94.38 912 ASP A N 1
ATOM 7218 C CA . ASP A 1 912 ? 20.323 -20.238 19.323 1.00 94.38 912 ASP A CA 1
ATOM 7219 C C . ASP A 1 912 ? 19.065 -19.522 18.777 1.00 94.38 912 ASP A C 1
ATOM 7221 O O . ASP A 1 912 ? 18.298 -20.048 17.968 1.00 94.38 912 ASP A O 1
ATOM 7225 N N . ALA A 1 913 ? 18.841 -18.292 19.239 1.00 97.44 913 ALA A N 1
ATOM 7226 C CA . ALA A 1 913 ? 17.736 -17.451 18.801 1.00 97.44 913 ALA A CA 1
ATOM 7227 C C . ALA A 1 913 ? 18.179 -16.434 17.739 1.00 97.44 913 ALA A C 1
ATOM 7229 O O . ALA A 1 913 ? 19.260 -15.852 17.854 1.00 97.44 913 ALA A O 1
ATOM 7230 N N . LEU A 1 914 ? 17.334 -16.173 16.740 1.00 98.56 914 LEU A N 1
ATOM 7231 C CA . LEU A 1 914 ? 17.489 -15.027 15.838 1.00 98.56 914 LEU A CA 1
ATOM 7232 C C . LEU A 1 914 ? 16.664 -13.845 16.354 1.00 98.56 914 LEU A C 1
ATOM 7234 O O . LEU A 1 914 ? 15.439 -13.929 16.451 1.00 98.56 914 LEU A O 1
ATOM 7238 N N . LEU A 1 915 ? 17.343 -12.735 16.634 1.00 98.75 915 LEU A N 1
ATOM 7239 C CA . LEU A 1 915 ? 16.732 -11.430 16.857 1.00 98.75 915 LEU A CA 1
ATOM 7240 C C . LEU A 1 915 ? 16.339 -10.816 15.513 1.00 98.75 915 LEU A C 1
ATOM 7242 O O . LEU A 1 915 ? 17.204 -10.587 14.668 1.00 98.75 915 LEU A O 1
ATOM 7246 N N . VAL A 1 916 ? 15.054 -10.519 15.336 1.00 98.75 916 VAL A N 1
ATOM 7247 C CA . VAL A 1 916 ? 14.533 -9.761 14.192 1.00 98.75 916 VAL A CA 1
ATOM 7248 C C . VAL A 1 916 ? 14.048 -8.410 14.709 1.00 98.75 916 VAL A C 1
ATOM 7250 O O . VAL A 1 916 ? 13.032 -8.347 15.408 1.00 98.75 916 VAL A O 1
ATOM 7253 N N . SER A 1 917 ? 14.791 -7.342 14.405 1.00 98.19 917 SER A N 1
ATOM 7254 C CA . SER A 1 917 ? 14.470 -5.983 14.850 1.00 98.19 917 SER A CA 1
ATOM 7255 C C . SER A 1 917 ? 13.859 -5.136 13.741 1.00 98.19 917 SER A C 1
ATOM 7257 O O . SER A 1 917 ? 14.517 -4.821 12.751 1.00 98.19 917 SER A O 1
ATOM 7259 N N . ASP A 1 918 ? 12.608 -4.713 13.918 1.00 98.00 918 ASP A N 1
ATOM 7260 C CA . ASP A 1 918 ? 11.942 -3.771 13.010 1.00 98.00 918 ASP A CA 1
ATOM 7261 C C . ASP A 1 918 ? 12.424 -2.334 13.292 1.00 98.00 918 ASP A C 1
ATOM 7263 O O . ASP A 1 918 ? 11.700 -1.507 13.848 1.00 98.00 918 ASP A O 1
ATOM 7267 N N . ASP A 1 919 ? 13.661 -2.026 12.890 1.00 96.94 919 ASP A N 1
ATOM 7268 C CA . ASP A 1 919 ? 14.352 -0.733 13.081 1.00 96.94 919 ASP A CA 1
ATOM 7269 C C . ASP A 1 919 ? 13.808 0.374 12.135 1.00 96.94 919 ASP A C 1
ATOM 7271 O O . ASP A 1 919 ? 14.537 1.139 11.500 1.00 96.94 919 ASP A O 1
ATOM 7275 N N . VAL A 1 920 ? 12.481 0.433 11.975 1.00 96.19 920 VAL A N 1
ATOM 7276 C CA . VAL A 1 920 ? 11.768 1.277 10.996 1.00 96.19 920 VAL A CA 1
ATOM 7277 C C . VAL A 1 920 ? 11.486 2.704 11.489 1.00 96.19 920 VAL A C 1
ATOM 7279 O O . VAL A 1 920 ? 10.888 3.493 10.752 1.00 96.19 920 VAL A O 1
ATOM 7282 N N . TYR A 1 921 ? 11.891 3.035 12.720 1.00 95.75 921 TYR A N 1
ATOM 7283 C CA . TYR A 1 921 ? 11.647 4.329 13.372 1.00 95.75 921 TYR A CA 1
ATOM 7284 C C . TYR A 1 921 ? 12.924 5.102 13.749 1.00 95.75 921 TYR A C 1
ATOM 7286 O O . TYR A 1 921 ? 12.825 6.279 14.088 1.00 95.75 921 TYR A O 1
ATOM 7294 N N . ASP A 1 922 ? 14.115 4.507 13.629 1.00 93.94 922 ASP A N 1
ATOM 7295 C CA . ASP A 1 922 ? 15.397 5.084 14.078 1.00 93.94 922 ASP A CA 1
ATOM 7296 C C . ASP A 1 922 ? 15.706 6.474 13.481 1.00 93.94 922 ASP A C 1
ATOM 7298 O O . ASP A 1 922 ? 16.295 7.330 14.140 1.00 93.94 922 ASP A O 1
ATOM 7302 N N . PHE A 1 923 ? 15.242 6.750 12.260 1.00 93.69 923 PHE A N 1
ATOM 7303 C CA . PHE A 1 923 ? 15.429 8.035 11.569 1.00 93.69 923 PHE A CA 1
ATOM 7304 C C . PHE A 1 923 ? 14.395 9.112 11.941 1.00 93.69 923 PHE A C 1
ATOM 7306 O O . PHE A 1 923 ? 14.420 10.211 11.387 1.00 93.69 923 PHE A O 1
ATOM 7313 N N . LEU A 1 924 ? 13.467 8.815 12.854 1.00 94.56 924 LEU A N 1
ATOM 7314 C CA . LEU A 1 924 ? 12.298 9.635 13.177 1.00 94.56 924 LEU A CA 1
ATOM 7315 C C . LEU A 1 924 ? 12.320 10.060 14.651 1.00 94.56 924 LEU A C 1
ATOM 7317 O O . LEU A 1 924 ? 11.393 9.757 15.392 1.00 94.56 924 LEU A O 1
ATOM 7321 N N . GLN A 1 925 ? 13.395 10.734 15.071 1.00 92.62 925 GLN A N 1
ATOM 7322 C CA . GLN A 1 925 ? 13.649 11.131 16.464 1.00 92.62 925 GLN A CA 1
ATOM 7323 C C . GLN A 1 925 ? 14.015 12.624 16.585 1.00 92.62 925 GLN A C 1
ATOM 7325 O O . GLN A 1 925 ? 14.609 13.187 15.658 1.00 92.62 925 GLN A O 1
ATOM 7330 N N . TRP A 1 926 ? 13.683 13.261 17.711 1.00 92.06 926 TRP A N 1
ATOM 7331 C CA . TRP A 1 926 ? 13.892 14.695 17.983 1.00 92.06 926 TRP A CA 1
ATOM 7332 C C . TRP A 1 926 ? 14.027 15.001 19.491 1.00 92.06 926 TRP A C 1
ATOM 7334 O O . TRP A 1 926 ? 13.547 14.213 20.314 1.00 92.06 926 TRP A O 1
ATOM 7344 N N . PRO A 1 927 ? 14.626 16.147 19.877 1.00 89.69 927 PRO A N 1
ATOM 7345 C CA . PRO A 1 927 ? 14.712 16.570 21.271 1.00 89.69 927 PRO A CA 1
ATOM 7346 C C . PRO A 1 927 ? 13.353 17.080 21.765 1.00 89.69 927 PRO A C 1
ATOM 7348 O O . PRO A 1 927 ? 12.523 17.556 20.986 1.00 89.69 927 PRO A O 1
ATOM 7351 N N . LEU A 1 928 ? 13.130 17.011 23.074 1.00 89.25 928 LEU A N 1
ATOM 7352 C CA . LEU A 1 928 ? 11.919 17.514 23.729 1.00 89.25 928 LEU A CA 1
ATOM 7353 C C . LEU A 1 928 ? 12.070 18.959 24.217 1.00 89.25 928 LEU A C 1
ATOM 7355 O O . LEU A 1 928 ? 11.110 19.726 24.157 1.00 89.25 928 LEU A O 1
ATOM 7359 N N . SER A 1 929 ? 13.266 19.342 24.666 1.00 83.00 929 SER A N 1
ATOM 7360 C CA . SER A 1 929 ? 13.567 20.680 25.189 1.00 83.00 929 SER A CA 1
ATOM 7361 C C . SER A 1 929 ? 13.898 21.714 24.106 1.00 83.00 929 SER A C 1
ATOM 7363 O O . SER A 1 929 ? 13.788 22.914 24.356 1.00 83.00 929 SER A O 1
ATOM 7365 N N . THR A 1 930 ? 14.240 21.286 22.884 1.00 78.69 930 THR A N 1
ATOM 7366 C CA . THR A 1 930 ? 14.446 22.177 21.728 1.00 78.69 930 THR A CA 1
ATOM 7367 C C . THR A 1 930 ? 13.759 21.647 20.461 1.00 78.69 930 THR A C 1
ATOM 7369 O O . THR A 1 930 ? 13.925 20.477 20.117 1.00 78.69 930 THR A O 1
ATOM 7372 N N . PRO A 1 931 ? 12.997 22.480 19.718 1.00 74.38 931 PRO A N 1
ATOM 7373 C CA . PRO A 1 931 ? 12.438 22.072 18.431 1.00 74.38 931 PRO A CA 1
ATOM 7374 C C . PRO A 1 931 ? 13.552 21.758 17.415 1.00 74.38 931 PRO A C 1
ATOM 7376 O O . PRO A 1 931 ? 14.471 22.574 17.268 1.00 74.38 931 PRO A O 1
ATOM 7379 N N . PRO A 1 932 ? 13.477 20.639 16.668 1.00 77.44 932 PRO A N 1
ATOM 7380 C CA . PRO A 1 932 ? 14.499 20.282 15.689 1.00 77.44 932 PRO A CA 1
ATOM 7381 C C . PRO A 1 932 ? 14.543 21.308 14.547 1.00 77.44 932 PRO A C 1
ATOM 7383 O O . PRO A 1 932 ? 13.522 21.641 13.944 1.00 77.44 932 PRO A O 1
ATOM 7386 N N . GLN A 1 933 ? 15.744 21.808 14.263 1.00 74.19 933 GLN A N 1
ATOM 7387 C CA . GLN A 1 933 ? 16.008 22.798 13.217 1.00 74.19 933 GLN A CA 1
ATOM 7388 C C . GLN A 1 933 ? 16.297 22.121 11.861 1.00 74.19 933 GLN A C 1
ATOM 7390 O O . GLN A 1 933 ? 16.696 20.956 11.841 1.00 74.19 933 GLN A O 1
ATOM 7395 N N . PRO A 1 934 ? 16.165 22.824 10.719 1.00 69.38 934 PRO A N 1
ATOM 7396 C CA . PRO A 1 934 ? 16.594 22.300 9.421 1.00 69.38 934 PRO A CA 1
ATOM 7397 C C . PRO A 1 934 ? 18.069 21.860 9.448 1.00 69.38 934 PRO A C 1
ATOM 7399 O O . PRO A 1 934 ? 18.946 22.647 9.798 1.00 69.38 934 PRO A O 1
ATOM 7402 N N . GLY A 1 935 ? 18.343 20.603 9.087 1.00 65.31 935 GLY A N 1
ATOM 7403 C CA . GLY A 1 935 ? 19.683 19.993 9.177 1.00 65.31 935 GLY A CA 1
ATOM 7404 C C . GLY A 1 935 ? 20.024 19.365 10.539 1.00 65.31 935 GLY A C 1
ATOM 7405 O O . GLY A 1 935 ? 21.153 18.925 10.754 1.00 65.31 935 GLY A O 1
ATOM 7406 N N . TYR A 1 936 ? 19.071 19.304 11.475 1.00 70.31 936 TYR A N 1
ATOM 7407 C CA . TYR A 1 936 ? 19.221 18.585 12.742 1.00 70.31 936 TYR A CA 1
ATOM 7408 C C . TYR A 1 936 ? 19.509 17.092 12.505 1.00 70.31 936 TYR A C 1
ATOM 7410 O O . TYR A 1 936 ? 18.735 16.410 11.839 1.00 70.31 936 TYR A O 1
ATOM 7418 N N . THR A 1 937 ? 20.559 16.532 13.107 1.00 68.44 937 THR A N 1
ATOM 7419 C CA . THR A 1 937 ? 20.829 15.076 13.113 1.00 68.44 937 THR A CA 1
ATOM 7420 C C . THR A 1 937 ? 20.342 14.470 14.435 1.00 68.44 937 THR A C 1
ATOM 7422 O O . THR A 1 937 ? 20.564 15.106 15.462 1.00 68.44 937 THR A O 1
ATOM 7425 N N . PRO A 1 938 ? 19.714 13.273 14.472 1.00 72.44 938 PRO A N 1
ATOM 7426 C CA . PRO A 1 938 ? 19.254 12.685 15.729 1.00 72.44 938 PRO A CA 1
ATOM 7427 C C . PRO A 1 938 ? 20.378 12.514 16.757 1.00 72.44 938 PRO A C 1
ATOM 7429 O O . PRO A 1 938 ? 21.471 12.040 16.434 1.00 72.44 938 PRO A O 1
ATOM 7432 N N . GLU A 1 939 ? 20.083 12.863 18.006 1.00 63.53 939 GLU A N 1
ATOM 7433 C CA . GLU A 1 939 ? 21.009 12.697 19.134 1.00 63.53 939 GLU A CA 1
ATOM 7434 C C . GLU A 1 939 ? 21.033 11.251 19.649 1.00 63.53 939 GLU A C 1
ATOM 7436 O O . GLU A 1 939 ? 22.097 10.709 19.941 1.00 63.53 939 GLU A O 1
ATOM 7441 N N . MET A 1 940 ? 19.875 10.585 19.693 1.00 72.56 940 MET A N 1
ATOM 7442 C CA . MET A 1 940 ? 19.741 9.197 20.148 1.00 72.56 940 MET A CA 1
ATOM 7443 C C . MET A 1 940 ? 20.049 8.196 19.019 1.00 72.56 940 MET A C 1
ATOM 7445 O O . MET A 1 940 ? 19.172 7.515 18.487 1.00 72.56 940 MET A O 1
ATOM 7449 N N . ARG A 1 941 ? 21.329 8.104 18.641 1.00 79.25 941 ARG A N 1
ATOM 7450 C CA . ARG A 1 941 ? 21.846 7.137 17.650 1.00 79.25 941 ARG A CA 1
ATOM 7451 C C . ARG A 1 941 ? 22.511 5.949 18.345 1.00 79.25 941 ARG A C 1
ATOM 7453 O O . ARG A 1 941 ? 23.720 5.751 18.261 1.00 79.25 941 ARG A O 1
ATOM 7460 N N . ILE A 1 942 ? 21.696 5.189 19.077 1.00 84.44 942 ILE A N 1
ATOM 7461 C CA . ILE A 1 942 ? 22.124 3.986 19.803 1.00 84.44 942 ILE A CA 1
ATOM 7462 C C . ILE A 1 942 ? 22.462 2.873 18.791 1.00 84.44 942 ILE A C 1
ATOM 7464 O O . ILE A 1 942 ? 21.667 2.646 17.877 1.00 84.44 942 ILE A O 1
ATOM 7468 N N . PRO A 1 943 ? 23.574 2.134 18.964 1.00 89.25 943 PRO A N 1
ATOM 7469 C CA . PRO A 1 943 ? 23.838 0.879 18.259 1.00 89.25 943 PRO A CA 1
ATOM 7470 C C . PRO A 1 943 ? 22.624 -0.059 18.165 1.00 89.25 943 PRO A C 1
ATOM 7472 O O . PRO A 1 943 ? 21.905 -0.265 19.150 1.00 89.25 943 PRO A O 1
ATOM 7475 N N . ARG A 1 944 ? 22.387 -0.667 16.996 1.00 93.25 944 ARG A N 1
ATOM 7476 C CA . ARG A 1 944 ? 21.338 -1.688 16.830 1.00 93.25 944 ARG A CA 1
ATOM 7477 C C . ARG A 1 944 ? 21.831 -3.050 17.311 1.00 93.25 944 ARG A C 1
ATOM 7479 O O . ARG A 1 944 ? 23.031 -3.302 17.417 1.00 93.25 944 ARG A O 1
ATOM 7486 N N . LEU A 1 945 ? 20.897 -3.980 17.496 1.00 95.56 945 LEU A N 1
ATOM 7487 C CA . LEU A 1 945 ? 21.205 -5.374 17.840 1.00 95.56 945 LEU A CA 1
ATOM 7488 C C . LEU A 1 945 ? 22.138 -6.035 16.803 1.00 95.56 945 LEU A C 1
ATOM 7490 O O . LEU A 1 945 ? 23.014 -6.806 17.180 1.00 95.56 945 LEU A O 1
ATOM 7494 N N . VAL A 1 946 ? 22.018 -5.679 15.515 1.00 95.19 946 VAL A N 1
ATOM 7495 C CA . VAL A 1 946 ? 22.899 -6.171 14.434 1.00 95.19 946 VAL A CA 1
ATOM 7496 C C . VAL A 1 946 ? 24.312 -5.564 14.446 1.00 95.19 946 VAL A C 1
ATOM 7498 O O . VAL A 1 946 ? 25.243 -6.152 13.888 1.00 95.19 946 VAL A O 1
ATOM 7501 N N . ASP A 1 947 ? 24.490 -4.397 15.068 1.00 92.62 947 ASP A N 1
ATOM 7502 C CA . ASP A 1 947 ? 25.796 -3.742 15.212 1.00 92.62 947 ASP A CA 1
ATOM 7503 C C . ASP A 1 947 ? 26.540 -4.315 16.428 1.00 92.62 947 ASP A C 1
ATOM 7505 O O . ASP A 1 947 ? 27.730 -4.613 16.348 1.00 92.62 947 ASP A O 1
ATOM 7509 N N . ILE A 1 948 ? 25.810 -4.572 17.519 1.00 92.50 948 ILE A N 1
ATOM 7510 C CA . ILE A 1 948 ? 26.309 -5.244 18.729 1.00 92.50 948 ILE A CA 1
ATOM 7511 C C . ILE A 1 948 ? 26.647 -6.716 18.442 1.00 92.50 948 ILE A C 1
ATOM 7513 O O . ILE A 1 948 ? 27.703 -7.204 18.840 1.00 92.50 948 ILE A O 1
ATOM 7517 N N . ASP A 1 949 ? 25.803 -7.436 17.694 1.00 93.38 949 ASP A N 1
ATOM 7518 C CA . ASP A 1 949 ? 26.138 -8.798 17.260 1.00 93.38 949 ASP A CA 1
ATOM 7519 C C . ASP A 1 949 ? 27.396 -8.797 16.374 1.00 93.38 949 ASP A C 1
ATOM 7521 O O . ASP A 1 949 ? 28.265 -9.650 16.540 1.00 93.38 949 ASP A O 1
ATOM 7525 N N . ARG A 1 950 ? 27.569 -7.790 15.502 1.00 89.00 950 ARG A N 1
ATOM 7526 C CA . ARG A 1 950 ? 28.797 -7.621 14.707 1.00 89.00 950 ARG A CA 1
ATOM 7527 C C . ARG A 1 950 ? 30.030 -7.358 15.582 1.00 89.00 950 ARG A C 1
ATOM 7529 O O . ARG A 1 950 ? 31.058 -7.990 15.334 1.00 89.00 950 ARG A O 1
ATOM 7536 N N . SER A 1 951 ? 29.962 -6.454 16.568 1.00 87.69 951 SER A N 1
ATOM 7537 C CA . SER A 1 951 ? 31.122 -6.109 17.413 1.00 87.69 951 SER A CA 1
ATOM 7538 C C . SER A 1 951 ? 31.583 -7.290 18.268 1.00 87.69 951 SER A C 1
ATOM 7540 O O . SER A 1 951 ? 32.785 -7.518 18.399 1.00 87.69 951 SER A O 1
ATOM 7542 N N . LEU A 1 952 ? 30.650 -8.133 18.720 1.00 87.00 952 LEU A N 1
ATOM 7543 C CA . LEU A 1 952 ? 30.907 -9.404 19.405 1.00 87.00 952 LEU A CA 1
ATOM 7544 C C . LEU A 1 952 ? 31.459 -10.522 18.477 1.00 87.00 952 LEU A C 1
ATOM 7546 O O . LEU A 1 952 ? 31.262 -11.710 18.745 1.00 87.00 952 LEU A O 1
ATOM 7550 N N . GLY A 1 953 ? 32.137 -10.173 17.380 1.00 78.25 953 GLY A N 1
ATOM 7551 C CA . GLY A 1 953 ? 33.045 -11.066 16.651 1.00 78.25 953 GLY A CA 1
ATOM 7552 C C . GLY A 1 953 ? 32.408 -12.137 15.759 1.00 78.25 953 GLY A C 1
ATOM 7553 O O . GLY A 1 953 ? 32.923 -13.252 15.715 1.00 78.25 953 GLY A O 1
ATOM 7554 N N . VAL A 1 954 ? 31.316 -11.842 15.042 1.00 75.50 954 VAL A N 1
ATOM 7555 C CA . VAL A 1 954 ? 30.770 -12.760 14.012 1.00 75.50 954 VAL A CA 1
ATOM 7556 C C . VAL A 1 954 ? 31.716 -12.813 12.799 1.00 75.50 954 VAL A C 1
ATOM 7558 O O . VAL A 1 954 ? 31.897 -11.782 12.150 1.00 75.50 954 VAL A O 1
ATOM 7561 N N . PRO A 1 955 ? 32.293 -13.977 12.430 1.00 76.75 955 PRO A N 1
ATOM 7562 C CA . PRO A 1 955 ? 33.063 -14.105 11.190 1.00 76.75 955 PRO A CA 1
ATOM 7563 C C . PRO A 1 955 ? 32.162 -13.944 9.959 1.00 76.75 955 PRO A C 1
ATOM 7565 O O . PRO A 1 955 ? 31.019 -14.388 9.989 1.00 76.75 955 PRO A O 1
ATOM 7568 N N . ASP A 1 956 ? 32.681 -13.421 8.843 1.00 76.88 956 ASP A N 1
ATOM 7569 C CA . ASP A 1 956 ? 31.910 -13.178 7.603 1.00 76.88 956 ASP A CA 1
ATOM 7570 C C . ASP A 1 956 ? 31.113 -14.398 7.086 1.00 76.88 956 ASP A C 1
ATOM 7572 O O . ASP A 1 956 ? 30.054 -14.235 6.478 1.00 76.88 956 ASP A O 1
ATOM 7576 N N . ALA A 1 957 ? 31.617 -15.614 7.331 1.00 78.38 957 ALA A N 1
ATOM 7577 C CA . ALA A 1 957 ? 30.990 -16.883 6.947 1.00 78.38 957 ALA A CA 1
ATOM 7578 C C . ALA A 1 957 ? 29.937 -17.407 7.950 1.00 78.38 957 ALA A C 1
ATOM 7580 O O . ALA A 1 957 ? 29.283 -18.414 7.681 1.00 78.38 957 ALA A O 1
ATOM 7581 N N . SER A 1 958 ? 29.776 -16.759 9.106 1.00 88.69 958 SER A N 1
ATOM 7582 C CA . SER A 1 958 ? 28.774 -17.097 10.120 1.00 88.69 958 SER A CA 1
ATOM 7583 C C . SER A 1 958 ? 27.525 -16.241 9.951 1.00 88.69 958 SER A C 1
ATOM 7585 O O . SER A 1 958 ? 27.604 -15.053 9.653 1.00 88.69 958 SER A O 1
ATOM 7587 N N . PHE A 1 959 ? 26.358 -16.837 10.191 1.00 92.88 959 PHE A N 1
ATOM 7588 C CA . PHE A 1 959 ? 25.066 -16.166 10.051 1.00 92.88 959 PHE A CA 1
ATOM 7589 C C . PHE A 1 959 ? 24.791 -15.130 11.155 1.00 92.88 959 PHE A C 1
ATOM 7591 O O . PHE A 1 959 ? 23.986 -14.228 10.934 1.00 92.88 959 PHE A O 1
ATOM 7598 N N . GLY A 1 960 ? 25.486 -15.197 12.295 1.00 94.75 960 GLY A N 1
ATOM 7599 C CA . GLY A 1 960 ? 25.195 -14.364 13.469 1.00 94.75 960 GLY A CA 1
ATOM 7600 C C . GLY A 1 960 ? 23.877 -14.748 14.152 1.00 94.75 960 GLY A C 1
ATOM 7601 O O . GLY A 1 960 ? 23.330 -15.833 13.915 1.00 94.75 960 GLY A O 1
ATOM 7602 N N . ASN A 1 961 ? 23.364 -13.856 14.995 1.00 97.06 961 ASN A N 1
ATOM 7603 C CA . ASN A 1 961 ? 22.133 -14.027 15.772 1.00 97.06 961 ASN A CA 1
ATOM 7604 C C . ASN A 1 961 ? 21.212 -12.788 15.753 1.00 97.06 961 ASN A C 1
ATOM 7606 O O . ASN A 1 961 ? 20.173 -12.817 16.409 1.00 97.06 961 ASN A O 1
ATOM 7610 N N . ALA A 1 962 ? 21.528 -11.734 14.989 1.00 97.69 962 ALA A N 1
ATOM 7611 C CA . ALA A 1 962 ? 20.641 -10.581 14.792 1.00 97.69 962 ALA A CA 1
ATOM 7612 C C . ALA A 1 962 ? 20.510 -10.142 13.319 1.00 97.69 962 ALA A C 1
ATOM 7614 O O . ALA A 1 962 ? 21.479 -10.170 12.558 1.00 97.69 962 ALA A O 1
ATOM 7615 N N . VAL A 1 963 ? 19.312 -9.681 12.943 1.00 98.38 963 VAL A N 1
ATOM 7616 C CA . VAL A 1 963 ? 19.000 -9.033 11.658 1.00 98.38 963 VAL A CA 1
ATOM 7617 C C . VAL A 1 963 ? 18.171 -7.765 11.884 1.00 98.38 963 VAL A C 1
ATOM 7619 O O . VAL A 1 963 ? 17.145 -7.790 12.564 1.00 98.38 963 VAL A O 1
ATOM 7622 N N . SER A 1 964 ? 18.608 -6.666 11.268 1.00 98.38 964 SER A N 1
ATOM 7623 C CA . SER A 1 964 ? 17.888 -5.390 11.209 1.00 98.38 964 SER A CA 1
ATOM 7624 C C . SER A 1 964 ? 16.948 -5.383 10.002 1.00 98.38 964 SER A C 1
ATOM 7626 O O . SER A 1 964 ? 17.377 -5.622 8.868 1.00 98.38 964 SER A O 1
ATOM 7628 N N . ASN A 1 965 ? 15.661 -5.140 10.243 1.00 98.31 965 ASN A N 1
ATOM 7629 C CA . ASN A 1 965 ? 14.575 -5.194 9.268 1.00 98.31 965 ASN A CA 1
ATOM 7630 C C . ASN A 1 965 ? 14.070 -3.779 8.931 1.00 98.31 965 ASN A C 1
ATOM 7632 O O . ASN A 1 965 ? 13.109 -3.272 9.514 1.00 98.31 965 ASN A O 1
ATOM 7636 N N . GLY A 1 966 ? 14.742 -3.119 7.989 1.00 97.62 966 GLY A N 1
ATOM 7637 C CA . GLY A 1 966 ? 14.473 -1.730 7.624 1.00 97.62 966 GLY A CA 1
ATOM 7638 C C . GLY A 1 966 ? 13.442 -1.560 6.505 1.00 97.62 966 GLY A C 1
ATOM 7639 O O . GLY A 1 966 ? 13.248 -2.424 5.645 1.00 97.62 966 GLY A O 1
ATOM 7640 N N . SER A 1 967 ? 12.772 -0.404 6.466 1.00 97.69 967 SER A N 1
ATOM 7641 C CA . SER A 1 967 ? 11.865 -0.069 5.364 1.00 97.69 967 SER A CA 1
ATOM 7642 C C . SER A 1 967 ? 11.706 1.425 5.120 1.00 97.69 967 SER A C 1
ATOM 7644 O O . SER A 1 967 ? 11.481 2.210 6.038 1.00 97.69 967 SER A O 1
ATOM 7646 N N . PHE A 1 968 ? 11.645 1.789 3.839 1.00 97.94 968 PHE A N 1
ATOM 7647 C CA . PHE A 1 968 ? 11.317 3.141 3.390 1.00 97.94 968 PHE A CA 1
ATOM 7648 C C . PHE A 1 968 ? 9.846 3.535 3.642 1.00 97.94 968 PHE A C 1
ATOM 7650 O O . PHE A 1 968 ? 9.463 4.683 3.429 1.00 97.94 968 PHE A O 1
ATOM 7657 N N . SER A 1 969 ? 9.014 2.622 4.161 1.00 96.69 969 SER A N 1
ATOM 7658 C CA . SER A 1 969 ? 7.579 2.840 4.410 1.00 96.69 969 SER A CA 1
ATOM 7659 C C . SER A 1 969 ? 7.253 3.980 5.387 1.00 96.69 969 SER A C 1
ATOM 7661 O O . SER A 1 969 ? 6.130 4.483 5.357 1.00 96.69 969 SER A O 1
ATOM 7663 N N . LYS A 1 970 ? 8.184 4.355 6.277 1.00 95.94 970 LYS A N 1
ATOM 7664 C CA . LYS A 1 970 ? 7.990 5.406 7.299 1.00 95.94 970 LYS A CA 1
ATOM 7665 C C . LYS A 1 970 ? 8.716 6.725 6.990 1.00 95.94 970 LYS A C 1
ATOM 7667 O O . LYS A 1 970 ? 8.449 7.724 7.651 1.00 95.94 970 LYS A O 1
ATOM 7672 N N . ILE A 1 971 ? 9.616 6.703 6.004 1.00 95.69 971 ILE A N 1
ATOM 7673 C CA . ILE A 1 971 ? 10.584 7.773 5.697 1.00 95.69 971 ILE A CA 1
ATOM 7674 C C . ILE A 1 971 ? 10.523 8.259 4.236 1.00 95.69 971 ILE A C 1
ATOM 7676 O O . ILE A 1 971 ? 11.011 9.338 3.934 1.00 95.69 971 ILE A O 1
ATOM 7680 N N . VAL A 1 972 ? 9.901 7.484 3.340 1.00 96.06 972 VAL A N 1
ATOM 7681 C CA . VAL A 1 972 ? 9.558 7.872 1.961 1.00 96.06 972 VAL A CA 1
ATOM 7682 C C . VAL A 1 972 ? 8.038 7.768 1.802 1.00 96.06 972 VAL A C 1
ATOM 7684 O O . VAL A 1 972 ? 7.328 8.750 1.986 1.00 96.06 972 VAL A O 1
ATOM 7687 N N . ALA A 1 973 ? 7.504 6.575 1.522 1.00 95.25 973 ALA A N 1
ATOM 7688 C CA . ALA A 1 973 ? 6.063 6.328 1.463 1.00 95.25 973 ALA A CA 1
ATOM 7689 C C . ALA A 1 973 ? 5.750 4.827 1.629 1.00 95.25 973 ALA A C 1
ATOM 7691 O O . ALA A 1 973 ? 6.477 3.998 1.078 1.00 95.25 973 ALA A O 1
ATOM 7692 N N . PRO A 1 974 ? 4.632 4.433 2.274 1.00 94.25 974 PRO A N 1
ATOM 7693 C CA . PRO A 1 974 ? 4.221 3.024 2.377 1.00 94.25 974 PRO A CA 1
ATOM 7694 C C . PRO A 1 974 ? 4.005 2.329 1.022 1.00 94.25 974 PRO A C 1
ATOM 7696 O O . PRO A 1 974 ? 4.063 1.099 0.937 1.00 94.25 974 PRO A O 1
ATOM 7699 N N . GLY A 1 975 ? 3.745 3.117 -0.027 1.00 94.81 975 GLY A N 1
ATOM 7700 C CA . GLY A 1 975 ? 3.476 2.656 -1.387 1.00 94.81 975 GLY A CA 1
ATOM 7701 C C . GLY A 1 975 ? 4.705 2.251 -2.204 1.00 94.81 975 GLY A C 1
ATOM 7702 O O . GLY A 1 975 ? 4.523 1.539 -3.182 1.00 94.81 975 GLY A O 1
ATOM 7703 N N . VAL A 1 976 ? 5.940 2.617 -1.818 1.00 94.50 976 VAL A N 1
ATOM 7704 C CA . VAL A 1 976 ? 7.136 2.246 -2.618 1.00 94.50 976 VAL A CA 1
ATOM 7705 C C . VAL A 1 976 ? 7.446 0.747 -2.571 1.00 94.50 976 VAL A C 1
ATOM 7707 O O . VAL A 1 976 ? 8.134 0.237 -3.442 1.00 94.50 976 VAL A O 1
ATOM 7710 N N . ARG A 1 977 ? 6.927 0.039 -1.555 1.00 96.31 977 ARG A N 1
ATOM 7711 C CA . ARG A 1 977 ? 7.124 -1.407 -1.326 1.00 96.31 977 ARG A CA 1
ATOM 7712 C C . ARG A 1 977 ? 8.600 -1.831 -1.317 1.00 96.31 977 ARG A C 1
ATOM 7714 O O . ARG A 1 977 ? 8.927 -2.915 -1.787 1.00 96.31 977 ARG A O 1
ATOM 7721 N N . THR A 1 978 ? 9.466 -0.998 -0.738 1.00 97.50 978 THR A N 1
ATOM 7722 C CA . THR A 1 978 ? 10.915 -1.233 -0.642 1.00 97.50 978 THR A CA 1
ATOM 7723 C C . THR A 1 978 ? 11.390 -1.169 0.812 1.00 97.50 978 THR A C 1
ATOM 7725 O O . THR A 1 978 ? 10.889 -0.401 1.648 1.00 97.50 978 THR A O 1
ATOM 7728 N N . GLY A 1 979 ? 12.391 -1.978 1.124 1.00 97.81 979 GLY A N 1
ATOM 7729 C CA . GLY A 1 979 ? 13.127 -1.989 2.379 1.00 97.81 979 GLY A CA 1
ATOM 7730 C C . GLY A 1 979 ? 14.441 -2.740 2.226 1.00 97.81 979 GLY A C 1
ATOM 7731 O O . GLY A 1 979 ? 14.900 -2.976 1.106 1.00 97.81 979 GLY A O 1
ATOM 7732 N N . TRP A 1 980 ? 15.041 -3.105 3.353 1.00 98.25 980 TRP A N 1
ATOM 7733 C CA . TRP A 1 980 ? 16.268 -3.887 3.379 1.00 98.25 980 TRP A CA 1
ATOM 7734 C C . TRP A 1 980 ? 16.318 -4.803 4.600 1.00 98.25 980 TRP A C 1
ATOM 7736 O O . TRP A 1 980 ? 15.702 -4.530 5.629 1.00 98.25 980 TRP A O 1
ATOM 7746 N N . ALA A 1 981 ? 17.094 -5.873 4.484 1.00 98.19 981 ALA A N 1
ATOM 7747 C CA . ALA A 1 981 ? 17.674 -6.554 5.627 1.00 98.19 981 ALA A CA 1
ATOM 7748 C C . ALA A 1 981 ? 19.137 -6.122 5.756 1.00 98.19 981 ALA A C 1
ATOM 7750 O O . ALA A 1 981 ? 19.851 -6.086 4.748 1.00 98.19 981 ALA A O 1
ATOM 7751 N N . GLU A 1 982 ? 19.593 -5.853 6.977 1.00 97.81 982 GLU A N 1
ATOM 7752 C CA . GLU A 1 982 ? 21.017 -5.891 7.310 1.00 97.81 982 GLU A CA 1
ATOM 7753 C C . GLU A 1 982 ? 21.292 -7.035 8.289 1.00 97.81 982 GLU A C 1
ATOM 7755 O O . GLU A 1 982 ? 20.603 -7.166 9.299 1.00 97.81 982 GLU A O 1
ATOM 7760 N N . GLY A 1 983 ? 22.311 -7.846 8.004 1.00 95.81 983 GLY A N 1
ATOM 7761 C CA . GLY A 1 983 ? 22.773 -8.937 8.867 1.00 95.81 983 GLY A CA 1
ATOM 7762 C C . GLY A 1 983 ? 24.282 -9.154 8.739 1.00 95.81 983 GLY A C 1
ATOM 7763 O O . GLY A 1 983 ? 25.021 -8.271 8.302 1.00 95.81 983 GLY A O 1
ATOM 7764 N N . SER A 1 984 ? 24.765 -10.350 9.071 1.00 95.50 984 SER A N 1
ATOM 7765 C CA . SER A 1 984 ? 26.085 -10.800 8.600 1.00 95.50 984 SER A CA 1
ATOM 7766 C C . SER A 1 984 ? 26.099 -10.958 7.064 1.00 95.50 984 SER A C 1
ATOM 7768 O O . SER A 1 984 ? 25.032 -11.116 6.459 1.00 95.50 984 SER A O 1
ATOM 7770 N N . PRO A 1 985 ? 27.274 -10.969 6.401 1.00 95.62 985 PRO A N 1
ATOM 7771 C CA . PRO A 1 985 ? 27.357 -11.257 4.967 1.00 95.62 985 PRO A CA 1
ATOM 7772 C C . PRO A 1 985 ? 26.738 -12.614 4.592 1.00 95.62 985 PRO A C 1
ATOM 7774 O O . PRO A 1 985 ? 26.003 -12.707 3.608 1.00 95.62 985 PRO A O 1
ATOM 7777 N N . ALA A 1 986 ? 26.954 -13.651 5.412 1.00 95.25 986 ALA A N 1
ATOM 7778 C CA . ALA A 1 986 ? 26.318 -14.956 5.234 1.00 95.25 986 ALA A CA 1
ATOM 7779 C C . ALA A 1 986 ? 24.786 -14.903 5.387 1.00 95.25 986 ALA A C 1
ATOM 7781 O O . ALA A 1 986 ? 24.080 -15.535 4.601 1.00 95.25 986 ALA A O 1
ATOM 7782 N N . PHE A 1 987 ? 24.251 -14.128 6.341 1.00 96.75 987 PHE A N 1
ATOM 7783 C CA . PHE A 1 987 ? 22.802 -13.950 6.506 1.00 96.75 987 PHE A CA 1
ATOM 7784 C C . PHE A 1 987 ? 22.176 -13.215 5.322 1.00 96.75 987 PHE A C 1
ATOM 7786 O O . PHE A 1 987 ? 21.210 -13.705 4.740 1.00 96.75 987 PHE A O 1
ATOM 7793 N N . ALA A 1 988 ? 22.735 -12.071 4.925 1.00 96.75 988 ALA A N 1
ATOM 7794 C CA . ALA A 1 988 ? 22.214 -11.287 3.809 1.00 96.75 988 ALA A CA 1
ATOM 7795 C C . ALA A 1 988 ? 22.259 -12.076 2.489 1.00 96.75 988 ALA A C 1
ATOM 7797 O O . ALA A 1 988 ? 21.297 -12.050 1.718 1.00 96.75 988 ALA A O 1
ATOM 7798 N N . TYR A 1 989 ? 23.324 -12.856 2.266 1.00 95.81 989 TYR A N 1
ATOM 7799 C CA . TYR A 1 989 ? 23.374 -13.798 1.153 1.00 95.81 989 TYR A CA 1
ATOM 7800 C C . TYR A 1 989 ? 22.317 -14.905 1.291 1.00 95.81 989 TYR A C 1
ATOM 7802 O O . TYR A 1 989 ? 21.514 -15.080 0.377 1.00 95.81 989 TYR A O 1
ATOM 7810 N N . GLY A 1 990 ? 22.242 -15.609 2.424 1.00 95.62 990 GLY A N 1
ATOM 7811 C CA . GLY A 1 990 ? 21.269 -16.687 2.648 1.00 95.62 990 GLY A CA 1
ATOM 7812 C C . GLY A 1 990 ? 19.805 -16.246 2.501 1.00 95.62 990 GLY A C 1
ATOM 7813 O O . GLY A 1 990 ? 18.986 -17.005 1.982 1.00 95.62 990 GLY A O 1
ATOM 7814 N N . LEU A 1 991 ? 19.493 -15.000 2.873 1.00 96.38 991 LEU A N 1
ATOM 7815 C CA . LEU A 1 991 ? 18.185 -14.373 2.679 1.00 96.38 991 LEU A CA 1
ATOM 7816 C C . LEU A 1 991 ? 17.898 -14.071 1.202 1.00 96.38 991 LEU A C 1
ATOM 7818 O O . LEU A 1 991 ? 16.790 -14.340 0.737 1.00 96.38 991 LEU A O 1
ATOM 7822 N N . SER A 1 992 ? 18.887 -13.575 0.448 1.00 95.56 992 SER A N 1
ATOM 7823 C CA . SER A 1 992 ? 18.744 -13.381 -1.005 1.00 95.56 992 SER A CA 1
ATOM 7824 C C . SER A 1 992 ? 18.413 -14.693 -1.729 1.00 95.56 992 SER A C 1
ATOM 7826 O O . SER A 1 992 ? 17.689 -14.693 -2.715 1.00 95.56 992 SER A O 1
ATOM 7828 N N . GLN A 1 993 ? 18.853 -15.833 -1.181 1.00 94.88 993 GLN A N 1
ATOM 7829 C CA . GLN A 1 993 ? 18.573 -17.179 -1.692 1.00 94.88 993 GLN A CA 1
ATOM 7830 C C . GLN A 1 993 ? 17.184 -17.725 -1.277 1.00 94.88 993 GLN A C 1
ATOM 7832 O O . GLN A 1 993 ? 16.979 -18.944 -1.184 1.00 94.88 993 GLN A O 1
ATOM 7837 N N . THR A 1 994 ? 16.219 -16.847 -0.983 1.00 92.88 994 THR A N 1
ATOM 7838 C CA . THR A 1 994 ? 14.805 -17.206 -0.767 1.00 92.88 994 THR A CA 1
ATOM 7839 C C . THR A 1 994 ? 14.135 -17.488 -2.117 1.00 92.88 994 THR A C 1
ATOM 7841 O O . THR A 1 994 ? 14.369 -16.774 -3.088 1.00 92.88 994 THR A O 1
ATOM 7844 N N . GLY A 1 995 ? 13.292 -18.523 -2.207 1.00 90.69 995 GLY A N 1
ATOM 7845 C CA . GLY A 1 995 ? 12.765 -19.012 -3.494 1.00 90.69 995 GLY A CA 1
ATOM 7846 C C . GLY A 1 995 ? 11.963 -17.982 -4.302 1.00 90.69 995 GLY A C 1
ATOM 7847 O O . GLY A 1 995 ? 12.059 -17.957 -5.524 1.00 90.69 995 GLY A O 1
ATOM 7848 N N . SER A 1 996 ? 11.235 -17.085 -3.629 1.00 88.50 996 SER A N 1
ATOM 7849 C CA . SER A 1 996 ? 10.529 -15.961 -4.264 1.00 88.50 996 SER A CA 1
ATOM 7850 C C . SER A 1 996 ? 11.464 -14.908 -4.868 1.00 88.50 996 SER A C 1
ATOM 7852 O O . SER A 1 996 ? 11.060 -14.193 -5.776 1.00 88.50 996 SER A O 1
ATOM 7854 N N . THR A 1 997 ? 12.695 -14.812 -4.364 1.00 90.25 997 THR A N 1
ATOM 7855 C CA . THR A 1 997 ? 13.727 -13.870 -4.816 1.00 90.25 997 THR A CA 1
ATOM 7856 C C . THR A 1 997 ? 14.499 -14.448 -6.002 1.00 90.25 997 THR A C 1
ATOM 7858 O O . THR A 1 997 ? 14.582 -13.819 -7.052 1.00 90.25 997 THR A O 1
ATOM 7861 N N . CYS A 1 998 ? 14.959 -15.701 -5.911 1.00 88.19 998 CYS A N 1
ATOM 7862 C CA . CYS A 1 998 ? 15.681 -16.374 -7.004 1.00 88.19 998 CYS A CA 1
ATOM 7863 C C . CYS A 1 998 ? 14.847 -16.601 -8.284 1.00 88.19 998 CYS A C 1
ATOM 7865 O O . CYS A 1 998 ? 15.377 -17.083 -9.281 1.00 88.19 998 CYS A O 1
ATOM 7867 N N . SER A 1 999 ? 13.547 -16.282 -8.275 1.00 86.38 999 SER A N 1
ATOM 7868 C CA . SER A 1 999 ? 12.683 -16.339 -9.461 1.00 86.38 999 SER A CA 1
ATOM 7869 C C . SER A 1 999 ? 12.812 -15.117 -10.388 1.00 86.38 999 SER A C 1
ATOM 7871 O O . SER A 1 999 ? 12.242 -15.146 -11.479 1.00 86.38 999 SER A O 1
ATOM 7873 N N . GLY A 1 1000 ? 13.493 -14.041 -9.971 1.00 84.12 1000 GLY A N 1
ATOM 7874 C CA . GLY A 1 1000 ? 13.609 -12.808 -10.769 1.00 84.12 1000 GLY A CA 1
ATOM 7875 C C . GLY A 1 1000 ? 14.369 -11.638 -10.124 1.00 84.12 1000 GLY A C 1
ATOM 7876 O O . GLY A 1 1000 ? 14.275 -10.512 -10.618 1.00 84.12 1000 GLY A O 1
ATOM 7877 N N . GLY A 1 1001 ? 15.090 -11.874 -9.027 1.00 90.75 1001 GLY A N 1
ATOM 7878 C CA . GLY A 1 1001 ? 15.756 -10.849 -8.226 1.00 90.75 1001 GLY A CA 1
ATOM 7879 C C . GLY A 1 1001 ? 14.920 -10.346 -7.049 1.00 90.75 1001 GLY A C 1
ATOM 7880 O O . GLY A 1 1001 ? 13.814 -10.819 -6.779 1.00 90.75 1001 GLY A O 1
ATOM 7881 N N . ALA A 1 1002 ? 15.457 -9.365 -6.321 1.00 90.69 1002 ALA A N 1
ATOM 7882 C CA . ALA A 1 1002 ? 14.731 -8.735 -5.219 1.00 90.69 1002 ALA A CA 1
ATOM 7883 C C . ALA A 1 1002 ? 13.435 -8.035 -5.690 1.00 90.69 1002 ALA A C 1
ATOM 7885 O O . ALA A 1 1002 ? 13.389 -7.473 -6.789 1.00 90.69 1002 ALA A O 1
ATOM 7886 N N . PRO A 1 1003 ? 12.377 -8.016 -4.856 1.00 89.12 1003 PRO A N 1
ATOM 7887 C CA . PRO A 1 1003 ? 11.127 -7.343 -5.192 1.00 89.12 1003 PRO A CA 1
ATOM 7888 C C . PRO A 1 1003 ? 11.311 -5.829 -5.366 1.00 89.12 1003 PRO A C 1
ATOM 7890 O O . PRO A 1 1003 ? 12.194 -5.211 -4.771 1.00 89.12 1003 PRO A O 1
ATOM 7893 N N . SER A 1 1004 ? 10.403 -5.221 -6.134 1.00 89.62 1004 SER A N 1
ATOM 7894 C CA . SER A 1 1004 ? 10.290 -3.763 -6.295 1.00 89.62 1004 SER A CA 1
ATOM 7895 C C . SER A 1 1004 ? 11.501 -3.075 -6.956 1.00 89.62 1004 SER A C 1
ATOM 7897 O O . SER A 1 1004 ? 11.737 -1.898 -6.698 1.00 89.62 1004 SER A O 1
ATOM 7899 N N . GLN A 1 1005 ? 12.235 -3.766 -7.842 1.00 92.06 1005 GLN A N 1
ATOM 7900 C CA . GLN A 1 1005 ? 13.428 -3.278 -8.570 1.00 92.06 1005 GLN A CA 1
ATOM 7901 C C . GLN A 1 1005 ? 13.317 -1.821 -9.085 1.00 92.06 1005 GLN A C 1
ATOM 7903 O O . GLN A 1 1005 ? 14.188 -0.999 -8.803 1.00 92.06 1005 GLN A O 1
ATOM 7908 N N . LEU A 1 1006 ? 12.215 -1.457 -9.754 1.00 94.25 1006 LEU A N 1
ATOM 7909 C CA . LEU A 1 1006 ? 11.968 -0.091 -10.246 1.00 94.25 1006 LEU A CA 1
ATOM 7910 C C . LEU A 1 1006 ? 11.895 0.952 -9.112 1.00 94.25 1006 LEU A C 1
ATOM 7912 O O . LEU A 1 1006 ? 12.491 2.025 -9.201 1.00 94.25 1006 LEU A O 1
ATOM 7916 N N . ALA A 1 1007 ? 11.209 0.635 -8.012 1.00 95.75 1007 ALA A N 1
ATOM 7917 C CA . ALA A 1 1007 ? 11.156 1.512 -6.843 1.00 95.75 1007 ALA A CA 1
ATOM 7918 C C . ALA A 1 1007 ? 12.496 1.532 -6.085 1.00 95.75 1007 ALA A C 1
ATOM 7920 O O . ALA A 1 1007 ? 12.865 2.558 -5.518 1.00 95.75 1007 ALA A O 1
ATOM 7921 N N . ALA A 1 1008 ? 13.253 0.431 -6.101 1.00 96.00 1008 ALA A N 1
ATOM 7922 C CA . ALA A 1 1008 ? 14.605 0.376 -5.558 1.00 96.00 1008 ALA A CA 1
ATOM 7923 C C . ALA A 1 1008 ? 15.571 1.305 -6.317 1.00 96.00 1008 ALA A C 1
ATOM 7925 O O . ALA A 1 1008 ? 16.372 1.989 -5.681 1.00 96.00 1008 ALA A O 1
ATOM 7926 N N . MET A 1 1009 ? 15.442 1.407 -7.645 1.00 95.44 1009 MET A N 1
ATOM 7927 C CA . MET A 1 1009 ? 16.177 2.379 -8.463 1.00 95.44 1009 MET A CA 1
ATOM 7928 C C . MET A 1 100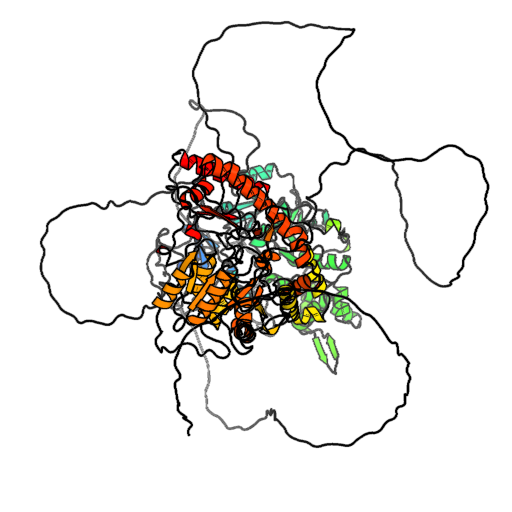9 ? 15.826 3.831 -8.093 1.00 95.44 1009 MET A C 1
ATOM 7930 O O . MET A 1 1009 ? 16.726 4.638 -7.865 1.00 95.44 1009 MET A O 1
ATOM 7934 N N . MET A 1 1010 ? 14.537 4.162 -7.949 1.00 96.62 1010 MET A N 1
ATOM 7935 C CA . MET A 1 1010 ? 14.110 5.510 -7.534 1.00 96.62 1010 MET A CA 1
ATOM 7936 C C . MET A 1 1010 ? 14.587 5.871 -6.116 1.00 96.62 1010 M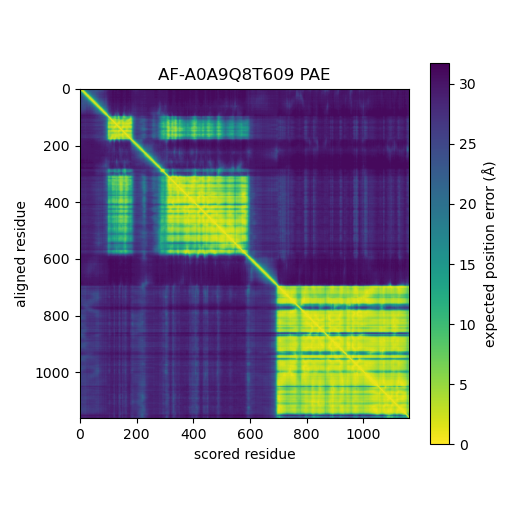ET A C 1
ATOM 7938 O O . MET A 1 1010 ? 14.969 7.011 -5.861 1.00 96.62 1010 MET A O 1
ATOM 7942 N N . VAL A 1 1011 ? 14.594 4.912 -5.185 1.00 97.75 1011 VAL A N 1
ATOM 7943 C CA . VAL A 1 1011 ? 15.068 5.136 -3.808 1.00 97.75 1011 VAL A CA 1
ATOM 7944 C C . VAL A 1 1011 ? 16.599 5.231 -3.729 1.00 97.75 1011 VAL A C 1
ATOM 7946 O O . VAL A 1 1011 ? 17.100 5.977 -2.889 1.00 97.75 1011 VAL A O 1
ATOM 7949 N N . ALA A 1 1012 ? 17.348 4.559 -4.614 1.00 97.31 1012 ALA A N 1
ATOM 7950 C CA . ALA A 1 1012 ? 18.799 4.748 -4.721 1.00 97.31 1012 ALA A CA 1
ATOM 7951 C C . ALA A 1 1012 ? 19.132 6.210 -5.055 1.00 97.31 1012 ALA A C 1
ATOM 7953 O O . ALA A 1 1012 ? 19.919 6.842 -4.354 1.00 97.31 1012 ALA A O 1
ATOM 7954 N N . GLU A 1 1013 ? 18.435 6.785 -6.039 1.00 96.81 1013 GLU A N 1
ATOM 7955 C CA . GLU A 1 1013 ? 18.590 8.193 -6.409 1.00 96.81 1013 GLU A CA 1
ATOM 7956 C C . GLU A 1 1013 ? 18.228 9.154 -5.262 1.00 96.81 1013 GLU A C 1
ATOM 7958 O O . GLU A 1 1013 ? 18.936 10.136 -5.046 1.00 96.81 1013 GLU A O 1
ATOM 7963 N N . LEU A 1 1014 ? 17.176 8.875 -4.479 1.00 97.44 1014 LEU A N 1
ATOM 7964 C CA . LEU A 1 1014 ? 16.826 9.690 -3.302 1.00 97.44 1014 LEU A CA 1
ATOM 7965 C C . LEU A 1 1014 ? 17.902 9.672 -2.202 1.00 97.44 1014 LEU A C 1
ATOM 7967 O O . LEU A 1 1014 ? 18.029 10.646 -1.459 1.00 97.44 1014 LEU A O 1
ATOM 7971 N N . LEU A 1 1015 ? 18.663 8.581 -2.080 1.00 96.88 1015 LEU A N 1
ATOM 7972 C CA . LEU A 1 1015 ? 19.812 8.495 -1.174 1.00 96.88 1015 LEU A CA 1
ATOM 7973 C C . LEU A 1 1015 ? 21.035 9.222 -1.757 1.00 96.88 1015 LEU A C 1
ATOM 7975 O O . LEU A 1 1015 ? 21.687 9.986 -1.049 1.00 96.88 1015 LEU A O 1
ATOM 7979 N N . GLU A 1 1016 ? 21.330 9.027 -3.043 1.00 95.31 1016 GLU A N 1
ATOM 7980 C CA . GLU A 1 1016 ? 22.536 9.550 -3.708 1.00 95.31 1016 GLU A CA 1
ATOM 7981 C C . GLU A 1 1016 ? 22.494 11.064 -3.953 1.00 95.31 1016 GLU A C 1
ATOM 7983 O O . GLU A 1 1016 ? 23.516 11.739 -3.832 1.00 95.31 1016 GLU A O 1
ATOM 7988 N N . SER A 1 1017 ? 21.308 11.622 -4.204 1.00 95.06 1017 SER A N 1
ATOM 7989 C CA . SER A 1 1017 ? 21.052 13.073 -4.242 1.00 95.06 1017 SER A CA 1
ATOM 7990 C C . SER A 1 1017 ? 20.982 13.733 -2.852 1.00 95.06 1017 SER A C 1
ATOM 7992 O O . SER A 1 1017 ? 20.852 14.959 -2.737 1.00 95.06 1017 SER A O 1
ATOM 7994 N N . GLY A 1 1018 ? 21.013 12.929 -1.781 1.00 94.69 1018 GLY A N 1
ATOM 7995 C CA . GLY A 1 1018 ? 20.780 13.366 -0.403 1.00 94.69 1018 GLY A CA 1
ATOM 7996 C C . GLY A 1 1018 ? 19.351 13.850 -0.121 1.00 94.69 1018 GLY A C 1
ATOM 7997 O O . GLY A 1 1018 ? 19.094 14.382 0.958 1.00 94.69 1018 GLY A O 1
ATOM 7998 N N . GLU A 1 1019 ? 18.417 13.690 -1.062 1.00 95.50 1019 GLU A N 1
ATOM 7999 C CA . GLU A 1 1019 ? 17.052 14.218 -0.973 1.00 95.50 1019 GLU A CA 1
ATOM 8000 C C . GLU A 1 1019 ? 16.231 13.546 0.137 1.00 95.50 1019 GLU A C 1
ATOM 8002 O O . GLU A 1 1019 ? 15.491 14.221 0.849 1.00 95.50 1019 GLU A O 1
ATOM 8007 N N . LEU A 1 1020 ? 16.428 12.245 0.382 1.00 95.31 1020 LEU A N 1
ATOM 8008 C CA . LEU A 1 1020 ? 15.818 11.565 1.531 1.00 95.31 1020 LEU A CA 1
ATOM 8009 C C . LEU A 1 1020 ? 16.298 12.158 2.865 1.00 95.31 1020 LEU A C 1
ATOM 8011 O O . LEU A 1 1020 ? 15.495 12.363 3.774 1.00 95.31 1020 LEU A O 1
ATOM 8015 N N . GLN A 1 1021 ? 17.589 12.481 2.984 1.00 93.50 1021 GLN A N 1
ATOM 8016 C CA . GLN A 1 1021 ? 18.101 13.129 4.192 1.00 93.50 1021 GLN A CA 1
ATOM 8017 C C . GLN A 1 1021 ? 17.520 14.544 4.326 1.00 93.50 1021 GLN A C 1
ATOM 8019 O O . GLN A 1 1021 ? 17.022 14.902 5.388 1.00 93.50 1021 GLN A O 1
ATOM 8024 N N . ARG A 1 1022 ? 17.464 15.310 3.228 1.00 93.44 1022 ARG A N 1
ATOM 8025 C CA . ARG A 1 1022 ? 16.824 16.636 3.181 1.00 93.44 1022 ARG A CA 1
ATOM 8026 C C . ARG A 1 1022 ? 15.376 16.589 3.690 1.00 93.44 1022 ARG A C 1
ATOM 8028 O O . ARG A 1 1022 ? 15.022 17.358 4.582 1.00 93.44 1022 ARG A O 1
ATOM 8035 N N . GLN A 1 1023 ? 14.583 15.633 3.204 1.00 93.38 1023 GLN A N 1
ATOM 8036 C CA . GLN A 1 1023 ? 13.192 15.416 3.615 1.00 93.38 1023 GLN A CA 1
ATOM 8037 C C . GLN A 1 1023 ? 13.060 15.045 5.101 1.00 93.38 1023 GLN A C 1
ATOM 8039 O O . GLN A 1 1023 ? 12.133 15.495 5.784 1.00 93.38 1023 GLN A O 1
ATOM 8044 N N . LEU A 1 1024 ? 13.971 14.218 5.622 1.00 93.56 1024 LEU A N 1
ATOM 8045 C CA . LEU A 1 1024 ? 13.983 13.810 7.030 1.00 93.56 1024 LEU A CA 1
ATOM 8046 C C . LEU A 1 1024 ? 14.352 14.962 7.971 1.00 93.56 1024 LEU A C 1
ATOM 8048 O O . LEU A 1 1024 ? 13.802 15.047 9.072 1.00 93.56 1024 LEU A O 1
ATOM 8052 N N . ASP A 1 1025 ? 15.272 15.821 7.539 1.00 91.69 1025 ASP A N 1
ATOM 8053 C CA . ASP A 1 1025 ? 15.856 16.918 8.312 1.00 91.69 1025 ASP A CA 1
ATOM 8054 C C . ASP A 1 1025 ? 14.988 18.181 8.315 1.00 91.69 1025 ASP A C 1
ATOM 8056 O O . ASP A 1 1025 ? 14.900 18.862 9.335 1.00 91.69 1025 ASP A O 1
ATOM 8060 N N . GLN A 1 1026 ? 14.389 18.523 7.171 1.00 90.81 1026 GLN A N 1
ATOM 8061 C CA . GLN A 1 1026 ? 13.737 19.821 6.957 1.00 90.81 1026 GLN A CA 1
ATOM 8062 C C . GLN A 1 1026 ? 12.211 19.756 7.108 1.00 90.81 1026 GLN A C 1
ATOM 8064 O O . GLN A 1 1026 ? 11.615 20.701 7.623 1.00 90.81 1026 GLN A O 1
ATOM 8069 N N . GLU A 1 1027 ? 11.580 18.638 6.733 1.00 92.00 1027 GLU A N 1
ATOM 8070 C CA . GLU A 1 1027 ? 10.117 18.491 6.778 1.00 92.00 1027 GLU A CA 1
ATOM 8071 C C . GLU A 1 1027 ? 9.654 17.471 7.826 1.00 92.00 1027 GLU A C 1
ATOM 8073 O O . GLU A 1 1027 ? 8.885 17.802 8.732 1.00 92.00 1027 GLU A O 1
ATOM 8078 N N . THR A 1 1028 ? 10.133 16.227 7.725 1.00 94.25 1028 THR A N 1
ATOM 8079 C CA . THR A 1 1028 ? 9.519 15.072 8.402 1.00 94.25 1028 THR A CA 1
ATOM 8080 C C . THR 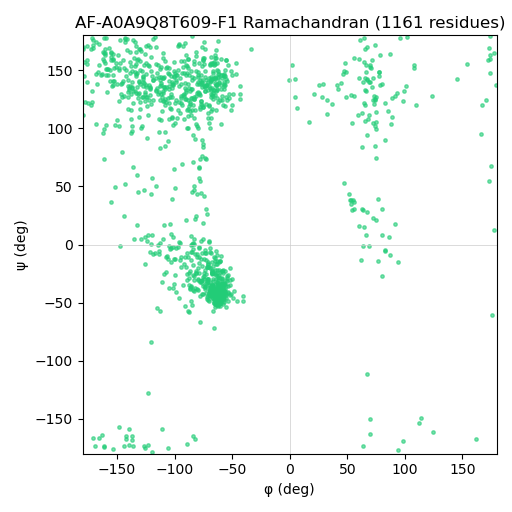A 1 1028 ? 9.639 15.154 9.920 1.00 94.25 1028 THR A C 1
ATOM 8082 O O . THR A 1 1028 ? 8.625 15.141 10.619 1.00 94.25 1028 THR A O 1
ATOM 8085 N N . ARG A 1 1029 ? 10.863 15.261 10.456 1.00 93.94 1029 ARG A N 1
ATOM 8086 C CA . ARG A 1 1029 ? 11.067 15.332 11.912 1.00 93.94 1029 ARG A CA 1
ATOM 8087 C C . ARG A 1 1029 ? 10.525 16.629 12.526 1.00 93.94 1029 ARG A C 1
ATOM 8089 O O . ARG A 1 1029 ? 9.836 16.516 13.537 1.00 93.94 1029 ARG A O 1
ATOM 8096 N N . PRO A 1 1030 ? 10.705 17.825 11.928 1.00 93.31 1030 PRO A N 1
ATOM 8097 C CA . PRO A 1 1030 ? 10.053 19.040 12.418 1.00 93.31 1030 PRO A CA 1
ATOM 8098 C C . PRO A 1 1030 ? 8.521 18.964 12.462 1.00 93.31 1030 PRO A C 1
ATOM 8100 O O . PRO A 1 1030 ? 7.922 19.470 13.411 1.00 93.31 1030 PRO A O 1
ATOM 8103 N N . ALA A 1 1031 ? 7.868 18.322 11.488 1.00 94.56 1031 ALA A N 1
ATOM 8104 C CA . ALA A 1 1031 ? 6.415 18.141 11.509 1.00 94.56 1031 ALA A CA 1
ATOM 8105 C C . ALA A 1 1031 ? 5.952 17.132 12.574 1.00 94.56 1031 ALA A C 1
ATOM 8107 O O . ALA A 1 1031 ? 5.000 17.410 13.304 1.00 94.56 1031 ALA A O 1
ATOM 8108 N N . LEU A 1 1032 ? 6.633 15.988 12.701 1.00 95.69 1032 LEU A N 1
ATOM 8109 C CA . LEU A 1 1032 ? 6.312 14.990 13.727 1.00 95.69 1032 LEU A CA 1
ATOM 8110 C C . LEU A 1 1032 ? 6.544 15.531 15.145 1.00 95.69 1032 LEU A C 1
ATOM 8112 O O . LEU A 1 1032 ? 5.695 15.323 16.009 1.00 95.69 1032 LEU A O 1
ATOM 8116 N N . ALA A 1 1033 ? 7.617 16.298 15.365 1.00 94.94 1033 ALA A N 1
ATOM 8117 C CA . ALA A 1 1033 ? 7.910 16.935 16.648 1.00 94.94 1033 ALA A CA 1
ATOM 8118 C C . ALA A 1 1033 ? 6.804 17.907 17.094 1.00 94.94 1033 ALA A C 1
ATOM 8120 O O . ALA A 1 1033 ? 6.381 17.862 18.252 1.00 94.94 1033 ALA A O 1
ATOM 8121 N N . ARG A 1 1034 ? 6.283 18.744 16.179 1.00 95.19 1034 ARG A N 1
ATOM 8122 C CA . ARG A 1 1034 ? 5.155 19.647 16.480 1.00 95.19 1034 ARG A CA 1
ATOM 8123 C C . ARG A 1 1034 ? 3.879 18.880 16.812 1.00 95.19 1034 ARG A C 1
ATOM 8125 O O . ARG A 1 1034 ? 3.298 19.119 17.866 1.00 95.19 1034 ARG A O 1
ATOM 8132 N N . ARG A 1 1035 ? 3.487 17.906 15.982 1.00 96.75 1035 ARG A N 1
ATOM 8133 C CA . ARG A 1 1035 ? 2.279 17.091 16.222 1.00 96.75 1035 ARG A CA 1
ATOM 8134 C C . ARG A 1 1035 ? 2.367 16.267 17.507 1.00 96.75 1035 ARG A C 1
ATOM 8136 O O . ARG A 1 1035 ? 1.371 16.156 18.216 1.00 96.75 1035 ARG A O 1
ATOM 8143 N N . HIS A 1 1036 ? 3.547 15.743 17.843 1.00 96.81 1036 HIS A N 1
ATOM 8144 C CA . HIS A 1 1036 ? 3.810 15.107 19.134 1.00 96.81 1036 HIS A CA 1
ATOM 8145 C C . HIS A 1 1036 ? 3.636 16.100 20.296 1.00 96.81 1036 HIS A C 1
ATOM 8147 O O . HIS A 1 1036 ? 2.893 15.818 21.234 1.00 96.81 1036 HIS A O 1
ATOM 8153 N N . GLY A 1 1037 ? 4.256 17.284 20.219 1.00 95.88 1037 GLY A N 1
ATOM 8154 C CA . GLY A 1 1037 ? 4.114 18.329 21.239 1.00 95.88 1037 GLY A CA 1
ATOM 8155 C C . GLY A 1 1037 ? 2.659 18.766 21.444 1.00 95.88 1037 GLY A C 1
ATOM 8156 O O . GLY A 1 1037 ? 2.187 18.819 22.579 1.00 95.88 1037 GLY A O 1
ATOM 8157 N N . ALA A 1 1038 ? 1.924 18.989 20.352 1.00 97.06 1038 ALA A N 1
ATOM 8158 C CA . ALA A 1 1038 ? 0.503 19.326 20.369 1.00 97.06 1038 ALA A CA 1
ATOM 8159 C C . ALA A 1 1038 ? -0.361 18.195 20.964 1.00 97.06 1038 ALA A C 1
ATOM 8161 O O . ALA A 1 1038 ? -1.230 18.460 21.796 1.00 97.06 1038 ALA A O 1
ATOM 8162 N N . MET A 1 1039 ? -0.087 16.929 20.612 1.00 97.88 1039 MET A N 1
ATOM 8163 C CA . MET A 1 1039 ? -0.748 15.763 21.211 1.00 97.88 1039 MET A CA 1
ATOM 8164 C C . MET A 1 1039 ? -0.501 15.693 22.723 1.00 97.88 1039 MET A C 1
ATOM 8166 O O . MET A 1 1039 ? -1.453 15.542 23.484 1.00 97.88 1039 MET A O 1
ATOM 8170 N N . MET A 1 1040 ? 0.746 15.842 23.174 1.00 96.88 1040 MET A N 1
ATOM 8171 C CA . MET A 1 1040 ? 1.101 15.755 24.596 1.00 96.88 1040 MET A CA 1
ATOM 8172 C C . MET A 1 1040 ? 0.505 16.905 25.420 1.00 96.88 1040 MET A C 1
ATOM 8174 O O . MET A 1 1040 ? -0.024 16.668 26.507 1.00 96.88 1040 MET A O 1
ATOM 8178 N N . GLN A 1 1041 ? 0.493 18.132 24.887 1.00 96.50 1041 GLN A N 1
ATOM 8179 C CA . GLN A 1 1041 ? -0.200 19.267 25.510 1.00 96.50 1041 GLN A CA 1
ATOM 8180 C C . GLN A 1 1041 ? -1.714 19.023 25.611 1.00 96.50 1041 GLN A C 1
ATOM 8182 O O . GLN A 1 1041 ? -2.311 19.267 26.660 1.00 96.50 1041 GLN A O 1
ATOM 8187 N N . ALA A 1 1042 ? -2.336 18.478 24.561 1.00 97.75 1042 ALA A N 1
ATOM 8188 C CA . ALA A 1 1042 ? -3.754 18.133 24.574 1.00 97.75 1042 ALA A CA 1
ATOM 8189 C C . ALA A 1 1042 ? -4.077 16.980 25.549 1.00 97.75 1042 ALA A C 1
ATOM 8191 O O . ALA A 1 1042 ? -5.131 17.006 26.186 1.00 97.75 1042 ALA A O 1
ATOM 8192 N N . ILE A 1 1043 ? -3.183 15.994 25.712 1.00 97.38 1043 ILE A N 1
ATOM 8193 C CA . ILE A 1 1043 ? -3.337 14.904 26.693 1.00 97.38 1043 ILE A CA 1
ATOM 8194 C C . ILE A 1 1043 ? -3.288 15.479 28.113 1.00 97.38 1043 ILE A C 1
ATOM 8196 O O . ILE A 1 1043 ? -4.163 15.170 28.926 1.00 97.38 1043 ILE A O 1
ATOM 8200 N N . ALA A 1 1044 ? -2.332 16.365 28.401 1.00 96.06 1044 ALA A N 1
ATOM 8201 C CA . ALA A 1 1044 ? -2.247 17.038 29.693 1.00 96.06 1044 ALA A CA 1
ATOM 8202 C C . ALA A 1 1044 ? -3.520 17.856 29.998 1.00 96.06 1044 ALA A C 1
ATOM 8204 O O . ALA A 1 1044 ? -4.104 17.717 31.076 1.00 96.06 1044 ALA A O 1
ATOM 8205 N N . GLU A 1 1045 ? -3.990 18.663 29.040 1.00 96.81 1045 GLU A N 1
ATOM 8206 C CA . GLU A 1 1045 ? -5.139 19.560 29.223 1.00 96.81 1045 GLU A CA 1
ATOM 8207 C C . GLU A 1 1045 ? -6.484 18.823 29.318 1.00 96.81 1045 GLU A C 1
ATOM 8209 O O . GLU A 1 1045 ? -7.277 19.095 30.220 1.00 96.81 1045 GLU A O 1
ATOM 8214 N N . TYR A 1 1046 ? -6.755 17.890 28.399 1.00 97.12 1046 TYR A N 1
ATOM 8215 C CA . TYR A 1 1046 ? -8.088 17.300 28.227 1.00 97.12 1046 TYR A CA 1
ATOM 8216 C C . TYR A 1 1046 ? -8.240 15.891 28.810 1.00 97.12 1046 TYR A C 1
ATOM 8218 O O . TYR A 1 1046 ? -9.374 15.446 28.981 1.00 97.12 1046 TYR A O 1
ATOM 8226 N N . ILE A 1 1047 ? -7.146 15.191 29.130 1.00 96.12 1047 ILE A N 1
ATOM 8227 C CA . ILE A 1 1047 ? -7.189 13.822 29.675 1.00 96.12 1047 ILE A CA 1
ATOM 8228 C C . ILE A 1 1047 ? -6.645 13.778 31.107 1.00 96.12 1047 ILE A C 1
ATOM 8230 O O . ILE A 1 1047 ? -7.362 13.347 32.010 1.00 96.12 1047 ILE A O 1
ATOM 8234 N N . GLN A 1 1048 ? -5.427 14.269 31.357 1.00 94.75 1048 GLN A N 1
ATOM 8235 C CA . GLN A 1 1048 ? -4.822 14.189 32.693 1.00 94.75 1048 GLN A CA 1
ATOM 8236 C C . GLN A 1 1048 ? -5.513 15.119 33.700 1.00 94.75 1048 GLN A C 1
ATOM 8238 O O . GLN A 1 1048 ? -5.918 14.643 34.760 1.00 94.75 1048 GLN A O 1
ATOM 8243 N N . LYS A 1 1049 ? -5.741 16.406 33.378 1.00 92.44 1049 LYS A N 1
ATOM 8244 C CA . LYS A 1 1049 ? -6.444 17.326 34.301 1.00 92.44 1049 LYS A CA 1
ATOM 8245 C C . LYS A 1 1049 ? -7.847 16.836 34.721 1.00 92.44 1049 LYS A C 1
ATOM 8247 O O . LYS A 1 1049 ? -8.144 16.930 35.911 1.00 92.44 1049 LYS A O 1
ATOM 8252 N N . PRO A 1 1050 ? -8.725 16.308 33.835 1.00 89.19 1050 PRO A N 1
ATOM 8253 C CA . PRO A 1 1050 ? -10.049 15.837 34.262 1.00 89.19 1050 PRO A CA 1
ATOM 8254 C C . PRO A 1 1050 ? -10.044 14.478 34.978 1.00 89.19 1050 PRO A C 1
ATOM 8256 O O . PRO A 1 1050 ? -10.895 14.236 35.842 1.00 89.19 1050 PRO A O 1
ATOM 8259 N N . LEU A 1 1051 ? -9.125 13.570 34.634 1.00 88.44 1051 LEU A N 1
ATOM 8260 C CA . LEU A 1 1051 ? -9.089 12.223 35.215 1.00 88.44 1051 LEU A CA 1
ATOM 8261 C C . LEU A 1 1051 ? -8.287 12.157 36.521 1.00 88.44 1051 LEU A C 1
ATOM 8263 O O . LEU A 1 1051 ? -8.758 11.511 37.460 1.00 88.44 1051 LEU A O 1
ATOM 8267 N N . GLY A 1 1052 ? -7.174 12.884 36.622 1.00 81.62 1052 GLY A N 1
ATOM 8268 C CA . GLY A 1 1052 ? -6.254 12.881 37.762 1.00 81.62 1052 GLY A CA 1
ATOM 8269 C C . GLY A 1 1052 ? -5.022 11.993 37.546 1.00 81.62 1052 GLY A C 1
ATOM 8270 O O . GLY A 1 1052 ? -4.767 11.507 36.445 1.00 81.62 1052 GLY A O 1
ATOM 8271 N N . GLU A 1 1053 ? -4.267 11.769 38.622 1.00 73.69 1053 GLU A N 1
ATOM 8272 C CA . GLU A 1 1053 ? -2.942 11.114 38.621 1.00 73.69 1053 GLU A CA 1
ATOM 8273 C C . GLU A 1 1053 ? -2.937 9.660 38.111 1.00 73.69 1053 GLU A C 1
ATOM 8275 O O . GLU A 1 1053 ? -1.888 9.140 37.747 1.00 73.69 1053 GLU A O 1
ATOM 8280 N N . GLY A 1 1054 ? -4.103 9.012 38.009 1.00 81.31 1054 GLY A N 1
ATOM 8281 C CA . GLY A 1 1054 ? -4.246 7.662 37.452 1.00 81.31 1054 GLY A CA 1
ATOM 8282 C C . GLY A 1 1054 ? -4.024 7.541 35.935 1.00 81.31 1054 GLY A C 1
ATOM 8283 O O . GLY A 1 1054 ? -4.197 6.448 35.404 1.00 81.31 1054 GLY A O 1
ATOM 8284 N N . VAL A 1 1055 ? -3.685 8.626 35.225 1.00 91.31 1055 VAL A N 1
ATOM 8285 C CA . VAL A 1 1055 ? -3.334 8.602 33.792 1.00 91.31 1055 VAL A CA 1
ATOM 8286 C C . VAL A 1 1055 ? -1.819 8.671 33.617 1.00 91.31 1055 VAL A C 1
ATOM 8288 O O . VAL A 1 1055 ? -1.220 9.750 33.698 1.00 91.31 1055 VAL A O 1
ATOM 8291 N N . VAL A 1 1056 ? -1.207 7.528 33.311 1.00 90.62 1056 VAL A N 1
ATOM 8292 C CA . VAL A 1 1056 ? 0.247 7.404 33.135 1.00 90.62 1056 VAL A CA 1
ATOM 8293 C C . VAL A 1 1056 ? 0.596 7.451 31.648 1.00 90.62 1056 VAL A C 1
ATOM 8295 O O . VAL A 1 1056 ? 0.340 6.493 30.923 1.00 90.62 1056 VAL A O 1
ATOM 8298 N N . VAL A 1 1057 ? 1.204 8.553 31.198 1.00 92.44 1057 VAL A N 1
ATOM 8299 C CA . VAL A 1 1057 ? 1.733 8.734 29.832 1.00 92.44 1057 VAL A CA 1
ATOM 8300 C C . VAL A 1 1057 ? 3.260 8.833 29.853 1.00 92.44 1057 VAL A C 1
ATOM 8302 O O . VAL A 1 1057 ? 3.842 9.447 30.749 1.00 92.44 1057 VAL A O 1
ATOM 8305 N N . ARG A 1 1058 ? 3.929 8.233 28.862 1.00 88.81 1058 ARG A N 1
ATOM 8306 C CA . ARG A 1 1058 ? 5.392 8.295 28.724 1.00 88.81 1058 ARG A CA 1
ATOM 8307 C C . ARG A 1 1058 ? 5.826 9.646 28.143 1.00 88.81 1058 ARG A C 1
ATOM 8309 O O . ARG A 1 1058 ? 5.507 9.954 27.003 1.00 88.81 1058 ARG A O 1
ATOM 8316 N N . GLY A 1 1059 ? 6.584 10.427 28.917 1.00 86.19 1059 GLY A N 1
ATOM 8317 C CA . GLY A 1 1059 ? 7.092 11.739 28.489 1.00 86.19 1059 GLY A CA 1
ATOM 8318 C C . GLY A 1 1059 ? 8.321 11.702 27.569 1.00 86.19 1059 GLY A C 1
ATOM 8319 O O . GLY A 1 1059 ? 8.525 12.642 26.813 1.00 86.19 1059 GLY A O 1
ATOM 8320 N N . SER A 1 1060 ? 9.125 10.634 27.614 1.00 90.56 1060 SER A N 1
ATOM 8321 C CA . SER A 1 1060 ? 10.365 10.469 26.837 1.00 90.56 1060 SER A CA 1
ATOM 8322 C C . SER A 1 1060 ? 10.537 9.022 26.376 1.00 90.56 1060 SER A C 1
ATOM 8324 O O . SER A 1 1060 ? 10.158 8.099 27.102 1.00 90.56 1060 SER A O 1
ATOM 8326 N N . ALA A 1 1061 ? 11.098 8.807 25.184 1.00 90.50 1061 ALA A N 1
ATOM 8327 C CA . ALA A 1 1061 ? 11.249 7.470 24.607 1.00 90.50 1061 ALA A CA 1
ATOM 8328 C C . ALA A 1 1061 ? 12.274 6.617 25.379 1.00 90.50 1061 ALA A C 1
ATOM 8330 O O . ALA A 1 1061 ? 12.008 5.445 25.653 1.00 90.50 1061 ALA A O 1
ATOM 8331 N N . LEU A 1 1062 ? 13.403 7.212 25.783 1.00 89.25 1062 LEU A N 1
ATOM 8332 C CA . LEU A 1 1062 ? 14.428 6.579 26.622 1.00 89.25 1062 LEU A CA 1
ATOM 8333 C C . LEU A 1 1062 ? 14.422 7.188 28.030 1.00 89.25 1062 LEU A C 1
ATOM 8335 O O . LEU A 1 1062 ? 14.377 8.407 28.208 1.00 89.25 1062 LEU A O 1
ATOM 8339 N N . LYS A 1 1063 ? 14.495 6.328 29.047 1.00 84.56 1063 LYS A N 1
ATOM 8340 C CA . LYS A 1 1063 ? 14.503 6.724 30.457 1.00 84.56 1063 LYS A CA 1
ATOM 8341 C C . LYS A 1 1063 ? 15.728 7.592 30.777 1.00 84.56 1063 LYS A C 1
ATOM 8343 O O . LYS A 1 1063 ? 16.858 7.169 30.577 1.00 84.56 1063 LYS A O 1
ATOM 8348 N N . GLY A 1 1064 ? 15.491 8.803 31.284 1.00 82.25 1064 GLY A N 1
ATOM 8349 C CA . GLY A 1 1064 ? 16.540 9.771 31.636 1.00 82.25 1064 GLY A CA 1
ATOM 8350 C C . GLY A 1 1064 ? 17.005 10.694 30.500 1.00 82.25 1064 GLY A C 1
ATOM 8351 O O . GLY A 1 1064 ? 17.702 11.662 30.783 1.00 82.25 1064 GLY A O 1
ATOM 8352 N N . ALA A 1 1065 ? 16.591 10.457 29.251 1.00 84.31 1065 ALA A N 1
ATOM 8353 C CA . ALA A 1 1065 ? 16.879 11.343 28.119 1.00 84.31 1065 ALA A CA 1
ATOM 8354 C C . ALA A 1 1065 ? 15.733 12.342 27.864 1.00 84.31 1065 ALA A C 1
ATOM 8356 O O . ALA A 1 1065 ? 14.580 12.061 28.188 1.00 84.31 1065 ALA A O 1
ATOM 8357 N N . GLU A 1 1066 ? 16.014 13.464 27.196 1.00 88.81 1066 GLU A N 1
ATOM 8358 C CA . GLU A 1 1066 ? 15.003 14.414 26.693 1.00 88.81 1066 GLU A CA 1
ATOM 8359 C C . GLU A 1 1066 ? 14.716 14.207 25.190 1.00 88.81 1066 GLU A C 1
ATOM 8361 O O . GLU A 1 1066 ? 14.738 15.154 24.407 1.00 88.81 1066 GLU A O 1
ATOM 8366 N N . VAL A 1 1067 ? 14.474 12.964 24.756 1.00 89.56 1067 VAL A N 1
ATOM 8367 C CA . VAL A 1 1067 ? 14.321 12.609 23.330 1.00 89.56 1067 VAL A CA 1
ATOM 8368 C C . VAL A 1 1067 ? 13.058 11.777 23.104 1.00 89.56 1067 VAL A C 1
ATOM 8370 O O . VAL A 1 1067 ? 12.766 10.846 23.857 1.00 89.56 1067 VAL A O 1
ATOM 8373 N N . PHE A 1 1068 ? 12.323 12.072 22.032 1.00 93.44 1068 PHE A N 1
ATOM 8374 C CA . PHE A 1 1068 ? 11.178 11.273 21.583 1.00 93.44 1068 PHE A CA 1
ATOM 8375 C C . PHE A 1 1068 ? 11.301 10.936 20.093 1.00 93.44 1068 PHE A C 1
ATOM 8377 O O . PHE A 1 1068 ? 12.124 11.507 19.377 1.00 93.44 1068 PHE A O 1
ATOM 8384 N N . GLY A 1 1069 ? 10.487 9.999 19.614 1.00 94.06 1069 GLY A N 1
ATOM 8385 C CA . GLY A 1 1069 ? 10.445 9.648 18.202 1.00 94.06 1069 GLY A CA 1
ATOM 8386 C C . GLY A 1 1069 ? 9.303 8.710 17.826 1.00 94.06 1069 GLY A C 1
ATOM 8387 O O . GLY A 1 1069 ? 8.363 8.493 18.591 1.00 94.06 1069 GLY A O 1
ATOM 8388 N N . GLY A 1 1070 ? 9.387 8.141 16.626 1.00 95.38 1070 GLY A N 1
ATOM 8389 C CA . GLY A 1 1070 ? 8.360 7.259 16.079 1.00 95.38 1070 GLY A CA 1
ATOM 8390 C C . GLY A 1 1070 ? 7.070 8.006 15.727 1.00 95.38 1070 GLY A C 1
ATOM 8391 O O . GLY A 1 1070 ? 7.101 9.169 15.330 1.00 95.38 1070 GLY A O 1
ATOM 8392 N N . TYR A 1 1071 ? 5.930 7.314 15.811 1.00 96.81 1071 TYR A N 1
ATOM 8393 C CA . TYR A 1 1071 ? 4.608 7.823 15.397 1.00 96.81 1071 TYR A CA 1
ATOM 8394 C C . TYR A 1 1071 ? 3.552 7.830 16.519 1.00 96.81 1071 TYR A C 1
ATOM 8396 O O . TYR A 1 1071 ? 2.431 8.285 16.276 1.00 96.81 1071 TYR A O 1
ATOM 8404 N N . PHE A 1 1072 ? 3.856 7.271 17.696 1.00 97.44 1072 PHE A N 1
ATOM 8405 C CA . PHE A 1 1072 ? 2.847 6.856 18.673 1.00 97.44 1072 PHE A CA 1
ATOM 8406 C C . PHE A 1 1072 ? 3.085 7.414 20.075 1.00 97.44 1072 PHE A C 1
ATOM 8408 O O . PHE A 1 1072 ? 4.221 7.504 20.530 1.00 97.44 1072 PHE A O 1
ATOM 8415 N N . VAL A 1 1073 ? 1.986 7.711 20.769 1.00 97.31 1073 VAL A N 1
ATOM 8416 C CA . VAL A 1 1073 ? 1.939 7.898 22.223 1.00 97.31 1073 VAL A CA 1
ATOM 8417 C C . VAL A 1 1073 ? 1.114 6.759 22.819 1.00 97.31 1073 VAL A C 1
ATOM 8419 O O . VAL A 1 1073 ? 0.052 6.411 22.293 1.00 97.31 1073 VAL A O 1
ATOM 8422 N N . TRP A 1 1074 ? 1.607 6.198 23.921 1.00 95.88 1074 TRP A N 1
ATOM 8423 C CA . TRP A 1 1074 ? 0.969 5.137 24.698 1.00 95.88 1074 TRP A CA 1
ATOM 8424 C C . TRP A 1 1074 ? 0.756 5.612 26.132 1.00 95.88 1074 TRP A C 1
ATOM 8426 O O . TRP A 1 1074 ? 1.662 6.202 26.734 1.00 95.88 1074 TRP A O 1
ATOM 8436 N N . PHE A 1 1075 ? -0.436 5.372 26.673 1.00 94.94 1075 PHE A N 1
ATOM 8437 C CA . PHE A 1 1075 ? -0.761 5.702 28.059 1.00 94.94 1075 PHE A CA 1
ATOM 8438 C C . PHE A 1 1075 ? -1.761 4.723 28.672 1.00 94.94 1075 PHE A C 1
ATOM 8440 O O . PHE A 1 1075 ? -2.621 4.183 27.975 1.00 94.94 1075 PHE A O 1
ATOM 8447 N N . SER A 1 1076 ? -1.658 4.533 29.985 1.00 95.31 1076 SER A N 1
ATOM 8448 C CA . SER A 1 1076 ? -2.605 3.756 30.791 1.00 95.31 1076 SER A CA 1
ATOM 8449 C C . SER A 1 1076 ? -3.718 4.648 31.335 1.00 95.31 1076 SER A C 1
ATOM 8451 O O . SER A 1 1076 ? -3.463 5.767 31.791 1.00 95.31 1076 SER A O 1
ATOM 8453 N N . LEU A 1 1077 ? -4.949 4.138 31.319 1.00 95.50 1077 LEU A N 1
ATOM 8454 C CA . LEU A 1 1077 ? -6.097 4.725 32.009 1.00 95.50 1077 LEU A CA 1
ATOM 8455 C C . LEU A 1 1077 ? -6.137 4.348 33.505 1.00 95.50 1077 LEU A C 1
ATOM 8457 O O . LEU A 1 1077 ? -5.529 3.349 33.903 1.00 95.50 1077 LEU A O 1
ATOM 8461 N N . PRO A 1 1078 ? -6.909 5.091 34.326 1.00 92.81 1078 PRO A N 1
ATOM 8462 C CA . PRO A 1 1078 ? -7.163 4.729 35.716 1.00 92.81 1078 PRO A CA 1
ATOM 8463 C C . PRO A 1 1078 ? -7.847 3.362 35.863 1.00 92.81 1078 PRO A C 1
ATOM 8465 O O . PRO A 1 1078 ? -8.512 2.863 34.952 1.00 92.81 1078 PRO A O 1
ATOM 8468 N N . GLU A 1 1079 ? -7.732 2.770 37.051 1.00 89.00 1079 GLU A N 1
ATOM 8469 C CA . GLU A 1 1079 ? -8.386 1.499 37.370 1.00 89.00 1079 GLU A CA 1
ATOM 8470 C C . GLU A 1 1079 ? -9.914 1.559 37.237 1.00 89.00 1079 GLU A C 1
ATOM 8472 O O . GLU A 1 1079 ? -10.553 2.581 37.487 1.00 89.00 1079 GLU A O 1
ATOM 8477 N N . GLY A 1 1080 ? -10.500 0.438 36.808 1.00 87.00 1080 GLY A N 1
ATOM 8478 C CA . GLY A 1 1080 ? -11.930 0.319 36.511 1.00 87.00 1080 GLY A CA 1
ATOM 8479 C C . GLY A 1 1080 ? -12.354 0.805 35.117 1.00 87.00 1080 GLY A C 1
ATOM 8480 O O . GLY A 1 1080 ? -13.513 0.608 34.755 1.00 87.00 1080 GLY A O 1
ATOM 8481 N N . MET A 1 1081 ? -11.457 1.393 34.313 1.00 91.19 1081 MET A N 1
ATOM 8482 C CA . MET A 1 1081 ? -11.772 1.867 32.958 1.00 91.19 1081 MET A CA 1
ATOM 8483 C C . MET A 1 1081 ? -11.148 0.972 31.873 1.00 91.19 1081 MET A C 1
ATOM 8485 O O . MET A 1 1081 ? -9.935 0.799 31.831 1.00 91.19 1081 MET A O 1
ATOM 8489 N N . SER A 1 1082 ? -11.978 0.423 30.975 1.00 93.44 1082 SER A N 1
ATOM 8490 C CA . SER A 1 1082 ? -11.526 -0.414 29.850 1.00 93.44 1082 SER A CA 1
ATOM 8491 C C . SER A 1 1082 ? -11.282 0.413 28.587 1.00 93.44 1082 SER A C 1
ATOM 8493 O O . SER A 1 1082 ? -12.180 1.113 28.112 1.00 93.44 1082 SER A O 1
ATOM 8495 N N . SER A 1 1083 ? -10.099 0.274 27.991 1.00 95.12 1083 SER A N 1
ATOM 8496 C CA . SER A 1 1083 ? -9.709 0.938 26.743 1.00 95.12 1083 SER A CA 1
ATOM 8497 C C . SER A 1 1083 ? -10.582 0.534 25.547 1.00 95.12 1083 SER A C 1
ATOM 8499 O O . SER A 1 1083 ? -10.840 1.363 24.672 1.00 95.12 1083 SER A O 1
ATOM 8501 N N . ARG A 1 1084 ? -11.106 -0.701 25.523 1.00 93.88 1084 ARG A N 1
ATOM 8502 C CA . ARG A 1 1084 ? -12.007 -1.191 24.463 1.00 93.88 1084 ARG A CA 1
ATOM 8503 C C . ARG A 1 1084 ? -13.378 -0.510 24.514 1.00 93.88 1084 ARG A C 1
ATOM 8505 O O . ARG A 1 1084 ? -13.871 -0.062 23.484 1.00 93.88 1084 ARG A O 1
ATOM 8512 N N . GLU A 1 1085 ? -13.953 -0.346 25.707 1.00 92.25 1085 GLU A N 1
ATOM 8513 C CA . GLU A 1 1085 ? -15.198 0.421 25.912 1.00 92.25 1085 GLU A CA 1
ATOM 8514 C C . GLU A 1 1085 ? -15.001 1.908 25.555 1.00 92.25 1085 GLU A C 1
ATOM 8516 O O . GLU A 1 1085 ? -15.863 2.518 24.917 1.00 92.25 1085 GLU A O 1
ATOM 8521 N N . VAL A 1 1086 ? -13.835 2.485 25.880 1.00 94.69 1086 VAL A N 1
ATOM 8522 C CA . VAL A 1 1086 ? -13.472 3.847 25.448 1.00 94.69 1086 VAL A CA 1
ATOM 8523 C C . VAL A 1 1086 ? -13.394 3.947 23.922 1.00 94.69 1086 VAL A C 1
ATOM 8525 O O . VAL A 1 1086 ? -13.906 4.915 23.363 1.00 94.69 1086 VAL A O 1
ATOM 8528 N N . ALA A 1 1087 ? -12.806 2.964 23.232 1.00 95.06 1087 ALA A N 1
ATOM 8529 C CA . ALA A 1 1087 ? -12.723 2.953 21.770 1.00 95.06 1087 ALA A CA 1
ATOM 8530 C C . ALA A 1 1087 ? -14.107 2.847 21.103 1.00 95.06 1087 ALA A C 1
ATOM 8532 O O . ALA A 1 1087 ? -14.386 3.596 20.163 1.00 95.06 1087 ALA A O 1
ATOM 8533 N N . VAL A 1 1088 ? -14.999 1.996 21.630 1.00 92.44 1088 VAL A N 1
ATOM 8534 C CA . VAL A 1 1088 ? -16.405 1.918 21.190 1.00 92.44 1088 VAL A CA 1
ATOM 8535 C C . VAL A 1 1088 ? -17.086 3.280 21.350 1.00 92.44 1088 VAL A C 1
ATOM 8537 O O . VAL A 1 1088 ? -17.627 3.809 20.379 1.00 92.44 1088 VAL A O 1
ATOM 8540 N N . ARG A 1 1089 ? -17.000 3.910 22.530 1.00 92.06 1089 ARG A N 1
ATOM 8541 C CA . ARG A 1 1089 ? -17.665 5.203 22.776 1.00 92.06 1089 ARG A CA 1
ATOM 8542 C C . ARG A 1 1089 ? -17.062 6.350 21.975 1.00 92.06 1089 ARG A C 1
ATOM 8544 O O . ARG A 1 1089 ? -17.812 7.135 21.402 1.00 92.06 1089 ARG A O 1
ATOM 8551 N N . ALA A 1 1090 ? -15.739 6.411 21.840 1.00 94.56 1090 ALA A N 1
ATOM 8552 C CA . ALA A 1 1090 ? -15.067 7.352 20.946 1.00 94.56 1090 ALA A CA 1
ATOM 8553 C C . ALA A 1 1090 ? -15.610 7.248 19.512 1.00 94.56 1090 ALA A C 1
ATOM 8555 O O . ALA A 1 1090 ? -15.880 8.276 18.876 1.00 94.56 1090 ALA A O 1
ATOM 8556 N N . LYS A 1 1091 ? -15.870 6.028 19.026 1.00 93.19 1091 LYS A N 1
ATOM 8557 C CA . LYS A 1 1091 ? -16.460 5.837 17.702 1.00 93.19 1091 LYS A CA 1
ATOM 8558 C C . LYS A 1 1091 ? -17.935 6.245 17.647 1.00 93.19 1091 LYS A C 1
ATOM 8560 O O . LYS A 1 1091 ? -18.307 6.985 16.736 1.00 93.19 1091 LYS A O 1
ATOM 8565 N N . GLU A 1 1092 ? -18.749 5.815 18.611 1.00 90.31 1092 GLU A N 1
ATOM 8566 C CA . GLU A 1 1092 ? -20.194 6.094 18.672 1.00 90.31 1092 GLU A CA 1
ATOM 8567 C C . GLU A 1 1092 ? -20.527 7.586 18.835 1.00 90.31 1092 GLU A C 1
ATOM 8569 O O . GLU A 1 1092 ? -21.443 8.092 18.187 1.00 90.31 1092 GLU A O 1
ATOM 8574 N N . THR A 1 1093 ? -19.813 8.298 19.712 1.00 90.12 1093 THR A N 1
ATOM 8575 C CA . THR A 1 1093 ? -20.258 9.604 20.240 1.00 90.12 1093 THR A CA 1
ATOM 8576 C C . THR A 1 1093 ? -19.436 10.777 19.705 1.00 90.12 1093 THR A C 1
ATOM 8578 O O . THR A 1 1093 ? -19.928 11.908 19.622 1.00 90.12 1093 THR A O 1
ATOM 8581 N N . GLU A 1 1094 ? -18.187 10.515 19.313 1.00 94.06 1094 GLU A N 1
ATOM 8582 C CA . GLU A 1 1094 ? -17.220 11.514 18.843 1.00 94.06 1094 GLU A CA 1
ATOM 8583 C C . GLU A 1 1094 ? -16.777 11.322 17.384 1.00 94.06 1094 GLU A C 1
ATOM 8585 O O . GLU A 1 1094 ? -16.099 12.194 16.829 1.00 94.06 1094 GLU A O 1
ATOM 8590 N N . ASN A 1 1095 ? -17.178 10.209 16.754 1.00 94.44 1095 ASN A N 1
ATOM 8591 C CA . ASN A 1 1095 ? -16.700 9.754 15.442 1.00 94.44 1095 ASN A CA 1
ATOM 8592 C C . ASN A 1 1095 ? -15.159 9.671 15.363 1.00 94.44 1095 ASN A C 1
ATOM 8594 O O . ASN A 1 1095 ? -14.545 9.951 14.329 1.00 94.44 1095 ASN A O 1
ATOM 8598 N N . LEU A 1 1096 ? -14.542 9.302 16.485 1.00 96.50 1096 LEU A N 1
ATOM 8599 C CA . LEU A 1 1096 ? -13.103 9.213 16.692 1.00 96.50 1096 LEU A CA 1
ATOM 8600 C C . LEU A 1 1096 ? -12.667 7.741 16.689 1.00 96.50 1096 LEU A C 1
ATOM 8602 O O . LEU A 1 1096 ? -13.310 6.903 17.316 1.00 96.50 1096 LEU A O 1
ATOM 8606 N N . VAL A 1 1097 ? -11.567 7.425 16.007 1.00 96.62 1097 VAL A N 1
ATOM 8607 C CA . VAL A 1 1097 ? -10.937 6.093 16.029 1.00 96.62 1097 VAL A CA 1
ATOM 8608 C C . VAL A 1 1097 ? -9.604 6.178 16.774 1.00 96.62 1097 VAL A C 1
ATOM 8610 O O . VAL A 1 1097 ? -8.783 7.043 16.468 1.00 96.62 1097 VAL A O 1
ATOM 8613 N N . ILE A 1 1098 ? -9.389 5.274 17.731 1.00 96.69 1098 ILE A N 1
ATOM 8614 C CA . ILE A 1 1098 ? -8.182 5.139 18.569 1.00 96.69 1098 ILE A CA 1
ATOM 8615 C C . ILE A 1 1098 ? -7.756 3.664 18.622 1.00 96.69 1098 ILE A C 1
ATOM 8617 O O . ILE A 1 1098 ? -8.554 2.799 18.266 1.00 96.69 1098 ILE A O 1
ATOM 8621 N N . GLY A 1 1099 ? -6.537 3.362 19.081 1.00 95.81 1099 GLY A N 1
ATOM 8622 C CA . GLY A 1 1099 ? -6.152 1.985 19.414 1.00 95.81 1099 GLY A CA 1
ATOM 8623 C C . GLY A 1 1099 ? -6.382 1.670 20.887 1.00 95.81 1099 GLY A C 1
ATOM 8624 O O . GLY A 1 1099 ? -5.898 2.411 21.740 1.00 95.81 1099 GLY A O 1
ATOM 8625 N N . HIS A 1 1100 ? -7.078 0.571 21.181 1.00 95.81 1100 HIS A N 1
ATOM 8626 C CA . HIS A 1 1100 ? -7.190 0.018 22.536 1.00 95.81 1100 HIS A CA 1
ATOM 8627 C C . HIS A 1 1100 ? -6.115 -1.049 22.777 1.00 95.81 1100 HIS A C 1
ATOM 8629 O O . HIS A 1 1100 ? -5.717 -1.746 21.845 1.00 95.81 1100 HIS A O 1
ATOM 8635 N N . GLY A 1 1101 ? -5.633 -1.173 24.012 1.00 94.81 1101 GLY A N 1
ATOM 8636 C CA . GLY A 1 1101 ? -4.416 -1.924 24.329 1.00 94.81 1101 GLY A CA 1
ATOM 8637 C C . GLY A 1 1101 ? -4.459 -3.400 23.931 1.00 94.81 1101 GLY A C 1
ATOM 8638 O O . GLY A 1 1101 ? -3.478 -3.905 23.390 1.00 94.81 1101 GLY A O 1
ATOM 8639 N N . ALA A 1 1102 ? -5.622 -4.046 24.062 1.00 93.12 1102 ALA A N 1
ATOM 8640 C CA . ALA A 1 1102 ? -5.836 -5.428 23.625 1.00 93.12 1102 ALA A CA 1
ATOM 8641 C C . ALA A 1 1102 ? -5.558 -5.676 22.122 1.00 93.12 1102 ALA A C 1
ATOM 8643 O O . ALA A 1 1102 ? -5.240 -6.798 21.743 1.00 93.12 1102 ALA A O 1
ATOM 8644 N N . GLN A 1 1103 ? -5.588 -4.646 21.259 1.00 93.56 1103 GLN A N 1
ATOM 8645 C CA . GLN A 1 1103 ? -5.177 -4.773 19.846 1.00 93.56 1103 GLN A CA 1
ATOM 8646 C C . GLN A 1 1103 ? -3.673 -5.022 19.670 1.00 93.56 1103 GLN A C 1
ATOM 8648 O O . GLN A 1 1103 ? -3.225 -5.212 18.545 1.00 93.56 1103 GLN A O 1
ATOM 8653 N N . PHE A 1 1104 ? -2.884 -4.955 20.744 1.00 95.81 1104 PHE A N 1
ATOM 8654 C CA . PHE A 1 1104 ? -1.427 -5.085 20.737 1.00 95.81 1104 PHE A CA 1
ATOM 8655 C C . PHE A 1 1104 ? -0.940 -6.265 21.594 1.00 95.81 1104 PHE A C 1
ATOM 8657 O O . PHE A 1 1104 ? 0.266 -6.427 21.790 1.00 95.81 1104 PHE A O 1
ATOM 8664 N N . GLU A 1 1105 ? -1.856 -7.104 22.085 1.00 95.88 1105 GLU A N 1
ATOM 8665 C CA . GLU A 1 1105 ? -1.541 -8.374 22.749 1.00 95.88 1105 GLU A CA 1
ATOM 8666 C C . GLU A 1 1105 ? -0.971 -9.392 21.738 1.00 95.88 1105 GLU A C 1
ATOM 8668 O O . GLU A 1 1105 ? -1.180 -9.291 20.525 1.00 95.88 1105 GLU A O 1
ATOM 8673 N N . VAL A 1 1106 ? -0.190 -10.363 22.220 1.00 96.12 1106 VAL A N 1
ATOM 8674 C CA . VAL A 1 1106 ? 0.418 -11.399 21.367 1.00 96.12 1106 VAL A CA 1
ATOM 8675 C C . VAL A 1 1106 ? -0.583 -12.538 21.197 1.00 96.12 1106 VAL A C 1
ATOM 8677 O O . VAL A 1 1106 ? -0.880 -13.250 22.153 1.00 96.12 1106 VAL A O 1
ATOM 8680 N N . HIS A 1 1107 ? -1.107 -12.691 19.978 1.00 92.50 1107 HIS A N 1
ATOM 8681 C CA . HIS A 1 1107 ? -2.216 -13.603 19.686 1.00 92.50 1107 HIS A CA 1
ATOM 8682 C C . HIS A 1 1107 ? -1.913 -15.048 20.130 1.00 92.50 1107 HIS A C 1
ATOM 8684 O O . HIS A 1 1107 ? -0.901 -15.625 19.721 1.00 92.50 1107 HIS A O 1
ATOM 8690 N N . GLY A 1 1108 ? -2.809 -15.642 20.918 1.00 90.81 1108 GLY A N 1
ATOM 8691 C CA . GLY A 1 1108 ? -2.691 -17.007 21.443 1.00 90.81 1108 GLY A CA 1
ATOM 8692 C C . GLY A 1 1108 ? -1.789 -17.174 22.674 1.00 90.81 1108 GLY A C 1
ATOM 8693 O O . GLY A 1 1108 ? -1.519 -18.312 23.061 1.00 90.81 1108 GLY A O 1
ATOM 8694 N N . ASP A 1 1109 ? -1.309 -16.082 23.278 1.00 94.44 1109 ASP A N 1
ATOM 8695 C CA . ASP A 1 1109 ? -0.543 -16.087 24.537 1.00 94.44 1109 ASP A CA 1
ATOM 8696 C C . ASP A 1 1109 ? -0.872 -14.871 25.427 1.00 94.44 1109 ASP A C 1
ATOM 8698 O O . ASP A 1 1109 ? -0.067 -14.429 26.246 1.00 94.44 1109 ASP A O 1
ATOM 8702 N N . GLU A 1 1110 ? -2.058 -14.290 25.255 1.00 93.06 1110 GLU A N 1
ATOM 8703 C CA . GLU A 1 1110 ? -2.409 -12.973 25.790 1.00 93.06 1110 GLU A CA 1
ATOM 8704 C C . GLU A 1 1110 ? -2.492 -12.937 27.330 1.00 93.06 1110 GLU A C 1
ATOM 8706 O O . GLU A 1 1110 ? -2.258 -11.899 27.945 1.00 93.06 1110 GLU A O 1
ATOM 8711 N N . ASP A 1 1111 ? -2.768 -14.073 27.981 1.00 91.00 1111 ASP A N 1
ATOM 8712 C CA . ASP A 1 1111 ? -2.792 -14.185 29.450 1.00 91.00 1111 ASP A CA 1
ATOM 8713 C C . ASP A 1 1111 ? -1.426 -13.924 30.111 1.00 91.00 1111 ASP A C 1
ATOM 8715 O O . ASP A 1 1111 ? -1.369 -13.642 31.309 1.00 91.00 1111 ASP A O 1
ATOM 8719 N N . ALA A 1 1112 ? -0.327 -13.974 29.351 1.00 90.44 1112 ALA A N 1
ATOM 8720 C CA . ALA A 1 1112 ? 0.999 -13.609 29.841 1.00 90.44 1112 ALA A CA 1
ATOM 8721 C C . ALA A 1 1112 ? 1.242 -12.084 29.886 1.00 90.44 1112 ALA A C 1
ATOM 8723 O O . ALA A 1 1112 ? 2.132 -11.643 30.618 1.00 90.44 1112 ALA A O 1
ATOM 8724 N N . ALA A 1 1113 ? 0.469 -11.275 29.144 1.00 91.38 1113 ALA A N 1
ATOM 8725 C CA . ALA A 1 1113 ? 0.566 -9.811 29.143 1.00 91.38 1113 ALA A CA 1
ATOM 8726 C C . ALA A 1 1113 ? -0.724 -9.148 28.607 1.00 91.38 1113 ALA A C 1
ATOM 8728 O O . ALA A 1 1113 ? -0.929 -9.080 27.396 1.00 91.38 1113 ALA A O 1
ATOM 8729 N N . ARG A 1 1114 ? -1.562 -8.622 29.515 1.00 92.56 1114 ARG A N 1
ATOM 8730 C CA . ARG A 1 1114 ? -2.843 -7.948 29.213 1.00 92.56 1114 ARG A CA 1
ATOM 8731 C C . ARG A 1 1114 ? -2.740 -6.422 29.249 1.00 92.56 1114 ARG A C 1
ATOM 8733 O O . ARG A 1 1114 ? -2.048 -5.874 30.108 1.00 92.56 1114 ARG A O 1
ATOM 8740 N N . PHE A 1 1115 ? -3.488 -5.746 28.374 1.00 95.12 1115 PHE A N 1
ATOM 8741 C CA . PHE A 1 1115 ? -3.466 -4.284 28.189 1.00 95.12 1115 PHE A CA 1
ATOM 8742 C C . PHE A 1 1115 ? -4.880 -3.663 28.173 1.00 95.12 1115 PHE A C 1
ATOM 8744 O O . PHE A 1 1115 ? -5.232 -2.829 27.330 1.00 95.12 1115 PHE A O 1
ATOM 8751 N N . ASP A 1 1116 ? -5.722 -4.078 29.124 1.00 94.00 1116 ASP A N 1
ATOM 8752 C CA . ASP A 1 1116 ? -7.126 -3.659 29.252 1.00 94.00 1116 ASP A CA 1
ATOM 8753 C C . ASP A 1 1116 ? -7.343 -2.152 29.475 1.00 94.00 1116 ASP A C 1
ATOM 8755 O O . ASP A 1 1116 ? -8.438 -1.654 29.199 1.00 94.00 1116 ASP A O 1
ATOM 8759 N N . ARG A 1 1117 ? -6.346 -1.408 29.972 1.00 95.56 1117 ARG A N 1
ATOM 8760 C CA . ARG A 1 1117 ? -6.470 0.027 30.314 1.00 95.56 1117 ARG A CA 1
ATOM 8761 C C . ARG A 1 1117 ? -5.742 0.936 29.330 1.00 95.56 1117 ARG A C 1
ATOM 8763 O O . ARG A 1 1117 ? -5.886 2.152 29.394 1.00 95.56 1117 ARG A O 1
ATOM 8770 N N . GLU A 1 1118 ? -4.926 0.377 28.452 1.00 96.62 1118 GLU A N 1
ATOM 8771 C CA . GLU A 1 1118 ? -3.942 1.126 27.683 1.00 96.62 1118 GLU A CA 1
ATOM 8772 C C . GLU A 1 1118 ? -4.523 1.632 26.355 1.00 96.62 1118 GLU A C 1
ATOM 8774 O O . GLU A 1 1118 ? -5.365 0.979 25.737 1.00 96.62 1118 GLU A O 1
ATOM 8779 N N . ILE A 1 1119 ? -4.083 2.806 25.900 1.00 97.38 1119 ILE A N 1
ATOM 8780 C CA . ILE A 1 1119 ? -4.498 3.411 24.627 1.00 97.38 1119 ILE A CA 1
ATOM 8781 C C . ILE A 1 1119 ? -3.266 3.789 23.803 1.00 97.38 1119 ILE A C 1
ATOM 8783 O O . ILE A 1 1119 ? -2.332 4.408 24.318 1.00 97.38 1119 ILE A O 1
ATOM 8787 N N . ARG A 1 1120 ? -3.308 3.491 22.496 1.00 97.50 1120 ARG A N 1
ATOM 8788 C CA . ARG A 1 1120 ? -2.372 4.028 21.497 1.00 97.50 1120 ARG A CA 1
ATOM 8789 C C . ARG A 1 1120 ? -3.027 5.142 20.689 1.00 97.50 1120 ARG A C 1
ATOM 8791 O O . ARG A 1 1120 ? -4.045 4.913 20.028 1.00 97.50 1120 ARG A O 1
ATOM 8798 N N . LEU A 1 1121 ? -2.372 6.298 20.639 1.00 97.94 1121 LEU A N 1
ATOM 8799 C CA . LEU A 1 1121 ? -2.678 7.379 19.701 1.00 97.94 1121 LEU A CA 1
ATOM 8800 C C . LEU A 1 1121 ? -1.526 7.573 18.710 1.00 97.94 1121 LEU A C 1
ATOM 8802 O O . LEU A 1 1121 ? -0.358 7.431 19.063 1.00 97.94 1121 LEU A O 1
ATOM 8806 N N . CYS A 1 1122 ? -1.855 7.906 17.465 1.00 97.50 1122 CYS A N 1
ATOM 8807 C CA . CYS A 1 1122 ? -0.914 8.218 16.396 1.00 97.50 1122 CYS A CA 1
ATOM 8808 C C . CYS A 1 1122 ? -0.958 9.716 16.073 1.00 97.50 1122 CYS A C 1
ATOM 8810 O O . CYS A 1 1122 ? -2.011 10.234 15.703 1.00 97.50 1122 CYS A O 1
ATOM 8812 N N . PHE A 1 1123 ? 0.187 10.395 16.155 1.00 97.06 1123 PHE A N 1
ATOM 8813 C CA . PHE A 1 1123 ? 0.338 11.809 15.770 1.00 97.06 1123 PHE A CA 1
ATOM 8814 C C . PHE A 1 1123 ? 0.877 11.991 14.336 1.00 97.06 1123 PHE A C 1
ATOM 8816 O O . PHE A 1 1123 ? 1.120 13.110 13.891 1.00 97.06 1123 PHE A O 1
ATOM 8823 N N . SER A 1 1124 ? 1.103 10.896 13.602 1.00 96.44 1124 SER A N 1
ATOM 8824 C CA . SER A 1 1124 ? 1.772 10.928 12.294 1.00 96.44 1124 SER A CA 1
ATOM 8825 C C . SER A 1 1124 ? 0.832 11.125 11.102 1.00 96.44 1124 SER A C 1
ATOM 8827 O O . SER A 1 1124 ? 1.240 11.736 10.114 1.00 96.44 1124 SER A O 1
ATOM 8829 N N . TRP A 1 1125 ? -0.413 10.642 11.189 1.00 95.19 1125 TRP A N 1
ATOM 8830 C CA . TRP A 1 1125 ? -1.359 10.595 10.065 1.00 95.19 1125 TRP A CA 1
ATOM 8831 C C . TRP A 1 1125 ? -2.184 11.882 9.891 1.00 95.19 1125 TRP A C 1
ATOM 8833 O O . TRP A 1 1125 ? -2.142 12.495 8.821 1.00 95.19 1125 TRP A O 1
ATOM 8843 N N . GLU A 1 1126 ? -2.927 12.284 10.924 1.00 96.38 1126 GLU A N 1
ATOM 8844 C CA . GLU A 1 1126 ? -3.858 13.417 10.849 1.00 96.38 1126 GLU A CA 1
ATOM 8845 C C . GLU A 1 1126 ? -3.141 14.788 10.853 1.00 96.38 1126 GLU A C 1
ATOM 8847 O O . GLU A 1 1126 ? -1.982 14.890 11.278 1.00 96.38 1126 GLU A O 1
ATOM 8852 N N . PRO A 1 1127 ? -3.817 15.859 10.392 1.00 94.88 1127 PRO A N 1
ATOM 8853 C CA . PRO A 1 1127 ? -3.412 17.247 10.624 1.00 94.88 1127 PRO A CA 1
ATOM 8854 C C . PRO A 1 1127 ? -3.229 17.593 12.113 1.00 94.88 1127 PRO A C 1
ATOM 8856 O O . PRO A 1 1127 ? -3.766 16.930 12.999 1.00 94.88 1127 PRO A O 1
ATOM 8859 N N . GLU A 1 1128 ? -2.469 18.650 12.403 1.00 94.88 1128 GLU A N 1
ATOM 8860 C CA . GLU A 1 1128 ? -2.083 19.028 13.775 1.00 94.88 1128 GLU A CA 1
ATOM 8861 C C . GLU A 1 1128 ? 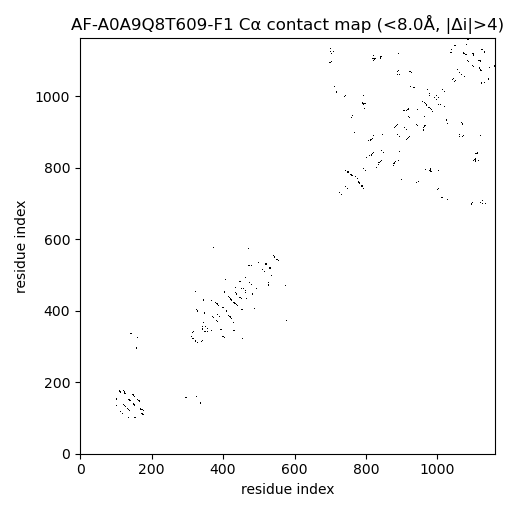-3.300 19.496 14.598 1.00 94.88 1128 GLU A C 1
ATOM 8863 O O . GLU A 1 1128 ? -3.453 19.154 15.772 1.00 94.88 1128 GLU A O 1
ATOM 8868 N N . GLU A 1 1129 ? -4.233 20.183 13.941 1.00 96.06 1129 GLU A N 1
ATOM 8869 C CA . GLU A 1 1129 ? -5.523 20.605 14.475 1.00 96.06 1129 GLU A CA 1
ATOM 8870 C C . GLU A 1 1129 ? -6.474 19.427 14.767 1.00 96.06 1129 GLU A C 1
ATOM 8872 O O . GLU A 1 1129 ? -7.166 19.429 15.789 1.00 96.06 1129 GLU A O 1
ATOM 8877 N N . ASP A 1 1130 ? -6.468 18.388 13.924 1.00 96.75 1130 ASP A N 1
ATOM 8878 C CA . ASP A 1 1130 ? -7.273 17.174 14.115 1.00 96.75 1130 ASP A CA 1
ATOM 8879 C C . ASP A 1 1130 ? -6.682 16.260 15.196 1.00 96.75 1130 ASP A C 1
ATOM 8881 O O . ASP A 1 1130 ? -7.428 15.594 15.914 1.00 96.75 1130 ASP A O 1
ATOM 8885 N N . VAL A 1 1131 ? -5.356 16.264 15.370 1.00 97.81 1131 VAL A N 1
ATOM 8886 C CA . VAL A 1 1131 ? -4.681 15.616 16.504 1.00 97.81 1131 VAL A CA 1
ATOM 8887 C C . VAL A 1 1131 ? -5.164 16.212 17.831 1.00 97.81 1131 VAL A C 1
ATOM 8889 O O . VAL A 1 1131 ? -5.594 15.464 18.714 1.00 97.81 1131 VAL A O 1
ATOM 8892 N N . VAL A 1 1132 ? -5.164 17.543 17.968 1.00 98.25 1132 VAL A N 1
ATOM 8893 C CA . VAL A 1 1132 ? -5.614 18.223 19.199 1.00 98.25 1132 VAL A CA 1
ATOM 8894 C C . VAL A 1 1132 ? -7.115 18.025 19.438 1.00 98.25 1132 VAL A C 1
ATOM 8896 O O . VAL A 1 1132 ? -7.523 17.671 20.547 1.00 98.25 1132 VAL A O 1
ATOM 8899 N N . GLU A 1 1133 ? -7.949 18.201 18.410 1.00 98.25 1133 GLU A N 1
ATOM 8900 C CA . GLU A 1 1133 ? -9.400 17.991 18.508 1.00 98.25 1133 GLU A CA 1
ATOM 8901 C C . GLU A 1 1133 ? -9.750 16.521 18.809 1.00 98.25 1133 GLU A C 1
ATOM 8903 O O . GLU A 1 1133 ? -10.637 16.258 19.621 1.00 98.25 1133 GLU A O 1
ATOM 8908 N N . GLY A 1 1134 ? -9.030 15.553 18.235 1.00 98.06 1134 GLY A N 1
ATOM 8909 C CA . GLY A 1 1134 ? -9.207 14.131 18.530 1.00 98.06 1134 GLY A CA 1
ATOM 8910 C C . GLY A 1 1134 ? -8.896 13.786 19.990 1.00 98.06 1134 GLY A C 1
ATOM 8911 O O . GLY A 1 1134 ? -9.694 13.117 20.648 1.00 98.06 1134 GLY A O 1
ATOM 8912 N N . VAL A 1 1135 ? -7.795 14.304 20.543 1.00 98.44 1135 VAL A N 1
ATOM 8913 C CA . VAL A 1 1135 ? -7.456 14.128 21.970 1.00 98.44 1135 VAL A CA 1
ATOM 8914 C C . VAL A 1 1135 ? -8.485 14.806 22.884 1.00 98.44 1135 VAL A C 1
ATOM 8916 O O . VAL A 1 1135 ? -8.910 14.225 23.883 1.00 98.44 1135 VAL A O 1
ATOM 8919 N N . LYS A 1 1136 ? -8.949 16.006 22.527 1.00 98.25 1136 LYS A N 1
ATOM 8920 C CA . LYS A 1 1136 ? -10.003 16.736 23.250 1.00 98.25 1136 LYS A CA 1
ATOM 8921 C C . LYS A 1 1136 ? -11.331 15.969 23.282 1.00 98.25 1136 LYS A C 1
ATOM 8923 O O . LYS A 1 1136 ? -11.977 15.901 24.330 1.00 98.25 1136 LYS A O 1
ATOM 8928 N N . ARG A 1 1137 ? -11.721 15.344 22.166 1.00 97.88 1137 ARG A N 1
ATOM 8929 C CA . ARG A 1 1137 ? -12.890 14.451 22.092 1.00 97.88 1137 ARG A CA 1
ATOM 8930 C C . ARG A 1 1137 ? -12.716 13.191 22.939 1.00 97.88 1137 ARG A C 1
ATOM 8932 O O . ARG A 1 1137 ? -13.636 12.821 23.665 1.00 97.88 1137 ARG A O 1
ATOM 8939 N N . LEU A 1 1138 ? -11.533 12.576 22.915 1.00 97.88 1138 LEU A N 1
ATOM 8940 C CA . LEU A 1 1138 ? -11.210 11.447 23.791 1.00 97.88 1138 LEU A CA 1
ATOM 8941 C C . LEU A 1 1138 ? -11.340 11.831 25.274 1.00 97.88 1138 LEU A C 1
ATOM 8943 O O . LEU A 1 1138 ? -11.975 11.110 26.039 1.00 97.88 1138 LEU A O 1
ATOM 8947 N N . GLY A 1 1139 ? -10.838 13.007 25.660 1.00 97.00 1139 GLY A N 1
ATOM 8948 C CA . GLY A 1 1139 ? -11.020 13.574 26.999 1.00 97.00 1139 GLY A CA 1
ATOM 8949 C C . GLY A 1 1139 ? -12.488 13.734 27.409 1.00 97.00 1139 GLY A C 1
ATOM 8950 O O . GLY A 1 1139 ? -12.851 13.408 28.539 1.00 97.00 1139 GLY A O 1
ATOM 8951 N N . ALA A 1 1140 ? -13.360 14.154 26.486 1.00 95.50 1140 ALA A N 1
ATOM 8952 C CA . ALA A 1 1140 ? -14.800 14.249 26.738 1.00 95.50 1140 ALA A CA 1
ATOM 8953 C C . ALA A 1 1140 ? -15.455 12.874 26.991 1.00 95.50 1140 ALA A C 1
ATOM 8955 O O . ALA A 1 1140 ? -16.252 12.747 27.922 1.00 95.50 1140 ALA A O 1
ATOM 8956 N N . VAL A 1 1141 ? -15.087 11.841 26.222 1.00 95.25 1141 VAL A N 1
ATOM 8957 C CA . VAL A 1 1141 ? -15.566 10.454 26.419 1.00 95.25 1141 VAL A CA 1
ATOM 8958 C C . VAL A 1 1141 ? -15.089 9.893 27.754 1.00 95.25 1141 VAL A C 1
ATOM 8960 O O . VAL A 1 1141 ? -15.896 9.402 28.544 1.00 95.25 1141 VAL A O 1
ATOM 8963 N N . LEU A 1 1142 ? -13.790 10.013 28.032 1.00 95.06 1142 LEU A N 1
ATOM 8964 C CA . LEU A 1 1142 ? -13.177 9.531 29.267 1.00 95.06 1142 LEU A CA 1
ATOM 8965 C C . LEU A 1 1142 ? -13.776 10.215 30.502 1.00 95.06 1142 LEU A C 1
ATOM 8967 O O . LEU A 1 1142 ? -14.087 9.548 31.491 1.00 95.06 1142 LEU A O 1
ATOM 8971 N N . LYS A 1 1143 ? -14.013 11.532 30.429 1.00 93.38 1143 LYS A N 1
ATOM 8972 C CA . LYS A 1 1143 ? -14.720 12.268 31.479 1.00 93.38 1143 LYS A CA 1
ATOM 8973 C C . LYS A 1 1143 ? -16.156 11.765 31.643 1.00 93.38 1143 LYS A C 1
ATOM 8975 O O . LYS A 1 1143 ? -16.550 11.473 32.763 1.00 93.38 1143 LYS A O 1
ATOM 8980 N N . ALA A 1 1144 ? -16.923 11.606 30.565 1.00 92.50 1144 ALA A N 1
ATOM 8981 C CA . ALA A 1 1144 ? -18.296 11.102 30.650 1.00 92.50 1144 ALA A CA 1
ATOM 8982 C C . ALA A 1 1144 ? -18.373 9.678 31.242 1.00 92.50 1144 ALA A C 1
ATOM 8984 O O . ALA A 1 1144 ? -19.317 9.360 31.965 1.00 92.50 1144 ALA A O 1
ATOM 8985 N N . MET A 1 1145 ? -17.367 8.832 30.996 1.00 90.69 1145 MET A N 1
ATOM 8986 C CA . MET A 1 1145 ? -17.248 7.519 31.641 1.00 90.69 1145 MET A CA 1
ATOM 8987 C C . MET A 1 1145 ? -16.910 7.632 33.136 1.00 90.69 1145 MET A C 1
ATOM 8989 O O . MET A 1 1145 ? -17.548 6.957 33.942 1.00 90.69 1145 MET A O 1
ATOM 8993 N N . LYS A 1 1146 ? -15.986 8.523 33.529 1.00 89.56 1146 LYS A N 1
ATOM 8994 C CA . LYS A 1 1146 ? -15.685 8.833 34.944 1.00 89.56 1146 LYS A CA 1
ATOM 8995 C C . LYS A 1 1146 ? -16.896 9.416 35.691 1.00 89.56 1146 LYS A C 1
ATOM 8997 O O . LYS A 1 1146 ? -17.139 9.047 36.835 1.00 89.56 1146 LYS A O 1
ATOM 9002 N N . ASP A 1 1147 ? -17.677 10.266 35.029 1.00 90.25 1147 ASP A N 1
ATOM 9003 C CA . ASP A 1 1147 ? -18.896 10.893 35.557 1.00 90.25 1147 ASP A CA 1
ATOM 9004 C C . ASP A 1 1147 ? -20.112 9.928 35.564 1.00 90.25 1147 ASP A C 1
ATOM 9006 O O . ASP A 1 1147 ? -21.223 10.321 35.924 1.00 90.25 1147 ASP A O 1
ATOM 9010 N N . GLY A 1 1148 ? -19.933 8.656 35.173 1.00 86.88 1148 GLY A N 1
ATOM 9011 C CA . GLY A 1 1148 ? -20.964 7.613 35.258 1.00 86.88 1148 GLY A CA 1
ATOM 9012 C C . GLY A 1 1148 ? -22.110 7.743 34.246 1.00 86.88 1148 GLY A C 1
ATOM 9013 O O . GLY A 1 1148 ? -23.206 7.224 34.486 1.00 86.88 1148 GLY A O 1
ATOM 9014 N N . VAL A 1 1149 ? -21.891 8.435 33.121 1.00 86.31 1149 VAL A N 1
ATOM 9015 C CA . VAL A 1 1149 ? -22.916 8.662 32.090 1.00 86.31 1149 VAL A CA 1
ATOM 9016 C C . VAL A 1 1149 ? -23.403 7.330 31.511 1.00 86.31 1149 VAL A C 1
ATOM 9018 O O . VAL A 1 1149 ? -22.628 6.531 30.986 1.00 86.31 1149 VAL A O 1
ATOM 9021 N N . LYS A 1 1150 ? -24.720 7.101 31.576 1.00 76.56 1150 LYS A N 1
ATOM 9022 C CA . LYS A 1 1150 ? -25.363 5.911 31.006 1.00 76.56 1150 LYS A CA 1
ATOM 9023 C C . LYS A 1 1150 ? -25.604 6.087 29.511 1.00 76.56 1150 LYS A C 1
ATOM 9025 O O . LYS A 1 1150 ? -26.414 6.915 29.096 1.00 76.56 1150 LYS A O 1
ATOM 9030 N N . TRP A 1 1151 ? -24.947 5.251 28.721 1.00 74.00 1151 TRP A N 1
ATOM 9031 C CA . TRP A 1 1151 ? -25.120 5.166 27.273 1.00 74.00 1151 TRP A CA 1
ATOM 9032 C C . TRP A 1 1151 ? -26.228 4.163 26.916 1.00 74.00 1151 TRP A C 1
ATOM 9034 O O . TRP A 1 1151 ? -26.507 3.235 27.677 1.00 74.00 1151 TRP A O 1
ATOM 9044 N N . LYS A 1 1152 ? -26.880 4.341 25.761 1.00 60.09 1152 LYS A N 1
ATOM 9045 C CA . LYS A 1 1152 ? -27.807 3.330 25.221 1.00 60.09 1152 LYS A CA 1
ATOM 9046 C C . LYS A 1 1152 ? -26.982 2.160 24.680 1.00 60.09 1152 LYS A C 1
ATOM 9048 O O . LYS A 1 1152 ? -26.021 2.391 23.957 1.00 60.09 1152 LYS A O 1
ATOM 9053 N N . SER A 1 1153 ? -27.337 0.924 25.026 1.00 45.75 1153 SER A N 1
ATOM 9054 C CA . SER A 1 1153 ? -26.549 -0.257 24.657 1.00 45.75 1153 SER A CA 1
ATOM 9055 C C . SER A 1 1153 ? -26.593 -0.535 23.152 1.00 45.75 1153 SER A C 1
ATOM 9057 O O . SER A 1 1153 ? -27.636 -0.894 22.610 1.00 45.75 1153 SER A O 1
ATOM 9059 N N . SER A 1 1154 ? -25.434 -0.404 22.510 1.00 49.88 1154 SER A N 1
ATOM 9060 C CA . SER A 1 1154 ? -25.179 -0.635 21.083 1.00 49.88 1154 SER A CA 1
ATOM 9061 C C . SER A 1 1154 ? -23.906 -1.498 20.953 1.00 49.88 1154 SER A C 1
ATOM 9063 O O . SER A 1 1154 ? -22.865 -1.125 20.423 1.00 49.88 1154 SER A O 1
ATOM 9065 N N . SER A 1 1155 ? -23.960 -2.697 21.543 1.00 45.19 1155 SER A N 1
ATOM 9066 C CA . SER A 1 1155 ? -22.818 -3.616 21.680 1.00 45.19 1155 SER A CA 1
ATOM 9067 C C . SER A 1 1155 ? -22.542 -4.429 20.405 1.00 45.19 1155 SER A C 1
ATOM 9069 O O . SER A 1 1155 ? -22.362 -5.645 20.468 1.00 45.19 1155 SER A O 1
ATOM 9071 N N . THR A 1 1156 ? -22.584 -3.776 19.242 1.00 50.91 1156 THR A N 1
ATOM 9072 C CA . THR A 1 1156 ? -22.467 -4.401 17.909 1.00 50.91 1156 THR A CA 1
ATOM 9073 C C . THR A 1 1156 ? -21.430 -3.728 17.006 1.00 50.91 1156 THR A C 1
ATOM 9075 O O . THR A 1 1156 ? -21.306 -4.100 15.842 1.00 50.91 1156 THR A O 1
ATOM 9078 N N . LEU A 1 1157 ? -20.688 -2.739 17.513 1.00 56.66 1157 LEU A N 1
ATOM 9079 C CA . LEU A 1 1157 ? -19.569 -2.128 16.797 1.00 56.66 1157 LEU A CA 1
ATOM 9080 C C . LEU A 1 1157 ? -18.297 -2.962 16.964 1.00 56.66 1157 LEU A C 1
ATOM 9082 O O . LEU A 1 1157 ? -17.686 -2.987 18.031 1.00 56.66 1157 LEU A O 1
ATOM 9086 N N . ASP A 1 1158 ? -17.897 -3.609 15.874 1.00 58.94 1158 ASP A N 1
ATOM 9087 C CA . ASP A 1 1158 ? -16.583 -4.225 15.715 1.00 58.94 1158 ASP A CA 1
ATOM 9088 C C . ASP A 1 1158 ? -15.507 -3.127 15.626 1.00 58.94 1158 ASP A C 1
ATOM 9090 O O . ASP A 1 1158 ? -15.333 -2.477 14.593 1.00 58.94 1158 ASP A O 1
ATOM 9094 N N . VAL A 1 1159 ? -14.817 -2.891 16.745 1.00 59.78 1159 VAL A N 1
ATOM 9095 C CA . VAL A 1 1159 ? -13.663 -1.977 16.845 1.00 59.78 1159 VAL A CA 1
ATOM 9096 C C . VAL A 1 1159 ? -12.336 -2.650 16.478 1.00 59.78 1159 VAL A C 1
ATOM 9098 O O . VAL A 1 1159 ? -11.315 -1.970 16.377 1.00 59.78 1159 VAL A O 1
ATOM 9101 N N . ASP A 1 1160 ? -12.350 -3.963 16.245 1.00 54.69 1160 ASP A N 1
ATOM 9102 C CA . ASP A 1 1160 ? -11.182 -4.785 15.926 1.00 54.69 1160 ASP A CA 1
ATOM 9103 C C . ASP A 1 1160 ? -10.947 -4.881 14.396 1.00 54.69 1160 ASP A C 1
ATOM 9105 O O . ASP A 1 1160 ? -9.872 -5.283 13.941 1.00 54.69 1160 ASP A O 1
ATOM 9109 N N . ASN A 1 1161 ? -11.900 -4.423 13.571 1.00 48.78 1161 ASN A N 1
ATOM 9110 C CA . ASN A 1 1161 ? -11.747 -4.271 12.117 1.00 48.78 1161 ASN A CA 1
ATOM 9111 C C . ASN A 1 1161 ? -11.024 -2.958 11.723 1.00 48.78 1161 ASN A C 1
ATOM 9113 O O . ASN A 1 1161 ? -11.627 -1.908 11.503 1.00 48.78 1161 ASN A O 1
ATOM 9117 N N . VAL A 1 1162 ? -9.693 -3.020 11.599 1.00 42.94 1162 VAL A N 1
ATOM 9118 C CA . VAL A 1 1162 ? -8.781 -1.850 11.490 1.00 42.94 1162 VAL A CA 1
ATOM 9119 C C . VAL A 1 1162 ? -8.505 -1.356 10.039 1.00 42.94 1162 VAL A C 1
ATOM 9121 O O . VAL A 1 1162 ? -7.494 -0.698 9.791 1.00 42.94 1162 VAL A O 1
ATOM 9124 N N . LYS A 1 1163 ? -9.353 -1.663 9.044 1.00 30.75 1163 LYS A N 1
ATOM 9125 C CA . LYS A 1 1163 ? -9.094 -1.333 7.616 1.00 30.75 1163 LYS A CA 1
ATOM 9126 C C . LYS A 1 1163 ? -9.742 -0.022 7.140 1.00 30.75 1163 LYS A C 1
ATOM 9128 O O . LYS A 1 1163 ? -10.980 -0.002 7.012 1.00 30.75 1163 LYS A O 1
#

Organism: NCBI:txid145971

Nearest PDB structures (foldseek):
  2ou2-assembly1_A  TM=9.720E-01  e=4.333E-31  Homo sapiens
  9fkr-assembly1_A  TM=9.628E-01  e=5.993E-31  Homo sapiens
  7cmr-assembly1_A  TM=9.420E-01  e=4.333E-31  Homo sapiens
  6ba2-assembly1_A  TM=9.440E-01  e=5.677E-31  Homo sapiens
  8dd5-assembly1_A  TM=9.366E-01  e=1.423E-30  Homo sapiens

Foldseek 3Di:
DDDDDDDDDDDDDDDDDDDDDDDDDDDDDDDDDDDDDDDDDDDDDDDDDDDDDDDDDDDDDDDDDDDDDDDDDDDDDDDDDDDDDDDDDDDDDDDDDDDDWPDADPPAFDWDFDDPVRDDAQKWFFFQDPNDTFIWGFHDWDAAPVGIWTFTDTTQFDLLPTATDPPVRTDRVGIIGHHDDDDPDDDDDDDDDDDDDDDDDDDDDDDDDDDDDDDDDDDDDDDDDDDDDDDDDDDDDDDDDDDDDDDDDDDDDDYDDDDDDDDDDDDDDDDDPDPPPDPDDDPDDDPVVLVVCVGRDPDPDPDPPLSPQPAQARWEAADPDIDGFSGHFDDPPVRSNANYWYAYQFQRDIDRDPVVVVVVVVVDPGFHHPADFQFDDPFKTKGKDQCLVSVSSVLSVLRVVNSHDSPDDRDNRRRQKIKIFMFGQDPSHTGTQWIFIDGLDDPVAALTAGTDGGPVNPPVQVSLQRVQVSQLVLLLVLAAHDYDPDDDPVRVVSLLVNLLLLLVVVVVVCVVVVHDDDLVRSCSVRSHDSVSNVVSQVSQVQWDDDPNDTGGHHPPVVVVVSVVVVPDDHDYGDSVRRNDHSDDDDPVSPDPDDPPDDDDDDDDDDDDDDDDDDDDDDDDDDDDDDDDDDDDDDDDDDDDDDDDDDDDDDDDDDDDDDDDDDDDDDDDDDDDDDDDDDDDDDDDDDDDDDDDDDDDDFDFFEQADQAFAPVLAPVVLLVVLLCVQVVDCVRVVQLVFFHALLADQLLLQLVLVVVQVQAAADALDFDDPVPQQAPPNTPDGTDHRDSLQKGKALAQLRLLLLCLLQAEWLQQAQAEEEEPLAPLVVLVSCVVSNCVLRYAYFYADQQGGDLVSVLVVLVVSDDHDPDDTDDNVLYYYFNYEYEFAQALGVAAGAHHTRNRLLSVLVSLVVRRYAYEYAPAKLLFKDFQVDQAAQVRRDRPNHDHSQSNQVNNDDDLQHFTRYKYRYDCCHQHHVPLSMTMIGHRSSNSVSSSPRPVQVVRHHPNSNSSSSVSSCSVVVVSVSSSRHPRNSQQSLLVVLLVVLCVVQPDVLQHPQKAWDCANHPNGRMGGRFKTKIFHHPPDFQVVLQVCCCVPVSYHWDGSQLSANPNHRVVPDRRGMTMGTSRHDDSVSSSVNSNSSSVSSNCVVVVPDDDDPPPDDSSPPD

Radius of gyration: 42.72 Å; Cα contacts (8 Å, |Δi|>4): 1605; chains: 1; bounding box: 137×128×105 Å

pLDDT: mean 71.24, std 28.66, range [18.28, 98.75]

Sequence (1163 aa):
MKNGKWETLGCKVSDESRAQMRENGKMHLSRSGGVEVHGNFFTAFGQFALSATPPSCSCSNSIIFCDREQQADCRILPTSINCQPPHRVFIMAAHGANGEASVGSSEPRQKGKATPETIRAGCIAMVKKEGIPRRAEILSIKETKSGRQFYCNFDNFNKRLDEWVPTIRIDFDQDVEWPLPDKDKPKDPKTKKGVATSKNKVSKKSQKRPSKREQSAPSEAATPHPWTEFVESQSRKMTPTAEESQSQTPATATGDATATPAAGGDEMEIDLEEEVQKKDLLSGFSREDEIEKLRTHGSMTQNPAEISRIRNISKVQFGKHDLFPWYFSPYPEVFNQEDVIFICEFCLGYYGDEKSFVRHRHKCTLQHPPGNEIYRDESVSFFEIDGRRQRTYCRNLCLLSKMFLDHKTLYYDVDPFLFYVMTSRSDKGCHIIGYFSKEKESADGYNVACILTLPQYQRKGYGRLLIQFSYELSRIEGKLGSPEKPLSDLGLLSYRQYWGENILDLIVGYNERDEKTTIEAISTALAIIPQDVEHTLQALKMQVYHKGEHKIVIPEKLIQQRVKQKVKQKRLIDPSKIQWKPPVFTASTRTWAHFLSLAPPHSEATTLNFTLTYNYSEPKARAEVMKHRVTTVSKHFAQLPHHRRPLTHDTRISSTCATSVNTRKLPFNFDPHSAPRRSFFTSANSLSSSSMNAPLHKKPINLLRGWPSPSLLPAAALSAAAVKTLADPAAYVPGLQYGPDPGYQPLRESIARWLAAFYPAVDPAPPSAADDATTTTVAAGHHAPDVRRICVTGGASQNLACILQSFTDPLYTKNVWMVAPCYFLACPIFADAGFDGRLKAVPEDDDGIDIEYLRKGLEAAGEGGDEHFKEAKKRKLYRHIIYLVPTCSNPTGKTMSLRRRHELVLLARKHDALLVSDDVYDFLQWPLSTPPQPGYTPEMRIPRLVDIDRSLGVPDASFGNAVSNGSFSKIVAPGVRTGWAEGSPAFAYGLSQTGSTCSGGAPSQLAAMMVAELLESGELQRQLDQETRPALARRHGAMMQAIAEYIQKPLGEGVVVRGSALKGAEVFGGYFVWFSLPEGMSSREVAVRAKETENLVIGHGAQFEVHGDEDAARFDREIRLCFSWEPEEDVVEGVKRLGAVLKAMKDGVKWKSSSTLDVDNVK

Solvent-accessible surface area (backbone atoms only — not comparable to full-atom values): 72709 Å² total; per-residue (Å²): 132,91,85,84,87,86,84,90,78,88,80,90,87,84,92,86,83,86,89,84,86,86,80,90,85,85,90,81,89,84,84,89,83,86,82,90,86,91,90,88,90,82,89,83,91,86,87,88,87,88,89,89,84,88,88,86,90,80,90,88,86,92,83,84,88,86,87,84,88,83,85,89,86,89,84,86,88,89,88,82,91,82,85,85,89,86,83,89,87,87,83,89,83,90,85,90,80,87,77,85,76,74,59,82,70,93,67,89,58,58,72,44,75,45,50,94,84,71,59,52,64,53,24,32,37,42,33,46,54,96,82,44,75,38,55,26,36,23,73,38,75,51,70,36,84,95,41,56,30,35,32,33,41,46,54,75,52,30,74,69,72,43,44,72,40,51,61,90,39,49,52,51,90,52,64,24,33,42,56,76,78,80,84,72,81,85,78,85,83,82,80,88,79,84,93,82,89,87,86,89,85,88,87,90,88,90,84,91,81,86,87,84,85,81,86,91,83,86,87,87,84,90,83,89,84,92,90,86,90,80,88,88,83,88,83,85,87,82,85,82,88,79,91,79,90,86,83,84,86,89,79,89,86,82,87,79,86,87,90,82,82,83,87,83,86,87,88,83,91,76,88,90,82,71,86,86,78,70,96,74,94,68,95,86,76,59,71,64,60,54,53,50,44,60,44,61,41,77,78,93,71,94,52,80,79,72,77,64,58,69,61,52,57,62,31,32,40,44,74,95,39,85,42,69,56,54,31,43,48,94,65,64,71,79,52,48,34,30,66,42,40,40,32,42,63,39,64,47,53,74,31,65,48,68,70,61,39,53,56,44,58,78,66,53,85,60,41,36,67,96,42,50,75,31,33,64,62,99,71,38,35,34,26,45,30,51,13,66,80,36,43,70,45,47,50,35,48,50,50,62,46,21,18,76,34,81,97,56,87,80,65,93,68,43,55,65,31,36,34,43,39,33,22,37,75,54,101,82,31,36,44,72,43,31,36,37,28,24,51,76,79,46,94,90,44,40,49,30,67,44,76,48,53,42,78,95,44,52,95,71,56,49,60,61,47,54,54,50,50,45,34,52,52,24,50,75,63,74,36,58,27,43,66,48,80,84,62,53,73,72,49,45,55,51,50,52,52,52,50,48,55,53,54,49,54,53,53,50,55,29,57,78,66,76,47,88,85,51,64,63,57,53,16,65,76,60,14,34,39,51,66,64,53,48,56,43,34,54,75,70,64,20,65,44,81,56,98,94,40,83,40,86,46,85,56,67,71,56,53,57,51,46,55,67,51,67,74,53,92,72,91,74,84,62,76,91,47,51,65,74,72,82,82,84,82,46,78,85,75,71,57,96,81,83,86,88,83,89,78,87,85,80,85,88,85,90,85,88,82,88,82,83,89,83,88,88,80,86,85,87,86,87,82,85,93,82,87,83,89,83,86,86,88,84,87,88,87,82,83,87,88,88,84,84,89,90,83,89,88,90,86,81,84,90,80,89,81,84,89,82,86,89,80,91,79,88,85,91,89,89,86,89,84,91,84,91,88,87,85,89,86,84,89,86,90,88,83,87,82,90,81,83,83,80,82,79,87,61,74,77,42,57,28,46,50,90,45,71,19,80,91,64,45,54,59,68,59,52,49,51,24,43,53,58,43,66,70,36,67,88,48,31,52,68,24,74,46,75,37,49,36,42,22,53,61,66,31,32,47,43,46,23,46,51,52,26,72,60,38,46,25,59,56,64,68,74,67,55,93,87,48,59,60,53,92,69,88,53,39,100,51,52,46,82,59,51,43,59,19,36,16,43,22,47,14,43,74,53,37,52,47,45,50,41,72,52,33,43,39,67,84,60,24,67,41,38,39,32,36,30,62,26,59,40,84,50,50,58,53,44,35,78,63,57,37,62,83,28,38,37,49,27,48,51,56,86,52,34,67,36,63,71,62,44,48,53,53,60,62,71,63,61,85,81,78,96,67,95,58,82,84,54,81,71,44,61,72,27,44,23,40,37,41,46,40,55,38,28,16,53,46,62,14,39,25,46,32,64,45,55,44,48,57,48,47,56,51,26,56,76,61,44,17,35,37,44,29,47,55,49,27,67,88,35,42,41,51,70,89,48,83,58,47,76,75,51,73,66,80,84,53,70,69,49,55,42,47,52,42,49,45,64,67,55,52,64,85,36,50,69,36,27,34,33,30,27,30,40,42,70,76,48,41,66,83,54,35,32,24,31,38,39,35,29,38,33,32,17,49,27,54,20,67,27,74,82,20,67,73,45,11,20,55,45,39,53,44,37,50,32,51,22,43,30,51,74,71,40,49,48,55,50,44,42,22,57,49,43,37,40,50,43,52,50,24,45,51,46,37,53,53,25,40,49,63,33,38,31,65,76,72,36,89,52,48,53,63,73,90,40,21,33,71,85,44,63,34,39,37,44,48,39,49,30,34,37,47,39,91,95,46,49,20,58,62,48,36,50,46,26,37,77,78,50,36,28,41,54,34,30,26,63,72,17,33,40,71,77,28,37,91,71,46,80,34,61,30,21,37,35,39,26,44,37,32,52,56,62,69,52,40,32,51,46,39,41,47,46,19,51,48,54,45,40,56,74,72,64,61,84,74,83,93,69,95,77,75,74,80,82,71,88,124

Secondary structure (DSSP, 8-state):
--------------------------------------------------------------------------------------------------PPPSSS-SSPPPEE---TTT--TT-EEEEEETTEEEEEEEEEEEEETTEEEEEEEETTS-GGG-EEEEGGGEE-SSPEEPPPPP-------PPP-------------------------------------S-------------------------------------------STTS---S-TT--HHHHHHHHHHS--S---TTGGG-----S-EEETTEEE--SS-----GGGGS-S-EEE-TTT--EESSHHHHHHHHHH----S-SSEEEEE-SS-EEEEEETTTSHHHHHHHHHHHHTT-SS----S--TTEEEEEEEEEETTEEEEEEEEEEESS-TT--SBSEEEE-GGGTTSSHHHHHHHHHHHHHHHHT--B-B-SSPPHHHHHHHHHHHHHHHHHHHHHHHTTT----HHHHHHHHTB-HHHHHHHHHHTT-EEEETTEEEE---HHHHHHHHHHHTS------GGGB--------HHHH-S--SS---PPP-----------------------------------------------------------------------------------------PPPPP-PPPEESS--S--GGG--HHHHHHHHHHHHH-HHHHHHHHSPPPTT--HHHHHHHHHHHHHHSEEPPSSPPPTTTTTSTTS-EEEEPPP-GGGEEEES-HHHHHHHHHHHH--TTT--EEEEEES--GGGHHHHIIIIITT-EEEEEEETTEE-HHHHHHHHHHT-----------TT----SEEEEE--SS-TTT-----HHHHHHHHHHHHHTTEEEEE---STT-EEESSSPPPTTPPPS-----HHHHHHHTT--TTS--SEEEEEEGGGTT-GGG--EEEE--HHHHHHHHT-TTTTTTSSTTHHHHHHHHHHHHTSHHHHHIIIIIHHHHHHHHHHHHHHHIIIIIHHH-TT-EE-S-SSTT-SEEESSEEEEEPPTT--HHHHHHHHHHHH-EE-EEGGGGS-TT-GGGS--TTEEEEESSSS-HHHHHHHHHHHHHHHHHHHTTPPPP--TT--SS---

InterPro domains:
  IPR002717 Histone acetyltransferase domain, MYST-type [PF01853] (369-548)
  IPR002717 Histone acetyltransferase domain, MYST-type [PS51726] (308-582)
  IPR004839 Aminotransferase, class I/classII, large domain [PF00155] (787-1131)
  IPR015421 Pyridoxal phosphate-dependent transferase, major domain [G3DSA:3.40.640.10] (737-1019)
  IPR015422 Pyridoxal phosphate-dependent transferase, small domain [G3DSA:3.90.1150.10] (698-1141)
  IPR015424 Pyridoxal phosphate-dependent transferase [SSF53383] (693-1145)
  IPR016181 Acyl-CoA N-acyltransferase [SSF55729] (311-580)
  IPR016197 Chromo-like domain superfamily [SSF54160] (110-232)
  IPR025995 RNA binding activity-knot of a chromodomain [PF11717] (120-172)
  IPR036388 Winged helix-like DNA-binding domain superfamily [G3DSA:1.10.10.10] (487-570)
  IPR040706 MYST, zinc finger domain [PF17772] (310-364)